Protein AF-A0A847LBT9-F1 (afdb_monomer_lite)

Structure (mmCIF, N/CA/C/O backbone):
data_AF-A0A847LBT9-F1
#
_entry.id   AF-A0A847LBT9-F1
#
loop_
_atom_site.group_PDB
_atom_site.id
_atom_site.type_symbol
_atom_site.label_atom_id
_atom_site.label_alt_id
_atom_site.label_comp_id
_atom_site.label_asym_id
_atom_site.label_entity_id
_atom_site.label_seq_id
_atom_site.pdbx_PDB_ins_code
_atom_site.Cartn_x
_atom_site.Cartn_y
_atom_site.Cartn_z
_atom_site.occupancy
_atom_site.B_iso_or_equiv
_atom_site.auth_seq_id
_atom_site.auth_comp_id
_atom_site.auth_asym_id
_atom_site.auth_atom_id
_atom_site.pdbx_PDB_model_num
ATOM 1 N N . LEU A 1 1 ? -111.745 -30.271 132.464 1.00 55.84 1 LEU A N 1
ATOM 2 C CA . LEU A 1 1 ? -111.488 -29.414 131.279 1.00 55.84 1 LEU A CA 1
ATOM 3 C C . LEU A 1 1 ? -110.273 -28.500 131.464 1.00 55.84 1 LEU A C 1
ATOM 5 O O . LEU A 1 1 ? -109.318 -28.715 130.739 1.00 55.84 1 LEU A O 1
ATOM 9 N N . ARG A 1 2 ? -110.227 -27.570 132.437 1.00 68.06 2 ARG A N 1
ATOM 10 C CA . ARG A 1 2 ? -109.027 -26.722 132.675 1.00 68.06 2 ARG A CA 1
ATOM 11 C C . ARG A 1 2 ? -107.729 -27.514 132.891 1.00 68.06 2 ARG A C 1
ATOM 13 O O . ARG A 1 2 ? -106.799 -27.334 132.127 1.00 68.06 2 ARG A O 1
ATOM 20 N N . GLN A 1 3 ? -107.725 -28.493 133.798 1.00 65.94 3 GLN A N 1
ATOM 21 C CA . GLN A 1 3 ? -106.554 -29.364 134.012 1.00 65.94 3 GLN A CA 1
ATOM 22 C C . GLN A 1 3 ? -106.077 -30.097 132.744 1.00 65.94 3 GLN A C 1
ATOM 24 O O . GLN A 1 3 ? -104.884 -30.322 132.584 1.00 65.94 3 GLN A O 1
ATOM 29 N N . ALA A 1 4 ? -106.985 -30.449 131.825 1.00 61.50 4 ALA A N 1
ATOM 30 C CA . ALA A 1 4 ? -106.612 -31.081 130.558 1.00 61.50 4 ALA A CA 1
ATOM 31 C C . ALA A 1 4 ? -105.985 -30.074 129.574 1.00 61.50 4 ALA A C 1
ATOM 33 O O . ALA A 1 4 ? -105.071 -30.431 128.839 1.00 61.50 4 ALA A O 1
ATOM 34 N N . ALA A 1 5 ? -106.439 -28.815 129.586 1.00 63.03 5 ALA A N 1
ATOM 35 C CA . ALA A 1 5 ? -105.843 -27.738 128.797 1.00 63.03 5 ALA A CA 1
ATOM 36 C C . ALA A 1 5 ? -104.450 -27.347 129.322 1.00 63.03 5 ALA A C 1
ATOM 38 O O . ALA A 1 5 ? -103.528 -27.175 128.527 1.00 63.03 5 ALA A O 1
ATOM 39 N N . ASP A 1 6 ? -104.279 -27.283 130.644 1.00 73.50 6 ASP A N 1
ATOM 40 C CA . ASP A 1 6 ? -102.989 -26.976 131.271 1.00 73.50 6 ASP A CA 1
ATOM 41 C C . ASP A 1 6 ? -101.966 -28.100 131.025 1.00 73.50 6 ASP A C 1
ATOM 43 O O . ASP A 1 6 ? -100.816 -27.830 130.682 1.00 73.50 6 ASP A O 1
ATOM 47 N N . ALA A 1 7 ? -102.394 -29.368 131.094 1.00 69.12 7 ALA A N 1
ATOM 48 C CA . ALA A 1 7 ? -101.547 -30.513 130.756 1.00 69.12 7 ALA A CA 1
ATOM 49 C C . ALA A 1 7 ? -101.135 -30.529 129.270 1.00 69.12 7 ALA A C 1
ATOM 51 O O . ALA A 1 7 ? -99.984 -30.828 128.956 1.00 69.12 7 ALA A O 1
ATOM 52 N N . ALA A 1 8 ? -102.041 -30.167 128.354 1.00 67.12 8 ALA A N 1
ATOM 53 C CA . ALA A 1 8 ? -101.726 -30.057 126.929 1.00 67.12 8 ALA A CA 1
ATOM 54 C C . ALA A 1 8 ? -100.745 -28.908 126.634 1.00 67.12 8 ALA A C 1
ATOM 56 O O . ALA A 1 8 ? -99.841 -29.073 125.817 1.00 67.12 8 ALA A O 1
ATOM 57 N N . ARG A 1 9 ? -100.883 -27.767 127.327 1.00 73.44 9 ARG A N 1
ATOM 58 C CA . ARG A 1 9 ? -99.943 -26.638 127.234 1.00 73.44 9 ARG A CA 1
ATOM 59 C C . ARG A 1 9 ? -98.549 -27.042 127.717 1.00 73.44 9 ARG A C 1
ATOM 61 O O . ARG A 1 9 ? -97.588 -26.865 126.983 1.00 73.44 9 ARG A O 1
ATOM 68 N N . ALA A 1 10 ? -98.456 -27.670 128.889 1.00 73.56 10 ALA A N 1
ATOM 69 C CA . ALA A 1 10 ? -97.186 -28.136 129.441 1.00 73.56 10 ALA A CA 1
ATOM 70 C C . ALA A 1 10 ? -96.508 -29.195 128.551 1.00 73.56 10 ALA A C 1
ATOM 72 O O . ALA A 1 10 ? -95.290 -29.174 128.392 1.00 73.56 10 ALA A O 1
ATOM 73 N N . ALA A 1 11 ? -97.282 -30.094 127.931 1.00 72.19 11 ALA A N 1
ATOM 74 C CA . ALA A 1 11 ? -96.754 -31.067 126.977 1.00 72.19 11 ALA A CA 1
ATOM 75 C C . ALA A 1 11 ? -96.237 -30.405 125.686 1.00 72.19 11 ALA A C 1
ATOM 77 O O . ALA A 1 11 ? -95.197 -30.813 125.172 1.00 72.19 11 ALA A O 1
ATOM 78 N N . ALA A 1 12 ? -96.923 -29.374 125.181 1.00 73.25 12 ALA A N 1
ATOM 79 C CA . ALA A 1 12 ? -96.467 -28.600 124.028 1.00 73.25 12 ALA A CA 1
ATOM 80 C C . ALA A 1 12 ? -95.194 -27.795 124.343 1.00 73.25 12 ALA A C 1
ATOM 82 O O . ALA A 1 12 ? -94.249 -27.822 123.557 1.00 73.25 12 ALA A O 1
ATOM 83 N N . ASP A 1 13 ? -95.131 -27.155 125.513 1.00 80.56 13 ASP A N 1
ATOM 84 C CA . ASP A 1 13 ? -93.952 -26.409 125.962 1.00 80.56 13 ASP A CA 1
ATOM 85 C C . ASP A 1 13 ? -92.748 -27.349 126.181 1.00 80.56 13 ASP A C 1
ATOM 87 O O . ASP A 1 13 ? -91.628 -27.034 125.778 1.00 80.56 13 ASP A O 1
ATOM 91 N N . ALA A 1 14 ? -92.969 -28.546 126.742 1.00 74.50 14 ALA A N 1
ATOM 92 C CA . ALA A 1 14 ? -91.931 -29.569 126.886 1.00 74.50 14 ALA A CA 1
ATOM 93 C C . ALA A 1 14 ? -91.457 -30.125 125.530 1.00 74.50 14 ALA A C 1
ATOM 95 O O . ALA A 1 14 ? -90.261 -30.361 125.347 1.00 74.50 14 ALA A O 1
ATOM 96 N N . ALA A 1 15 ? -92.369 -30.309 124.569 1.00 74.19 15 ALA A N 1
ATOM 97 C CA . ALA A 1 15 ? -92.025 -30.742 123.218 1.00 74.19 15 ALA A CA 1
ATOM 98 C C . ALA A 1 15 ? -91.201 -29.682 122.469 1.00 74.19 15 ALA A C 1
ATOM 100 O O . ALA A 1 15 ? -90.214 -30.030 121.818 1.00 74.19 15 ALA A O 1
ATOM 101 N N . GLU A 1 16 ? -91.542 -28.396 122.599 1.00 77.56 16 GLU A N 1
ATOM 102 C CA . GLU A 1 16 ? -90.764 -27.317 121.979 1.00 77.56 16 GLU A CA 1
ATOM 103 C C . GLU A 1 16 ? -89.399 -27.136 122.659 1.00 77.56 16 GLU A C 1
ATOM 105 O O . GLU A 1 16 ? -88.389 -26.982 121.972 1.00 77.56 16 GLU A O 1
ATOM 110 N N . ALA A 1 17 ? -89.319 -27.260 123.988 1.00 76.62 17 ALA A N 1
ATOM 111 C CA . ALA A 1 17 ? -88.042 -27.258 124.701 1.00 76.62 17 ALA A CA 1
ATOM 112 C C . ALA A 1 17 ? -87.132 -28.423 124.264 1.00 76.62 17 ALA A C 1
ATOM 114 O O . ALA A 1 17 ? -85.937 -28.224 124.029 1.00 76.62 17 ALA A O 1
ATOM 115 N N . ALA A 1 18 ? -87.689 -29.627 124.087 1.00 77.12 18 ALA A N 1
ATOM 116 C CA . ALA A 1 18 ? -86.951 -30.779 123.569 1.00 77.12 18 ALA A CA 1
ATOM 117 C C . ALA A 1 18 ? -86.484 -30.564 122.116 1.00 77.12 18 ALA A C 1
ATOM 119 O O . ALA A 1 18 ? -85.354 -30.921 121.773 1.00 77.12 18 ALA A O 1
ATOM 120 N N . ARG A 1 19 ? -87.312 -29.932 121.271 1.00 81.38 19 ARG A N 1
ATOM 121 C CA . ARG A 1 19 ? -86.961 -29.588 119.885 1.00 81.38 19 ARG A CA 1
ATOM 122 C C . ARG A 1 19 ? -85.801 -28.593 119.820 1.00 81.38 19 ARG A C 1
ATOM 124 O O . ARG A 1 19 ? -84.852 -28.820 119.071 1.00 81.38 19 ARG A O 1
ATOM 131 N N . LEU A 1 20 ? -85.841 -27.538 120.636 1.00 82.06 20 LEU A N 1
ATOM 132 C CA . LEU A 1 20 ? -84.774 -26.536 120.721 1.00 82.06 20 LEU A CA 1
ATOM 133 C C . LEU A 1 20 ? -83.462 -27.135 121.252 1.00 82.06 20 LEU A C 1
ATOM 135 O O . LEU A 1 20 ? -82.394 -26.837 120.716 1.00 82.06 20 LEU A O 1
ATOM 139 N N . ALA A 1 21 ? -83.526 -28.027 122.245 1.00 79.62 21 ALA A N 1
ATOM 140 C CA . ALA A 1 21 ? -82.346 -28.728 122.756 1.00 79.62 21 ALA A CA 1
ATOM 141 C C . ALA A 1 21 ? -81.710 -29.654 121.699 1.00 79.62 21 ALA A C 1
ATOM 143 O O . ALA A 1 21 ? -80.487 -29.664 121.538 1.00 79.62 21 ALA A O 1
ATOM 144 N N . ALA A 1 22 ? -82.528 -30.385 120.933 1.00 79.62 22 ALA A N 1
ATOM 145 C CA . ALA A 1 22 ? -82.051 -31.220 119.830 1.00 79.62 22 ALA A CA 1
ATOM 146 C C . ALA A 1 22 ? -81.411 -30.382 118.708 1.00 79.62 22 ALA A C 1
ATOM 148 O O . ALA A 1 22 ? -80.353 -30.745 118.192 1.00 79.62 22 ALA A O 1
ATOM 149 N N . GLN A 1 23 ? -82.007 -29.233 118.373 1.00 80.81 23 GLN A N 1
ATOM 150 C CA . GLN A 1 23 ? -81.455 -28.304 117.388 1.00 80.81 23 GLN A CA 1
ATOM 151 C C . GLN A 1 23 ? -80.101 -27.733 117.840 1.00 80.81 23 GLN A C 1
ATOM 153 O O . GLN A 1 23 ? -79.151 -27.736 117.060 1.00 80.81 23 GLN A O 1
ATOM 158 N N . ALA A 1 24 ? -79.972 -27.321 119.106 1.00 81.69 24 ALA A N 1
ATOM 159 C CA . ALA A 1 24 ? -78.711 -26.821 119.657 1.00 81.69 24 ALA A CA 1
ATOM 160 C C . ALA A 1 24 ? -77.593 -27.883 119.636 1.00 81.69 24 ALA A C 1
ATOM 162 O O . ALA A 1 24 ? -76.453 -27.578 119.279 1.00 81.69 24 ALA A O 1
ATOM 163 N N . SER A 1 25 ? -77.919 -29.140 119.959 1.00 83.31 25 SER A N 1
ATOM 164 C CA . SER A 1 25 ? -76.965 -30.255 119.900 1.00 83.31 25 SER A CA 1
ATOM 165 C C . SER A 1 25 ? -76.506 -30.557 118.466 1.00 83.31 25 SER A C 1
ATOM 167 O O . SER A 1 25 ? -75.312 -30.751 118.228 1.00 83.31 25 SER A O 1
ATOM 169 N N . ALA A 1 26 ? -77.420 -30.520 117.490 1.00 82.94 26 ALA A N 1
ATOM 170 C CA . ALA A 1 26 ? -77.084 -30.727 116.082 1.00 82.94 26 ALA A CA 1
ATOM 171 C C . ALA A 1 26 ? -76.162 -29.620 115.537 1.00 82.94 26 ALA A C 1
ATOM 173 O O . ALA A 1 26 ? -75.193 -29.912 114.832 1.00 82.94 26 ALA A O 1
ATOM 174 N N . THR A 1 27 ? -76.412 -28.360 115.908 1.00 86.06 27 THR A N 1
ATOM 175 C CA . THR A 1 27 ? -75.547 -27.228 115.540 1.00 86.06 27 THR A CA 1
ATOM 176 C C . THR A 1 27 ? -74.152 -27.348 116.166 1.00 86.06 27 THR A C 1
ATOM 178 O O . THR A 1 27 ? -73.156 -27.083 115.488 1.00 86.06 27 THR A O 1
ATOM 181 N N . GLN A 1 28 ? -74.038 -27.815 117.417 1.00 84.75 28 GLN A N 1
ATOM 182 C CA . GLN A 1 28 ? -72.736 -28.073 118.052 1.00 84.75 28 GLN A CA 1
ATOM 183 C C . GLN A 1 28 ? -71.938 -29.166 117.328 1.00 84.75 28 GLN A C 1
ATOM 185 O O . GLN A 1 28 ? -70.748 -28.980 117.076 1.00 84.75 28 GLN A O 1
ATOM 190 N N . ALA A 1 29 ? -72.582 -30.274 116.948 1.00 85.81 29 ALA A N 1
ATOM 191 C CA . ALA A 1 29 ? -71.923 -31.348 116.203 1.00 85.81 29 ALA A CA 1
ATOM 192 C C . ALA A 1 29 ? -71.420 -30.865 114.830 1.00 85.81 29 ALA A C 1
ATOM 194 O O . ALA A 1 29 ? -70.264 -31.090 114.475 1.00 85.81 29 ALA A O 1
ATOM 195 N N . LEU A 1 30 ? -72.256 -30.119 114.099 1.00 87.44 30 LEU A N 1
ATOM 196 C CA . LEU A 1 30 ? -71.895 -29.527 112.810 1.00 87.44 30 LEU A CA 1
ATOM 197 C C . LEU A 1 30 ? -70.717 -28.546 112.923 1.00 87.44 30 LEU A C 1
ATOM 199 O O . LEU A 1 30 ? -69.847 -28.529 112.054 1.00 87.44 30 LEU A O 1
ATOM 203 N N . THR A 1 31 ? -70.673 -27.759 114.001 1.00 87.38 31 THR A N 1
ATOM 204 C CA . THR A 1 31 ? -69.558 -26.843 114.289 1.00 87.38 31 THR A CA 1
ATOM 205 C C . THR A 1 31 ? -68.251 -27.612 114.479 1.00 87.38 31 THR A C 1
ATOM 207 O O . THR A 1 31 ? -67.254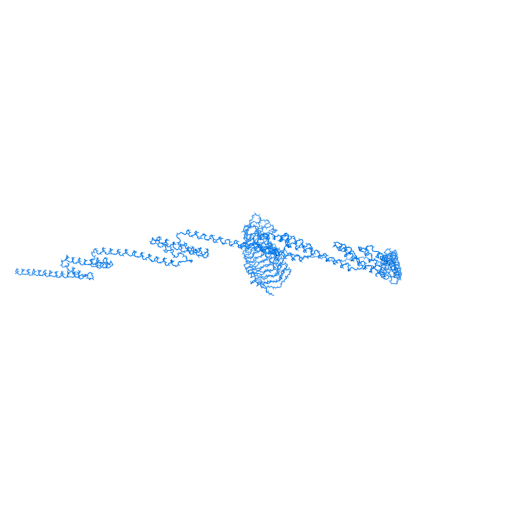 -27.291 113.836 1.00 87.38 31 THR A O 1
ATOM 210 N N . ALA A 1 32 ? -68.259 -28.666 115.304 1.00 87.12 32 ALA A N 1
ATOM 211 C CA . ALA A 1 32 ? -67.066 -29.467 115.574 1.00 87.12 32 ALA A CA 1
ATOM 212 C C . ALA A 1 32 ? -66.524 -30.158 114.311 1.00 87.12 32 ALA A C 1
ATOM 214 O O . ALA A 1 32 ? -65.308 -30.248 114.125 1.00 87.12 32 ALA A O 1
ATOM 215 N N . ASP A 1 33 ? -67.411 -30.624 113.429 1.00 87.12 33 ASP A N 1
ATOM 216 C CA . ASP A 1 33 ? -67.016 -31.233 112.158 1.00 87.12 33 ASP A CA 1
ATOM 217 C C . ASP A 1 33 ? -66.428 -30.200 111.185 1.00 87.12 33 ASP A C 1
ATOM 219 O O . ASP A 1 33 ? -65.392 -30.461 110.568 1.00 87.12 33 ASP A O 1
ATOM 223 N N . ALA A 1 34 ? -67.034 -29.010 111.084 1.00 86.94 34 ALA A N 1
ATOM 224 C CA . ALA A 1 34 ? -66.529 -27.920 110.248 1.00 86.94 34 ALA A CA 1
ATOM 225 C C . ALA A 1 34 ? -65.135 -27.453 110.703 1.00 86.94 34 ALA A C 1
ATOM 227 O O . ALA A 1 34 ? -64.219 -27.334 109.886 1.00 86.94 34 ALA A O 1
ATOM 228 N N . GLU A 1 35 ? -64.943 -27.256 112.009 1.00 88.19 35 GLU A N 1
ATOM 229 C CA . GLU A 1 35 ? -63.648 -26.886 112.586 1.00 88.19 35 GLU A CA 1
ATOM 230 C C . GLU A 1 35 ? -62.590 -27.964 112.351 1.00 88.19 35 GLU A C 1
ATOM 232 O O . GLU A 1 35 ? -61.468 -27.650 111.949 1.00 88.19 35 GLU A O 1
ATOM 237 N N . ARG A 1 36 ? -62.931 -29.242 112.559 1.00 88.94 36 ARG A N 1
ATOM 238 C CA . ARG A 1 36 ? -61.996 -30.355 112.346 1.00 88.94 36 ARG A CA 1
ATOM 239 C C . ARG A 1 36 ? -61.509 -30.403 110.903 1.00 88.94 36 ARG A C 1
ATOM 241 O O . ARG A 1 36 ? -60.311 -30.563 110.676 1.00 88.94 36 ARG A O 1
ATOM 248 N N . LEU A 1 37 ? -62.420 -30.253 109.944 1.00 87.38 37 LEU A N 1
ATOM 249 C CA . LEU A 1 37 ? -62.079 -30.351 108.531 1.00 87.38 37 LEU A CA 1
ATOM 250 C C . LEU A 1 37 ? -61.238 -29.156 108.056 1.00 87.38 37 LEU A C 1
ATOM 252 O O . LEU A 1 37 ? -60.253 -29.346 107.349 1.00 87.38 37 LEU A O 1
ATOM 256 N N . VAL A 1 38 ? -61.573 -27.938 108.492 1.00 87.19 38 VAL A N 1
ATOM 257 C CA . VAL A 1 38 ? -60.797 -26.727 108.169 1.00 87.19 38 VAL A CA 1
ATOM 258 C C . VAL A 1 38 ? -59.409 -26.763 108.807 1.00 87.19 38 VAL A C 1
ATOM 260 O O . VAL A 1 38 ? -58.430 -26.392 108.166 1.00 87.19 38 VAL A O 1
ATOM 263 N N . ASN A 1 39 ? -59.292 -27.255 110.044 1.00 86.62 39 ASN A N 1
ATOM 264 C CA . ASN A 1 39 ? -58.000 -27.380 110.724 1.00 86.62 39 ASN A CA 1
ATOM 265 C C . ASN A 1 39 ? -57.072 -28.410 110.064 1.00 86.62 39 ASN A C 1
ATOM 267 O O . ASN A 1 39 ? -55.856 -28.282 110.172 1.00 86.62 39 ASN A O 1
ATOM 271 N N . ALA A 1 40 ? -57.634 -29.416 109.393 1.00 86.62 40 ALA A N 1
ATOM 272 C CA . ALA A 1 40 ? -56.885 -30.431 108.657 1.00 86.62 40 ALA A CA 1
ATOM 273 C C . ALA A 1 40 ? -56.658 -30.069 107.174 1.00 86.62 40 ALA A C 1
ATOM 275 O O . ALA A 1 40 ? -56.108 -30.879 106.426 1.00 86.62 40 ALA A O 1
ATOM 276 N N . PHE A 1 41 ? -57.093 -28.886 106.726 1.00 89.50 41 PHE A N 1
ATOM 277 C CA . PHE A 1 41 ? -57.054 -28.512 105.317 1.00 89.50 41 PHE A CA 1
ATOM 278 C C . PHE A 1 41 ? -55.628 -28.248 104.812 1.00 89.50 41 PHE A C 1
ATOM 280 O O . PHE A 1 41 ? -54.835 -27.553 105.448 1.00 89.50 41 PHE A O 1
ATOM 287 N N . SER A 1 42 ? -55.333 -28.764 103.619 1.00 84.31 42 SER A N 1
ATOM 288 C CA . SER A 1 42 ? -54.109 -28.490 102.863 1.00 84.31 42 SER A CA 1
ATOM 289 C C . SER A 1 42 ? -54.460 -27.674 101.615 1.00 84.31 42 SER A C 1
ATOM 291 O O . SER A 1 42 ? -55.438 -28.020 100.954 1.00 84.31 42 SER A O 1
ATOM 293 N N . PRO A 1 43 ? -53.664 -26.659 101.223 1.00 81.50 43 PRO A N 1
ATOM 294 C CA . PRO A 1 43 ? -53.945 -25.825 100.046 1.00 81.50 43 PRO A CA 1
ATOM 295 C C . PRO A 1 43 ? -53.924 -26.605 98.717 1.00 81.50 43 PRO A C 1
ATOM 297 O O . PRO A 1 43 ? -54.385 -26.103 97.694 1.00 81.50 43 PRO A O 1
ATOM 300 N N . PHE A 1 44 ? -53.432 -27.846 98.724 1.00 80.31 44 PHE A N 1
ATOM 301 C CA . PHE A 1 44 ? -53.443 -28.753 97.572 1.00 80.31 44 PHE A CA 1
ATOM 302 C C . PHE A 1 44 ? -54.646 -29.716 97.554 1.00 80.31 44 PHE A C 1
ATOM 304 O O . PHE A 1 44 ? -54.779 -30.503 96.620 1.00 80.31 44 PHE A O 1
ATOM 311 N N . ALA A 1 45 ? -55.505 -29.686 98.579 1.00 80.19 45 ALA A N 1
ATOM 312 C CA . ALA A 1 45 ? -56.713 -30.504 98.677 1.00 80.19 45 ALA A CA 1
ATOM 313 C C . ALA A 1 45 ? -57.966 -29.736 98.210 1.00 80.19 45 ALA A C 1
ATOM 315 O O . ALA A 1 45 ? -57.959 -28.509 98.130 1.00 80.19 45 ALA A O 1
ATOM 316 N N . ASP A 1 46 ? -59.055 -30.456 97.915 1.00 80.50 46 ASP A N 1
ATOM 317 C CA . ASP A 1 46 ? -60.337 -29.853 97.522 1.00 80.50 46 ASP A CA 1
ATOM 318 C C . ASP A 1 46 ? -61.008 -29.144 98.720 1.00 80.50 46 ASP A C 1
ATOM 320 O O . ASP A 1 46 ? -61.305 -29.802 99.724 1.00 80.50 46 ASP A O 1
ATOM 324 N N . PRO A 1 47 ? -61.266 -27.820 98.654 1.00 83.56 47 PRO A N 1
ATOM 325 C CA . PRO A 1 47 ? -61.935 -27.089 99.728 1.00 83.56 47 PRO A CA 1
ATOM 326 C C . PRO A 1 47 ? -63.454 -27.312 99.763 1.00 83.56 47 PRO A C 1
ATOM 328 O O . PRO A 1 47 ? -64.092 -26.930 100.746 1.00 83.56 47 PRO A O 1
ATOM 331 N N . GLY A 1 48 ? -64.049 -27.924 98.732 1.00 84.12 48 GLY A N 1
ATOM 332 C CA . GLY A 1 48 ? -65.496 -28.115 98.590 1.00 84.12 48 GLY A CA 1
ATOM 333 C C . GLY A 1 48 ? -66.189 -28.703 99.829 1.00 84.12 48 GLY A C 1
ATOM 334 O O . GLY A 1 48 ? -67.156 -28.108 100.310 1.00 84.12 48 GLY A O 1
ATOM 335 N N . PRO A 1 49 ? -65.692 -29.808 100.418 1.00 85.44 49 PRO A N 1
ATOM 336 C CA . PRO A 1 49 ? -66.282 -30.388 101.625 1.00 85.44 49 PRO A CA 1
ATOM 337 C C . PRO A 1 49 ? -66.232 -29.455 102.850 1.00 85.44 49 PRO A C 1
ATOM 339 O O . PRO A 1 49 ? -67.171 -29.435 103.646 1.00 85.44 49 PRO A O 1
ATOM 342 N N . ALA A 1 50 ? -65.174 -28.645 102.987 1.00 87.25 50 ALA A N 1
ATOM 343 C CA . ALA A 1 50 ? -65.031 -27.677 104.079 1.00 87.25 50 ALA A CA 1
ATOM 344 C C . ALA A 1 50 ? -65.981 -26.490 103.911 1.00 87.25 50 ALA A C 1
ATOM 346 O O . ALA A 1 50 ? -66.646 -26.076 104.863 1.00 87.25 50 ALA A O 1
ATOM 347 N N . LEU A 1 51 ? -66.091 -25.981 102.684 1.00 87.94 51 LEU A N 1
ATOM 348 C CA . LEU A 1 51 ? -66.999 -24.892 102.344 1.00 87.94 51 LEU A CA 1
ATOM 349 C C . LEU A 1 51 ? -68.465 -25.310 102.505 1.00 87.94 51 LEU A C 1
ATOM 351 O O . LEU A 1 51 ? -69.234 -24.547 103.085 1.00 87.94 51 LEU A O 1
ATOM 355 N N . ALA A 1 52 ? -68.821 -26.538 102.117 1.00 87.62 52 ALA A N 1
ATOM 356 C CA . ALA A 1 52 ? -70.169 -27.079 102.287 1.00 87.62 52 ALA A CA 1
ATOM 357 C C . ALA A 1 52 ? -70.574 -27.215 103.766 1.00 87.62 52 ALA A C 1
ATOM 359 O O . ALA A 1 52 ? -71.729 -26.971 104.123 1.00 87.62 52 ALA A O 1
ATOM 360 N N . LEU A 1 53 ? -69.637 -27.576 104.652 1.00 89.12 53 LEU A N 1
ATOM 361 C CA . LEU A 1 53 ? -69.885 -27.556 106.098 1.00 89.12 53 LEU A CA 1
ATOM 362 C C . LEU A 1 53 ? -70.062 -26.125 106.620 1.00 89.12 53 LEU A C 1
ATOM 364 O O . LEU A 1 53 ? -70.955 -25.896 107.433 1.00 89.12 53 LEU A O 1
ATOM 368 N N . CYS A 1 54 ? -69.290 -25.159 106.111 1.00 87.88 54 CYS A N 1
ATOM 369 C CA . CYS A 1 54 ? -69.484 -23.743 106.436 1.00 87.88 54 CYS A CA 1
ATOM 370 C C . CYS A 1 54 ? -70.865 -23.235 105.976 1.00 87.88 54 CYS A C 1
ATOM 372 O O . CYS A 1 54 ? -71.533 -22.543 106.737 1.00 87.88 54 CYS A O 1
ATOM 374 N N . ASP A 1 55 ? -71.335 -23.614 104.782 1.00 88.38 55 ASP A N 1
ATOM 375 C CA . ASP A 1 55 ? -72.678 -23.260 104.290 1.00 88.38 55 ASP A CA 1
ATOM 376 C C . ASP A 1 55 ? -73.784 -23.823 105.184 1.00 88.38 55 ASP A C 1
ATOM 378 O O . ASP A 1 55 ? -74.711 -23.111 105.575 1.00 88.38 55 ASP A O 1
ATOM 382 N N . ARG A 1 56 ? -73.673 -25.104 105.554 1.00 88.75 56 ARG A N 1
ATOM 383 C CA . ARG A 1 56 ? -74.627 -25.749 106.465 1.00 88.75 56 ARG A CA 1
ATOM 384 C C . ARG A 1 56 ? -74.622 -25.087 107.841 1.00 88.75 56 ARG A C 1
ATOM 386 O O . ARG A 1 56 ? -75.683 -24.940 108.441 1.00 88.75 56 ARG A O 1
ATOM 393 N N . LEU A 1 57 ? -73.448 -24.691 108.333 1.00 88.94 57 LEU A N 1
ATOM 394 C CA . LEU A 1 57 ? -73.298 -24.004 109.613 1.00 88.94 57 LEU A CA 1
ATOM 395 C C . LEU A 1 57 ? -73.942 -22.609 109.577 1.00 88.94 57 LEU A C 1
ATOM 397 O O . LEU A 1 57 ? -74.680 -22.248 110.493 1.00 88.94 57 LEU A O 1
ATOM 401 N N . ALA A 1 58 ? -73.751 -21.864 108.486 1.00 87.00 58 ALA A N 1
ATOM 402 C CA . ALA A 1 58 ? -74.417 -20.583 108.270 1.00 87.00 58 ALA A CA 1
ATOM 403 C C . ALA A 1 58 ? -75.949 -20.736 108.226 1.00 87.00 58 ALA A C 1
ATOM 405 O O . ALA A 1 58 ? -76.662 -19.984 108.890 1.00 87.00 58 ALA A O 1
ATOM 406 N N . ALA A 1 59 ? -76.459 -21.754 107.520 1.00 86.94 59 ALA A N 1
ATOM 407 C CA . ALA A 1 59 ? -77.892 -22.058 107.449 1.00 86.94 59 ALA A CA 1
ATOM 408 C C . ALA A 1 59 ? -78.498 -22.471 108.806 1.00 86.94 59 ALA A C 1
ATOM 410 O O . ALA A 1 59 ? -79.693 -22.281 109.029 1.00 86.94 59 ALA A O 1
ATOM 411 N N . ALA A 1 60 ? -77.683 -22.998 109.726 1.00 85.38 60 ALA A N 1
ATOM 412 C CA . ALA A 1 60 ? -78.087 -23.347 111.088 1.00 85.38 60 ALA A CA 1
ATOM 413 C C . ALA A 1 60 ? -78.121 -22.147 112.062 1.00 85.38 60 ALA A C 1
ATOM 415 O O . ALA A 1 60 ? -78.403 -22.338 113.244 1.00 85.38 60 ALA A O 1
ATOM 416 N N . GLY A 1 61 ? -77.853 -20.922 111.586 1.00 80.56 61 GLY A N 1
ATOM 417 C CA . GLY A 1 61 ? -77.869 -19.691 112.388 1.00 80.56 61 GLY A CA 1
ATOM 418 C C . GLY A 1 61 ? -76.501 -19.249 112.925 1.00 80.56 61 GLY A C 1
ATOM 419 O O . GLY A 1 61 ? -76.420 -18.229 113.603 1.00 80.56 61 GLY A O 1
ATOM 420 N N . GLU A 1 62 ? -75.417 -19.958 112.593 1.00 87.19 62 GLU A N 1
ATOM 421 C CA . GLU A 1 62 ? -74.040 -19.696 113.057 1.00 87.19 62 GLU A CA 1
ATOM 422 C C . GLU A 1 62 ? -73.180 -19.003 111.975 1.00 87.19 62 GLU A C 1
ATOM 424 O O . GLU A 1 62 ? -72.014 -19.336 111.751 1.00 87.19 62 GLU A O 1
ATOM 429 N N . GLY A 1 63 ? -73.755 -18.015 111.282 1.00 83.94 63 GLY A N 1
ATOM 430 C CA . GLY A 1 63 ? -73.094 -17.268 110.199 1.00 83.94 63 GLY A CA 1
ATOM 431 C C . GLY A 1 63 ? -71.698 -16.716 110.547 1.00 83.94 63 GLY A C 1
ATOM 432 O O . GLY A 1 63 ? -70.750 -16.988 109.808 1.00 83.94 63 GLY A O 1
ATOM 433 N N . PRO A 1 64 ? -71.506 -16.029 111.694 1.00 87.81 64 PRO A N 1
ATOM 434 C CA . PRO A 1 64 ? -70.198 -15.482 112.069 1.00 87.81 64 PRO A CA 1
ATOM 435 C C . PRO A 1 64 ? -69.087 -16.535 112.197 1.00 87.81 64 PRO A C 1
ATOM 437 O O . PRO A 1 64 ? -67.928 -16.257 111.883 1.00 87.81 64 PRO A O 1
ATOM 440 N N . ARG A 1 65 ? -69.420 -17.754 112.643 1.00 85.19 65 ARG A N 1
ATOM 441 C CA . ARG A 1 65 ? -68.453 -18.856 112.760 1.00 85.19 65 ARG A CA 1
ATOM 442 C C . ARG A 1 65 ? -68.117 -19.463 111.402 1.00 85.19 65 ARG A C 1
ATOM 444 O O . ARG A 1 65 ? -66.947 -19.735 111.140 1.00 85.19 65 ARG A O 1
ATOM 451 N N . ALA A 1 66 ? -69.108 -19.622 110.526 1.00 85.62 66 ALA A N 1
ATOM 452 C CA . ALA A 1 66 ? -68.885 -20.067 109.152 1.00 85.62 66 ALA A CA 1
ATOM 453 C C . ALA A 1 66 ? -67.941 -19.118 108.390 1.00 85.62 66 ALA A C 1
ATOM 455 O O . ALA A 1 66 ? -67.014 -19.572 107.717 1.00 85.62 66 ALA A O 1
ATOM 456 N N . ASP A 1 67 ? -68.110 -17.805 108.558 1.00 86.88 67 ASP A N 1
ATOM 457 C CA . ASP A 1 67 ? -67.236 -16.804 107.939 1.00 86.88 67 ASP A CA 1
ATOM 458 C C . ASP A 1 67 ? -65.809 -16.840 108.502 1.00 86.88 67 ASP A C 1
ATOM 460 O O . ASP A 1 67 ? -64.840 -16.729 107.746 1.00 86.88 67 ASP A O 1
ATOM 464 N N . ALA A 1 68 ? -65.650 -17.049 109.814 1.00 88.25 68 ALA A N 1
ATOM 465 C CA . ALA A 1 68 ? -64.334 -17.206 110.434 1.00 88.25 68 ALA A CA 1
ATOM 466 C C . ALA A 1 68 ? -63.574 -18.424 109.875 1.00 88.25 68 ALA A C 1
ATOM 468 O O . ALA A 1 68 ? -62.378 -18.338 109.588 1.00 88.25 68 ALA A O 1
ATOM 469 N N . LEU A 1 69 ? -64.275 -19.540 109.659 1.00 88.75 69 LEU A N 1
ATOM 470 C CA . LEU A 1 69 ? -63.707 -20.749 109.064 1.00 88.75 69 LEU A CA 1
ATOM 471 C C . LEU A 1 69 ? -63.320 -20.558 107.590 1.00 88.75 69 LEU A C 1
ATOM 473 O O . LEU A 1 69 ? -62.241 -20.991 107.180 1.00 88.75 69 LEU A O 1
ATOM 477 N N . ARG A 1 70 ? -64.136 -19.843 106.806 1.00 89.50 70 ARG A N 1
ATOM 478 C CA . ARG A 1 70 ? -63.809 -19.486 105.412 1.00 89.50 70 ARG A CA 1
ATOM 479 C C . ARG A 1 70 ? -62.569 -18.607 105.305 1.00 89.50 70 ARG A C 1
ATOM 481 O O . ARG A 1 70 ? -61.706 -18.883 104.476 1.00 89.50 70 ARG A O 1
ATOM 488 N N . ARG A 1 71 ? -62.450 -17.590 106.165 1.00 88.75 71 ARG A N 1
ATOM 489 C CA . ARG A 1 71 ? -61.259 -16.723 106.215 1.00 88.75 71 ARG A CA 1
ATOM 490 C C . ARG A 1 71 ? -60.000 -17.528 106.507 1.00 88.75 71 ARG A C 1
ATOM 492 O O . ARG A 1 71 ? -58.998 -17.364 105.821 1.00 88.75 71 ARG A O 1
ATOM 499 N N . ARG A 1 72 ? -60.083 -18.470 107.448 1.00 89.31 72 ARG A N 1
ATOM 500 C CA . ARG A 1 72 ? -58.959 -19.345 107.788 1.00 89.31 72 ARG A CA 1
ATOM 501 C C . ARG A 1 72 ? -58.511 -20.223 106.617 1.00 89.31 72 ARG A C 1
ATOM 503 O O . ARG A 1 72 ? -57.311 -20.359 106.403 1.00 89.31 72 ARG A O 1
ATOM 510 N N . LEU A 1 73 ? -59.440 -20.783 105.837 1.00 87.75 73 LEU A N 1
ATOM 511 C CA . LEU A 1 73 ? -59.094 -21.515 104.610 1.00 87.75 73 LEU A CA 1
ATOM 512 C C . LEU A 1 73 ? -58.386 -20.612 103.588 1.00 87.75 73 LEU A C 1
ATOM 514 O O . LEU A 1 73 ? -57.383 -21.015 103.001 1.00 87.75 73 LEU A O 1
ATOM 518 N N . ALA A 1 74 ? -58.876 -19.386 103.396 1.00 89.19 74 ALA A N 1
ATOM 519 C CA . ALA A 1 74 ? -58.238 -18.421 102.506 1.00 89.19 74 ALA A CA 1
ATOM 520 C C . ALA A 1 74 ? -56.825 -18.031 102.995 1.00 89.19 74 ALA A C 1
ATOM 522 O O . ALA A 1 74 ? -55.905 -17.913 102.189 1.00 89.19 74 ALA A O 1
ATOM 523 N N . ASP A 1 75 ? -56.608 -17.898 104.306 1.00 90.81 75 ASP A N 1
ATOM 524 C CA . ASP A 1 75 ? -55.285 -17.596 104.873 1.00 90.81 75 ASP A CA 1
ATOM 525 C C . ASP A 1 75 ? -54.265 -18.721 104.638 1.00 90.81 75 ASP A C 1
ATOM 527 O O . ASP A 1 75 ? -53.091 -18.442 104.386 1.00 90.81 75 ASP A O 1
ATOM 531 N N . ILE A 1 76 ? -54.707 -19.985 104.649 1.00 90.12 76 ILE A N 1
ATOM 532 C CA . ILE A 1 76 ? -53.856 -21.142 104.322 1.00 90.12 76 ILE A CA 1
ATOM 533 C C . ILE A 1 76 ? -53.341 -21.049 102.875 1.00 90.12 76 ILE A C 1
ATOM 535 O O . ILE A 1 76 ? -52.148 -21.238 102.636 1.00 90.12 76 ILE A O 1
ATOM 539 N N . TYR A 1 77 ? -54.208 -20.703 101.916 1.00 90.06 77 TYR A N 1
ATOM 540 C CA . TYR A 1 77 ? -53.806 -20.480 100.520 1.00 90.06 77 TYR A CA 1
ATOM 541 C C . TYR A 1 77 ? -52.831 -19.307 100.362 1.00 90.06 77 TYR A C 1
ATOM 543 O O . TYR A 1 77 ? -51.866 -19.399 99.601 1.00 90.06 77 TYR A O 1
ATOM 551 N N . TRP A 1 78 ? -53.068 -18.206 101.079 1.00 92.06 78 TRP A N 1
ATOM 552 C CA . TRP A 1 78 ? -52.219 -17.016 101.019 1.00 92.06 78 TRP A CA 1
ATOM 553 C C . TRP A 1 78 ? -50.796 -17.288 101.523 1.00 92.06 78 TRP A C 1
ATOM 555 O O . TRP A 1 78 ? -49.822 -16.918 100.868 1.00 92.06 78 TRP A O 1
ATOM 565 N N . ALA A 1 79 ? -50.665 -17.982 102.656 1.00 90.06 79 ALA A N 1
ATOM 566 C CA . ALA A 1 79 ? -49.366 -18.296 103.245 1.00 90.06 79 ALA A CA 1
ATOM 567 C C . ALA A 1 79 ? -48.485 -19.168 102.329 1.00 90.06 79 ALA A C 1
ATOM 569 O O . ALA A 1 79 ? -47.268 -18.978 102.283 1.00 90.06 79 ALA A O 1
ATOM 570 N N . GLU A 1 80 ? -49.085 -20.104 101.589 1.00 89.81 80 GLU A N 1
ATOM 571 C CA . GLU A 1 80 ? -48.351 -20.959 100.650 1.00 89.81 80 GLU A CA 1
ATOM 572 C C . GLU A 1 80 ? -47.924 -20.198 99.387 1.00 89.81 80 GLU A C 1
ATOM 574 O O . GLU A 1 80 ? -46.780 -20.323 98.949 1.00 89.81 80 GLU A O 1
ATOM 579 N N . ALA A 1 81 ? -48.795 -19.345 98.838 1.00 87.50 81 ALA A N 1
ATOM 580 C CA . ALA A 1 81 ? -48.456 -18.512 97.685 1.00 87.50 81 ALA A CA 1
ATOM 581 C C . ALA A 1 81 ? -47.272 -17.568 97.968 1.00 87.50 81 ALA A C 1
ATOM 583 O O . ALA A 1 81 ? -46.360 -17.455 97.148 1.00 87.50 81 ALA A O 1
ATOM 584 N N . GLU A 1 82 ? -47.237 -16.929 99.142 1.00 90.44 82 GLU A N 1
ATOM 585 C CA . GLU A 1 82 ? -46.128 -16.042 99.520 1.00 90.44 82 GLU A CA 1
ATOM 586 C C . GLU A 1 82 ? -44.818 -16.796 99.766 1.00 90.44 82 GLU A C 1
ATOM 588 O O . GLU A 1 82 ? -43.746 -16.300 99.418 1.00 90.44 82 GLU A O 1
ATOM 593 N N . ARG A 1 83 ? -44.885 -18.022 100.301 1.00 88.94 83 ARG A N 1
ATOM 594 C CA . ARG A 1 83 ? -43.702 -18.880 100.449 1.00 88.94 83 ARG A CA 1
ATOM 595 C C . ARG A 1 83 ? -43.065 -19.191 99.093 1.00 88.94 83 ARG A C 1
ATOM 597 O O . ARG A 1 83 ? -41.842 -19.188 98.980 1.00 88.94 83 ARG A O 1
ATOM 604 N N . GLN A 1 84 ? -43.889 -19.447 98.078 1.00 86.69 84 GLN A N 1
ATOM 605 C CA . GLN A 1 84 ? -43.435 -19.766 96.724 1.00 86.69 84 GLN A CA 1
ATOM 606 C C . GLN A 1 84 ? -42.942 -18.525 95.965 1.00 86.69 84 GLN A C 1
ATOM 608 O O . GLN A 1 84 ? -42.017 -18.633 95.168 1.00 86.69 84 GLN A O 1
ATOM 613 N N . ALA A 1 85 ? -43.491 -17.334 96.227 1.00 84.50 85 ALA A N 1
ATOM 614 C CA . ALA A 1 85 ? -43.212 -16.125 95.443 1.00 84.50 85 ALA A CA 1
ATOM 615 C C . ALA A 1 85 ? -41.726 -15.720 95.394 1.00 84.50 85 ALA A C 1
ATOM 617 O O . ALA A 1 85 ? -41.294 -15.096 94.426 1.00 84.50 85 ALA A O 1
ATOM 618 N N . ALA A 1 86 ? -40.943 -16.072 96.417 1.00 77.31 86 ALA A N 1
ATOM 619 C CA . ALA A 1 86 ? -39.518 -15.753 96.490 1.00 77.31 86 ALA A CA 1
ATOM 620 C C . ALA A 1 86 ? -38.613 -16.740 95.728 1.00 77.31 86 ALA A C 1
ATOM 622 O O . ALA A 1 86 ? -37.501 -16.376 95.351 1.00 77.31 86 ALA A O 1
ATOM 623 N N . THR A 1 87 ? -39.056 -17.981 95.525 1.00 80.06 87 THR A N 1
ATOM 624 C CA . THR A 1 87 ? -38.226 -19.076 94.989 1.00 80.06 87 THR A CA 1
ATOM 625 C C . THR A 1 87 ? -38.722 -19.590 93.643 1.00 80.06 87 THR A C 1
ATOM 627 O O . THR A 1 87 ? -37.912 -19.942 92.791 1.00 80.06 87 THR A O 1
ATOM 630 N N . ASP A 1 88 ? -40.035 -19.589 93.432 1.00 82.31 88 ASP A N 1
ATOM 631 C CA . ASP A 1 88 ? -40.694 -19.962 92.188 1.00 82.31 88 ASP A CA 1
ATOM 632 C C . ASP A 1 88 ? -41.941 -19.077 91.965 1.00 82.31 88 ASP A C 1
ATOM 634 O O . ASP A 1 88 ? -43.069 -19.440 92.328 1.00 82.31 88 ASP A O 1
ATOM 638 N N . PRO A 1 89 ? -41.756 -17.892 91.350 1.00 81.38 89 PRO A N 1
ATOM 639 C CA . PRO A 1 89 ? -42.852 -16.975 91.040 1.00 81.38 89 PRO A CA 1
ATOM 640 C C . PRO A 1 89 ? -43.941 -17.586 90.141 1.00 81.38 89 PRO A C 1
ATOM 642 O O . PRO A 1 89 ? -45.081 -17.120 90.164 1.00 81.38 89 PRO A O 1
ATOM 645 N N . ALA A 1 90 ? -43.619 -18.621 89.353 1.00 77.75 90 ALA A N 1
ATOM 646 C CA . ALA A 1 90 ? -44.585 -19.307 88.500 1.00 77.75 90 ALA A CA 1
ATOM 647 C C . ALA A 1 90 ? -45.449 -20.292 89.306 1.00 77.75 90 ALA A C 1
ATOM 649 O O . ALA A 1 90 ? -46.670 -20.313 89.125 1.00 77.75 90 ALA A O 1
ATOM 650 N N . ALA A 1 91 ? -44.855 -21.046 90.239 1.00 81.69 91 ALA A N 1
ATOM 651 C CA . ALA A 1 91 ? -45.607 -21.878 91.183 1.00 81.69 91 ALA A CA 1
ATOM 652 C C . ALA A 1 91 ? -46.530 -21.031 92.077 1.00 81.69 91 ALA A C 1
ATOM 654 O O . ALA A 1 91 ? -47.714 -21.351 92.214 1.00 81.69 91 ALA A O 1
ATOM 655 N N . ALA A 1 92 ? -46.035 -19.892 92.579 1.00 86.25 92 ALA A N 1
ATOM 656 C CA . ALA A 1 92 ? -46.817 -18.945 93.377 1.00 86.25 92 ALA A CA 1
ATOM 657 C C . ALA A 1 92 ? -48.074 -18.452 92.641 1.00 86.25 92 ALA A C 1
ATOM 659 O O . ALA A 1 92 ? -49.167 -18.398 93.211 1.00 86.25 92 ALA A O 1
ATOM 660 N N . LEU A 1 93 ? -47.940 -18.149 91.344 1.00 86.50 93 LEU A N 1
ATOM 661 C CA . LEU A 1 93 ? -49.058 -17.749 90.492 1.00 86.50 93 LEU A CA 1
ATOM 662 C C . LEU A 1 93 ? -50.107 -18.869 90.356 1.00 86.50 93 LEU A C 1
ATOM 664 O O . LEU A 1 93 ? -51.307 -18.588 90.384 1.00 86.50 93 LEU A O 1
ATOM 668 N N . GLY A 1 94 ? -49.676 -20.131 90.254 1.00 84.88 94 GLY A N 1
ATOM 669 C CA . GLY A 1 94 ? -50.565 -21.298 90.208 1.00 84.88 94 GLY A CA 1
ATOM 670 C C . GLY A 1 94 ? -51.367 -21.510 91.500 1.00 84.88 94 GLY A C 1
ATOM 671 O O . GLY A 1 94 ? -52.571 -21.792 91.451 1.00 84.88 94 GLY A O 1
ATOM 672 N N . THR A 1 95 ? -50.739 -21.303 92.660 1.00 87.44 95 THR A N 1
ATOM 673 C CA . THR A 1 95 ? -51.397 -21.391 93.976 1.00 87.44 95 THR A CA 1
ATOM 674 C C . THR A 1 95 ? -52.466 -20.304 94.148 1.00 87.44 95 THR A C 1
ATOM 676 O O . THR A 1 95 ? -53.589 -20.600 94.564 1.00 87.44 95 THR A O 1
ATOM 679 N N . ILE A 1 96 ? -52.184 -19.063 93.732 1.00 90.56 96 ILE A N 1
ATOM 680 C CA . ILE A 1 96 ? -53.157 -17.954 93.767 1.00 90.56 96 ILE A CA 1
ATOM 681 C C . ILE A 1 96 ? -54.350 -18.188 92.836 1.00 90.56 96 ILE A C 1
ATOM 683 O O . ILE A 1 96 ? -55.492 -17.924 93.214 1.00 90.56 96 ILE A O 1
ATOM 687 N N . GLN A 1 97 ? -54.123 -18.729 91.637 1.00 88.25 97 GLN A N 1
ATOM 688 C CA . GLN A 1 97 ? -55.214 -19.062 90.715 1.00 88.25 97 GLN A CA 1
ATOM 689 C C . GLN A 1 97 ? -56.154 -20.130 91.284 1.00 88.25 97 GLN A C 1
ATOM 691 O O . GLN A 1 97 ? -57.363 -20.071 91.057 1.00 88.25 97 GLN A O 1
ATOM 696 N N . SER A 1 98 ? -55.613 -21.092 92.034 1.00 85.94 98 SER A N 1
ATOM 697 C CA . SER A 1 98 ? -56.412 -22.118 92.712 1.00 85.94 98 SER A CA 1
ATOM 698 C C . SER A 1 98 ? -57.242 -21.515 93.850 1.00 85.94 98 SER A C 1
ATOM 700 O O . SER A 1 98 ? -58.435 -21.800 93.952 1.00 85.94 98 SER A O 1
ATOM 702 N N . ALA A 1 99 ? -56.655 -20.602 94.631 1.00 88.25 99 ALA A N 1
ATOM 703 C CA . ALA A 1 99 ? -57.347 -19.880 95.697 1.00 88.25 99 ALA A CA 1
ATOM 704 C C . ALA A 1 99 ? -58.520 -19.026 95.177 1.00 88.25 99 ALA A C 1
ATOM 706 O O . ALA A 1 99 ? -59.605 -19.052 95.755 1.00 88.25 99 ALA A O 1
ATOM 707 N N . LEU A 1 100 ? -58.346 -18.336 94.042 1.00 89.06 100 LEU A N 1
ATOM 708 C CA . LEU A 1 100 ? -59.390 -17.513 93.411 1.00 89.06 100 LEU A CA 1
ATOM 709 C C . LEU A 1 100 ? -60.624 -18.308 92.965 1.00 89.06 100 LEU A C 1
ATOM 711 O O . LEU A 1 100 ? -61.717 -17.750 92.904 1.00 89.06 100 LEU A O 1
ATOM 715 N N . ARG A 1 101 ? -60.482 -19.609 92.673 1.00 85.38 101 ARG A N 1
ATOM 716 C CA . ARG A 1 101 ? -61.634 -20.470 92.351 1.00 85.38 101 ARG A CA 1
ATOM 717 C C . ARG A 1 101 ? -62.491 -20.764 93.581 1.00 85.38 101 ARG A C 1
ATOM 719 O O . ARG A 1 101 ? -63.708 -20.840 93.459 1.00 85.38 101 ARG A O 1
ATOM 726 N N . ALA A 1 102 ? -61.860 -20.933 94.743 1.00 83.00 102 ALA A N 1
ATOM 727 C CA . ALA A 1 102 ? -62.540 -21.228 96.004 1.00 83.00 102 ALA A CA 1
ATOM 728 C C . ALA A 1 102 ? -63.055 -19.961 96.710 1.00 83.00 102 ALA A C 1
ATOM 730 O O . ALA A 1 102 ? -64.100 -19.994 97.357 1.00 83.00 102 ALA A O 1
ATOM 731 N N . PHE A 1 103 ? -62.348 -18.838 96.553 1.00 87.56 103 PHE A N 1
ATOM 732 C CA . PHE A 1 103 ? -62.639 -17.558 97.203 1.00 87.56 103 PHE A CA 1
ATOM 733 C C . PHE A 1 103 ? -62.667 -16.416 96.174 1.00 87.56 103 PHE A C 1
ATOM 735 O O . PHE A 1 103 ? -61.804 -15.539 96.193 1.00 87.56 103 PHE A O 1
ATOM 742 N N . PRO A 1 104 ? -63.658 -16.385 95.265 1.00 81.06 104 PRO A N 1
ATOM 743 C CA . PRO A 1 104 ? -63.685 -15.422 94.160 1.00 81.06 104 PRO A CA 1
ATOM 744 C C . PRO A 1 104 ? -63.868 -13.966 94.609 1.00 81.06 104 PRO A C 1
ATOM 746 O O . PRO A 1 104 ? -63.591 -13.050 93.843 1.00 81.06 104 PRO A O 1
ATOM 749 N N . GLN A 1 105 ? -64.339 -13.749 95.840 1.00 79.56 105 GLN A N 1
ATOM 750 C CA . GLN A 1 105 ? -64.580 -12.420 96.411 1.00 79.56 105 GLN A CA 1
ATOM 751 C C . GLN A 1 105 ? -63.365 -11.860 97.179 1.00 79.56 105 GLN A C 1
ATOM 753 O O . GLN A 1 105 ? -63.432 -10.746 97.691 1.00 79.56 105 GLN A O 1
ATOM 758 N N . GLU A 1 106 ? -62.260 -12.610 97.279 1.00 85.88 106 GLU A N 1
ATOM 759 C CA . GLU A 1 106 ? -61.056 -12.180 98.001 1.00 85.88 106 GLU A CA 1
ATOM 760 C C . GLU A 1 106 ? -60.118 -11.352 97.111 1.00 85.88 106 GLU A C 1
ATOM 762 O O . GLU A 1 106 ? -59.392 -11.874 96.260 1.00 85.88 106 GLU A O 1
ATOM 767 N N . THR A 1 107 ? -60.097 -10.037 97.333 1.00 85.44 107 THR A N 1
ATOM 768 C CA . THR A 1 107 ? -59.367 -9.066 96.500 1.00 85.44 107 THR A CA 1
ATOM 769 C C . THR A 1 107 ? -57.847 -9.214 96.567 1.00 85.44 107 THR A C 1
ATOM 771 O O . THR A 1 107 ? -57.171 -9.024 95.555 1.00 85.44 107 THR A O 1
ATOM 774 N N . ARG A 1 108 ? -57.298 -9.632 97.717 1.00 90.50 108 ARG A N 1
ATOM 775 C CA . ARG A 1 108 ? -55.846 -9.813 97.914 1.00 90.50 108 ARG A CA 1
ATOM 776 C C . ARG A 1 108 ? -55.213 -10.770 96.897 1.00 90.50 108 ARG A C 1
ATOM 778 O O . ARG A 1 108 ? -54.098 -10.537 96.432 1.00 90.50 108 ARG A O 1
ATOM 785 N N . PHE A 1 109 ? -55.931 -11.823 96.500 1.00 91.31 109 PHE A N 1
ATOM 786 C CA . PHE A 1 109 ? -55.444 -12.790 95.515 1.00 91.31 109 PHE A CA 1
ATOM 787 C C . PHE A 1 109 ? -55.388 -12.203 94.096 1.00 91.31 109 PHE A C 1
ATOM 789 O O . PHE A 1 109 ? -54.430 -12.462 93.368 1.00 91.31 109 PHE A O 1
ATOM 796 N N . LEU A 1 110 ? -56.369 -11.375 93.714 1.00 86.25 110 LEU A N 1
ATOM 797 C CA . LEU A 1 110 ? -56.409 -10.715 92.402 1.00 86.25 110 LEU A CA 1
ATOM 798 C C . LEU A 1 110 ? -55.234 -9.745 92.222 1.00 86.25 110 LEU A C 1
ATOM 800 O O . LEU A 1 110 ? -54.576 -9.744 91.182 1.00 86.25 110 LEU A O 1
ATOM 804 N N . GLU A 1 111 ? -54.940 -8.945 93.248 1.00 87.75 111 GLU A N 1
ATOM 805 C CA . GLU A 1 111 ? -53.837 -7.980 93.208 1.00 87.75 111 GLU A CA 1
ATOM 806 C C . GLU A 1 111 ? -52.480 -8.677 93.067 1.00 87.75 111 GLU A C 1
ATOM 808 O O . GLU A 1 111 ? -51.654 -8.295 92.236 1.00 87.75 111 GLU A O 1
ATOM 813 N N . ARG A 1 112 ? -52.257 -9.758 93.822 1.00 89.75 112 ARG A N 1
ATOM 814 C CA . ARG A 1 112 ? -50.978 -10.475 93.809 1.00 89.75 112 ARG A CA 1
ATOM 815 C C . ARG A 1 112 ? -50.730 -11.246 92.509 1.00 89.75 112 ARG A C 1
ATOM 817 O O . ARG A 1 112 ? -49.585 -11.308 92.056 1.00 89.75 112 ARG A O 1
ATOM 824 N N . GLN A 1 113 ? -51.786 -11.762 91.873 1.00 89.88 113 GLN A N 1
ATOM 825 C CA . GLN A 1 113 ? -51.721 -12.381 90.543 1.00 89.88 113 GLN A CA 1
ATOM 826 C C . GLN A 1 113 ? -51.121 -11.423 89.500 1.00 89.88 113 GLN A C 1
ATOM 828 O O . GLN A 1 113 ? -50.263 -11.822 88.710 1.00 89.88 113 GLN A O 1
ATOM 833 N N . LYS A 1 114 ? -51.550 -10.155 89.518 1.00 86.50 114 LYS A N 1
ATOM 834 C CA . LYS A 1 114 ? -51.078 -9.119 88.591 1.00 86.50 114 LYS A CA 1
ATOM 835 C C . LYS A 1 114 ? -49.586 -8.832 88.778 1.00 86.50 114 LYS A C 1
ATOM 837 O O . LYS A 1 114 ? -48.828 -8.878 87.812 1.00 86.50 114 LYS A O 1
ATOM 842 N N . THR A 1 115 ? -49.156 -8.620 90.020 1.00 86.94 115 THR A N 1
ATOM 843 C CA . THR A 1 115 ? -47.757 -8.295 90.339 1.00 86.94 115 THR A CA 1
ATOM 844 C C . THR A 1 115 ? -46.789 -9.413 89.933 1.00 86.94 115 THR A C 1
ATOM 846 O O . THR A 1 115 ? -45.710 -9.140 89.409 1.00 86.94 115 THR A O 1
ATOM 849 N N . LEU A 1 116 ? -47.167 -10.683 90.129 1.00 83.88 116 LEU A N 1
ATOM 850 C CA . LEU A 1 116 ? -46.337 -11.831 89.736 1.00 83.88 116 LEU A CA 1
ATOM 851 C C . LEU A 1 116 ? -46.203 -11.965 88.206 1.00 83.88 116 LEU A C 1
ATOM 853 O O . LEU A 1 116 ? -45.128 -12.301 87.708 1.00 83.88 116 LEU A O 1
ATOM 857 N N . ALA A 1 117 ? -47.261 -11.660 87.448 1.00 78.00 117 ALA A N 1
ATOM 858 C CA . ALA A 1 117 ? -47.238 -11.712 85.984 1.00 78.00 117 ALA A CA 1
ATOM 859 C C . ALA A 1 117 ? -46.351 -10.616 85.353 1.00 78.00 117 ALA A C 1
ATOM 861 O O . ALA A 1 117 ? -45.642 -10.869 84.373 1.00 78.00 117 ALA A O 1
ATOM 862 N N . GLU A 1 118 ? -46.348 -9.410 85.929 1.00 79.94 118 GLU A N 1
ATOM 863 C CA . GLU A 1 118 ? -45.519 -8.287 85.469 1.00 79.94 118 GLU A CA 1
ATOM 864 C C . GLU A 1 118 ? -44.016 -8.569 85.665 1.00 79.94 118 GLU A C 1
ATOM 866 O O . GLU A 1 118 ? -43.218 -8.368 84.745 1.00 79.94 118 GLU A O 1
ATOM 871 N N . ALA A 1 119 ? -43.628 -9.128 86.817 1.00 73.50 119 ALA A N 1
ATOM 872 C CA . ALA A 1 119 ? -42.234 -9.460 87.126 1.00 73.50 119 ALA A CA 1
ATOM 873 C C . ALA A 1 119 ? -41.635 -10.524 86.181 1.00 73.50 119 ALA A C 1
ATOM 875 O O . ALA A 1 119 ? -40.490 -10.395 85.739 1.00 73.50 119 ALA A O 1
ATOM 876 N N . LEU A 1 120 ? -42.414 -11.548 85.812 1.00 73.19 120 LEU A N 1
ATOM 877 C CA . LEU A 1 120 ? -41.979 -12.610 84.892 1.00 73.19 120 LEU A CA 1
ATOM 878 C C . LEU A 1 120 ? -41.732 -12.107 83.459 1.00 73.19 120 LEU A C 1
ATOM 880 O O . LEU A 1 120 ? -40.913 -12.673 82.733 1.00 73.19 120 LEU A O 1
ATOM 884 N N . THR A 1 121 ? -42.413 -11.037 83.047 1.00 69.25 121 THR A N 1
ATOM 885 C CA . THR A 1 121 ? -42.280 -10.463 81.700 1.00 69.25 121 THR A CA 1
ATOM 886 C C . THR A 1 121 ? -41.004 -9.624 81.564 1.00 69.25 121 THR A C 1
ATOM 888 O O . THR A 1 121 ? -40.307 -9.723 80.556 1.00 69.25 121 THR A O 1
ATOM 891 N N . ALA A 1 122 ? -40.645 -8.851 82.595 1.00 67.25 122 ALA A N 1
ATOM 892 C CA . ALA A 1 122 ? -39.456 -7.994 82.589 1.00 67.25 122 ALA A CA 1
ATOM 893 C C . ALA A 1 122 ? -38.124 -8.775 82.584 1.00 67.25 122 ALA A C 1
ATOM 895 O O . ALA A 1 122 ? -37.144 -8.316 82.006 1.00 67.25 122 ALA A O 1
ATOM 896 N N . ALA A 1 123 ? -38.073 -9.966 83.189 1.00 61.12 123 ALA A N 1
ATOM 897 C CA . ALA A 1 123 ? -36.851 -10.776 83.249 1.00 61.12 123 ALA A CA 1
ATOM 898 C C . ALA A 1 123 ? -36.458 -11.412 81.899 1.00 61.12 123 ALA A C 1
ATOM 900 O O . ALA A 1 123 ? -35.278 -11.665 81.652 1.00 61.12 123 ALA A O 1
ATOM 901 N N . ARG A 1 124 ? -37.427 -11.658 81.005 1.00 60.72 124 ARG A N 1
ATOM 902 C CA . ARG A 1 124 ? -37.181 -12.306 79.703 1.00 60.72 124 ARG A CA 1
ATOM 903 C C . ARG A 1 124 ? -36.404 -11.419 78.722 1.00 60.72 124 ARG A C 1
ATOM 905 O O . ARG A 1 124 ? -35.565 -11.924 77.987 1.00 60.72 124 ARG A O 1
ATOM 912 N N . THR A 1 125 ? -36.602 -10.102 78.756 1.00 70.06 125 THR A N 1
ATOM 913 C CA . THR A 1 125 ? -36.051 -9.174 77.750 1.00 70.06 125 THR A CA 1
ATOM 914 C C . THR A 1 125 ? -34.550 -8.885 77.907 1.00 70.06 125 THR A C 1
ATOM 916 O O . THR A 1 125 ? -33.867 -8.621 76.917 1.00 70.06 125 THR A O 1
ATOM 919 N N . THR A 1 126 ? -33.996 -8.966 79.120 1.00 73.56 126 THR A N 1
ATOM 920 C CA . THR A 1 126 ? -32.559 -8.727 79.372 1.00 73.56 126 THR A CA 1
ATOM 921 C C . THR A 1 126 ? -31.691 -9.924 78.968 1.00 73.56 126 THR A C 1
ATOM 923 O O . THR A 1 126 ? -30.651 -9.743 78.334 1.00 73.56 126 THR A O 1
ATOM 926 N N . ALA A 1 127 ? -32.134 -11.150 79.270 1.00 73.94 127 ALA A N 1
ATOM 927 C CA . ALA A 1 127 ? -31.399 -12.374 78.939 1.00 73.94 127 ALA A CA 1
ATOM 928 C C . ALA A 1 127 ? -31.306 -12.612 77.419 1.00 73.94 127 ALA A C 1
ATOM 930 O O . ALA A 1 127 ? -30.261 -13.018 76.907 1.00 73.94 127 ALA A O 1
ATOM 931 N N . GLU A 1 128 ? -32.374 -12.299 76.680 1.00 76.81 128 GLU A N 1
ATOM 932 C CA . GLU A 1 128 ? -32.403 -12.397 75.215 1.00 76.81 128 GLU A CA 1
ATOM 933 C C . GLU A 1 128 ? -31.392 -11.445 74.552 1.00 76.81 128 GLU A C 1
ATOM 935 O O . GLU A 1 128 ? -30.717 -11.817 73.588 1.00 76.81 128 GLU A O 1
ATOM 940 N N . ARG A 1 129 ? -31.220 -10.234 75.103 1.00 81.19 129 ARG A N 1
ATOM 941 C CA . ARG A 1 129 ? -30.272 -9.237 74.585 1.00 81.19 129 ARG A CA 1
ATOM 942 C C . ARG A 1 129 ? -28.813 -9.665 74.764 1.00 81.19 129 ARG A C 1
ATOM 944 O O . ARG A 1 129 ? -28.002 -9.456 73.863 1.00 81.19 129 ARG A O 1
ATOM 951 N N . GLU A 1 130 ? -28.469 -10.269 75.898 1.00 83.62 130 GLU A N 1
ATOM 952 C CA . GLU A 1 130 ? -27.098 -10.715 76.180 1.00 83.62 130 GLU A CA 1
ATOM 953 C C . GLU A 1 130 ? -26.698 -11.937 75.335 1.00 83.62 130 GLU A C 1
ATOM 955 O O . GLU A 1 130 ? -25.593 -11.982 74.783 1.00 83.62 130 GLU A O 1
ATOM 960 N N . ALA A 1 131 ? -27.625 -12.880 75.127 1.00 83.44 131 ALA A N 1
ATOM 961 C CA . ALA A 1 131 ? -27.416 -14.025 74.240 1.00 83.44 131 ALA A CA 1
ATOM 962 C C . ALA A 1 131 ? -27.180 -13.597 72.776 1.00 83.44 131 ALA A C 1
ATOM 964 O O . ALA A 1 131 ? -26.286 -14.125 72.106 1.00 83.44 131 ALA A O 1
ATOM 965 N N . ALA A 1 132 ? -27.927 -12.599 72.287 1.00 82.69 132 ALA A N 1
ATOM 966 C CA . ALA A 1 132 ? -27.762 -12.061 70.935 1.00 82.69 132 ALA A CA 1
ATOM 967 C C . ALA A 1 132 ? -26.386 -11.399 70.721 1.00 82.69 132 ALA A C 1
ATOM 969 O O . ALA A 1 132 ? -25.773 -11.579 69.664 1.00 82.69 132 ALA A O 1
ATOM 970 N N . LEU A 1 133 ? -25.863 -10.689 71.730 1.00 89.06 133 LEU A N 1
ATOM 971 C CA . LEU A 1 133 ? -24.534 -10.071 71.670 1.00 89.06 133 LEU A CA 1
ATOM 972 C C . LEU A 1 133 ? -23.412 -11.119 71.586 1.00 89.06 133 LEU A C 1
ATOM 974 O O . LEU A 1 133 ? -22.492 -10.977 70.776 1.00 89.06 133 LEU A O 1
ATOM 978 N N . GLN A 1 134 ? -23.476 -12.184 72.395 1.00 89.31 134 GLN A N 1
ATOM 979 C CA . GLN A 1 134 ? -22.465 -13.249 72.348 1.00 89.31 134 GLN A CA 1
ATOM 980 C C . GLN A 1 134 ? -22.462 -13.984 71.002 1.00 89.31 134 GLN A C 1
ATOM 982 O O . GLN A 1 134 ? -21.392 -14.257 70.451 1.00 89.31 134 GLN A O 1
ATOM 987 N N . ALA A 1 135 ? -23.644 -14.249 70.438 1.00 88.81 135 ALA A N 1
ATOM 988 C CA . ALA A 1 135 ? -23.765 -14.853 69.115 1.00 88.81 135 ALA A CA 1
ATOM 989 C C . ALA A 1 135 ? -23.139 -13.969 68.021 1.00 88.81 135 ALA A C 1
ATOM 991 O O . ALA A 1 135 ? -22.379 -14.467 67.190 1.00 88.81 135 ALA A O 1
ATOM 992 N N . LEU A 1 136 ? -23.389 -12.654 68.052 1.00 91.00 136 LEU A N 1
ATOM 993 C CA . LEU A 1 136 ? -22.829 -11.713 67.079 1.00 91.00 136 LEU A CA 1
ATOM 994 C C . LEU A 1 136 ? -21.295 -11.629 67.161 1.00 91.00 136 LEU A C 1
ATOM 996 O O . LEU A 1 136 ? -20.625 -11.669 66.129 1.00 91.00 136 LEU A O 1
ATOM 1000 N N . ARG A 1 137 ? -20.717 -11.583 68.370 1.00 94.38 137 ARG A N 1
ATOM 1001 C CA . ARG A 1 137 ? -19.252 -11.600 68.559 1.00 94.38 137 ARG A CA 1
ATOM 1002 C C . ARG A 1 137 ? -18.607 -12.862 67.991 1.00 94.38 137 ARG A C 1
ATOM 1004 O O . ARG A 1 137 ? -17.552 -12.770 67.364 1.00 94.38 137 ARG A O 1
ATOM 1011 N N . LYS A 1 138 ? -19.246 -14.023 68.166 1.00 92.25 138 LYS A N 1
ATOM 1012 C CA . LYS A 1 138 ? -18.777 -15.284 67.579 1.00 92.25 138 LYS A CA 1
ATOM 1013 C C . LYS A 1 138 ? -18.777 -15.223 66.048 1.00 92.25 138 LYS A C 1
ATOM 1015 O O . LYS A 1 138 ? -17.760 -15.528 65.439 1.00 92.25 138 LYS A O 1
ATOM 1020 N N . VAL A 1 139 ? -19.860 -14.735 65.438 1.00 92.50 139 VAL A N 1
ATOM 1021 C CA . VAL A 1 139 ? -19.950 -14.559 63.974 1.00 92.50 139 VAL A CA 1
ATOM 1022 C C . VAL A 1 139 ? -18.849 -13.634 63.445 1.00 92.50 139 VAL A C 1
ATOM 1024 O O . VAL A 1 139 ? -18.220 -13.945 62.434 1.00 92.50 139 VAL A O 1
ATOM 1027 N N . ILE A 1 140 ? -18.579 -12.517 64.128 1.00 92.38 140 ILE A N 1
ATOM 1028 C CA . ILE A 1 140 ? -17.503 -11.585 63.754 1.00 92.38 140 ILE A CA 1
ATOM 1029 C C . ILE A 1 140 ? -16.130 -12.263 63.863 1.00 92.38 140 ILE A C 1
ATOM 1031 O O . ILE A 1 140 ? -15.301 -12.102 62.967 1.00 92.38 140 ILE A O 1
ATOM 1035 N N . ALA A 1 141 ? -15.880 -13.030 64.928 1.00 90.50 141 ALA A N 1
ATOM 1036 C CA . ALA A 1 141 ? -14.623 -13.750 65.116 1.00 90.50 141 ALA A CA 1
ATOM 1037 C C . ALA A 1 141 ? -14.395 -14.804 64.020 1.00 90.50 141 ALA A C 1
ATOM 1039 O O . ALA A 1 141 ? -13.327 -14.804 63.404 1.00 90.50 141 ALA A O 1
ATOM 1040 N N . ASP A 1 142 ? -15.406 -15.624 63.725 1.00 90.00 142 ASP A N 1
ATOM 1041 C CA . ASP A 1 142 ? -15.349 -16.667 62.696 1.00 90.00 142 ASP A CA 1
ATOM 1042 C C . ASP A 1 142 ? -15.076 -16.045 61.318 1.00 90.00 142 ASP A C 1
ATOM 1044 O O . ASP A 1 142 ? -14.079 -16.374 60.669 1.00 90.00 142 ASP A O 1
ATOM 1048 N N . LYS A 1 143 ? -15.858 -15.029 60.922 1.00 91.38 143 LYS A N 1
ATOM 1049 C CA . LYS A 1 143 ? -15.653 -14.306 59.654 1.00 91.38 143 LYS A CA 1
ATOM 1050 C C . LYS A 1 143 ? -14.265 -13.681 59.546 1.00 91.38 143 LYS A C 1
ATOM 1052 O O . LYS A 1 143 ? -13.714 -13.624 58.451 1.00 91.38 143 LYS A O 1
ATOM 1057 N N . ARG A 1 144 ? -13.673 -13.226 60.657 1.00 90.38 144 ARG A N 1
ATOM 1058 C CA . ARG A 1 144 ? -12.325 -12.636 60.661 1.00 90.38 144 ARG A CA 1
ATOM 1059 C C . ARG A 1 144 ? -11.236 -13.663 60.355 1.00 90.38 144 ARG A C 1
ATOM 1061 O O . ARG A 1 144 ? -10.243 -13.296 59.738 1.00 90.38 144 ARG A O 1
ATOM 1068 N N . THR A 1 145 ? -11.419 -14.925 60.747 1.00 87.44 145 THR A N 1
ATOM 1069 C CA . THR A 1 145 ? -10.475 -16.007 60.403 1.00 87.44 145 THR A CA 1
ATOM 1070 C C . THR A 1 145 ? -10.516 -16.385 58.924 1.00 87.44 145 THR A C 1
ATOM 1072 O O . THR A 1 145 ? -9.536 -16.894 58.388 1.00 87.44 145 THR A O 1
ATOM 1075 N N . GLU A 1 146 ? -11.627 -16.094 58.246 1.00 86.62 146 GLU A N 1
ATOM 1076 C CA . GLU A 1 146 ? -11.797 -16.371 56.822 1.00 86.62 146 GLU A CA 1
ATOM 1077 C C . GLU A 1 146 ? -11.232 -15.273 55.912 1.00 86.62 146 GLU A C 1
ATOM 1079 O O . GLU A 1 146 ? -11.103 -15.511 54.705 1.00 86.62 146 GLU A O 1
ATOM 1084 N N . LEU A 1 147 ? -10.907 -14.094 56.459 1.00 87.88 147 LEU A N 1
ATOM 1085 C CA . LEU A 1 147 ? -10.314 -12.973 55.724 1.00 87.88 147 LEU A CA 1
ATOM 1086 C C . LEU A 1 147 ? -8.870 -13.281 55.309 1.00 87.88 147 LEU A C 1
ATOM 1088 O O . LEU A 1 147 ? -8.146 -14.015 55.977 1.00 87.88 147 LEU A O 1
ATOM 1092 N N . GLY A 1 148 ? -8.452 -12.711 54.182 1.00 81.88 148 GLY A N 1
ATOM 1093 C CA . GLY A 1 148 ? -7.162 -12.992 53.566 1.00 81.88 148 GLY A CA 1
ATOM 1094 C C . GLY A 1 148 ? -6.968 -12.177 52.284 1.00 81.88 148 GLY A C 1
ATOM 1095 O O . GLY A 1 148 ? -7.952 -11.685 51.734 1.00 81.88 148 GLY A O 1
ATOM 1096 N N . PRO A 1 149 ? -5.732 -12.057 51.774 1.00 76.62 149 PRO A N 1
ATOM 1097 C CA . PRO A 1 149 ? -5.463 -11.417 50.484 1.00 76.62 149 PRO A CA 1
ATOM 1098 C C . PRO A 1 149 ? -6.357 -12.005 49.375 1.00 76.62 149 PRO A C 1
ATOM 1100 O O . PRO A 1 149 ? -6.392 -13.227 49.214 1.00 76.62 149 PRO A O 1
ATOM 1103 N N . GLY A 1 150 ? -7.089 -11.164 48.634 1.00 78.12 150 GLY A N 1
ATOM 1104 C CA . GLY A 1 150 ? -8.030 -11.591 47.589 1.00 78.12 150 GLY A CA 1
ATOM 1105 C C . GLY A 1 150 ? -9.467 -11.843 48.068 1.00 78.12 150 GLY A C 1
ATOM 1106 O O . GLY A 1 150 ? -10.271 -12.405 47.321 1.00 78.12 150 GLY A O 1
ATOM 1107 N N . LYS A 1 151 ? -9.807 -11.490 49.314 1.00 86.00 151 LYS A N 1
ATOM 1108 C CA . LYS A 1 151 ? -11.162 -11.625 49.865 1.00 86.00 151 LYS A CA 1
ATOM 1109 C C . LYS A 1 151 ? -11.687 -10.281 50.365 1.00 86.00 151 LYS A C 1
ATOM 1111 O O . LYS A 1 151 ? -11.212 -9.761 51.365 1.00 86.00 151 LYS A O 1
ATOM 1116 N N . SER A 1 152 ? -12.750 -9.773 49.739 1.00 82.00 152 SER A N 1
ATOM 1117 C CA . SER A 1 152 ? -13.395 -8.528 50.181 1.00 82.00 152 SER A CA 1
ATOM 1118 C C . SER A 1 152 ? -13.895 -8.602 51.630 1.00 82.00 152 SER A C 1
ATOM 1120 O O . SER A 1 152 ? -14.521 -9.574 52.071 1.00 82.00 152 SER A O 1
ATOM 1122 N N . THR A 1 153 ? -13.676 -7.506 52.349 1.00 89.56 153 THR A N 1
ATOM 1123 C CA . THR A 1 153 ? -14.156 -7.284 53.716 1.00 89.56 153 THR A CA 1
ATOM 1124 C C . THR A 1 153 ? -15.641 -6.886 53.801 1.00 89.56 153 THR A C 1
ATOM 1126 O O . THR A 1 153 ? -16.175 -6.731 54.899 1.00 89.56 153 THR A O 1
ATOM 1129 N N . ASP A 1 154 ? -16.370 -6.810 52.683 1.00 86.50 154 ASP A N 1
ATOM 1130 C CA . ASP A 1 154 ? -17.811 -6.493 52.672 1.00 86.50 154 ASP A CA 1
ATOM 1131 C C . ASP A 1 154 ? -18.655 -7.460 53.515 1.00 86.50 154 ASP A C 1
ATOM 1133 O O . ASP A 1 154 ? -19.666 -7.077 54.100 1.00 86.50 154 ASP A O 1
ATOM 1137 N N . ARG A 1 155 ? -18.239 -8.727 53.621 1.00 86.00 155 ARG A N 1
ATOM 1138 C CA . ARG A 1 155 ? -19.013 -9.776 54.311 1.00 86.00 155 ARG A CA 1
ATOM 1139 C C . ARG A 1 155 ? -19.077 -9.617 55.830 1.00 86.00 155 ARG A C 1
ATOM 1141 O O . ARG A 1 155 ? -19.977 -10.192 56.447 1.00 86.00 155 ARG A O 1
ATOM 1148 N N . ILE A 1 156 ? -18.129 -8.890 56.425 1.00 91.88 156 ILE A N 1
ATOM 1149 C CA . ILE A 1 156 ? -18.059 -8.646 57.875 1.00 91.88 156 ILE A CA 1
ATOM 1150 C C . ILE A 1 156 ? -18.625 -7.267 58.255 1.00 91.88 156 ILE A C 1
ATOM 1152 O O . ILE A 1 156 ? -18.997 -7.043 59.405 1.00 91.88 156 ILE A O 1
ATOM 1156 N N . LEU A 1 157 ? -18.753 -6.352 57.286 1.00 90.31 157 LEU A N 1
ATOM 1157 C CA . LEU A 1 157 ? -19.228 -4.984 57.499 1.00 90.31 157 LEU A CA 1
ATOM 1158 C C . LEU A 1 157 ? -20.628 -4.896 58.151 1.00 90.31 157 LEU A C 1
ATOM 1160 O O . LEU A 1 157 ? -20.768 -4.114 59.095 1.00 90.31 157 LEU A O 1
ATOM 1164 N N . PRO A 1 158 ? -21.650 -5.681 57.741 1.00 90.75 158 PRO A N 1
ATOM 1165 C CA . PRO A 1 158 ? -22.965 -5.634 58.378 1.00 90.75 158 PRO A CA 1
ATOM 1166 C C . PRO A 1 158 ? -22.917 -6.000 59.862 1.00 90.75 158 PRO A C 1
ATOM 1168 O O . PRO A 1 158 ? -23.565 -5.343 60.667 1.00 90.75 158 PRO A O 1
ATOM 1171 N N . ASP A 1 159 ? -22.120 -6.998 60.243 1.00 92.38 159 ASP A N 1
ATOM 1172 C CA . ASP A 1 159 ? -22.045 -7.454 61.635 1.00 92.38 159 ASP A CA 1
ATOM 1173 C C . ASP A 1 159 ? -21.339 -6.430 62.527 1.00 92.38 159 ASP A C 1
ATOM 1175 O O . ASP A 1 159 ? -21.774 -6.185 63.652 1.00 92.38 159 ASP A O 1
ATOM 1179 N N . LEU A 1 160 ? -20.302 -5.767 62.003 1.00 92.06 160 LEU A N 1
ATOM 1180 C CA . LEU A 1 160 ? -19.648 -4.648 62.685 1.00 92.06 160 LEU A CA 1
ATOM 1181 C C . LEU A 1 160 ? -20.617 -3.471 62.878 1.00 92.06 160 LEU A C 1
ATOM 1183 O O . LEU A 1 160 ? -20.681 -2.913 63.968 1.00 92.06 160 LEU A O 1
ATOM 1187 N N . ASN A 1 161 ? -21.435 -3.142 61.871 1.00 90.44 161 ASN A N 1
ATOM 1188 C CA . ASN A 1 161 ? -22.459 -2.097 61.993 1.00 90.44 161 ASN A CA 1
ATOM 1189 C C . ASN A 1 161 ? -23.558 -2.471 63.007 1.00 90.44 161 ASN A C 1
ATOM 1191 O O . ASN A 1 161 ? -24.079 -1.599 63.706 1.00 90.44 161 ASN A O 1
ATOM 1195 N N . ARG A 1 162 ? -23.925 -3.756 63.108 1.00 89.12 162 ARG A N 1
ATOM 1196 C CA . ARG A 1 162 ? -24.885 -4.246 64.114 1.00 89.12 162 ARG A CA 1
ATOM 1197 C C . ARG A 1 162 ? -24.320 -4.140 65.528 1.00 89.12 162 ARG A C 1
ATOM 1199 O O . ARG A 1 162 ? -25.036 -3.722 66.432 1.00 89.12 162 ARG A O 1
ATOM 1206 N N . LEU A 1 163 ? -23.031 -4.429 65.713 1.00 89.56 163 LEU A N 1
ATOM 1207 C CA . LEU A 1 163 ? -22.338 -4.250 66.993 1.00 89.56 163 LEU A CA 1
ATOM 1208 C C . LEU A 1 163 ? -22.403 -2.782 67.469 1.00 89.56 163 LEU A C 1
ATOM 1210 O O . LEU A 1 163 ? -22.633 -2.509 68.648 1.00 89.56 163 LEU A O 1
ATOM 1214 N N . GLU A 1 164 ? -22.259 -1.837 66.536 1.00 86.44 164 GLU A N 1
ATOM 1215 C CA . GLU A 1 164 ? -22.354 -0.394 66.791 1.00 86.44 164 GLU A CA 1
ATOM 1216 C C . GLU A 1 164 ? -23.795 0.046 67.107 1.00 86.44 164 GLU A C 1
ATOM 1218 O O . GLU A 1 164 ? -24.037 0.685 68.130 1.00 86.44 164 GLU A O 1
ATOM 1223 N N . SER A 1 165 ? -24.756 -0.306 66.249 1.00 83.00 165 SER A N 1
ATOM 1224 C CA . SER A 1 165 ? -26.122 0.244 66.271 1.00 83.00 165 SER A CA 1
ATOM 1225 C C . SER A 1 165 ? -27.096 -0.480 67.207 1.00 83.00 165 SER A C 1
ATOM 1227 O O . SER A 1 165 ? -27.881 0.175 67.889 1.00 83.00 165 SER A O 1
ATOM 1229 N N . GLU A 1 166 ? -27.052 -1.814 67.277 1.00 84.88 166 GLU A N 1
ATOM 1230 C CA . GLU A 1 166 ? -27.972 -2.621 68.099 1.00 84.88 166 GLU A CA 1
ATOM 1231 C C . GLU A 1 166 ? -27.478 -2.739 69.555 1.00 84.88 166 GLU A C 1
ATOM 1233 O O . GLU A 1 166 ? -28.275 -2.814 70.499 1.00 84.88 166 GLU A O 1
ATOM 1238 N N . PHE A 1 167 ? -26.154 -2.719 69.760 1.00 85.31 167 PHE A N 1
ATOM 1239 C CA . PHE A 1 167 ? -25.528 -2.979 71.064 1.00 85.31 167 PHE A CA 1
ATOM 1240 C C . PHE A 1 167 ? -24.736 -1.798 71.642 1.00 85.31 167 PHE A C 1
ATOM 1242 O O . PHE A 1 167 ? -24.337 -1.867 72.802 1.00 85.31 167 PHE A O 1
ATOM 1249 N N . GLY A 1 168 ? -24.536 -0.709 70.890 1.00 84.56 168 GLY A N 1
ATOM 1250 C CA . GLY A 1 168 ? -23.848 0.494 71.377 1.00 84.56 168 GLY A CA 1
ATOM 1251 C C . GLY A 1 168 ? -22.331 0.338 71.555 1.00 84.56 168 GLY A C 1
ATOM 1252 O O . GLY A 1 168 ? -21.717 1.124 72.273 1.00 84.56 168 GLY A O 1
ATOM 1253 N N . LEU A 1 169 ? -21.705 -0.663 70.925 1.00 90.81 169 LEU A N 1
ATOM 1254 C CA . LEU A 1 169 ? -20.290 -1.018 71.120 1.00 90.81 169 LEU A CA 1
ATOM 1255 C C . LEU A 1 169 ? -19.379 -0.434 70.025 1.00 90.81 169 LEU A C 1
ATOM 1257 O O . LEU A 1 169 ? -18.623 -1.146 69.360 1.00 90.81 169 LEU A O 1
ATOM 1261 N N . ALA A 1 170 ? -19.425 0.888 69.844 1.00 86.62 170 ALA A N 1
ATOM 1262 C CA . ALA A 1 170 ? -18.703 1.568 68.764 1.00 86.62 170 ALA A CA 1
ATOM 1263 C C . ALA A 1 170 ? -17.173 1.415 68.822 1.00 86.62 170 ALA A C 1
ATOM 1265 O O . ALA A 1 170 ? -16.520 1.206 67.798 1.00 86.62 170 ALA A O 1
ATOM 1266 N N . SER A 1 171 ? -16.589 1.458 70.022 1.00 88.06 171 SER A N 1
ATOM 1267 C CA . SER A 1 171 ? -15.139 1.321 70.206 1.00 88.06 171 SER A CA 1
ATOM 1268 C C . SER A 1 171 ? -14.620 -0.073 69.835 1.00 88.06 171 SER A C 1
ATOM 1270 O O . SER A 1 171 ? -13.524 -0.198 69.290 1.00 88.06 171 SER A O 1
ATOM 1272 N N . GLU A 1 172 ? -15.409 -1.120 70.082 1.00 91.44 172 GLU A N 1
ATOM 1273 C CA . GLU A 1 172 ? -15.043 -2.505 69.762 1.00 91.44 172 GLU A CA 1
ATOM 1274 C C . GLU A 1 172 ? -15.075 -2.760 68.248 1.00 91.44 172 GLU A C 1
ATOM 1276 O O . GLU A 1 172 ? -14.153 -3.366 67.686 1.00 91.44 172 GLU A O 1
ATOM 1281 N N . ALA A 1 173 ? -16.093 -2.233 67.563 1.00 89.69 173 ALA A N 1
ATOM 1282 C CA . ALA A 1 173 ? -16.178 -2.302 66.111 1.00 89.69 173 ALA A CA 1
ATOM 1283 C C . ALA A 1 173 ? -15.029 -1.528 65.441 1.00 89.69 173 ALA A C 1
ATOM 1285 O O . ALA A 1 173 ? -14.374 -2.060 64.543 1.00 89.69 173 ALA A O 1
ATOM 1286 N N . ALA A 1 174 ? -14.706 -0.321 65.924 1.00 88.81 174 ALA A N 1
ATOM 1287 C CA . ALA A 1 174 ? -13.594 0.483 65.414 1.00 88.81 174 ALA A CA 1
ATOM 1288 C C . ALA A 1 174 ? -12.225 -0.206 65.584 1.00 88.81 174 ALA A C 1
ATOM 1290 O O . ALA A 1 174 ? -11.434 -0.240 64.637 1.00 88.81 174 ALA A O 1
ATOM 1291 N N . ALA A 1 175 ? -11.961 -0.814 66.747 1.00 91.25 175 ALA A N 1
ATOM 1292 C CA . ALA A 1 175 ? -10.738 -1.586 66.984 1.00 91.25 175 ALA A CA 1
ATOM 1293 C C . ALA A 1 175 ? -10.635 -2.800 66.041 1.00 91.25 175 ALA A C 1
ATOM 1295 O O . ALA A 1 175 ? -9.569 -3.089 65.492 1.00 91.25 175 ALA A O 1
ATOM 1296 N N . THR A 1 176 ? -11.758 -3.477 65.788 1.00 91.75 176 THR A N 1
ATOM 1297 C CA . THR A 1 176 ? -11.810 -4.616 64.860 1.00 91.75 176 THR A CA 1
ATOM 1298 C C . THR A 1 176 ? -11.554 -4.183 63.414 1.00 91.75 176 THR A C 1
ATOM 1300 O O . THR A 1 176 ? -10.771 -4.828 62.716 1.00 91.75 176 THR A O 1
ATOM 1303 N N . ARG A 1 177 ? -12.136 -3.059 62.974 1.00 93.94 177 ARG A N 1
ATOM 1304 C CA . ARG A 1 177 ? -11.865 -2.449 61.659 1.00 93.94 177 ARG A CA 1
ATOM 1305 C C . ARG A 1 177 ? -10.383 -2.108 61.483 1.00 93.94 177 ARG A C 1
ATOM 1307 O O . ARG A 1 177 ? -9.800 -2.443 60.454 1.00 93.94 177 ARG A O 1
ATOM 1314 N N . GLN A 1 178 ? -9.754 -1.498 62.492 1.00 92.25 178 GLN A N 1
ATOM 1315 C CA . GLN A 1 178 ? -8.320 -1.176 62.465 1.00 92.25 178 GLN A CA 1
ATOM 1316 C C . GLN A 1 178 ? -7.437 -2.424 62.352 1.00 92.25 178 GLN A C 1
ATOM 1318 O O . GLN A 1 178 ? -6.513 -2.437 61.539 1.00 92.25 178 GLN A O 1
ATOM 1323 N N . ALA A 1 179 ? -7.736 -3.481 63.113 1.00 91.38 179 ALA A N 1
ATOM 1324 C CA . ALA A 1 179 ? -6.984 -4.734 63.052 1.00 91.38 179 ALA A CA 1
ATOM 1325 C C . ALA A 1 179 ? -7.068 -5.397 61.665 1.00 91.38 179 ALA A C 1
ATOM 1327 O O . ALA A 1 179 ? -6.059 -5.880 61.151 1.00 91.38 179 ALA A O 1
ATOM 1328 N N . ILE A 1 180 ? -8.251 -5.376 61.036 1.00 92.75 180 ILE A N 1
ATOM 1329 C CA . ILE A 1 180 ? -8.441 -5.912 59.682 1.00 92.75 180 ILE A CA 1
ATOM 1330 C C . ILE A 1 180 ? -7.628 -5.097 58.670 1.00 92.75 180 ILE A C 1
ATOM 1332 O O . ILE A 1 180 ? -6.838 -5.675 57.931 1.00 92.75 180 ILE A O 1
ATOM 1336 N N . VAL A 1 181 ? -7.740 -3.765 58.660 1.00 92.94 181 VAL A N 1
ATOM 1337 C CA . VAL A 1 181 ? -6.959 -2.925 57.728 1.00 92.94 181 VAL A CA 1
ATOM 1338 C C . VAL A 1 181 ? -5.451 -3.103 57.919 1.00 92.94 181 VAL A C 1
ATOM 1340 O O . VAL A 1 181 ? -4.718 -3.166 56.934 1.00 92.94 181 VAL A O 1
ATOM 1343 N N . GLY A 1 182 ? -4.979 -3.214 59.166 1.00 91.75 182 GLY A N 1
ATOM 1344 C CA . GLY A 1 182 ? -3.569 -3.478 59.466 1.00 91.75 182 GLY A CA 1
ATOM 1345 C C . GLY A 1 182 ? -3.066 -4.771 58.819 1.00 91.75 182 GLY A C 1
ATOM 1346 O O . GLY A 1 182 ? -2.032 -4.764 58.155 1.00 91.75 182 GLY A O 1
ATOM 1347 N N . TYR A 1 183 ? -3.850 -5.847 58.917 1.00 92.62 183 TYR A N 1
ATOM 1348 C CA . TYR A 1 183 ? -3.539 -7.127 58.281 1.00 92.62 183 TYR A CA 1
ATOM 1349 C C . TYR A 1 183 ? -3.420 -7.020 56.747 1.00 92.62 183 TYR A C 1
ATOM 1351 O O . TYR A 1 183 ? -2.449 -7.516 56.172 1.00 92.62 183 TYR A O 1
ATOM 1359 N N . TYR A 1 184 ? -4.355 -6.332 56.078 1.00 93.88 184 TYR A N 1
ATOM 1360 C CA . TYR A 1 184 ? -4.295 -6.146 54.619 1.00 93.88 184 TYR A CA 1
ATOM 1361 C C . TYR A 1 184 ? -3.138 -5.230 54.189 1.00 93.88 184 TYR A C 1
ATOM 1363 O O . TYR A 1 184 ? -2.505 -5.502 53.172 1.00 93.88 184 TYR A O 1
ATOM 1371 N N . ARG A 1 185 ? -2.781 -4.201 54.971 1.00 93.88 185 ARG A N 1
ATOM 1372 C CA . ARG A 1 185 ? -1.582 -3.382 54.708 1.00 93.88 185 ARG A CA 1
ATOM 1373 C C . ARG A 1 185 ? -0.294 -4.194 54.780 1.00 93.88 185 ARG A C 1
ATOM 1375 O O . ARG A 1 185 ? 0.569 -4.059 53.914 1.00 93.88 185 ARG A O 1
ATOM 1382 N N . ASP A 1 186 ? -0.161 -5.058 55.782 1.00 93.19 186 ASP A N 1
ATOM 1383 C CA . ASP A 1 186 ? 1.013 -5.922 55.907 1.00 93.19 186 ASP A CA 1
ATOM 1384 C C . ASP A 1 186 ? 1.091 -6.960 54.781 1.00 93.19 186 ASP A C 1
ATOM 1386 O O . ASP A 1 186 ? 2.187 -7.291 54.326 1.00 93.19 186 ASP A O 1
ATOM 1390 N N . ALA A 1 187 ? -0.054 -7.443 54.293 1.00 92.25 187 ALA A N 1
ATOM 1391 C CA . ALA A 1 187 ? -0.113 -8.286 53.105 1.00 92.25 187 ALA A CA 1
ATOM 1392 C C . ALA A 1 187 ? 0.264 -7.520 51.825 1.00 92.25 187 ALA A C 1
ATOM 1394 O O . ALA A 1 187 ? 1.058 -8.023 51.033 1.00 92.25 187 ALA A O 1
ATOM 1395 N N . ALA A 1 188 ? -0.226 -6.290 51.647 1.00 92.31 188 ALA A N 1
ATOM 1396 C CA . ALA A 1 188 ? 0.095 -5.449 50.495 1.00 92.31 188 ALA A CA 1
ATOM 1397 C C . ALA A 1 188 ? 1.592 -5.101 50.427 1.00 92.31 188 ALA A C 1
ATOM 1399 O O . ALA A 1 188 ? 2.183 -5.134 49.352 1.00 92.31 188 ALA A O 1
ATOM 1400 N N . ARG A 1 189 ? 2.245 -4.865 51.575 1.00 92.38 189 ARG A N 1
ATOM 1401 C CA . ARG A 1 189 ? 3.709 -4.668 51.656 1.00 92.38 189 ARG A CA 1
ATOM 1402 C C . ARG A 1 189 ? 4.520 -5.891 51.221 1.00 92.38 189 ARG A C 1
ATOM 1404 O O . ARG A 1 189 ? 5.669 -5.738 50.823 1.00 92.38 189 ARG A O 1
ATOM 1411 N N . LYS A 1 190 ? 3.948 -7.091 51.341 1.00 93.56 190 LYS A N 1
ATOM 1412 C CA . LYS A 1 190 ? 4.577 -8.370 50.972 1.00 93.56 190 LYS A CA 1
ATOM 1413 C C . LYS A 1 190 ? 4.219 -8.823 49.552 1.00 93.56 190 LYS A C 1
ATOM 1415 O O . LYS A 1 190 ? 4.653 -9.898 49.144 1.00 93.56 190 LYS A O 1
ATOM 1420 N N . ALA A 1 191 ? 3.414 -8.053 48.823 1.00 92.12 191 ALA A N 1
ATOM 1421 C CA . ALA A 1 191 ? 3.015 -8.386 47.465 1.00 92.12 191 ALA A CA 1
ATOM 1422 C C . ALA A 1 191 ? 4.222 -8.393 46.509 1.00 92.12 191 ALA A C 1
ATOM 1424 O O . ALA A 1 191 ? 5.158 -7.610 46.668 1.00 92.12 191 ALA A O 1
ATOM 1425 N N . ALA A 1 192 ? 4.185 -9.275 45.506 1.00 90.12 192 ALA A N 1
ATOM 1426 C CA . ALA A 1 192 ? 5.262 -9.426 44.524 1.00 90.12 192 ALA A CA 1
ATOM 1427 C C . ALA A 1 192 ? 5.383 -8.220 43.574 1.00 90.12 192 ALA A C 1
ATOM 1429 O O . ALA A 1 192 ? 6.468 -7.918 43.082 1.00 90.12 192 ALA A O 1
ATOM 1430 N N . ASP A 1 193 ? 4.272 -7.526 43.337 1.00 90.44 193 ASP A N 1
ATOM 1431 C CA . ASP A 1 193 ? 4.172 -6.377 42.449 1.00 90.44 193 ASP A CA 1
ATOM 1432 C C . ASP A 1 193 ? 3.123 -5.376 42.962 1.00 90.44 193 ASP A C 1
ATOM 1434 O O . ASP A 1 193 ? 2.318 -5.659 43.859 1.00 90.44 193 ASP A O 1
ATOM 1438 N N . ARG A 1 194 ? 3.149 -4.161 42.399 1.00 90.69 194 ARG A N 1
ATOM 1439 C CA . ARG A 1 194 ? 2.244 -3.076 42.802 1.00 90.69 194 ARG A CA 1
ATOM 1440 C C . ARG A 1 194 ? 0.785 -3.340 42.436 1.00 90.69 194 ARG A C 1
ATOM 1442 O O . ARG A 1 194 ? -0.084 -2.815 43.121 1.00 90.69 194 ARG A O 1
ATOM 1449 N N . GLU A 1 195 ? 0.508 -4.114 41.391 1.00 91.88 195 GLU A N 1
ATOM 1450 C CA . GLU A 1 195 ? -0.861 -4.428 40.968 1.00 91.88 195 GLU A CA 1
ATOM 1451 C C . GLU A 1 195 ? -1.548 -5.317 42.013 1.00 91.88 195 GLU A C 1
ATOM 1453 O O . GLU A 1 195 ? -2.645 -5.017 42.486 1.00 91.88 195 GLU A O 1
ATOM 1458 N N . THR A 1 196 ? -0.822 -6.324 42.490 1.00 91.81 196 THR A N 1
ATOM 1459 C CA . THR A 1 196 ? -1.215 -7.192 43.598 1.00 91.81 196 THR A CA 1
ATOM 1460 C C . THR A 1 196 ? -1.359 -6.402 44.903 1.00 91.81 196 THR A C 1
ATOM 1462 O O . THR A 1 196 ? -2.336 -6.588 45.627 1.00 91.81 196 THR A O 1
ATOM 1465 N N . ALA A 1 197 ? -0.438 -5.476 45.204 1.00 92.31 197 ALA A N 1
ATOM 1466 C CA . ALA A 1 197 ? -0.551 -4.611 46.383 1.00 92.31 197 ALA A CA 1
ATOM 1467 C C . ALA A 1 197 ? -1.825 -3.742 46.353 1.00 92.31 197 ALA A C 1
ATOM 1469 O O . ALA A 1 197 ? -2.514 -3.626 47.366 1.00 92.31 197 ALA A O 1
ATOM 1470 N N . ILE A 1 198 ? -2.166 -3.171 45.190 1.00 93.75 198 ILE A N 1
ATOM 1471 C CA . ILE A 1 198 ? -3.383 -2.369 44.989 1.00 93.75 198 ILE A CA 1
ATOM 1472 C C . ILE A 1 198 ? -4.638 -3.212 45.235 1.00 93.75 198 ILE A C 1
ATOM 1474 O O . ILE A 1 198 ? -5.511 -2.779 45.986 1.00 93.75 198 ILE A O 1
ATOM 1478 N N . ALA A 1 199 ? -4.715 -4.413 44.655 1.00 91.94 199 ALA A N 1
ATOM 1479 C CA . ALA A 1 199 ? -5.863 -5.304 44.823 1.00 91.94 199 ALA A CA 1
ATOM 1480 C C . ALA A 1 199 ? -6.096 -5.672 46.301 1.00 91.94 199 ALA A C 1
ATOM 1482 O O . ALA A 1 199 ? -7.217 -5.587 46.800 1.00 91.94 199 ALA A O 1
ATOM 1483 N N . ILE A 1 200 ? -5.023 -5.985 47.035 1.00 93.44 200 ILE A N 1
ATOM 1484 C CA . ILE A 1 200 ? -5.095 -6.298 48.469 1.00 93.44 200 ILE A CA 1
ATOM 1485 C C . ILE A 1 200 ? -5.610 -5.097 49.280 1.00 93.44 200 ILE A C 1
ATOM 1487 O O . ILE A 1 200 ? -6.438 -5.263 50.173 1.00 93.44 200 ILE A O 1
ATOM 1491 N N . LEU A 1 201 ? -5.152 -3.875 48.992 1.00 93.62 201 LEU A N 1
ATOM 1492 C CA . LEU A 1 201 ? -5.628 -2.682 49.704 1.00 93.62 201 LEU A CA 1
ATOM 1493 C C . LEU A 1 201 ? -7.096 -2.353 49.373 1.00 93.62 201 LEU A C 1
ATOM 1495 O O . LEU A 1 201 ? -7.832 -1.908 50.256 1.00 93.62 201 LEU A O 1
ATOM 1499 N N . GLN A 1 202 ? -7.540 -2.612 48.138 1.00 93.06 202 GLN A N 1
ATOM 1500 C CA . GLN A 1 202 ? -8.938 -2.442 47.721 1.00 93.06 202 GLN A CA 1
ATOM 1501 C C . GLN A 1 202 ? -9.891 -3.375 48.482 1.00 93.06 202 GLN A C 1
ATOM 1503 O O . GLN A 1 202 ? -10.957 -2.928 48.906 1.00 93.06 202 GLN A O 1
ATOM 1508 N N . ASP A 1 203 ? -9.488 -4.622 48.744 1.00 92.12 203 ASP A N 1
ATOM 1509 C CA . ASP A 1 203 ? -10.280 -5.582 49.532 1.00 92.12 203 ASP A CA 1
ATOM 1510 C C . ASP A 1 203 ? -10.556 -5.100 50.971 1.00 92.12 203 ASP A C 1
ATOM 1512 O O . ASP A 1 203 ? -11.589 -5.437 51.565 1.00 92.12 203 ASP A O 1
ATOM 1516 N N . ALA A 1 204 ? -9.655 -4.289 51.538 1.00 93.00 204 ALA A N 1
ATOM 1517 C CA . ALA A 1 204 ? -9.763 -3.728 52.888 1.00 93.00 204 ALA A CA 1
ATOM 1518 C C . ALA A 1 204 ? -10.544 -2.401 52.956 1.00 93.00 204 ALA A C 1
ATOM 1520 O O . ALA A 1 204 ? -10.938 -1.972 54.045 1.00 93.00 204 ALA A O 1
ATOM 1521 N N . LEU A 1 205 ? -10.785 -1.748 51.816 1.00 91.62 205 LEU A N 1
ATOM 1522 C CA . LEU A 1 205 ? -11.424 -0.432 51.743 1.00 91.62 205 LEU A CA 1
ATOM 1523 C C . LEU A 1 205 ? -12.829 -0.372 52.380 1.00 91.62 205 LEU A C 1
ATOM 1525 O O . LEU A 1 205 ? -13.113 0.603 53.085 1.00 91.62 205 LEU A O 1
ATOM 1529 N N . PRO A 1 206 ? -13.711 -1.384 52.234 1.00 90.94 206 PRO A N 1
ATOM 1530 C CA . PRO A 1 206 ? -15.049 -1.342 52.822 1.00 90.94 206 PRO A CA 1
ATOM 1531 C C . PRO A 1 206 ? -15.074 -1.207 54.346 1.00 90.94 206 PRO A C 1
ATOM 1533 O O . PRO A 1 206 ? -15.927 -0.497 54.883 1.00 90.94 206 PRO A O 1
ATOM 1536 N N . VAL A 1 207 ? -14.142 -1.842 55.056 1.00 91.31 207 VAL A N 1
ATOM 1537 C CA . VAL A 1 207 ? -14.083 -1.788 56.527 1.00 91.31 207 VAL A CA 1
ATOM 1538 C C . VAL A 1 207 ? -13.163 -0.694 57.056 1.00 91.31 207 VAL A C 1
ATOM 1540 O O . VAL A 1 207 ? -13.062 -0.545 58.273 1.00 91.31 207 VAL A O 1
ATOM 1543 N N . ALA A 1 208 ? -12.513 0.078 56.181 1.00 90.62 208 ALA A N 1
ATOM 1544 C CA . ALA A 1 208 ? -11.518 1.051 56.597 1.00 90.62 208 ALA A CA 1
ATOM 1545 C C . ALA A 1 208 ? -12.107 2.141 57.514 1.00 90.62 208 ALA A C 1
ATOM 1547 O O . ALA A 1 208 ? -13.078 2.792 57.123 1.00 90.62 208 ALA A O 1
ATOM 1548 N N . PRO A 1 209 ? -11.519 2.374 58.710 1.00 86.81 209 PRO A N 1
ATOM 1549 C CA . PRO A 1 209 ? -11.954 3.444 59.611 1.00 86.81 209 PRO A CA 1
ATOM 1550 C C . PRO A 1 209 ? -11.833 4.828 58.965 1.00 86.81 209 PRO A C 1
ATOM 1552 O O . PRO A 1 209 ? -12.706 5.671 59.133 1.00 86.81 209 PRO A O 1
ATOM 1555 N N . ASP A 1 210 ? -10.760 5.029 58.197 1.00 91.12 210 ASP A N 1
ATOM 1556 C CA . ASP A 1 210 ? -10.539 6.197 57.352 1.00 91.12 210 ASP A CA 1
ATOM 1557 C C . ASP A 1 210 ? -10.373 5.727 55.903 1.00 91.12 210 ASP A C 1
ATOM 1559 O O . ASP A 1 210 ? -9.286 5.349 55.452 1.00 91.12 210 ASP A O 1
ATOM 1563 N N . ARG A 1 211 ? -11.496 5.704 55.179 1.00 91.12 211 ARG A N 1
ATOM 1564 C CA . ARG A 1 211 ? -11.525 5.322 53.763 1.00 91.12 211 ARG A CA 1
ATOM 1565 C C . ARG A 1 211 ? -10.726 6.284 52.891 1.00 91.12 211 ARG A C 1
ATOM 1567 O O . ARG A 1 211 ? -10.152 5.841 51.904 1.00 91.12 211 ARG A O 1
ATOM 1574 N N . ALA A 1 212 ? -10.672 7.570 53.242 1.00 90.44 212 ALA A N 1
ATOM 1575 C CA . ALA A 1 212 ? -9.966 8.568 52.447 1.00 90.44 212 ALA A CA 1
ATOM 1576 C C . ALA A 1 212 ? -8.448 8.362 52.531 1.00 90.44 212 ALA A C 1
ATOM 1578 O O . ALA A 1 212 ? -7.773 8.375 51.503 1.00 90.44 212 ALA A O 1
ATOM 1579 N N . ALA A 1 213 ? -7.920 8.087 53.727 1.00 91.44 213 ALA A N 1
ATOM 1580 C CA . ALA A 1 213 ? -6.501 7.793 53.908 1.00 91.44 213 ALA A CA 1
ATOM 1581 C C . ALA A 1 213 ? -6.064 6.514 53.176 1.00 91.44 213 ALA A C 1
ATOM 1583 O O . ALA A 1 213 ? -5.019 6.506 52.527 1.00 91.44 213 ALA A O 1
ATOM 1584 N N . LEU A 1 214 ? -6.857 5.437 53.248 1.00 93.38 214 LEU A N 1
ATOM 1585 C CA . LEU A 1 214 ? -6.538 4.192 52.539 1.00 93.38 214 LEU A CA 1
ATOM 1586 C C . LEU A 1 214 ? -6.685 4.344 51.014 1.00 93.38 214 LEU A C 1
ATOM 1588 O O . LEU A 1 214 ? -5.870 3.809 50.267 1.00 93.38 214 LEU A O 1
ATOM 1592 N N . GLN A 1 215 ? -7.667 5.120 50.545 1.00 94.31 215 GLN A N 1
ATOM 1593 C CA . GLN A 1 215 ? -7.811 5.437 49.123 1.00 94.31 215 GLN A CA 1
ATOM 1594 C C . GLN A 1 215 ? -6.620 6.253 48.596 1.00 94.31 215 GLN A C 1
ATOM 1596 O O . GLN A 1 215 ? -6.108 5.949 47.524 1.00 94.31 215 GLN A O 1
ATOM 1601 N N . ALA A 1 216 ? -6.119 7.226 49.363 1.00 92.81 216 ALA A N 1
ATOM 1602 C CA . ALA A 1 216 ? -4.934 7.997 48.983 1.00 92.81 216 ALA A CA 1
ATOM 1603 C C . ALA A 1 216 ? -3.669 7.120 48.868 1.00 92.81 216 ALA A C 1
ATOM 1605 O O . ALA A 1 216 ? -2.835 7.339 47.989 1.00 92.81 216 ALA A O 1
ATOM 1606 N N . GLU A 1 217 ? -3.534 6.104 49.726 1.00 93.50 217 GLU A N 1
ATOM 1607 C CA . GLU A 1 217 ? -2.459 5.104 49.653 1.00 93.50 217 GLU A CA 1
ATOM 1608 C C . GLU A 1 217 ? -2.564 4.261 48.367 1.00 93.50 217 GLU A C 1
ATOM 1610 O O . GLU A 1 217 ? -1.576 4.107 47.643 1.00 93.50 217 GLU A O 1
ATOM 1615 N N . ILE A 1 218 ? -3.771 3.789 48.029 1.00 94.19 218 ILE A N 1
ATOM 1616 C CA . ILE A 1 218 ? -4.056 3.079 46.769 1.00 94.19 218 ILE A CA 1
ATOM 1617 C C . ILE A 1 218 ? -3.698 3.951 45.556 1.00 94.19 218 ILE A C 1
ATOM 1619 O O . ILE A 1 218 ? -3.022 3.490 44.632 1.00 94.19 218 ILE A O 1
ATOM 1623 N N . ASP A 1 219 ? -4.102 5.221 45.568 1.00 92.00 219 ASP A N 1
ATOM 1624 C CA . ASP A 1 219 ? -3.856 6.156 44.470 1.00 92.00 219 ASP A CA 1
ATOM 1625 C C . ASP A 1 219 ? -2.355 6.430 44.272 1.00 92.00 219 ASP A C 1
ATOM 1627 O O . ASP A 1 219 ? -1.887 6.531 43.134 1.00 92.00 219 ASP A O 1
ATOM 1631 N N . ALA A 1 220 ? -1.571 6.477 45.356 1.00 91.75 220 ALA A N 1
ATOM 1632 C CA . ALA A 1 220 ? -0.116 6.610 45.290 1.00 91.75 220 ALA A CA 1
ATOM 1633 C C . ALA A 1 220 ? 0.550 5.387 44.631 1.00 91.75 220 ALA A C 1
ATOM 1635 O O . ALA A 1 220 ? 1.416 5.542 43.762 1.00 91.75 220 ALA A O 1
ATOM 1636 N N . HIS A 1 221 ? 0.118 4.169 44.981 1.00 92.25 221 HIS A N 1
ATOM 1637 C CA . HIS A 1 221 ? 0.583 2.945 44.321 1.00 92.25 221 HIS A CA 1
ATOM 1638 C C . HIS A 1 221 ? 0.212 2.919 42.832 1.00 92.25 221 HIS A C 1
ATOM 1640 O O . HIS A 1 221 ? 1.047 2.560 41.995 1.00 92.25 221 HIS A O 1
ATOM 1646 N N . LEU A 1 222 ? -1.003 3.357 42.487 1.00 91.50 222 LEU A N 1
ATOM 1647 C CA . LEU A 1 222 ? -1.473 3.439 41.106 1.00 91.50 222 LEU A CA 1
ATOM 1648 C C . LEU A 1 222 ? -0.678 4.466 40.284 1.00 91.50 222 LEU A C 1
ATOM 1650 O O . LEU A 1 222 ? -0.352 4.212 39.123 1.00 91.50 222 LEU A O 1
ATOM 1654 N N . ALA A 1 223 ? -0.344 5.619 40.867 1.00 89.75 223 ALA A N 1
ATOM 1655 C CA . ALA A 1 223 ? 0.484 6.635 40.219 1.00 89.75 223 ALA A CA 1
ATOM 1656 C C . ALA A 1 223 ? 1.903 6.117 39.928 1.00 89.75 223 ALA A C 1
ATOM 1658 O O . ALA A 1 223 ? 2.415 6.314 38.824 1.00 89.75 223 ALA A O 1
ATOM 1659 N N . ALA A 1 224 ? 2.510 5.400 40.878 1.00 88.69 224 ALA A N 1
ATOM 1660 C CA . ALA A 1 224 ? 3.821 4.781 40.692 1.00 88.69 224 ALA A CA 1
ATOM 1661 C C . ALA A 1 224 ? 3.804 3.700 39.594 1.00 88.69 224 ALA A C 1
ATOM 1663 O O . ALA A 1 224 ? 4.664 3.713 38.716 1.00 88.69 224 ALA A O 1
ATOM 1664 N N . LEU A 1 225 ? 2.791 2.823 39.583 1.00 90.88 225 LEU A N 1
ATOM 1665 C CA . LEU A 1 225 ? 2.622 1.805 38.538 1.00 90.88 225 LEU A CA 1
ATOM 1666 C C . LEU A 1 225 ? 2.476 2.442 37.144 1.00 90.88 225 LEU A C 1
ATOM 1668 O O . LEU A 1 225 ? 3.110 2.007 36.184 1.00 90.88 225 LEU A O 1
ATOM 1672 N N . LYS A 1 226 ? 1.692 3.523 37.027 1.00 88.00 226 LYS A N 1
ATOM 1673 C CA . LYS A 1 226 ? 1.548 4.275 35.767 1.00 88.00 226 LYS A CA 1
ATOM 1674 C C . LYS A 1 226 ? 2.880 4.847 35.274 1.00 88.00 226 LYS A C 1
ATOM 1676 O O . LYS A 1 226 ? 3.134 4.815 34.071 1.00 88.00 226 LYS A O 1
ATOM 1681 N N . ALA A 1 227 ? 3.726 5.353 36.172 1.00 85.25 227 ALA A N 1
ATOM 1682 C CA . ALA A 1 227 ? 5.041 5.879 35.810 1.00 85.25 227 ALA A CA 1
ATOM 1683 C C . ALA A 1 227 ? 5.987 4.778 35.290 1.00 85.25 227 ALA A C 1
ATOM 1685 O O . ALA A 1 227 ? 6.690 4.989 34.301 1.00 85.25 227 ALA A O 1
ATOM 1686 N N . GLU A 1 228 ? 5.964 3.589 35.900 1.00 85.25 228 GLU A N 1
ATOM 1687 C CA . GLU A 1 228 ? 6.759 2.432 35.459 1.00 85.25 228 GLU A CA 1
ATOM 1688 C C . GLU A 1 228 ? 6.331 1.939 34.072 1.00 85.25 228 GLU A C 1
ATOM 1690 O O . GLU A 1 228 ? 7.173 1.761 33.189 1.00 85.25 228 GLU A O 1
ATOM 1695 N N . VAL A 1 229 ? 5.020 1.818 33.840 1.00 85.19 229 VAL A N 1
ATOM 1696 C CA . VAL A 1 229 ? 4.462 1.455 32.526 1.00 85.19 229 VAL A CA 1
ATOM 1697 C C . VAL A 1 229 ? 4.817 2.500 31.464 1.00 85.19 229 VAL A C 1
ATOM 1699 O O . VAL A 1 229 ? 5.199 2.141 30.350 1.00 85.19 229 VAL A O 1
ATOM 1702 N N . ALA A 1 230 ? 4.741 3.793 31.795 1.00 78.25 230 ALA A N 1
ATOM 1703 C CA . ALA A 1 230 ? 5.106 4.868 30.875 1.00 78.25 230 ALA A CA 1
ATOM 1704 C C . ALA A 1 230 ? 6.598 4.837 30.500 1.00 78.25 230 ALA A C 1
ATOM 1706 O O . ALA A 1 230 ? 6.940 5.013 29.330 1.00 78.25 230 ALA A O 1
ATOM 1707 N N . SER A 1 231 ? 7.480 4.562 31.466 1.00 80.56 231 SER A N 1
ATOM 1708 C CA . SER A 1 231 ? 8.919 4.399 31.229 1.00 80.56 231 SER A CA 1
ATOM 1709 C C . SER A 1 231 ? 9.209 3.213 30.296 1.00 80.56 231 SER A C 1
ATOM 1711 O O . SER A 1 231 ? 9.881 3.372 29.276 1.00 80.56 231 SER A O 1
ATOM 1713 N N . ALA A 1 232 ? 8.607 2.047 30.560 1.00 78.00 232 ALA A N 1
ATOM 1714 C CA . ALA A 1 232 ? 8.752 0.861 29.712 1.00 78.00 232 ALA A CA 1
ATOM 1715 C C . ALA A 1 232 ? 8.209 1.080 28.284 1.00 78.00 232 ALA A C 1
ATOM 1717 O O . ALA A 1 232 ? 8.817 0.650 27.293 1.00 78.00 232 ALA A O 1
ATOM 1718 N N . ALA A 1 233 ? 7.089 1.798 28.155 1.00 77.56 233 ALA A N 1
ATOM 1719 C CA . ALA A 1 233 ? 6.531 2.187 26.865 1.00 77.56 233 ALA A CA 1
ATOM 1720 C C . ALA A 1 233 ? 7.468 3.137 26.096 1.00 77.56 233 ALA A C 1
ATOM 1722 O O . ALA A 1 233 ? 7.635 2.974 24.886 1.00 77.56 233 ALA A O 1
ATOM 1723 N N . ALA A 1 234 ? 8.124 4.081 26.781 1.00 78.06 234 ALA A N 1
ATOM 1724 C CA . ALA A 1 234 ? 9.092 4.992 26.175 1.00 78.06 234 ALA A CA 1
ATOM 1725 C C . ALA A 1 234 ? 10.332 4.251 25.642 1.00 78.06 234 ALA A C 1
ATOM 1727 O O . ALA A 1 234 ? 10.730 4.478 24.497 1.00 78.06 234 ALA A O 1
ATOM 1728 N N . THR A 1 235 ? 10.890 3.303 26.406 1.00 83.06 235 THR A N 1
ATOM 1729 C CA . THR A 1 235 ? 12.006 2.452 25.947 1.00 83.06 235 THR A CA 1
ATOM 1730 C C . THR A 1 235 ? 11.613 1.623 24.722 1.00 83.06 235 THR A C 1
ATOM 1732 O O . THR A 1 235 ? 12.347 1.566 23.734 1.00 83.06 235 THR A O 1
ATOM 1735 N N . THR A 1 236 ? 10.412 1.038 24.738 1.00 82.81 236 THR A N 1
ATOM 1736 C CA . THR A 1 236 ? 9.880 0.257 23.610 1.00 82.81 236 THR A CA 1
ATOM 1737 C C . THR A 1 236 ? 9.679 1.128 22.364 1.00 82.81 236 THR A C 1
ATOM 1739 O O . THR A 1 236 ? 10.022 0.726 21.248 1.00 82.81 236 THR A O 1
ATOM 1742 N N . ALA A 1 237 ? 9.167 2.351 22.531 1.00 80.06 237 ALA A N 1
ATOM 1743 C CA . ALA A 1 237 ? 8.989 3.307 21.441 1.00 80.06 237 ALA A CA 1
ATOM 1744 C C . ALA A 1 237 ? 10.331 3.757 20.835 1.00 80.06 237 ALA A C 1
ATOM 1746 O O . ALA A 1 237 ? 10.448 3.872 19.609 1.00 80.06 237 ALA A O 1
ATOM 1747 N N . GLN A 1 238 ? 11.357 3.962 21.667 1.00 84.69 238 GLN A N 1
ATOM 1748 C CA . GLN A 1 238 ? 12.707 4.293 21.213 1.00 84.69 238 GLN A CA 1
ATOM 1749 C C . GLN A 1 238 ? 13.329 3.138 20.415 1.00 84.69 238 GLN A C 1
ATOM 1751 O O . GLN A 1 238 ? 13.817 3.368 19.308 1.00 84.69 238 GLN A O 1
ATOM 1756 N N . ALA A 1 239 ? 13.231 1.897 20.905 1.00 85.31 239 ALA A N 1
ATOM 1757 C CA . ALA A 1 239 ? 13.715 0.711 20.194 1.00 85.31 239 ALA A CA 1
ATOM 1758 C C . ALA A 1 239 ? 13.031 0.542 18.825 1.00 85.31 239 ALA A C 1
ATOM 1760 O O . ALA A 1 239 ? 13.697 0.347 17.808 1.00 85.31 239 ALA A O 1
ATOM 1761 N N . LYS A 1 240 ? 11.704 0.721 18.765 1.00 89.75 240 LYS A N 1
ATOM 1762 C CA . LYS A 1 240 ? 10.945 0.692 17.505 1.00 89.75 240 LYS A CA 1
ATOM 1763 C C . LYS A 1 240 ? 11.365 1.807 16.543 1.00 89.75 240 LYS A C 1
ATOM 1765 O O . LYS A 1 240 ? 11.410 1.601 15.332 1.00 89.75 240 LYS A O 1
ATOM 1770 N N . THR A 1 241 ? 11.674 2.992 17.066 1.00 90.69 241 THR A N 1
ATOM 1771 C CA . THR A 1 241 ? 12.155 4.125 16.262 1.00 90.69 241 THR A CA 1
ATOM 1772 C C . THR A 1 241 ? 13.525 3.834 15.656 1.00 90.69 241 THR A C 1
ATOM 1774 O O . THR A 1 241 ? 13.721 4.087 14.466 1.00 90.69 241 THR A O 1
ATOM 1777 N N . ILE A 1 242 ? 14.444 3.271 16.447 1.00 91.88 242 ILE A N 1
ATOM 1778 C CA . ILE A 1 242 ? 15.764 2.833 15.981 1.00 91.88 242 ILE A CA 1
ATOM 1779 C C . ILE A 1 242 ? 15.609 1.796 14.865 1.00 91.88 242 ILE A C 1
ATOM 1781 O O . ILE A 1 242 ? 16.185 1.975 13.794 1.00 91.88 242 ILE A O 1
ATOM 1785 N N . GLU A 1 243 ? 14.772 0.773 15.062 1.00 91.00 243 GLU A N 1
ATOM 1786 C CA . GLU A 1 243 ? 14.581 -0.289 14.069 1.00 91.00 243 GLU A CA 1
ATOM 1787 C C . GLU A 1 243 ? 13.972 0.232 12.760 1.00 91.00 243 GLU A C 1
ATOM 1789 O O . GLU A 1 243 ? 14.471 -0.059 11.674 1.00 91.00 243 GLU A O 1
ATOM 1794 N N . ASN A 1 244 ? 12.950 1.089 12.838 1.00 91.75 244 ASN A N 1
ATOM 1795 C CA . ASN A 1 244 ? 12.355 1.700 11.648 1.00 91.75 244 ASN A CA 1
ATOM 1796 C C . ASN A 1 244 ? 13.379 2.516 10.847 1.00 91.75 244 ASN A C 1
ATOM 1798 O O . ASN A 1 244 ? 13.415 2.430 9.617 1.00 91.75 244 ASN A O 1
ATOM 1802 N N . LYS A 1 245 ? 14.216 3.307 11.531 1.00 93.06 245 LYS A N 1
ATOM 1803 C CA . LYS A 1 245 ? 15.273 4.095 10.883 1.00 93.06 245 LYS A CA 1
ATOM 1804 C C . LYS A 1 245 ? 16.360 3.196 10.295 1.00 93.06 245 LYS A C 1
ATOM 1806 O O . LYS A 1 245 ? 16.790 3.455 9.174 1.00 93.06 245 LYS A O 1
ATOM 1811 N N . ARG A 1 246 ? 16.746 2.119 10.989 1.00 94.56 246 ARG A N 1
ATOM 1812 C CA . ARG A 1 246 ? 17.701 1.110 10.502 1.00 94.56 246 ARG A CA 1
ATOM 1813 C C . ARG A 1 246 ? 17.217 0.466 9.206 1.00 94.56 246 ARG A C 1
ATOM 1815 O O . ARG A 1 246 ? 17.944 0.480 8.219 1.00 94.56 246 ARG A O 1
ATOM 1822 N N . VAL A 1 247 ? 15.975 -0.019 9.171 1.00 93.25 247 VAL A N 1
ATOM 1823 C CA . VAL A 1 247 ? 15.378 -0.648 7.978 1.00 93.25 247 VAL A CA 1
ATOM 1824 C C . VAL A 1 247 ? 15.301 0.335 6.807 1.00 93.25 247 VAL A C 1
ATOM 1826 O O . VAL A 1 247 ? 15.662 -0.014 5.682 1.00 93.25 247 VAL A O 1
ATOM 1829 N N . GLN A 1 248 ? 14.881 1.581 7.057 1.00 92.44 248 GLN A N 1
ATOM 1830 C CA . GLN A 1 248 ? 14.870 2.623 6.024 1.00 92.44 248 GLN A CA 1
ATOM 1831 C C . GLN A 1 248 ? 16.276 2.896 5.481 1.00 92.44 248 GLN A C 1
ATOM 1833 O O . GLN A 1 248 ? 16.467 2.971 4.267 1.00 92.44 248 GLN A O 1
ATOM 1838 N N . ALA A 1 249 ? 17.263 3.016 6.369 1.00 92.69 249 ALA A N 1
ATOM 1839 C CA . ALA A 1 249 ? 18.643 3.285 5.998 1.00 92.69 249 ALA A CA 1
ATOM 1840 C C . ALA A 1 249 ? 19.265 2.117 5.212 1.00 92.69 249 ALA A C 1
ATOM 1842 O O . ALA A 1 249 ? 19.903 2.357 4.190 1.00 92.69 249 ALA A O 1
ATOM 1843 N N . LEU A 1 250 ? 19.009 0.862 5.603 1.00 92.12 250 LEU A N 1
ATOM 1844 C CA . LEU A 1 250 ? 19.454 -0.336 4.879 1.00 92.12 250 LEU A CA 1
ATOM 1845 C C . LEU A 1 250 ? 18.865 -0.418 3.467 1.00 92.12 250 LEU A C 1
ATOM 1847 O O . LEU A 1 250 ? 19.585 -0.696 2.508 1.00 92.12 250 LEU A O 1
ATOM 1851 N N . ALA A 1 251 ? 17.573 -0.118 3.314 1.00 89.88 251 ALA A N 1
ATOM 1852 C CA . ALA A 1 251 ? 16.928 -0.106 2.004 1.00 89.88 251 ALA A CA 1
ATOM 1853 C C . ALA A 1 251 ? 17.563 0.928 1.057 1.00 89.88 251 ALA A C 1
ATOM 1855 O O . ALA A 1 251 ? 17.748 0.659 -0.131 1.00 89.88 251 ALA A O 1
ATOM 1856 N N . LEU A 1 252 ? 17.927 2.107 1.576 1.00 92.00 252 LEU A N 1
ATOM 1857 C CA . LEU A 1 252 ? 18.625 3.134 0.799 1.00 92.00 252 LEU A CA 1
ATOM 1858 C C . LEU A 1 252 ? 20.088 2.763 0.524 1.00 92.00 252 LEU A C 1
ATOM 1860 O O . LEU A 1 252 ? 20.577 3.013 -0.578 1.00 92.00 252 LEU A O 1
ATOM 1864 N N . ALA A 1 253 ? 20.765 2.128 1.483 1.00 90.62 253 ALA A N 1
ATOM 1865 C CA . ALA A 1 253 ? 22.134 1.643 1.336 1.00 90.62 253 ALA A CA 1
ATOM 1866 C C . ALA A 1 253 ? 22.273 0.590 0.222 1.00 90.62 253 ALA A C 1
ATOM 1868 O O . ALA A 1 253 ? 23.298 0.559 -0.452 1.00 90.62 253 ALA A O 1
ATOM 1869 N N . GLY A 1 254 ? 21.230 -0.208 -0.043 1.00 87.12 254 GLY A N 1
ATOM 1870 C CA . GLY A 1 254 ? 21.207 -1.175 -1.148 1.00 87.12 254 GLY A CA 1
ATOM 1871 C C . GLY A 1 254 ? 21.231 -0.555 -2.556 1.00 87.12 254 GLY A C 1
ATOM 1872 O O . GLY A 1 254 ? 21.603 -1.225 -3.518 1.00 87.12 254 GLY A O 1
ATOM 1873 N N . ASN A 1 255 ? 20.876 0.727 -2.709 1.00 88.44 255 ASN A N 1
ATOM 1874 C CA . ASN A 1 255 ? 21.026 1.460 -3.970 1.00 88.44 255 ASN A CA 1
ATOM 1875 C C . ASN A 1 255 ? 21.562 2.881 -3.725 1.00 88.44 255 ASN A C 1
ATOM 1877 O O . ASN A 1 255 ? 20.815 3.861 -3.833 1.00 88.44 255 ASN A O 1
ATOM 1881 N N . PRO A 1 256 ? 22.866 3.015 -3.446 1.00 80.56 256 PRO A N 1
ATOM 1882 C CA . PRO A 1 256 ? 23.412 4.221 -2.835 1.00 80.56 256 PRO A CA 1
ATOM 1883 C C . PRO A 1 256 ? 23.519 5.426 -3.789 1.00 80.56 256 PRO A C 1
ATOM 1885 O O . PRO A 1 256 ? 23.761 6.541 -3.344 1.00 80.56 256 PRO A O 1
ATOM 1888 N N . VAL A 1 257 ? 23.276 5.233 -5.091 1.00 83.94 257 VAL A N 1
ATOM 1889 C CA . VAL A 1 257 ? 23.226 6.300 -6.117 1.00 83.94 257 VAL A CA 1
ATOM 1890 C C . VAL A 1 257 ? 21.801 6.682 -6.533 1.00 83.94 257 VAL A C 1
ATOM 1892 O O . VAL A 1 257 ? 21.603 7.542 -7.389 1.00 83.94 257 VAL A O 1
ATOM 1895 N N . GLY A 1 258 ? 20.775 6.036 -5.971 1.00 83.56 258 GLY A N 1
ATOM 1896 C CA . GLY A 1 258 ? 19.386 6.371 -6.280 1.00 83.56 258 GLY A CA 1
ATOM 1897 C C . GLY A 1 258 ? 19.008 7.768 -5.773 1.00 83.56 258 GLY A C 1
ATOM 1898 O O . GLY A 1 258 ? 19.513 8.222 -4.752 1.00 83.56 258 GLY A O 1
ATOM 1899 N N . LYS A 1 259 ? 18.035 8.434 -6.414 1.00 82.94 259 LYS A N 1
ATOM 1900 C CA . LYS A 1 259 ? 17.560 9.776 -6.000 1.00 82.94 259 LYS A CA 1
ATOM 1901 C C . LYS A 1 259 ? 17.199 9.869 -4.507 1.00 82.94 259 LYS A C 1
ATOM 1903 O O . LYS A 1 259 ? 17.399 10.906 -3.887 1.00 82.94 259 LYS A O 1
ATOM 1908 N N . LYS A 1 260 ? 16.678 8.781 -3.927 1.00 85.06 260 LYS A N 1
ATOM 1909 C CA . LYS A 1 260 ? 16.296 8.705 -2.506 1.00 85.06 260 LYS A CA 1
ATOM 1910 C C . LYS A 1 260 ? 17.485 8.501 -1.555 1.00 85.06 260 LYS A C 1
ATOM 1912 O O . LYS A 1 260 ? 17.353 8.798 -0.374 1.00 85.06 260 LYS A O 1
ATOM 1917 N N . ALA A 1 261 ? 18.637 8.042 -2.046 1.00 85.38 261 ALA A N 1
ATOM 1918 C CA . ALA A 1 261 ? 19.828 7.807 -1.229 1.00 85.38 261 ALA A CA 1
ATOM 1919 C C . ALA A 1 261 ? 20.435 9.106 -0.667 1.00 85.38 261 ALA A C 1
ATOM 1921 O O . ALA A 1 261 ? 21.183 9.062 0.302 1.00 85.38 261 ALA A O 1
ATOM 1922 N N . ALA A 1 262 ? 20.036 10.275 -1.185 1.00 85.00 262 ALA A N 1
ATOM 1923 C CA . ALA A 1 262 ? 20.381 11.573 -0.603 1.00 85.00 262 ALA A CA 1
ATOM 1924 C C . ALA A 1 262 ? 19.912 11.742 0.859 1.00 85.00 262 ALA A C 1
ATOM 1926 O O . ALA A 1 262 ? 20.480 12.555 1.580 1.00 85.00 262 ALA A O 1
ATOM 1927 N N . ALA A 1 263 ? 18.913 10.970 1.310 1.00 89.06 263 ALA A N 1
ATOM 1928 C CA . ALA A 1 263 ? 18.441 10.980 2.698 1.00 89.06 263 ALA A CA 1
ATOM 1929 C C . ALA A 1 263 ? 19.279 10.101 3.650 1.00 89.06 263 ALA A C 1
ATOM 1931 O O . ALA A 1 263 ? 19.165 10.234 4.869 1.00 89.06 263 ALA A O 1
ATOM 1932 N N . LEU A 1 264 ? 20.128 9.213 3.118 1.00 90.94 264 LEU A N 1
ATOM 1933 C CA . LEU A 1 264 ? 20.915 8.256 3.901 1.00 90.94 264 LEU A CA 1
ATOM 1934 C C . LEU A 1 264 ? 21.847 8.911 4.946 1.00 90.94 264 LEU A C 1
ATOM 1936 O O . LEU A 1 264 ? 21.871 8.419 6.075 1.00 90.94 264 LEU A O 1
ATOM 1940 N N . PRO A 1 265 ? 22.546 10.031 4.661 1.00 89.56 265 PRO A N 1
ATOM 1941 C CA . PRO A 1 265 ? 23.384 10.700 5.661 1.00 89.56 265 PRO A CA 1
ATOM 1942 C C . PRO A 1 265 ? 22.571 11.221 6.852 1.00 89.56 265 PRO A C 1
ATOM 1944 O O . PRO A 1 265 ? 23.013 11.134 7.995 1.00 89.56 265 PRO A O 1
ATOM 1947 N N . GLY A 1 266 ? 21.352 11.713 6.593 1.00 90.69 266 GLY A N 1
ATOM 1948 C CA . GLY A 1 266 ? 20.431 12.161 7.637 1.00 90.69 266 GLY A CA 1
ATOM 1949 C C . GLY A 1 266 ? 19.993 11.014 8.547 1.00 90.69 266 GLY A C 1
ATOM 1950 O O . GLY A 1 266 ? 20.043 11.150 9.765 1.00 90.69 266 GLY A O 1
ATOM 1951 N N . LEU A 1 267 ? 19.651 9.860 7.968 1.00 92.12 267 LEU A N 1
ATOM 1952 C CA . LEU A 1 267 ? 19.269 8.670 8.736 1.00 92.12 267 LEU A CA 1
ATOM 1953 C C . LEU A 1 267 ? 20.428 8.109 9.570 1.00 92.12 267 LEU A C 1
ATOM 1955 O O . LEU A 1 267 ? 20.214 7.719 10.714 1.00 92.12 267 LEU A O 1
ATOM 1959 N N . LEU A 1 268 ? 21.651 8.100 9.032 1.00 91.25 268 LEU A N 1
ATOM 1960 C CA . LEU A 1 268 ? 22.846 7.694 9.778 1.00 91.25 268 LEU A CA 1
ATOM 1961 C C . LEU A 1 268 ? 23.109 8.628 10.968 1.00 91.25 268 LEU A C 1
ATOM 1963 O O . LEU A 1 268 ? 23.315 8.149 12.080 1.00 91.25 268 LEU A O 1
ATOM 1967 N N . ALA A 1 269 ? 23.012 9.947 10.768 1.00 89.81 269 ALA A N 1
ATOM 1968 C CA . ALA A 1 269 ? 23.163 10.922 11.849 1.00 89.81 269 ALA A CA 1
ATOM 1969 C C . ALA A 1 269 ? 22.066 10.787 12.920 1.00 89.81 269 ALA A C 1
ATOM 1971 O O . ALA A 1 269 ? 22.326 10.972 14.108 1.00 89.81 269 ALA A O 1
ATOM 1972 N N . GLU A 1 270 ? 20.835 10.464 12.524 1.00 91.81 270 GLU A N 1
ATOM 1973 C CA . GLU A 1 270 ? 19.742 10.200 13.462 1.00 91.81 270 GLU A CA 1
ATOM 1974 C C . GLU A 1 270 ? 19.951 8.911 14.262 1.00 91.81 270 GLU A C 1
ATOM 1976 O O . GLU A 1 270 ? 19.695 8.911 15.464 1.00 91.81 270 GLU A O 1
ATOM 1981 N N . LEU A 1 271 ? 20.436 7.834 13.636 1.00 92.62 271 LEU A N 1
ATOM 1982 C CA . LEU A 1 271 ? 20.794 6.596 14.337 1.00 92.62 271 LEU A CA 1
ATOM 1983 C C . LEU A 1 271 ? 21.921 6.834 15.351 1.00 92.62 271 LEU A C 1
ATOM 1985 O O . LEU A 1 271 ? 21.808 6.387 16.492 1.00 92.62 271 LEU A O 1
ATOM 1989 N N . ASP A 1 272 ? 22.950 7.598 14.975 1.00 88.12 272 ASP A N 1
ATOM 1990 C CA . ASP A 1 272 ? 24.048 7.964 15.876 1.00 88.12 272 ASP A CA 1
ATOM 1991 C C . ASP A 1 272 ? 23.546 8.827 17.057 1.00 88.12 272 ASP A C 1
ATOM 1993 O O . ASP A 1 272 ? 23.892 8.552 18.206 1.00 88.12 272 ASP A O 1
ATOM 1997 N N . ARG A 1 273 ? 22.646 9.801 16.825 1.00 90.81 273 ARG A N 1
ATOM 1998 C CA . ARG A 1 273 ? 22.001 10.588 17.907 1.00 90.81 273 ARG A CA 1
ATOM 1999 C C . ARG A 1 273 ? 21.150 9.739 18.850 1.00 90.81 273 ARG A C 1
ATOM 2001 O O . ARG A 1 273 ? 21.010 10.089 20.018 1.00 90.81 273 ARG A O 1
ATOM 2008 N N . LEU A 1 274 ? 20.563 8.653 18.350 1.00 91.12 274 LEU A N 1
ATOM 2009 C CA . LEU A 1 274 ? 19.791 7.699 19.149 1.00 91.12 274 LEU A CA 1
ATOM 2010 C C . LEU A 1 274 ? 20.681 6.680 19.886 1.00 91.12 274 LEU A C 1
ATOM 2012 O O . LEU A 1 274 ? 20.144 5.804 20.560 1.00 91.12 274 LEU A O 1
ATOM 2016 N N . GLY A 1 275 ? 22.012 6.769 19.760 1.00 90.12 275 GLY A N 1
ATOM 2017 C CA . GLY A 1 275 ? 22.964 5.830 20.362 1.00 90.12 275 GLY A CA 1
ATOM 2018 C C . GLY A 1 275 ? 23.038 4.471 19.655 1.00 90.12 275 GLY A C 1
ATOM 2019 O O . GLY A 1 275 ? 23.676 3.550 20.158 1.00 90.12 275 GLY A O 1
ATOM 2020 N N . ALA A 1 276 ? 22.412 4.323 18.482 1.00 92.44 276 ALA A N 1
ATOM 2021 C CA . ALA A 1 276 ? 22.327 3.074 17.726 1.00 92.44 276 ALA A CA 1
ATOM 2022 C C . ALA A 1 276 ? 23.546 2.863 16.805 1.00 92.44 276 ALA A C 1
ATOM 2024 O O . ALA A 1 276 ? 23.414 2.646 15.598 1.00 92.44 276 ALA A O 1
ATOM 2025 N N . THR A 1 277 ? 24.750 2.919 17.376 1.00 88.62 277 THR A N 1
ATOM 2026 C CA . THR A 1 277 ? 26.025 2.891 16.633 1.00 88.62 277 THR A CA 1
ATOM 2027 C C . THR A 1 277 ? 26.240 1.594 15.847 1.00 88.62 277 THR A C 1
ATOM 2029 O O . THR A 1 277 ? 26.731 1.632 14.719 1.00 88.62 277 THR A O 1
ATOM 2032 N N . ALA A 1 278 ? 25.813 0.449 16.390 1.00 89.75 278 ALA A N 1
ATOM 2033 C CA . ALA A 1 278 ? 25.873 -0.842 15.701 1.00 89.75 278 ALA A CA 1
ATOM 2034 C C . ALA A 1 278 ? 24.986 -0.873 14.441 1.00 89.75 278 ALA A C 1
ATOM 2036 O O . ALA A 1 278 ? 25.424 -1.322 13.384 1.00 89.75 278 ALA A O 1
ATOM 2037 N N . ALA A 1 279 ? 23.769 -0.321 14.527 1.00 90.69 279 ALA A N 1
ATOM 2038 C CA . ALA A 1 279 ? 22.854 -0.216 13.390 1.00 90.69 279 ALA A CA 1
ATOM 2039 C C . ALA A 1 279 ? 23.409 0.720 12.304 1.00 90.69 279 ALA A C 1
ATOM 2041 O O . ALA A 1 279 ? 23.327 0.421 11.114 1.00 90.69 279 ALA A O 1
ATOM 2042 N N . ALA A 1 280 ? 24.024 1.839 12.699 1.00 89.75 280 ALA A N 1
ATOM 2043 C CA . ALA A 1 280 ? 24.686 2.737 11.758 1.00 89.75 280 ALA A CA 1
ATOM 2044 C C . ALA A 1 280 ? 25.897 2.071 11.069 1.00 89.75 280 ALA A C 1
ATOM 2046 O O . ALA A 1 280 ? 26.116 2.276 9.874 1.00 89.75 280 ALA A O 1
ATOM 2047 N N . ALA A 1 281 ? 26.670 1.250 11.788 1.00 89.19 281 ALA A N 1
ATOM 2048 C CA . ALA A 1 281 ? 27.785 0.489 11.220 1.00 89.19 281 ALA A CA 1
ATOM 2049 C C . ALA A 1 281 ? 27.317 -0.552 10.188 1.00 89.19 281 ALA A C 1
ATOM 2051 O O . ALA A 1 281 ? 27.884 -0.626 9.098 1.00 89.19 281 ALA A O 1
ATOM 2052 N N . GLU A 1 282 ? 26.242 -1.286 10.484 1.00 93.00 282 GLU A N 1
ATOM 2053 C CA . GLU A 1 282 ? 25.620 -2.243 9.560 1.00 93.00 282 GLU A CA 1
ATOM 2054 C C . GLU A 1 282 ? 25.186 -1.567 8.248 1.00 93.00 282 GLU A C 1
ATOM 2056 O O . GLU A 1 282 ? 25.495 -2.039 7.154 1.00 93.00 282 GLU A O 1
ATOM 2061 N N . VAL A 1 283 ? 24.530 -0.406 8.343 1.00 92.44 283 VAL A N 1
ATOM 2062 C CA . VAL A 1 283 ? 24.108 0.381 7.174 1.00 92.44 283 VAL A CA 1
ATOM 2063 C C . VAL A 1 283 ? 25.309 0.813 6.328 1.00 92.44 283 VAL A C 1
ATOM 2065 O O . VAL A 1 283 ? 25.265 0.707 5.100 1.00 92.44 283 VAL A O 1
ATOM 2068 N N . ARG A 1 284 ? 26.395 1.282 6.959 1.00 90.12 284 ARG A N 1
ATOM 2069 C CA . ARG A 1 284 ? 27.631 1.667 6.253 1.00 90.12 284 ARG A CA 1
ATOM 2070 C C . ARG A 1 284 ? 28.267 0.465 5.546 1.00 90.12 284 ARG A C 1
ATOM 2072 O O . ARG A 1 284 ? 28.708 0.599 4.406 1.00 90.12 284 ARG A O 1
ATOM 2079 N N . GLN A 1 285 ? 28.255 -0.713 6.171 1.00 90.06 285 GLN A N 1
ATOM 2080 C CA . GLN A 1 285 ? 28.746 -1.951 5.564 1.00 90.06 285 GLN A CA 1
ATOM 2081 C C . GLN A 1 285 ? 27.902 -2.372 4.349 1.00 90.06 285 GLN A C 1
ATOM 2083 O O . GLN A 1 285 ? 28.456 -2.710 3.302 1.00 90.06 285 GLN A O 1
ATOM 2088 N N . ALA A 1 286 ? 26.573 -2.296 4.447 1.00 91.25 286 ALA A N 1
ATOM 2089 C CA . ALA A 1 286 ? 25.678 -2.582 3.326 1.00 91.25 286 ALA A CA 1
ATOM 2090 C C . ALA A 1 286 ? 25.896 -1.605 2.157 1.00 91.25 286 ALA A C 1
ATOM 2092 O O . ALA A 1 286 ? 25.985 -2.024 1.000 1.00 91.25 286 ALA A O 1
ATOM 2093 N N . ALA A 1 287 ? 26.050 -0.310 2.457 1.00 91.00 287 ALA A N 1
ATOM 2094 C CA . ALA A 1 287 ? 26.337 0.706 1.449 1.00 91.00 287 ALA A CA 1
ATOM 2095 C C . ALA A 1 287 ? 27.665 0.421 0.737 1.00 91.00 287 ALA A C 1
ATOM 2097 O O . ALA A 1 287 ? 27.735 0.507 -0.488 1.00 91.00 287 ALA A O 1
ATOM 2098 N N . ARG A 1 288 ? 28.700 0.018 1.486 1.00 89.62 288 ARG A N 1
ATOM 2099 C CA . ARG A 1 288 ? 30.007 -0.358 0.932 1.00 89.62 288 ARG A CA 1
ATOM 2100 C C . ARG A 1 288 ? 29.880 -1.499 -0.074 1.00 89.62 288 ARG A C 1
ATOM 2102 O O . ARG A 1 288 ? 30.347 -1.357 -1.201 1.00 89.62 288 ARG A O 1
ATOM 2109 N N . ALA A 1 289 ? 29.204 -2.585 0.299 1.00 88.81 289 ALA A N 1
ATOM 2110 C CA . ALA A 1 289 ? 28.989 -3.721 -0.597 1.00 88.81 289 ALA A CA 1
ATOM 2111 C C . ALA A 1 289 ? 28.253 -3.304 -1.887 1.00 88.81 289 ALA A C 1
ATOM 2113 O O . ALA A 1 289 ? 28.617 -3.725 -2.986 1.00 88.81 289 ALA A O 1
ATOM 2114 N N . ALA A 1 290 ? 27.256 -2.420 -1.778 1.00 90.38 290 ALA A N 1
ATOM 2115 C CA . ALA A 1 290 ? 26.524 -1.910 -2.933 1.00 90.38 290 ALA A CA 1
ATOM 2116 C C . ALA A 1 290 ? 27.383 -1.012 -3.847 1.00 90.38 290 ALA A C 1
ATOM 2118 O O . ALA A 1 290 ? 27.260 -1.091 -5.073 1.00 90.38 290 ALA A O 1
ATOM 2119 N N . PHE A 1 291 ? 28.269 -0.182 -3.283 1.00 90.88 291 PHE A N 1
ATOM 2120 C CA . PHE A 1 291 ? 29.238 0.593 -4.064 1.00 90.88 291 PHE A CA 1
ATOM 2121 C C . PHE A 1 291 ? 30.239 -0.309 -4.786 1.00 90.88 291 PHE A C 1
ATOM 2123 O O . PHE A 1 291 ? 30.474 -0.117 -5.978 1.00 90.88 291 PHE A O 1
ATOM 2130 N N . GLU A 1 292 ? 30.780 -1.320 -4.106 1.00 88.19 292 GLU A N 1
ATOM 2131 C CA . GLU A 1 292 ? 31.709 -2.283 -4.706 1.00 88.19 292 GLU A CA 1
ATOM 2132 C C . GLU A 1 292 ? 31.066 -3.039 -5.879 1.00 88.19 292 GLU A C 1
ATOM 2134 O O . GLU A 1 292 ? 31.677 -3.144 -6.945 1.00 88.19 292 GLU A O 1
ATOM 2139 N N . ALA A 1 293 ? 29.814 -3.486 -5.730 1.00 87.44 293 ALA A N 1
ATOM 2140 C CA . ALA A 1 293 ? 29.064 -4.145 -6.799 1.00 87.44 293 ALA A CA 1
ATOM 2141 C C . ALA A 1 293 ? 28.811 -3.220 -8.004 1.00 87.44 293 ALA A C 1
ATOM 2143 O O . ALA A 1 293 ? 28.938 -3.643 -9.153 1.00 87.44 293 ALA A O 1
ATOM 2144 N N . LYS A 1 294 ? 28.480 -1.944 -7.763 1.00 89.12 294 LYS A N 1
ATOM 2145 C CA . LYS A 1 294 ? 28.268 -0.965 -8.841 1.00 89.12 294 LYS A CA 1
ATOM 2146 C C . LYS A 1 294 ? 29.560 -0.599 -9.564 1.00 89.12 294 LYS A C 1
ATOM 2148 O O . LYS A 1 294 ? 29.527 -0.463 -10.782 1.00 89.12 294 LYS A O 1
ATOM 2153 N N . VAL A 1 295 ? 30.685 -0.506 -8.854 1.00 88.38 295 VAL A N 1
ATOM 2154 C CA . VAL A 1 295 ? 32.000 -0.330 -9.487 1.00 88.38 295 VAL A CA 1
ATOM 2155 C C . VAL A 1 295 ? 32.359 -1.531 -10.358 1.00 88.38 295 VAL A C 1
ATOM 2157 O O . VAL A 1 295 ? 32.804 -1.343 -11.484 1.00 88.38 295 VAL A O 1
ATOM 2160 N N . ALA A 1 296 ? 32.104 -2.758 -9.897 1.00 85.25 296 ALA A N 1
ATOM 2161 C CA . ALA A 1 296 ? 32.332 -3.956 -10.710 1.00 85.25 296 ALA A CA 1
ATOM 2162 C C . ALA A 1 296 ? 31.463 -3.992 -11.988 1.00 85.25 296 ALA A C 1
ATOM 2164 O O . ALA A 1 296 ? 31.842 -4.607 -12.986 1.00 85.25 296 ALA A O 1
ATOM 2165 N N . ALA A 1 297 ? 30.305 -3.326 -11.971 1.00 87.00 297 ALA A N 1
ATOM 2166 C CA . ALA A 1 297 ? 29.400 -3.216 -13.112 1.00 87.00 297 ALA A CA 1
ATOM 2167 C C . ALA A 1 297 ? 29.704 -2.032 -14.052 1.00 87.00 297 ALA A C 1
ATOM 2169 O O . ALA A 1 297 ? 29.066 -1.936 -15.103 1.00 87.00 297 ALA A O 1
ATOM 2170 N N . ALA A 1 298 ? 30.642 -1.143 -13.702 1.00 87.56 298 ALA A N 1
ATOM 2171 C CA . ALA A 1 298 ? 30.971 0.032 -14.504 1.00 87.56 298 ALA A CA 1
ATOM 2172 C C . ALA A 1 298 ? 31.479 -0.360 -15.903 1.00 87.56 298 ALA A C 1
ATOM 2174 O O . ALA A 1 298 ? 32.205 -1.345 -16.082 1.00 87.56 298 ALA A O 1
ATOM 2175 N N . ARG A 1 299 ? 31.071 0.410 -16.917 1.00 86.38 299 ARG A N 1
ATOM 2176 C CA . ARG A 1 299 ? 31.452 0.206 -18.327 1.00 86.38 299 ARG A CA 1
ATOM 2177 C C . ARG A 1 299 ? 32.158 1.422 -18.918 1.00 86.38 299 ARG A C 1
ATOM 2179 O O . ARG A 1 299 ? 32.853 1.281 -19.923 1.00 86.38 299 ARG A O 1
ATOM 2186 N N . ALA A 1 300 ? 32.025 2.587 -18.291 1.00 85.06 300 ALA A N 1
ATOM 2187 C CA . ALA A 1 300 ? 32.683 3.824 -18.677 1.00 85.06 300 ALA A CA 1
ATOM 2188 C C . ALA A 1 300 ? 33.303 4.536 -17.465 1.00 85.06 300 ALA A C 1
ATOM 2190 O O . ALA A 1 300 ? 32.845 4.405 -16.334 1.00 85.06 300 ALA A O 1
ATOM 2191 N N . VAL A 1 301 ? 34.326 5.360 -17.714 1.00 85.88 301 VAL A N 1
ATOM 2192 C CA . VAL A 1 301 ? 34.972 6.185 -16.671 1.00 85.88 301 VAL A CA 1
ATOM 2193 C C . VAL A 1 301 ? 33.974 7.161 -16.034 1.00 85.88 301 VAL A C 1
ATOM 2195 O O . VAL A 1 301 ? 34.043 7.423 -14.836 1.00 85.88 301 VAL A O 1
ATOM 2198 N N . THR A 1 302 ? 33.005 7.642 -16.816 1.00 86.12 302 THR A N 1
ATOM 2199 C CA . THR A 1 302 ? 31.922 8.529 -16.364 1.00 86.12 302 THR A CA 1
ATOM 2200 C C . THR A 1 302 ? 30.973 7.873 -15.361 1.00 86.12 302 THR A C 1
ATOM 2202 O O . THR A 1 302 ? 30.263 8.581 -14.654 1.00 86.12 302 THR A O 1
ATOM 2205 N N . ASP A 1 303 ? 30.962 6.538 -15.258 1.00 86.31 303 ASP A N 1
ATOM 2206 C CA . ASP A 1 303 ? 30.124 5.824 -14.287 1.00 86.31 303 ASP A CA 1
ATOM 2207 C C . ASP A 1 303 ? 30.651 5.985 -12.848 1.00 86.31 303 ASP A C 1
ATOM 2209 O O . ASP A 1 303 ? 29.901 5.806 -11.888 1.00 86.31 303 ASP A O 1
ATOM 2213 N N . PHE A 1 304 ? 31.932 6.343 -12.682 1.00 88.12 304 PHE A N 1
ATOM 2214 C CA . PHE A 1 304 ? 32.585 6.454 -11.376 1.00 88.12 304 PHE A CA 1
ATOM 2215 C C . PHE A 1 304 ? 32.289 7.773 -10.653 1.00 88.12 304 PHE A C 1
ATOM 2217 O O . PHE A 1 304 ? 32.217 7.777 -9.428 1.00 88.12 304 PHE A O 1
ATOM 2224 N N . ASP A 1 305 ? 32.082 8.877 -11.371 1.00 87.44 305 ASP A N 1
ATOM 2225 C CA . ASP A 1 305 ? 31.839 10.195 -10.763 1.00 87.44 305 ASP A CA 1
ATOM 2226 C C . ASP A 1 305 ? 30.587 10.222 -9.859 1.00 87.44 305 ASP A C 1
ATOM 2228 O O . ASP A 1 305 ? 30.717 10.574 -8.682 1.00 87.44 305 ASP A O 1
ATOM 2232 N N . PRO A 1 306 ? 29.398 9.756 -10.300 1.00 87.12 306 PRO A N 1
ATOM 2233 C CA . PRO A 1 306 ? 28.229 9.688 -9.422 1.00 87.12 306 PRO A CA 1
ATOM 2234 C C . PRO A 1 306 ? 28.393 8.679 -8.273 1.00 87.12 306 PRO A C 1
ATOM 2236 O O . PRO A 1 306 ? 27.765 8.840 -7.225 1.00 87.12 306 PRO A O 1
ATOM 2239 N N . LEU A 1 307 ? 29.231 7.646 -8.435 1.00 89.25 307 LEU A N 1
ATOM 2240 C CA . LEU A 1 307 ? 29.542 6.693 -7.363 1.00 89.25 307 LEU A CA 1
ATOM 2241 C C . LEU A 1 307 ? 30.415 7.335 -6.280 1.00 89.25 307 LEU A C 1
ATOM 2243 O O . LEU A 1 307 ? 30.121 7.169 -5.099 1.00 89.25 307 LEU A O 1
ATOM 2247 N N . LEU A 1 308 ? 31.440 8.095 -6.670 1.00 88.38 308 LEU A N 1
ATOM 2248 C CA . LEU A 1 308 ? 32.338 8.801 -5.755 1.00 88.38 308 LEU A CA 1
ATOM 2249 C C . LEU A 1 308 ? 31.608 9.921 -5.002 1.00 88.38 308 LEU A C 1
ATOM 2251 O O . LEU A 1 308 ? 31.741 10.023 -3.782 1.00 88.38 308 LEU A O 1
ATOM 2255 N N . GLU A 1 309 ? 30.769 10.704 -5.689 1.00 87.94 309 GLU A N 1
ATOM 2256 C CA . GLU A 1 309 ? 29.938 11.729 -5.044 1.00 87.94 309 GLU A CA 1
ATOM 2257 C C . GLU A 1 309 ? 28.967 11.133 -4.019 1.00 87.94 309 GLU A C 1
ATOM 2259 O O . GLU A 1 309 ? 28.784 11.680 -2.929 1.00 87.94 309 GLU A O 1
ATOM 2264 N N . ALA A 1 310 ? 28.327 10.011 -4.354 1.00 87.50 310 ALA A N 1
ATOM 2265 C CA . ALA A 1 310 ? 27.416 9.333 -3.443 1.00 87.50 310 ALA A CA 1
ATOM 2266 C C . ALA A 1 310 ? 28.161 8.699 -2.258 1.00 87.50 310 ALA A C 1
ATOM 2268 O O . ALA A 1 310 ? 27.698 8.804 -1.122 1.00 87.50 310 ALA A O 1
ATOM 2269 N N . ALA A 1 311 ? 29.325 8.089 -2.493 1.00 88.19 311 ALA A N 1
ATOM 2270 C CA . ALA A 1 311 ? 30.147 7.494 -1.444 1.00 88.19 311 ALA A CA 1
ATOM 2271 C C . ALA A 1 311 ? 30.644 8.550 -0.446 1.00 88.19 311 ALA A C 1
ATOM 2273 O O . ALA A 1 311 ? 30.618 8.304 0.760 1.00 88.19 311 ALA A O 1
ATOM 2274 N N . ALA A 1 312 ? 30.989 9.753 -0.918 1.00 86.75 312 ALA A N 1
ATOM 2275 C CA . ALA A 1 312 ? 31.456 10.857 -0.075 1.00 86.75 312 ALA A CA 1
ATOM 2276 C C . ALA A 1 312 ? 30.390 11.378 0.904 1.00 86.75 312 ALA A C 1
ATOM 2278 O O . ALA A 1 312 ? 30.713 12.042 1.886 1.00 86.75 312 ALA A O 1
ATOM 2279 N N . ARG A 1 313 ? 29.110 11.072 0.659 1.00 86.06 313 ARG A N 1
ATOM 2280 C CA . ARG A 1 313 ? 28.003 11.409 1.568 1.00 86.06 313 ARG A CA 1
ATOM 2281 C C . ARG A 1 313 ? 27.813 10.375 2.677 1.00 86.06 313 ARG A C 1
ATOM 2283 O O . ARG A 1 313 ? 27.200 10.687 3.693 1.00 86.06 313 ARG A O 1
ATOM 2290 N N . VAL A 1 314 ? 28.286 9.147 2.470 1.00 86.62 314 VAL A N 1
ATOM 2291 C CA . VAL A 1 314 ? 28.066 8.008 3.375 1.00 86.62 314 VAL A CA 1
ATOM 2292 C C . VAL A 1 314 ? 29.295 7.739 4.235 1.00 86.62 314 VAL A C 1
ATOM 2294 O O . VAL A 1 314 ? 29.160 7.452 5.427 1.00 86.62 314 VAL A O 1
ATOM 2297 N N . PHE A 1 315 ? 30.485 7.842 3.643 1.00 87.56 315 PHE A N 1
ATOM 2298 C CA . PHE A 1 315 ? 31.749 7.593 4.320 1.00 87.56 315 PHE A CA 1
ATOM 2299 C C . PHE A 1 315 ? 32.472 8.905 4.642 1.00 87.56 315 PHE A C 1
ATOM 2301 O O . PHE A 1 315 ? 32.450 9.829 3.828 1.00 87.56 315 PHE A O 1
ATOM 2308 N N . PRO A 1 316 ? 33.147 8.997 5.802 1.00 80.75 316 PRO A N 1
ATOM 2309 C CA . PRO A 1 316 ? 33.968 10.155 6.136 1.00 80.75 316 PRO A CA 1
ATOM 2310 C C . PRO A 1 316 ? 35.068 10.402 5.097 1.00 80.75 316 PRO A C 1
ATOM 2312 O O . PRO A 1 316 ? 35.596 9.461 4.494 1.00 80.75 316 PRO A O 1
ATOM 2315 N N . ALA A 1 317 ? 35.460 11.666 4.929 1.00 78.12 317 ALA A N 1
ATOM 2316 C CA . ALA A 1 317 ? 36.604 12.033 4.101 1.00 78.12 317 ALA A CA 1
ATOM 2317 C C . ALA A 1 317 ? 37.885 11.336 4.603 1.00 78.12 317 ALA A C 1
ATOM 2319 O O . ALA A 1 317 ? 38.136 11.286 5.805 1.00 78.12 317 ALA A O 1
ATOM 2320 N N . GLY A 1 318 ? 38.678 10.780 3.682 1.00 78.00 318 GLY A N 1
ATOM 2321 C CA . GLY A 1 318 ? 39.886 10.008 4.009 1.00 78.00 318 GLY A CA 1
ATOM 2322 C C . GLY A 1 318 ? 39.634 8.555 4.433 1.00 78.00 318 GLY A C 1
ATOM 2323 O O . GLY A 1 318 ? 40.575 7.865 4.815 1.00 78.00 318 GLY A O 1
ATOM 2324 N N . SER A 1 319 ? 38.389 8.073 4.364 1.00 85.31 319 SER A N 1
ATOM 2325 C CA . SER A 1 319 ? 38.070 6.666 4.626 1.00 85.31 319 SER A CA 1
ATOM 2326 C C . SER A 1 319 ? 38.718 5.716 3.603 1.00 85.31 319 SER A C 1
ATOM 2328 O O . SER A 1 319 ? 38.830 6.060 2.418 1.00 85.31 319 SER A O 1
ATOM 2330 N N . PRO A 1 320 ? 39.113 4.498 4.028 1.00 85.31 320 PRO A N 1
ATOM 2331 C CA . PRO A 1 320 ? 39.665 3.494 3.123 1.00 85.31 320 PRO A CA 1
ATOM 2332 C C . PRO A 1 320 ? 38.666 3.088 2.029 1.00 85.31 320 PRO A C 1
ATOM 2334 O O . PRO A 1 320 ? 39.080 2.739 0.926 1.00 85.31 320 PRO A O 1
ATOM 2337 N N . GLU A 1 321 ? 37.359 3.188 2.288 1.00 84.81 321 GLU A N 1
ATOM 2338 C CA . GLU A 1 321 ? 36.302 2.957 1.302 1.00 84.81 321 GLU A CA 1
ATOM 2339 C C . GLU A 1 321 ? 36.378 3.937 0.124 1.00 84.81 321 GLU A C 1
ATOM 2341 O O . GLU A 1 321 ? 36.361 3.511 -1.032 1.00 84.81 321 GLU A O 1
ATOM 2346 N N . LEU A 1 322 ? 36.499 5.242 0.396 1.00 84.88 322 LEU A N 1
ATOM 2347 C CA . LEU A 1 322 ? 36.622 6.261 -0.652 1.00 84.88 322 LEU A CA 1
ATOM 2348 C C . LEU A 1 322 ? 37.933 6.122 -1.426 1.00 84.88 322 LEU A C 1
ATOM 2350 O O . LEU A 1 322 ? 37.925 6.181 -2.656 1.00 84.88 322 LEU A O 1
ATOM 2354 N N . ALA A 1 323 ? 39.041 5.883 -0.722 1.00 85.94 323 ALA A N 1
ATOM 2355 C CA . ALA A 1 323 ? 40.339 5.655 -1.352 1.00 85.94 323 ALA A CA 1
ATOM 2356 C C . ALA A 1 323 ? 40.320 4.414 -2.265 1.00 85.94 323 ALA A C 1
ATOM 2358 O O . ALA A 1 323 ? 40.826 4.459 -3.385 1.00 85.94 323 ALA A O 1
ATOM 2359 N N . GLY A 1 324 ? 39.672 3.328 -1.830 1.00 86.75 324 GLY A N 1
ATOM 2360 C CA . GLY A 1 324 ? 39.525 2.107 -2.622 1.00 86.75 324 GLY A CA 1
ATOM 2361 C C . GLY A 1 324 ? 38.694 2.301 -3.894 1.00 86.75 324 GLY A C 1
ATOM 2362 O O . GLY A 1 324 ? 39.033 1.744 -4.937 1.00 86.75 324 GLY A O 1
ATOM 2363 N N . LEU A 1 325 ? 37.631 3.113 -3.849 1.00 85.50 325 LEU A N 1
ATOM 2364 C CA . LEU A 1 325 ? 36.838 3.450 -5.040 1.00 85.50 325 LEU A CA 1
ATOM 2365 C C . LEU A 1 325 ? 37.635 4.309 -6.034 1.00 85.50 325 LEU A C 1
ATOM 2367 O O . LEU A 1 325 ? 37.559 4.069 -7.241 1.00 85.50 325 LEU A O 1
ATOM 2371 N N . GLN A 1 326 ? 38.424 5.266 -5.535 1.00 86.50 326 GLN A N 1
ATOM 2372 C CA . GLN A 1 326 ? 39.303 6.102 -6.355 1.00 86.50 326 GLN A CA 1
ATOM 2373 C C . GLN A 1 326 ? 40.367 5.254 -7.071 1.00 86.50 326 GLN A C 1
ATOM 2375 O O . GLN A 1 326 ? 40.526 5.365 -8.285 1.00 86.50 326 GLN A O 1
ATOM 2380 N N . ALA A 1 327 ? 41.019 4.337 -6.349 1.00 88.00 327 ALA A N 1
ATOM 2381 C CA . ALA A 1 327 ? 42.012 3.426 -6.918 1.00 88.00 327 ALA A CA 1
ATOM 2382 C C . ALA A 1 327 ? 41.415 2.527 -8.019 1.00 88.00 327 ALA A C 1
ATOM 2384 O O . ALA A 1 327 ? 42.017 2.359 -9.076 1.00 88.00 327 ALA A O 1
ATOM 2385 N N . LYS A 1 328 ? 40.190 2.014 -7.829 1.00 87.19 328 LYS A N 1
ATOM 2386 C CA . LYS A 1 328 ? 39.490 1.222 -8.860 1.00 87.19 328 LYS A CA 1
ATOM 2387 C C . LYS A 1 328 ? 39.170 2.029 -10.125 1.00 87.19 328 LYS A C 1
ATOM 2389 O O . LYS A 1 328 ? 39.180 1.467 -11.218 1.00 87.19 328 LYS A O 1
ATOM 2394 N N . LYS A 1 329 ? 38.890 3.334 -10.006 1.00 88.00 329 LYS A N 1
ATOM 2395 C CA . LYS A 1 329 ? 38.715 4.226 -11.169 1.00 88.00 329 LYS A CA 1
ATOM 2396 C C . LYS A 1 329 ? 40.017 4.339 -11.964 1.00 88.00 329 LYS A C 1
ATOM 2398 O O . LYS A 1 329 ? 39.995 4.237 -13.188 1.00 88.00 329 LYS A O 1
ATOM 2403 N N . GLU A 1 330 ? 41.138 4.532 -11.274 1.00 86.50 330 GLU A N 1
ATOM 2404 C CA . GLU A 1 330 ? 42.466 4.625 -11.892 1.00 86.50 330 GLU A CA 1
ATOM 2405 C C . GLU A 1 330 ? 42.869 3.309 -12.573 1.00 86.50 330 GLU A C 1
ATOM 2407 O O . GLU A 1 330 ? 43.311 3.326 -13.723 1.00 86.50 330 GLU A O 1
ATOM 2412 N N . GLU A 1 331 ? 42.619 2.168 -11.925 1.00 87.81 331 GLU A N 1
ATOM 2413 C CA . GLU A 1 331 ? 42.826 0.833 -12.500 1.00 87.81 331 GLU A CA 1
ATOM 2414 C C . GLU A 1 331 ? 41.982 0.618 -13.768 1.00 87.81 331 GLU A C 1
ATOM 2416 O O . GLU A 1 331 ? 42.491 0.155 -14.789 1.00 87.81 331 GLU A O 1
ATOM 2421 N N . PHE A 1 332 ? 40.705 1.020 -13.749 1.00 85.69 332 PHE A N 1
ATOM 2422 C CA . PHE A 1 332 ? 39.820 0.927 -14.913 1.00 85.69 332 PHE A CA 1
ATOM 2423 C C . PHE A 1 332 ? 40.312 1.784 -16.091 1.00 85.69 332 PHE A C 1
ATOM 2425 O O . PHE A 1 332 ? 40.307 1.331 -17.239 1.00 85.69 332 PHE A O 1
ATOM 2432 N N . ILE A 1 333 ? 40.767 3.014 -15.822 1.00 83.44 333 ILE A N 1
ATOM 2433 C CA . ILE A 1 333 ? 41.356 3.903 -16.837 1.00 83.44 333 ILE A CA 1
ATOM 2434 C C . ILE A 1 333 ? 42.614 3.264 -17.438 1.00 83.44 333 ILE A C 1
ATOM 2436 O O . ILE A 1 333 ? 42.758 3.230 -18.664 1.00 83.44 333 ILE A O 1
ATOM 2440 N N . ALA A 1 334 ? 43.497 2.723 -16.594 1.00 84.00 334 ALA A N 1
ATOM 2441 C CA . ALA A 1 334 ? 44.710 2.046 -17.036 1.00 84.00 334 ALA A CA 1
ATOM 2442 C C . ALA A 1 334 ? 44.389 0.818 -17.908 1.00 84.00 334 ALA A C 1
ATOM 2444 O O . ALA A 1 334 ? 44.950 0.676 -18.993 1.00 84.00 334 ALA A O 1
ATOM 2445 N N . GLY A 1 335 ? 43.422 -0.013 -17.504 1.00 86.00 335 GLY A N 1
ATOM 2446 C CA . GLY A 1 335 ? 42.985 -1.178 -18.277 1.00 86.00 335 GLY A CA 1
ATOM 2447 C C . GLY A 1 335 ? 42.402 -0.817 -19.648 1.00 86.00 335 GLY A C 1
ATOM 2448 O O . GLY A 1 335 ? 42.758 -1.429 -20.656 1.00 86.00 335 GLY A O 1
ATOM 2449 N N . ARG A 1 336 ? 41.561 0.225 -19.723 1.00 83.69 336 ARG A N 1
ATOM 2450 C CA . ARG A 1 336 ? 41.000 0.729 -20.993 1.00 83.69 336 ARG A CA 1
ATOM 2451 C C . ARG A 1 336 ? 42.074 1.279 -21.925 1.00 83.69 336 ARG A C 1
ATOM 2453 O O . ARG A 1 336 ? 41.993 1.057 -23.133 1.00 83.69 336 ARG A O 1
ATOM 2460 N N . LYS A 1 337 ? 43.084 1.960 -21.377 1.00 86.00 337 LYS A N 1
ATOM 2461 C CA . LYS A 1 337 ? 44.266 2.383 -22.135 1.00 86.00 337 LYS A CA 1
ATOM 2462 C C . LYS A 1 337 ? 44.966 1.168 -22.750 1.00 86.00 337 LYS A C 1
ATOM 2464 O O . LYS A 1 337 ? 45.170 1.152 -23.961 1.00 86.00 337 LYS A O 1
ATOM 2469 N N . THR A 1 338 ? 45.266 0.136 -21.961 1.00 86.69 338 THR A N 1
ATOM 2470 C CA . THR A 1 338 ? 45.918 -1.092 -22.452 1.00 86.69 338 THR A CA 1
ATOM 2471 C C . THR A 1 338 ? 45.099 -1.794 -23.540 1.00 86.69 338 THR A C 1
ATOM 2473 O O . THR A 1 338 ? 45.644 -2.166 -24.578 1.00 86.69 338 THR A O 1
ATOM 2476 N N . GLU A 1 339 ? 43.785 -1.933 -23.349 1.00 86.25 339 GLU A N 1
ATOM 2477 C CA . GLU A 1 339 ? 42.883 -2.532 -24.340 1.00 86.25 339 GLU A CA 1
ATOM 2478 C C . GLU A 1 339 ? 42.877 -1.736 -25.654 1.00 86.25 339 GLU A C 1
ATOM 2480 O O . GLU A 1 339 ? 42.979 -2.309 -26.741 1.00 86.25 339 GLU A O 1
ATOM 2485 N N . ARG A 1 340 ? 42.801 -0.403 -25.568 1.00 88.69 340 ARG A N 1
ATOM 2486 C CA . ARG A 1 340 ? 42.785 0.464 -26.748 1.00 88.69 340 ARG A CA 1
ATOM 2487 C C . ARG A 1 340 ? 44.096 0.388 -27.527 1.00 88.69 340 ARG A C 1
ATOM 2489 O O . ARG A 1 340 ? 44.061 0.280 -28.751 1.00 88.69 340 ARG A O 1
ATOM 2496 N N . VAL A 1 341 ? 45.232 0.366 -26.833 1.00 88.44 341 VAL A N 1
ATOM 2497 C CA . VAL A 1 341 ? 46.552 0.155 -27.447 1.00 88.44 341 VAL A CA 1
ATOM 2498 C C . VAL A 1 341 ? 46.600 -1.188 -28.187 1.00 88.44 341 VAL A C 1
ATOM 2500 O O . VAL A 1 341 ? 47.047 -1.237 -29.334 1.00 88.44 341 VAL A O 1
ATOM 2503 N N . ALA A 1 342 ? 46.069 -2.265 -27.596 1.00 87.69 342 ALA A N 1
ATOM 2504 C CA . ALA A 1 342 ? 46.002 -3.578 -28.242 1.00 87.69 342 ALA A CA 1
ATOM 2505 C C . ALA A 1 342 ? 45.113 -3.582 -29.503 1.00 87.69 342 ALA A C 1
ATOM 2507 O O . ALA A 1 342 ? 45.497 -4.156 -30.523 1.00 87.69 342 ALA A O 1
ATOM 2508 N N . GLN A 1 343 ? 43.964 -2.899 -29.472 1.00 87.00 343 GLN A N 1
ATOM 2509 C CA . GLN A 1 343 ? 43.077 -2.755 -30.635 1.00 87.00 343 GLN A CA 1
ATOM 2510 C C . GLN A 1 343 ? 43.744 -1.983 -31.776 1.00 87.00 343 GLN A C 1
ATOM 2512 O O . GLN A 1 343 ? 43.672 -2.404 -32.932 1.00 87.00 343 GLN A O 1
ATOM 2517 N N . ILE A 1 344 ? 44.402 -0.860 -31.463 1.00 88.00 344 ILE A N 1
ATOM 2518 C CA . ILE A 1 344 ? 45.119 -0.062 -32.462 1.00 88.00 344 ILE A CA 1
ATOM 2519 C C . ILE A 1 344 ? 46.244 -0.894 -33.083 1.00 88.00 344 ILE A C 1
ATOM 2521 O O . ILE A 1 344 ? 46.370 -0.944 -34.307 1.00 88.00 344 ILE A O 1
ATOM 2525 N N . ARG A 1 345 ? 47.012 -1.611 -32.255 1.00 90.19 345 ARG A N 1
ATOM 2526 C CA . ARG A 1 345 ? 48.046 -2.538 -32.719 1.00 90.19 345 ARG A CA 1
ATOM 2527 C C . ARG A 1 345 ? 47.482 -3.576 -33.688 1.00 90.19 345 ARG A C 1
ATOM 2529 O O . ARG A 1 345 ? 48.008 -3.719 -34.788 1.00 90.19 345 ARG A O 1
ATOM 2536 N N . GLN A 1 346 ? 46.398 -4.253 -33.316 1.00 88.50 346 GLN A N 1
ATOM 2537 C CA . GLN A 1 346 ? 45.759 -5.262 -34.161 1.00 88.50 346 GLN A CA 1
ATOM 2538 C C . GLN A 1 346 ? 45.264 -4.669 -35.490 1.00 88.50 346 GLN A C 1
ATOM 2540 O O . GLN A 1 346 ? 45.418 -5.298 -36.537 1.00 88.50 346 GLN A O 1
ATOM 2545 N N . ALA A 1 347 ? 44.696 -3.460 -35.472 1.00 85.94 347 ALA A N 1
ATOM 2546 C CA . ALA A 1 347 ? 44.234 -2.773 -36.678 1.00 85.94 347 ALA A CA 1
ATOM 2547 C C . ALA A 1 347 ? 45.389 -2.433 -37.636 1.00 85.94 347 ALA A C 1
ATOM 2549 O O . ALA A 1 347 ? 45.250 -2.603 -38.847 1.00 85.94 347 ALA A O 1
ATOM 2550 N N . LEU A 1 348 ? 46.536 -1.999 -37.103 1.00 87.81 348 LEU A N 1
ATOM 2551 C CA . LEU A 1 348 ? 47.737 -1.698 -37.889 1.00 87.81 348 LEU A CA 1
ATOM 2552 C C . LEU A 1 348 ? 48.410 -2.970 -38.431 1.00 87.81 348 LEU A C 1
ATOM 2554 O O . LEU A 1 348 ? 48.803 -3.016 -39.597 1.00 87.81 348 LEU A O 1
ATOM 2558 N N . GLU A 1 349 ? 48.510 -4.025 -37.620 1.00 87.31 349 GLU A N 1
ATOM 2559 C CA . GLU A 1 349 ? 49.102 -5.306 -38.026 1.00 87.31 349 GLU A CA 1
ATOM 2560 C C . GLU A 1 349 ? 48.242 -6.027 -39.079 1.00 87.31 349 GLU A C 1
ATOM 2562 O O . GLU A 1 349 ? 48.787 -6.580 -40.031 1.00 87.31 349 GLU A O 1
ATOM 2567 N N . ASN A 1 350 ? 46.911 -5.953 -38.998 1.00 86.19 350 ASN A N 1
ATOM 2568 C CA . ASN A 1 350 ? 46.010 -6.635 -39.938 1.00 86.19 350 ASN A CA 1
ATOM 2569 C C . ASN A 1 350 ? 45.610 -5.798 -41.158 1.00 86.19 350 ASN A C 1
ATOM 2571 O O . ASN A 1 350 ? 44.826 -6.268 -41.983 1.00 86.19 350 ASN A O 1
ATOM 2575 N N . TYR A 1 351 ? 46.124 -4.575 -41.300 1.00 86.12 351 TYR A N 1
ATOM 2576 C CA . TYR A 1 351 ? 45.752 -3.715 -42.418 1.00 86.12 351 TYR A CA 1
ATOM 2577 C C . TYR A 1 351 ? 46.124 -4.357 -43.777 1.00 86.12 351 TYR A C 1
ATOM 2579 O O . TYR A 1 351 ? 47.290 -4.732 -43.973 1.00 86.12 351 TYR A O 1
ATOM 2587 N N . PRO A 1 352 ? 45.160 -4.505 -44.708 1.00 83.44 352 PRO A N 1
ATOM 2588 C CA . PRO A 1 352 ? 45.396 -5.084 -46.025 1.00 83.44 352 PRO A CA 1
ATOM 2589 C C . PRO A 1 352 ? 45.941 -4.038 -47.020 1.00 83.44 352 PRO A C 1
ATOM 2591 O O . PRO A 1 352 ? 45.310 -2.995 -47.213 1.00 83.44 352 PRO A O 1
ATOM 2594 N N . PRO A 1 353 ? 47.079 -4.304 -47.695 1.00 80.81 353 PRO A N 1
ATOM 2595 C CA . PRO A 1 353 ? 47.612 -3.422 -48.735 1.00 80.81 353 PRO A CA 1
ATOM 2596 C C . PRO A 1 353 ? 46.601 -3.142 -49.861 1.00 80.81 353 PRO A C 1
ATOM 2598 O O . PRO A 1 353 ? 45.974 -4.068 -50.370 1.00 80.81 353 PRO A O 1
ATOM 2601 N N . GLY A 1 354 ? 46.458 -1.870 -50.252 1.00 69.12 354 GLY A N 1
ATOM 2602 C CA . GLY A 1 354 ? 45.547 -1.419 -51.319 1.00 69.12 354 GLY A CA 1
ATOM 2603 C C . GLY A 1 354 ? 44.121 -1.084 -50.862 1.00 69.12 354 GLY A C 1
ATOM 2604 O O . GLY A 1 354 ? 43.275 -0.754 -51.692 1.00 69.12 354 GLY A O 1
ATOM 2605 N N . SER A 1 355 ? 43.835 -1.176 -49.558 1.00 80.31 355 SER A N 1
ATOM 2606 C CA . SER A 1 355 ? 42.570 -0.716 -48.964 1.00 80.31 355 SER A CA 1
ATOM 2607 C C . SER A 1 355 ? 42.663 0.731 -48.472 1.00 80.31 355 SER A C 1
ATOM 2609 O O . SER A 1 355 ? 43.724 1.117 -48.011 1.00 80.31 355 SER A O 1
ATOM 2611 N N . PRO A 1 356 ? 41.571 1.515 -48.415 1.00 77.56 356 PRO A N 1
ATOM 2612 C CA . PRO A 1 356 ? 41.626 2.920 -48.001 1.00 77.56 356 PRO A CA 1
ATOM 2613 C C . PRO A 1 356 ? 42.322 3.173 -46.642 1.00 77.56 356 PRO A C 1
ATOM 2615 O O . PRO A 1 356 ? 41.853 2.734 -45.592 1.00 77.56 356 PRO A O 1
ATOM 2618 N N . ALA A 1 357 ? 43.397 3.960 -46.638 1.00 74.38 357 ALA A N 1
ATOM 2619 C CA . ALA A 1 357 ? 44.281 4.260 -45.508 1.00 74.38 357 ALA A CA 1
ATOM 2620 C C . ALA A 1 357 ? 43.842 5.470 -44.674 1.00 74.38 357 ALA A C 1
ATOM 2622 O O . ALA A 1 357 ? 44.542 5.885 -43.752 1.00 74.38 357 ALA A O 1
ATOM 2623 N N . LYS A 1 358 ? 42.683 6.062 -44.983 1.00 78.75 358 LYS A N 1
ATOM 2624 C CA . LYS A 1 358 ? 42.225 7.345 -44.420 1.00 78.75 358 LYS A CA 1
ATOM 2625 C C . LYS A 1 358 ? 42.199 7.374 -42.882 1.00 78.75 358 LYS A C 1
ATOM 2627 O O . LYS A 1 358 ? 42.390 8.435 -42.298 1.00 78.75 358 LYS A O 1
ATOM 2632 N N . ALA A 1 359 ? 41.966 6.230 -42.237 1.00 79.12 359 ALA A N 1
ATOM 2633 C CA . ALA A 1 359 ? 41.892 6.114 -40.779 1.00 79.12 359 ALA A CA 1
ATOM 2634 C C . ALA A 1 359 ? 43.255 5.883 -40.096 1.00 79.12 359 ALA A C 1
ATOM 2636 O O . ALA A 1 359 ? 43.390 6.145 -38.903 1.00 79.12 359 ALA A O 1
ATOM 2637 N N . LEU A 1 360 ? 44.272 5.419 -40.828 1.00 84.88 360 LEU A N 1
ATOM 2638 C CA . LEU A 1 360 ? 45.554 5.001 -40.252 1.00 84.88 360 LEU A CA 1
ATOM 2639 C C . LEU A 1 360 ? 46.372 6.148 -39.627 1.00 84.88 360 LEU A C 1
ATOM 2641 O O . LEU A 1 360 ? 46.921 5.931 -38.548 1.00 84.88 360 LEU A O 1
ATOM 2645 N N . PRO A 1 361 ? 46.447 7.368 -40.205 1.00 85.81 361 PRO A N 1
ATOM 2646 C CA . PRO A 1 361 ? 47.160 8.478 -39.567 1.00 85.81 361 PRO A CA 1
ATOM 2647 C C . PRO A 1 361 ? 46.609 8.834 -38.181 1.00 85.81 361 PRO A C 1
ATOM 2649 O O . PRO A 1 361 ? 47.383 9.146 -37.280 1.00 85.81 361 PRO A O 1
ATOM 2652 N N . GLY A 1 362 ? 45.287 8.738 -37.999 1.00 85.25 362 GLY A N 1
ATOM 2653 C CA . GLY A 1 362 ? 44.637 8.986 -36.711 1.00 85.25 362 GLY A CA 1
ATOM 2654 C C . GLY A 1 362 ? 45.010 7.947 -35.652 1.00 85.25 362 GLY A C 1
ATOM 2655 O O . GLY A 1 362 ? 45.210 8.306 -34.499 1.00 85.25 362 GLY A O 1
ATOM 2656 N N . LEU A 1 363 ? 45.190 6.682 -36.046 1.00 88.81 363 LEU A N 1
ATOM 2657 C CA . LEU A 1 363 ? 45.604 5.610 -35.134 1.00 88.81 363 LEU A CA 1
ATOM 2658 C C . LEU A 1 363 ? 47.032 5.807 -34.596 1.00 88.81 363 LEU A C 1
ATOM 2660 O O . LEU A 1 363 ? 47.281 5.548 -33.422 1.00 88.81 363 LEU A O 1
ATOM 2664 N N . PHE A 1 364 ? 47.962 6.293 -35.425 1.00 87.75 364 PHE A N 1
ATOM 2665 C CA . PHE A 1 364 ? 49.323 6.613 -34.974 1.00 87.75 364 PHE A CA 1
ATOM 2666 C C . PHE A 1 364 ? 49.344 7.813 -34.017 1.00 87.75 364 PHE A C 1
ATOM 2668 O O . PHE A 1 364 ? 49.981 7.740 -32.971 1.00 87.75 364 PHE A O 1
ATOM 2675 N N . GLN A 1 365 ? 48.590 8.875 -34.325 1.00 85.94 365 GLN A N 1
ATOM 2676 C CA . GLN A 1 365 ? 48.433 10.024 -33.422 1.00 85.94 365 GLN A CA 1
ATOM 2677 C C . GLN A 1 365 ? 47.806 9.621 -32.081 1.00 85.94 365 GLN A C 1
ATOM 2679 O O . GLN A 1 365 ? 48.172 10.154 -31.036 1.00 85.94 365 GLN A O 1
ATOM 2684 N N . GLU A 1 366 ? 46.869 8.672 -32.104 1.00 87.50 366 GLU A N 1
ATOM 2685 C CA . GLU A 1 366 ? 46.232 8.147 -30.899 1.00 87.50 366 GLU A CA 1
ATOM 2686 C C . GLU A 1 366 ? 47.218 7.346 -30.029 1.00 87.50 366 GLU A C 1
ATOM 2688 O O . GLU A 1 366 ? 47.220 7.526 -28.815 1.00 87.50 366 GLU A O 1
ATOM 2693 N N . LEU A 1 367 ? 48.107 6.530 -30.613 1.00 86.69 367 LEU A N 1
ATOM 2694 C CA . LEU A 1 367 ? 49.173 5.853 -29.854 1.00 86.69 367 LEU A CA 1
ATOM 2695 C C . LEU A 1 367 ? 50.133 6.847 -29.186 1.00 86.69 367 LEU A C 1
ATOM 2697 O O . LEU A 1 367 ? 50.443 6.683 -28.005 1.00 86.69 367 LEU A O 1
ATOM 2701 N N . ASP A 1 368 ? 50.551 7.897 -29.897 1.00 83.81 368 ASP A N 1
ATOM 2702 C CA . ASP A 1 368 ? 51.405 8.951 -29.333 1.00 83.81 368 ASP A CA 1
ATOM 2703 C C . ASP A 1 368 ? 50.710 9.681 -28.174 1.00 83.81 368 ASP A C 1
ATOM 2705 O O . ASP A 1 368 ? 51.308 9.890 -27.117 1.00 83.81 368 ASP A O 1
ATOM 2709 N N . ALA A 1 369 ? 49.421 10.007 -28.325 1.00 84.00 369 ALA A N 1
ATOM 2710 C CA . ALA A 1 369 ? 48.620 10.634 -27.273 1.00 84.00 369 ALA A CA 1
ATOM 2711 C C . ALA A 1 369 ? 48.428 9.724 -26.044 1.00 84.00 369 ALA A C 1
ATOM 2713 O O . ALA A 1 369 ? 48.304 10.213 -24.921 1.00 84.00 369 ALA A O 1
ATOM 2714 N N . LEU A 1 370 ? 48.439 8.401 -26.236 1.00 86.75 370 LEU A N 1
ATOM 2715 C CA . LEU A 1 370 ? 48.438 7.413 -25.154 1.00 86.75 370 LEU A CA 1
ATOM 2716 C C . LEU A 1 370 ? 49.840 7.195 -24.547 1.00 86.75 370 LEU A C 1
ATOM 2718 O O . LEU A 1 370 ? 49.969 6.448 -23.577 1.00 86.75 370 LEU A O 1
ATOM 2722 N N . GLY A 1 371 ? 50.883 7.865 -25.046 1.00 84.94 371 GLY A N 1
ATOM 2723 C CA . GLY A 1 371 ? 52.262 7.740 -24.564 1.00 84.94 371 GLY A CA 1
ATOM 2724 C C . GLY A 1 371 ? 53.010 6.513 -25.099 1.00 84.94 371 GLY A C 1
ATOM 2725 O O . GLY A 1 371 ? 54.046 6.153 -24.550 1.00 84.94 371 GLY A O 1
ATOM 2726 N N . GLU A 1 372 ? 52.507 5.874 -26.158 1.00 88.44 372 GLU A N 1
ATOM 2727 C CA . GLU A 1 372 ? 53.057 4.656 -26.776 1.00 88.44 372 GLU A CA 1
ATOM 2728 C C . GLU A 1 372 ? 53.865 4.966 -28.056 1.00 88.44 372 GLU A C 1
ATOM 2730 O O . GLU A 1 372 ? 53.762 4.268 -29.069 1.00 88.44 372 GLU A O 1
ATOM 2735 N N . GLY A 1 373 ? 54.680 6.026 -28.043 1.00 84.00 373 GLY A N 1
ATOM 2736 C CA . GLY A 1 373 ? 55.369 6.512 -29.252 1.00 84.00 373 GLY A CA 1
ATOM 2737 C C . GLY A 1 373 ? 56.422 5.553 -29.829 1.00 84.00 373 GLY A C 1
ATOM 2738 O O . GLY A 1 373 ? 56.625 5.489 -31.046 1.00 84.00 373 GLY A O 1
ATOM 2739 N N . GLN A 1 374 ? 57.050 4.729 -28.983 1.00 86.50 374 GLN A N 1
ATOM 2740 C CA . GLN A 1 374 ? 57.963 3.683 -29.459 1.00 86.50 374 GLN 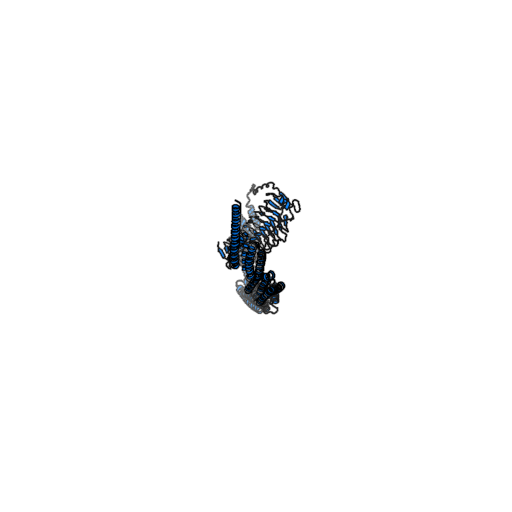A CA 1
ATOM 2741 C C . GLN A 1 374 ? 57.202 2.588 -30.224 1.00 86.50 374 GLN A C 1
ATOM 2743 O O . GLN A 1 374 ? 57.619 2.184 -31.308 1.00 86.50 374 GLN A O 1
ATOM 2748 N N . LEU A 1 375 ? 56.040 2.165 -29.714 1.00 87.56 375 LEU A N 1
ATOM 2749 C CA . LEU A 1 375 ? 55.184 1.181 -30.379 1.00 87.56 375 LEU A CA 1
ATOM 2750 C C . LEU A 1 375 ? 54.646 1.713 -31.716 1.00 87.56 375 LEU A C 1
ATOM 2752 O O . LEU A 1 375 ? 54.608 0.974 -32.702 1.00 87.56 375 LEU A O 1
ATOM 2756 N N . ALA A 1 376 ? 54.263 2.993 -31.770 1.00 86.25 376 ALA A N 1
ATOM 2757 C CA . ALA A 1 376 ? 53.850 3.661 -33.004 1.00 86.25 376 ALA A CA 1
ATOM 2758 C C . ALA A 1 376 ? 54.960 3.622 -34.071 1.00 86.25 376 ALA A C 1
ATOM 2760 O O . ALA A 1 376 ? 54.699 3.307 -35.236 1.00 86.25 376 ALA A O 1
ATOM 2761 N N . THR A 1 377 ? 56.207 3.866 -33.663 1.00 85.06 377 THR A N 1
ATOM 2762 C CA . THR A 1 377 ? 57.382 3.815 -34.545 1.00 85.06 377 THR A CA 1
ATOM 2763 C C . THR A 1 377 ? 57.619 2.405 -35.097 1.00 85.06 377 THR A C 1
ATOM 2765 O O . THR A 1 377 ? 57.741 2.228 -36.314 1.00 85.06 377 THR A O 1
ATOM 2768 N N . ASP A 1 378 ? 57.612 1.390 -34.230 1.00 87.31 378 ASP A N 1
ATOM 2769 C CA . ASP A 1 378 ? 57.868 -0.004 -34.609 1.00 87.31 378 ASP A CA 1
ATOM 2770 C C . ASP A 1 378 ? 56.795 -0.553 -35.568 1.00 87.31 378 ASP A C 1
ATOM 2772 O O . ASP A 1 378 ? 57.105 -1.195 -36.580 1.00 87.31 378 ASP A O 1
ATOM 2776 N N . LEU A 1 379 ? 55.516 -0.274 -35.287 1.00 88.50 379 LEU A N 1
ATOM 2777 C CA . LEU A 1 379 ? 54.397 -0.670 -36.150 1.00 88.50 379 LEU A CA 1
ATOM 2778 C C . LEU A 1 379 ? 54.430 0.061 -37.496 1.00 88.50 379 LEU A C 1
ATOM 2780 O O . LEU A 1 379 ? 54.158 -0.548 -38.533 1.00 88.50 379 LEU A O 1
ATOM 2784 N N . GLY A 1 380 ? 54.813 1.341 -37.498 1.00 87.00 380 GLY A N 1
ATOM 2785 C CA . GLY A 1 380 ? 54.996 2.124 -38.716 1.00 87.00 380 GLY A CA 1
ATOM 2786 C C . GLY A 1 380 ? 56.080 1.547 -39.630 1.00 87.00 380 GLY A C 1
ATOM 2787 O O . GLY A 1 380 ? 55.880 1.459 -40.844 1.00 87.00 380 GLY A O 1
ATOM 2788 N N . GLY A 1 381 ? 57.192 1.082 -39.051 1.00 86.69 381 GLY A N 1
ATOM 2789 C CA . GLY A 1 381 ? 58.261 0.394 -39.777 1.00 86.69 381 GLY A CA 1
ATOM 2790 C C . GLY A 1 381 ? 57.788 -0.892 -40.460 1.00 86.69 381 GLY A C 1
ATOM 2791 O O . GLY A 1 381 ? 57.958 -1.038 -41.671 1.00 86.69 381 GLY A O 1
ATOM 2792 N N . LYS A 1 382 ? 57.115 -1.779 -39.717 1.00 87.88 382 LYS A N 1
ATOM 2793 C CA . LYS A 1 382 ? 56.571 -3.043 -40.254 1.00 87.88 382 LYS A CA 1
ATOM 2794 C C . LYS A 1 382 ? 55.521 -2.824 -41.343 1.00 87.88 382 LYS A C 1
ATOM 2796 O O . LYS A 1 382 ? 55.481 -3.552 -42.335 1.00 87.88 382 LYS A O 1
ATOM 2801 N N . LEU A 1 383 ? 54.655 -1.825 -41.169 1.00 88.25 383 LEU A N 1
ATOM 2802 C CA . LEU A 1 383 ? 53.638 -1.479 -42.161 1.00 88.25 383 LEU A CA 1
ATOM 2803 C C . LEU A 1 383 ? 54.284 -1.013 -43.472 1.00 88.25 383 LEU A C 1
ATOM 2805 O O . LEU A 1 383 ? 53.901 -1.474 -44.546 1.00 88.25 383 LEU A O 1
ATOM 2809 N N . ARG A 1 384 ? 55.304 -0.155 -43.384 1.00 87.62 384 ARG A N 1
ATOM 2810 C CA . ARG A 1 384 ? 56.069 0.327 -44.540 1.00 87.62 384 ARG A CA 1
ATOM 2811 C C . ARG A 1 384 ? 56.700 -0.813 -45.341 1.00 87.62 384 ARG A C 1
ATOM 2813 O O . ARG A 1 384 ? 56.580 -0.825 -46.566 1.00 87.62 384 ARG A O 1
ATOM 2820 N N . GLU A 1 385 ? 57.343 -1.771 -44.675 1.00 87.81 385 GLU A N 1
ATOM 2821 C CA . GLU A 1 385 ? 57.946 -2.942 -45.331 1.00 87.81 385 GLU A CA 1
ATOM 2822 C C . GLU A 1 385 ? 56.900 -3.754 -46.104 1.00 87.81 385 GLU A C 1
ATOM 2824 O O . GLU A 1 385 ? 57.088 -4.056 -47.284 1.00 87.81 385 GLU A O 1
ATOM 2829 N N . ARG A 1 386 ? 55.752 -4.032 -45.473 1.00 89.12 386 ARG A N 1
ATOM 2830 C CA . ARG A 1 386 ? 54.646 -4.780 -46.089 1.00 89.12 386 ARG A CA 1
ATOM 2831 C C . ARG A 1 386 ? 54.048 -4.060 -47.296 1.00 89.12 386 ARG A C 1
ATOM 2833 O O . ARG A 1 386 ? 53.804 -4.701 -48.315 1.00 89.12 386 ARG A O 1
ATOM 2840 N N . LEU A 1 387 ? 53.826 -2.747 -47.205 1.00 87.69 387 LEU A N 1
ATOM 2841 C CA . LEU A 1 387 ? 53.297 -1.946 -48.316 1.00 87.69 387 LEU A CA 1
ATOM 2842 C C . LEU A 1 387 ? 54.285 -1.874 -49.483 1.00 87.69 387 LEU A C 1
ATOM 2844 O O . LEU A 1 387 ? 53.883 -2.013 -50.637 1.00 87.69 387 LEU A O 1
ATOM 2848 N N . THR A 1 388 ? 55.579 -1.743 -49.183 1.00 87.06 388 THR A N 1
ATOM 2849 C CA . THR A 1 388 ? 56.642 -1.766 -50.197 1.00 87.06 388 THR A CA 1
ATOM 2850 C C . THR A 1 388 ? 56.688 -3.120 -50.909 1.00 87.06 388 THR A C 1
ATOM 2852 O O . THR A 1 388 ? 56.738 -3.169 -52.137 1.00 87.06 388 THR A O 1
ATOM 2855 N N . ALA A 1 389 ? 56.618 -4.227 -50.163 1.00 87.75 389 ALA A N 1
ATOM 2856 C CA . ALA A 1 389 ? 56.602 -5.578 -50.724 1.00 87.75 389 ALA A CA 1
ATOM 2857 C C . ALA A 1 389 ? 55.352 -5.845 -51.583 1.00 87.75 389 ALA A C 1
ATOM 2859 O O . ALA A 1 389 ? 55.460 -6.391 -52.684 1.00 87.75 389 ALA A O 1
ATOM 2860 N N . ALA A 1 390 ? 54.174 -5.416 -51.120 1.00 86.62 390 ALA A N 1
ATOM 2861 C CA . ALA A 1 390 ? 52.919 -5.565 -51.854 1.00 86.62 390 ALA A CA 1
ATOM 2862 C C . ALA A 1 390 ? 52.929 -4.783 -53.176 1.00 86.62 390 ALA A C 1
ATOM 2864 O O . ALA A 1 390 ? 52.590 -5.337 -54.220 1.00 86.62 390 ALA A O 1
ATOM 2865 N N . ALA A 1 391 ? 53.391 -3.530 -53.155 1.00 86.12 391 ALA A N 1
ATOM 2866 C CA . ALA A 1 391 ? 53.517 -2.717 -54.359 1.00 86.12 391 ALA A CA 1
ATOM 2867 C C . ALA A 1 391 ? 54.506 -3.315 -55.373 1.00 86.12 391 ALA A C 1
ATOM 2869 O O . ALA A 1 391 ? 54.192 -3.388 -56.558 1.00 86.12 391 ALA A O 1
ATOM 2870 N N . ARG A 1 392 ? 55.667 -3.811 -54.916 1.00 87.44 392 ARG A N 1
ATOM 2871 C CA . ARG A 1 392 ? 56.644 -4.494 -55.786 1.00 87.44 392 ARG A CA 1
ATOM 2872 C C . ARG A 1 392 ? 56.080 -5.761 -56.422 1.00 87.44 392 ARG A C 1
ATOM 2874 O O . ARG A 1 392 ? 56.393 -6.052 -57.569 1.00 87.44 392 ARG A O 1
ATOM 2881 N N . THR A 1 393 ? 55.254 -6.498 -55.684 1.00 89.19 393 THR A N 1
ATOM 2882 C CA . THR A 1 393 ? 54.615 -7.727 -56.175 1.00 89.19 393 THR A CA 1
ATOM 2883 C C . THR A 1 393 ? 53.535 -7.422 -57.215 1.00 89.19 393 THR A C 1
ATOM 2885 O O . THR A 1 393 ? 53.420 -8.143 -58.201 1.00 89.19 393 THR A O 1
ATOM 2888 N N . ALA A 1 394 ? 52.759 -6.351 -57.020 1.00 86.19 394 ALA A N 1
ATOM 2889 C CA . ALA A 1 394 ? 51.702 -5.949 -57.946 1.00 86.19 394 ALA A CA 1
ATOM 2890 C C . ALA A 1 394 ? 52.250 -5.352 -59.254 1.00 86.19 394 ALA A C 1
ATOM 2892 O O . ALA A 1 394 ? 51.661 -5.562 -60.310 1.00 86.19 394 ALA A O 1
ATOM 2893 N N . LEU A 1 395 ? 53.388 -4.654 -59.198 1.00 87.38 395 LEU A N 1
ATOM 2894 C CA . LEU A 1 395 ? 53.918 -3.841 -60.296 1.00 87.38 395 LEU A CA 1
ATOM 2895 C C . LEU A 1 395 ? 53.997 -4.544 -61.673 1.00 87.38 395 LEU A C 1
ATOM 2897 O O . LEU A 1 395 ? 53.576 -3.923 -62.646 1.00 87.38 395 LEU A O 1
ATOM 2901 N N . PRO A 1 396 ? 54.468 -5.803 -61.810 1.00 83.00 396 PRO A N 1
ATOM 2902 C CA . PRO A 1 396 ? 54.586 -6.443 -63.124 1.00 83.00 396 PRO A CA 1
ATOM 2903 C C . PRO A 1 396 ? 53.248 -6.856 -63.758 1.00 83.00 396 PRO A C 1
ATOM 2905 O O . PRO A 1 396 ? 53.180 -7.016 -64.975 1.00 83.00 396 PRO A O 1
ATOM 2908 N N . GLY A 1 397 ? 52.204 -7.084 -62.951 1.00 82.88 397 GLY A N 1
ATOM 2909 C CA . GLY A 1 397 ? 50.918 -7.630 -63.410 1.00 82.88 397 GLY A CA 1
ATOM 2910 C C . GLY A 1 397 ? 49.758 -6.636 -63.358 1.00 82.88 397 GLY A C 1
ATOM 2911 O O . GLY A 1 397 ? 48.886 -6.665 -64.222 1.00 82.88 397 GLY A O 1
ATOM 2912 N N . ASP A 1 398 ? 49.764 -5.745 -62.369 1.00 85.00 398 ASP A N 1
ATOM 2913 C CA . ASP A 1 398 ? 48.769 -4.694 -62.167 1.00 85.00 398 ASP A CA 1
ATOM 2914 C C . ASP A 1 398 ? 49.462 -3.390 -61.710 1.00 85.00 398 ASP A C 1
ATOM 2916 O O . ASP A 1 398 ? 49.490 -3.058 -60.515 1.00 85.00 398 ASP A O 1
ATOM 2920 N N . PRO A 1 399 ? 50.051 -2.636 -62.660 1.00 85.31 399 PRO A N 1
ATOM 2921 C CA . PRO A 1 399 ? 50.704 -1.358 -62.382 1.00 85.31 399 PRO A CA 1
ATOM 2922 C C . PRO A 1 399 ? 49.778 -0.341 -61.704 1.00 85.31 399 PRO A C 1
ATOM 2924 O O . PRO A 1 399 ? 50.227 0.446 -60.871 1.00 85.31 399 PRO A O 1
ATOM 2927 N N . LYS A 1 400 ? 48.473 -0.392 -61.997 1.00 83.94 400 LYS A N 1
ATOM 2928 C CA . LYS A 1 400 ? 47.447 0.464 -61.392 1.00 83.94 400 LYS A CA 1
ATOM 2929 C C . LYS A 1 400 ? 47.261 0.167 -59.905 1.00 83.94 400 LYS A C 1
ATOM 2931 O O . LYS A 1 400 ? 47.208 1.098 -59.098 1.00 83.94 400 LYS A O 1
ATOM 2936 N N . ALA A 1 401 ? 47.202 -1.110 -59.519 1.00 84.25 401 ALA A N 1
ATOM 2937 C CA . ALA A 1 401 ? 47.164 -1.507 -58.112 1.00 84.25 401 ALA A CA 1
ATOM 2938 C C . ALA A 1 401 ? 48.466 -1.147 -57.382 1.00 84.25 401 ALA A C 1
ATOM 2940 O O . ALA A 1 401 ? 48.417 -0.623 -56.268 1.00 84.25 401 ALA A O 1
ATOM 2941 N N . ALA A 1 402 ? 49.627 -1.346 -58.016 1.00 84.62 402 ALA A N 1
ATOM 2942 C CA . ALA A 1 402 ? 50.914 -0.929 -57.456 1.00 84.62 402 ALA A CA 1
ATOM 2943 C C . ALA A 1 402 ? 50.974 0.591 -57.226 1.00 84.62 402 ALA A C 1
ATOM 2945 O O . ALA A 1 402 ? 51.343 1.038 -56.138 1.00 84.62 402 ALA A O 1
ATOM 2946 N N . GLN A 1 403 ? 50.533 1.390 -58.203 1.00 85.38 403 GLN A N 1
ATOM 2947 C CA . GLN A 1 403 ? 50.465 2.848 -58.095 1.00 85.38 403 GLN A CA 1
ATOM 2948 C C . GLN A 1 403 ? 49.541 3.285 -56.949 1.00 85.38 403 GLN A C 1
ATOM 2950 O O . GLN A 1 403 ? 49.894 4.182 -56.180 1.00 85.38 403 GLN A O 1
ATOM 2955 N N . ALA A 1 404 ? 48.381 2.637 -56.797 1.00 85.12 404 ALA A N 1
ATOM 2956 C CA . ALA A 1 404 ? 47.447 2.915 -55.710 1.00 85.12 404 ALA A CA 1
ATOM 2957 C C . ALA A 1 404 ? 48.068 2.628 -54.331 1.00 85.12 404 ALA A C 1
ATOM 2959 O O . ALA A 1 404 ? 48.056 3.512 -53.474 1.00 85.12 404 ALA A O 1
ATOM 2960 N N . ILE A 1 405 ? 48.685 1.452 -54.149 1.00 86.81 405 ILE A N 1
ATOM 2961 C CA . ILE A 1 405 ? 49.334 1.046 -52.889 1.00 86.81 405 ILE A CA 1
ATOM 2962 C C . ILE A 1 405 ? 50.423 2.045 -52.483 1.00 86.81 405 ILE A C 1
ATOM 2964 O O . ILE A 1 405 ? 50.479 2.459 -51.326 1.00 86.81 405 ILE A O 1
ATOM 2968 N N . VAL A 1 406 ? 51.293 2.455 -53.411 1.00 87.19 406 VAL A N 1
ATOM 2969 C CA . VAL A 1 406 ? 52.416 3.350 -53.087 1.00 87.19 406 VAL A CA 1
ATOM 2970 C C . VAL A 1 406 ? 51.951 4.780 -52.833 1.00 87.19 406 VAL A C 1
ATOM 2972 O O . VAL A 1 406 ? 52.413 5.422 -51.886 1.00 87.19 406 VAL A O 1
ATOM 2975 N N . ARG A 1 407 ? 51.017 5.288 -53.644 1.00 85.44 407 ARG A N 1
ATOM 2976 C CA . ARG A 1 407 ? 50.435 6.621 -53.446 1.00 85.44 407 ARG A CA 1
ATOM 2977 C C . ARG A 1 407 ? 49.784 6.727 -52.075 1.00 85.44 407 ARG A C 1
ATOM 2979 O O . ARG A 1 407 ? 49.945 7.734 -51.394 1.00 85.44 407 ARG A O 1
ATOM 2986 N N . GLU A 1 408 ? 49.072 5.683 -51.682 1.00 83.44 408 GLU A N 1
ATOM 2987 C CA . GLU A 1 408 ? 48.429 5.576 -50.386 1.00 83.44 408 GLU A CA 1
ATOM 2988 C C . GLU A 1 408 ? 49.444 5.445 -49.246 1.00 83.44 408 GLU A C 1
ATOM 2990 O O . GLU A 1 408 ? 49.365 6.198 -48.272 1.00 83.44 408 GLU A O 1
ATOM 2995 N N . ALA A 1 409 ? 50.463 4.595 -49.400 1.00 85.06 409 ALA A N 1
ATOM 2996 C CA . ALA A 1 409 ? 51.550 4.460 -48.436 1.00 85.06 409 ALA A CA 1
ATOM 2997 C C . ALA A 1 409 ? 52.226 5.810 -48.146 1.00 85.06 409 ALA A C 1
ATOM 2999 O O . ALA A 1 409 ? 52.417 6.161 -46.988 1.00 85.06 409 ALA A O 1
ATOM 3000 N N . LEU A 1 410 ? 52.506 6.624 -49.168 1.00 85.88 410 LEU A N 1
ATOM 3001 C CA . LEU A 1 410 ? 53.157 7.934 -49.017 1.00 85.88 410 LEU A CA 1
ATOM 3002 C C . LEU A 1 410 ? 52.319 8.977 -48.249 1.00 85.88 410 LEU A C 1
ATOM 3004 O O . LEU A 1 410 ? 52.862 10.007 -47.841 1.00 85.88 410 LEU A O 1
ATOM 3008 N N . THR A 1 411 ? 51.025 8.722 -48.020 1.00 83.12 411 THR A N 1
ATOM 3009 C CA . THR A 1 411 ? 50.176 9.566 -47.159 1.00 83.12 411 THR A CA 1
ATOM 3010 C C . THR A 1 411 ? 50.333 9.254 -45.669 1.00 83.12 411 THR A C 1
ATOM 3012 O O . THR A 1 411 ? 49.976 10.082 -44.829 1.00 83.12 411 THR A O 1
ATOM 3015 N N . LEU A 1 412 ? 50.887 8.088 -45.322 1.00 83.19 412 LEU A N 1
ATOM 3016 C CA . LEU A 1 412 ? 51.035 7.642 -43.940 1.00 83.19 412 LEU A CA 1
ATOM 3017 C C . LEU A 1 412 ? 52.234 8.323 -43.266 1.00 83.19 412 LEU A C 1
ATOM 3019 O O . LEU A 1 412 ? 53.320 8.326 -43.849 1.00 83.19 412 LEU A O 1
ATOM 3023 N N . PRO A 1 413 ? 52.104 8.819 -42.016 1.00 80.31 413 PRO A N 1
ATOM 3024 C CA . PRO A 1 413 ? 53.208 9.436 -41.279 1.00 80.31 413 PRO A CA 1
ATOM 3025 C C . PRO A 1 413 ? 54.538 8.652 -41.300 1.00 80.31 413 PRO A C 1
ATOM 3027 O O . PRO A 1 413 ? 55.547 9.268 -41.638 1.00 80.31 413 PRO A O 1
ATOM 3030 N N . PRO A 1 414 ? 54.583 7.321 -41.053 1.00 80.69 414 PRO A N 1
ATOM 3031 C CA . PRO A 1 414 ? 55.844 6.563 -41.052 1.00 80.69 414 PRO A CA 1
ATOM 3032 C C . PRO A 1 414 ? 56.456 6.330 -42.444 1.00 80.69 414 PRO A C 1
ATOM 3034 O O . PRO A 1 414 ? 57.612 5.931 -42.555 1.00 80.69 414 PRO A O 1
ATOM 3037 N N . CYS A 1 415 ? 55.685 6.536 -43.511 1.00 79.50 415 CYS A N 1
ATOM 3038 C CA . CYS A 1 415 ? 56.106 6.321 -44.899 1.00 79.50 415 CYS A CA 1
ATOM 3039 C C . CYS A 1 415 ? 56.314 7.645 -45.651 1.00 79.50 415 CYS A C 1
ATOM 3041 O O . CYS A 1 415 ? 56.812 7.667 -46.780 1.00 79.50 415 CYS A O 1
ATOM 3043 N N . LYS A 1 416 ? 55.919 8.766 -45.040 1.00 80.00 416 LYS A N 1
ATOM 3044 C CA . LYS A 1 416 ? 55.996 10.093 -45.631 1.00 80.00 416 LYS A CA 1
ATOM 3045 C C . LYS A 1 416 ? 57.457 10.459 -45.868 1.00 80.00 416 LYS A C 1
ATOM 3047 O O . LYS A 1 416 ? 58.243 10.593 -44.940 1.00 80.00 416 LYS A O 1
ATOM 3052 N N . GLY A 1 417 ? 57.807 10.666 -47.133 1.00 76.19 417 GLY A N 1
ATOM 3053 C CA . GLY A 1 417 ? 59.168 11.034 -47.516 1.00 76.19 417 GLY A CA 1
ATOM 3054 C C . GLY A 1 417 ? 60.094 9.857 -47.825 1.00 76.19 417 GLY A C 1
ATOM 3055 O O . GLY A 1 417 ? 61.211 10.123 -48.260 1.00 76.19 417 GLY A O 1
ATOM 3056 N N . ASP A 1 418 ? 59.634 8.609 -47.687 1.00 85.62 418 ASP A N 1
ATOM 3057 C CA . ASP A 1 418 ? 60.435 7.415 -47.968 1.00 85.62 418 ASP A CA 1
ATOM 3058 C C . ASP A 1 418 ? 60.907 7.376 -49.431 1.00 85.62 418 ASP A C 1
ATOM 3060 O O . ASP A 1 418 ? 60.107 7.439 -50.371 1.00 85.62 418 ASP A O 1
ATOM 3064 N N . ALA A 1 419 ? 62.224 7.305 -49.626 1.00 83.69 419 ALA A N 1
ATOM 3065 C CA . ALA A 1 419 ? 62.837 7.359 -50.950 1.00 83.69 419 ALA A CA 1
ATOM 3066 C C . ALA A 1 419 ? 62.520 6.116 -51.798 1.00 83.69 419 ALA A C 1
ATOM 3068 O O . ALA A 1 419 ? 62.347 6.234 -53.010 1.00 83.69 419 ALA A O 1
ATOM 3069 N N . THR A 1 420 ? 62.387 4.946 -51.167 1.00 85.38 420 THR A N 1
ATOM 3070 C CA . THR A 1 420 ? 62.110 3.673 -51.847 1.00 85.38 420 THR A CA 1
ATOM 3071 C C . THR A 1 420 ? 60.685 3.648 -52.378 1.00 85.38 420 THR A C 1
ATOM 3073 O O . THR A 1 420 ? 60.465 3.302 -53.536 1.00 85.38 420 THR A O 1
ATOM 3076 N N . LEU A 1 421 ? 59.717 4.066 -51.558 1.00 85.94 421 LEU A N 1
ATOM 3077 C CA . LEU A 1 421 ? 58.327 4.202 -51.991 1.00 85.94 421 LEU A CA 1
ATOM 3078 C C . LEU A 1 421 ? 58.184 5.288 -53.064 1.00 85.94 421 LEU A C 1
ATOM 3080 O O . LEU A 1 421 ? 57.494 5.070 -54.049 1.00 85.94 421 LEU A O 1
ATOM 3084 N N . LYS A 1 422 ? 58.876 6.429 -52.956 1.00 85.50 422 LYS A N 1
ATOM 3085 C CA . LYS A 1 422 ? 58.856 7.455 -54.019 1.00 85.50 422 LYS A CA 1
ATOM 3086 C C . LYS A 1 422 ? 59.385 6.939 -55.358 1.00 85.50 422 LYS A C 1
ATOM 3088 O O . LYS A 1 422 ? 58.781 7.222 -56.388 1.00 85.50 422 LYS A O 1
ATOM 3093 N N . ALA A 1 423 ? 60.482 6.183 -55.345 1.00 86.31 423 ALA A N 1
ATOM 3094 C CA . ALA A 1 423 ? 61.023 5.569 -56.556 1.00 86.31 423 ALA A CA 1
ATOM 3095 C C . ALA A 1 423 ? 60.033 4.559 -57.160 1.00 86.31 423 ALA A C 1
ATOM 3097 O O . ALA A 1 423 ? 59.758 4.604 -58.356 1.00 86.31 423 ALA A O 1
ATOM 3098 N N . LEU A 1 424 ? 59.425 3.718 -56.317 1.00 87.12 424 LEU A N 1
ATOM 3099 C CA . LEU A 1 424 ? 58.431 2.733 -56.741 1.00 87.12 424 LEU A CA 1
ATOM 3100 C C . LEU A 1 424 ? 57.142 3.384 -57.277 1.00 87.12 424 LEU A C 1
ATOM 3102 O O . LEU A 1 424 ? 56.511 2.835 -58.174 1.00 87.12 424 LEU A O 1
ATOM 3106 N N . ALA A 1 425 ? 56.759 4.562 -56.772 1.00 86.31 425 ALA A N 1
ATOM 3107 C CA . ALA A 1 425 ? 55.628 5.332 -57.295 1.00 86.31 425 ALA A CA 1
ATOM 3108 C C . ALA A 1 425 ? 55.884 5.793 -58.732 1.00 86.31 425 ALA A C 1
ATOM 3110 O O . ALA A 1 425 ? 55.009 5.643 -59.580 1.00 86.31 425 ALA A O 1
ATOM 3111 N N . ALA A 1 426 ? 57.080 6.326 -58.998 1.00 84.31 426 ALA A N 1
ATOM 3112 C CA . ALA A 1 426 ? 57.474 6.776 -60.330 1.00 84.31 426 ALA A CA 1
ATOM 3113 C C . ALA A 1 426 ? 57.558 5.602 -61.323 1.00 84.31 426 ALA A C 1
ATOM 3115 O O . ALA A 1 426 ? 57.134 5.716 -62.474 1.00 84.31 426 ALA A O 1
ATOM 3116 N N . GLU A 1 427 ? 58.056 4.452 -60.862 1.00 86.38 427 GLU A N 1
ATOM 3117 C CA . GLU A 1 427 ? 58.106 3.212 -61.641 1.00 86.38 427 GLU A CA 1
ATOM 3118 C C . GLU A 1 427 ? 56.695 2.695 -61.976 1.00 86.38 427 GLU A C 1
ATOM 3120 O O . GLU A 1 427 ? 56.399 2.409 -63.136 1.00 86.38 427 GLU A O 1
ATOM 3125 N N . ALA A 1 428 ? 55.792 2.660 -60.989 1.00 86.50 428 ALA A N 1
ATOM 3126 C CA . ALA A 1 428 ? 54.396 2.262 -61.178 1.00 86.50 428 ALA A CA 1
ATOM 3127 C C . ALA A 1 428 ? 53.617 3.219 -62.087 1.00 86.50 428 ALA A C 1
ATOM 3129 O O . ALA A 1 428 ? 52.821 2.773 -62.909 1.00 86.50 428 ALA A O 1
ATOM 3130 N N . GLU A 1 429 ? 53.862 4.524 -61.978 1.00 84.81 429 GLU A N 1
ATOM 3131 C CA . GLU A 1 429 ? 53.257 5.528 -62.851 1.00 84.81 429 GLU A CA 1
ATOM 3132 C C . GLU A 1 429 ? 53.700 5.352 -64.307 1.00 84.81 429 GLU A C 1
ATOM 3134 O O . GLU A 1 429 ? 52.859 5.343 -65.205 1.00 84.81 429 GLU A O 1
ATOM 3139 N N . THR A 1 430 ? 54.994 5.128 -64.538 1.00 84.94 430 THR A N 1
ATOM 3140 C CA . THR A 1 430 ? 55.535 4.874 -65.883 1.00 84.94 430 THR A CA 1
ATOM 3141 C C . THR A 1 430 ? 54.959 3.583 -66.476 1.00 84.94 430 THR A C 1
ATOM 3143 O O . THR A 1 430 ? 54.528 3.558 -67.631 1.00 84.94 430 THR A O 1
ATOM 3146 N N . ALA A 1 431 ? 54.896 2.512 -65.679 1.00 83.75 431 ALA A N 1
ATOM 3147 C CA . ALA A 1 431 ? 54.336 1.230 -66.099 1.00 83.75 431 ALA A CA 1
ATOM 3148 C C . ALA A 1 431 ? 52.825 1.310 -66.393 1.00 83.75 431 ALA A C 1
ATOM 3150 O O . ALA A 1 431 ? 52.360 0.722 -67.370 1.00 83.75 431 ALA A O 1
ATOM 3151 N N . GLU A 1 432 ? 52.055 2.067 -65.603 1.00 84.31 432 GLU A N 1
ATOM 3152 C CA . GLU A 1 432 ? 50.616 2.254 -65.828 1.00 84.31 432 GLU A CA 1
ATOM 3153 C C . GLU A 1 432 ? 50.324 3.152 -67.037 1.00 84.31 432 GLU A C 1
ATOM 3155 O O . GLU A 1 432 ? 49.376 2.886 -67.778 1.00 84.31 432 GLU A O 1
ATOM 3160 N N . GLN A 1 433 ? 51.150 4.170 -67.298 1.00 80.44 433 GLN A N 1
ATOM 3161 C CA . GLN A 1 433 ? 51.043 4.983 -68.515 1.00 80.44 433 GLN A CA 1
ATOM 3162 C C . GLN A 1 433 ? 51.231 4.122 -69.776 1.00 80.44 433 GLN A C 1
ATOM 3164 O O . GLN A 1 433 ? 50.385 4.162 -70.675 1.00 80.44 433 GLN A O 1
ATOM 3169 N N . ALA A 1 434 ? 52.267 3.274 -69.803 1.00 81.00 434 ALA A N 1
ATOM 3170 C CA . ALA A 1 434 ? 52.525 2.349 -70.908 1.00 81.00 434 ALA A CA 1
ATOM 3171 C C . ALA A 1 434 ? 51.422 1.280 -71.059 1.00 81.00 434 ALA A C 1
ATOM 3173 O O . ALA A 1 434 ? 50.980 0.975 -72.171 1.00 81.00 434 ALA A O 1
ATOM 3174 N N . ALA A 1 435 ? 50.927 0.724 -69.947 1.00 80.81 435 ALA A N 1
ATOM 3175 C CA . ALA A 1 435 ? 49.822 -0.234 -69.965 1.00 80.81 435 ALA A CA 1
ATOM 3176 C C . ALA A 1 435 ? 48.509 0.408 -70.452 1.00 80.81 435 ALA A C 1
ATOM 3178 O O . ALA A 1 435 ? 47.771 -0.208 -71.224 1.00 80.81 435 ALA A O 1
ATOM 3179 N N . GLY A 1 436 ? 48.235 1.654 -70.055 1.00 81.12 436 GLY A N 1
ATOM 3180 C CA . GLY A 1 436 ? 47.084 2.434 -70.506 1.00 81.12 436 GLY A CA 1
ATOM 3181 C C . GLY A 1 436 ? 47.122 2.749 -72.001 1.00 81.12 436 GLY A C 1
ATOM 3182 O O . GLY A 1 436 ? 46.106 2.606 -72.676 1.00 81.12 436 GLY A O 1
ATOM 3183 N N . GLU A 1 437 ? 48.286 3.111 -72.548 1.00 81.38 437 GLU A N 1
ATOM 3184 C CA . GLU A 1 437 ? 48.474 3.296 -73.996 1.00 81.38 437 GLU A CA 1
ATOM 3185 C C . GLU A 1 437 ? 48.117 2.040 -74.791 1.00 81.38 437 GLU A C 1
ATOM 3187 O O . GLU A 1 437 ? 47.338 2.111 -75.746 1.00 81.38 437 GLU A O 1
ATOM 3192 N N . LYS A 1 438 ? 48.610 0.880 -74.346 1.00 82.81 438 LYS A N 1
ATOM 3193 C CA . LYS A 1 438 ? 48.299 -0.409 -74.967 1.00 82.81 438 LYS A CA 1
ATOM 3194 C C . LYS A 1 438 ? 46.805 -0.744 -74.888 1.00 82.81 438 LYS A C 1
ATOM 3196 O O . LYS A 1 438 ? 46.211 -1.092 -75.904 1.00 82.81 438 LYS A O 1
ATOM 3201 N N . ARG A 1 439 ? 46.168 -0.569 -73.720 1.00 85.06 439 ARG A N 1
ATOM 3202 C CA . ARG A 1 439 ? 44.719 -0.805 -73.545 1.00 85.06 439 ARG A CA 1
ATOM 3203 C C . ARG A 1 439 ? 43.870 0.086 -74.450 1.00 85.06 439 ARG A C 1
ATOM 3205 O O . ARG A 1 439 ? 42.895 -0.397 -75.024 1.00 85.06 439 ARG A O 1
ATOM 3212 N N . ARG A 1 440 ? 44.236 1.365 -74.605 1.00 86.00 440 ARG A N 1
ATOM 3213 C CA . ARG A 1 440 ? 43.552 2.284 -75.530 1.00 86.00 440 ARG A CA 1
ATOM 3214 C C . ARG A 1 440 ? 43.682 1.819 -76.975 1.00 86.00 440 ARG A C 1
ATOM 3216 O O . ARG A 1 440 ? 42.673 1.774 -77.672 1.00 86.00 440 ARG A O 1
ATOM 3223 N N . ALA A 1 441 ? 44.887 1.443 -77.406 1.00 82.94 441 ALA A N 1
ATOM 3224 C CA . ALA A 1 441 ? 45.120 0.936 -78.757 1.00 82.94 441 ALA A CA 1
ATOM 3225 C C . ALA A 1 441 ? 44.304 -0.340 -79.042 1.00 82.94 441 ALA A C 1
ATOM 3227 O O . ALA A 1 441 ? 43.631 -0.423 -80.070 1.00 82.94 441 ALA A O 1
ATOM 3228 N N . ASP A 1 442 ? 44.278 -1.287 -78.100 1.00 85.56 442 ASP A N 1
ATOM 3229 C CA . ASP A 1 442 ? 43.505 -2.528 -78.216 1.00 85.56 442 ASP A CA 1
ATOM 3230 C C . ASP A 1 442 ? 41.986 -2.264 -78.256 1.00 85.56 442 ASP A C 1
ATOM 3232 O O . ASP A 1 442 ? 41.256 -2.903 -79.018 1.00 85.56 442 ASP A O 1
ATOM 3236 N N . LEU A 1 443 ? 41.483 -1.316 -77.452 1.00 87.19 443 LEU A N 1
ATOM 3237 C CA . LEU A 1 443 ? 40.070 -0.919 -77.462 1.00 87.19 443 LEU A CA 1
ATOM 3238 C C . LEU A 1 443 ? 39.668 -0.263 -78.783 1.00 87.19 443 LEU A C 1
ATOM 3240 O O . LEU A 1 443 ? 38.631 -0.631 -79.331 1.00 87.19 443 LEU A O 1
ATOM 3244 N N . VAL A 1 444 ? 40.484 0.655 -79.310 1.00 87.12 444 VAL A N 1
ATOM 3245 C CA . VAL A 1 444 ? 40.253 1.282 -80.623 1.00 87.12 444 VAL A CA 1
ATOM 3246 C C . VAL A 1 444 ? 40.184 0.212 -81.712 1.00 87.12 444 VAL A C 1
ATOM 3248 O O . VAL A 1 444 ? 39.183 0.135 -82.420 1.00 87.12 444 VAL A O 1
ATOM 3251 N N . ALA A 1 445 ? 41.161 -0.700 -81.762 1.00 86.19 445 ALA A N 1
ATOM 3252 C CA . ALA A 1 445 ? 41.180 -1.785 -82.743 1.00 86.19 445 ALA A CA 1
ATOM 3253 C C . ALA A 1 445 ? 39.934 -2.691 -82.658 1.00 86.19 445 ALA A C 1
ATOM 3255 O O . ALA A 1 445 ? 39.358 -3.071 -83.680 1.00 86.19 445 ALA A O 1
ATOM 3256 N N . ARG A 1 446 ? 39.473 -3.016 -81.441 1.00 87.75 446 ARG A N 1
ATOM 3257 C CA . ARG A 1 446 ? 38.249 -3.810 -81.225 1.00 87.75 446 ARG A CA 1
ATOM 3258 C C . ARG A 1 446 ? 36.983 -3.072 -81.650 1.00 87.75 446 ARG A C 1
ATOM 3260 O O . ARG A 1 446 ? 36.065 -3.708 -82.164 1.00 87.75 446 ARG A O 1
ATOM 3267 N N . ILE A 1 447 ? 36.911 -1.762 -81.414 1.00 88.88 447 ILE A N 1
ATOM 3268 C CA . ILE A 1 447 ? 35.778 -0.926 -81.829 1.00 88.88 447 ILE A CA 1
ATOM 3269 C C . ILE A 1 447 ? 35.709 -0.858 -83.355 1.00 88.88 447 ILE A C 1
ATOM 3271 O O . ILE A 1 447 ? 34.643 -1.114 -83.916 1.00 88.88 447 ILE A O 1
ATOM 3275 N N . ASP A 1 448 ? 36.837 -0.605 -84.018 1.00 86.94 448 ASP A N 1
ATOM 3276 C CA . ASP A 1 448 ? 36.919 -0.541 -85.480 1.00 86.94 448 ASP A CA 1
ATOM 3277 C C . ASP A 1 448 ? 36.494 -1.865 -86.123 1.00 86.94 448 ASP A C 1
ATOM 3279 O O . ASP A 1 448 ? 35.665 -1.889 -87.038 1.00 86.94 448 ASP A O 1
ATOM 3283 N N . GLN A 1 449 ? 36.988 -2.986 -85.589 1.00 86.44 449 GLN A N 1
ATOM 3284 C CA . GLN A 1 449 ? 36.600 -4.321 -86.039 1.00 86.44 449 GLN A CA 1
ATOM 3285 C C . GLN A 1 449 ? 35.103 -4.592 -85.828 1.00 86.44 449 GLN A C 1
ATOM 3287 O O . GLN A 1 449 ? 34.453 -5.192 -86.686 1.00 86.44 449 GLN A O 1
ATOM 3292 N N . ALA A 1 450 ? 34.542 -4.154 -84.697 1.00 86.31 450 ALA A N 1
ATOM 3293 C CA . ALA A 1 450 ? 33.134 -4.355 -84.388 1.00 86.31 450 ALA A CA 1
ATOM 3294 C C . ALA A 1 450 ? 32.217 -3.519 -85.294 1.00 86.31 450 ALA A C 1
ATOM 3296 O O . ALA A 1 450 ? 31.203 -4.045 -85.742 1.00 86.31 450 ALA A O 1
ATOM 3297 N N . ILE A 1 451 ? 32.580 -2.269 -85.614 1.00 87.00 451 ILE A N 1
ATOM 3298 C CA . ILE A 1 451 ? 31.827 -1.410 -86.549 1.00 87.00 451 ILE A CA 1
ATOM 3299 C C . ILE A 1 451 ? 31.842 -1.995 -87.969 1.00 87.00 451 ILE A C 1
ATOM 3301 O O . ILE A 1 451 ? 30.824 -1.953 -88.660 1.00 87.00 451 ILE A O 1
ATOM 3305 N N . ALA A 1 452 ? 32.969 -2.570 -88.399 1.00 83.06 452 ALA A N 1
ATOM 3306 C CA . ALA A 1 452 ? 33.117 -3.185 -89.720 1.00 83.06 452 ALA A CA 1
ATOM 3307 C C . ALA A 1 452 ? 32.412 -4.552 -89.864 1.00 83.06 452 ALA A C 1
ATOM 3309 O O . ALA A 1 452 ? 32.293 -5.076 -90.973 1.00 83.06 452 ALA A O 1
ATOM 3310 N N . GLY A 1 453 ? 31.958 -5.157 -88.762 1.00 83.12 453 GLY A N 1
ATOM 3311 C CA . GLY A 1 453 ? 31.338 -6.480 -88.763 1.00 83.12 453 GLY A CA 1
ATOM 3312 C C . GLY A 1 453 ? 29.899 -6.491 -89.311 1.00 83.12 453 GLY A C 1
ATOM 3313 O O . GLY A 1 453 ? 29.132 -5.555 -89.077 1.00 83.12 453 GLY A O 1
ATOM 3314 N N . PRO A 1 454 ? 29.453 -7.590 -89.953 1.00 72.81 454 PRO A N 1
ATOM 3315 C CA . PRO A 1 454 ? 28.122 -7.679 -90.570 1.00 72.81 454 PRO A CA 1
ATOM 3316 C C . PRO A 1 454 ? 26.955 -7.601 -89.564 1.00 72.81 454 PRO A C 1
ATOM 3318 O O . PRO A 1 454 ? 25.823 -7.324 -89.950 1.00 72.81 454 PRO A O 1
ATOM 3321 N N . GLY A 1 455 ? 27.214 -7.829 -88.271 1.00 74.56 455 GLY A N 1
ATOM 3322 C CA . GLY A 1 455 ? 26.211 -7.759 -87.201 1.00 74.56 455 GLY A CA 1
ATOM 3323 C C . GLY A 1 455 ? 25.978 -6.361 -86.612 1.00 74.56 455 GLY A C 1
ATOM 3324 O O . GLY A 1 455 ? 25.005 -6.168 -85.880 1.00 74.56 455 GLY A O 1
ATOM 3325 N N . PHE A 1 456 ? 26.829 -5.376 -86.918 1.00 83.25 456 PHE A N 1
ATOM 3326 C CA . PHE A 1 456 ? 26.796 -4.062 -86.267 1.00 83.25 456 PHE A CA 1
ATOM 3327 C C . PHE A 1 456 ? 25.487 -3.279 -86.478 1.00 83.25 456 PHE A C 1
ATOM 3329 O O . PHE A 1 456 ? 24.930 -2.794 -85.488 1.00 83.25 456 PHE A O 1
ATOM 3336 N N . PRO A 1 457 ? 24.897 -3.210 -87.692 1.00 79.12 457 PRO A N 1
ATOM 3337 C CA . PRO A 1 457 ? 23.631 -2.498 -87.867 1.00 79.12 457 PRO A CA 1
ATOM 3338 C C . PRO A 1 457 ? 22.475 -3.105 -87.056 1.00 79.12 457 PRO A C 1
ATOM 3340 O O . PRO A 1 457 ? 21.524 -2.399 -86.702 1.00 79.12 457 PRO A O 1
ATOM 3343 N N . ALA A 1 458 ? 22.553 -4.405 -86.744 1.00 79.00 458 ALA A N 1
ATO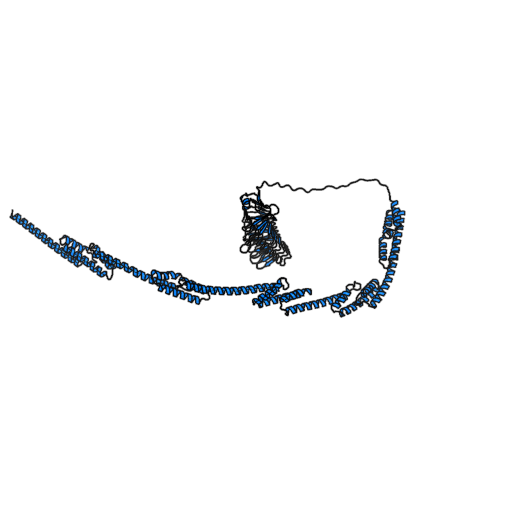M 3344 C CA . ALA A 1 458 ? 21.548 -5.138 -85.982 1.00 79.00 458 ALA A CA 1
ATOM 3345 C C . ALA A 1 458 ? 21.709 -4.979 -84.457 1.00 79.00 458 ALA A C 1
ATOM 3347 O O . ALA A 1 458 ? 20.683 -4.938 -83.770 1.00 79.00 458 ALA A O 1
ATOM 3348 N N . GLN A 1 459 ? 22.941 -4.833 -83.951 1.00 81.50 459 GLN A N 1
ATOM 3349 C CA . GLN A 1 459 ? 23.273 -4.764 -82.515 1.00 81.50 459 GLN A CA 1
ATOM 3350 C C . GLN A 1 459 ? 24.301 -3.653 -82.184 1.00 81.50 459 GLN A C 1
ATOM 3352 O O . GLN A 1 459 ? 25.445 -3.940 -81.816 1.00 81.50 459 GLN A O 1
ATOM 3357 N N . PRO A 1 460 ? 23.934 -2.365 -82.301 1.00 84.75 460 PRO A N 1
ATOM 3358 C CA . PRO A 1 460 ? 24.853 -1.249 -82.053 1.00 84.75 460 PRO A CA 1
ATOM 3359 C C . PRO A 1 460 ? 25.266 -1.077 -80.580 1.00 84.75 460 PRO A C 1
ATOM 3361 O O . PRO A 1 460 ? 26.280 -0.443 -80.283 1.00 84.75 460 PRO A O 1
ATOM 3364 N N . GLU A 1 461 ? 24.514 -1.631 -79.631 1.00 84.81 461 GLU A N 1
ATOM 3365 C CA . GLU A 1 461 ? 24.719 -1.416 -78.195 1.00 84.81 461 GLU A CA 1
ATOM 3366 C C . GLU A 1 461 ? 26.062 -1.981 -77.702 1.00 84.81 461 GLU A C 1
ATOM 3368 O O . GLU A 1 461 ? 26.662 -1.435 -76.773 1.00 84.81 461 GLU A O 1
ATOM 3373 N N . ALA A 1 462 ? 26.569 -3.043 -78.338 1.00 83.75 462 ALA A N 1
ATOM 3374 C CA . ALA A 1 462 ? 27.871 -3.628 -78.016 1.00 83.75 462 ALA A CA 1
ATOM 3375 C C . ALA A 1 462 ? 29.028 -2.662 -78.328 1.00 83.75 462 ALA A C 1
ATOM 3377 O O . ALA A 1 462 ? 29.940 -2.503 -77.517 1.00 83.75 462 ALA A O 1
ATOM 3378 N N . VAL A 1 463 ? 28.955 -1.957 -79.460 1.00 87.25 463 VAL A N 1
ATOM 3379 C CA . VAL A 1 463 ? 29.949 -0.948 -79.858 1.00 87.25 463 VAL A CA 1
ATOM 3380 C C . VAL A 1 463 ? 29.863 0.289 -78.966 1.00 87.25 463 VAL A C 1
ATOM 3382 O O . VAL A 1 463 ? 30.891 0.809 -78.542 1.00 87.25 463 VAL A O 1
ATOM 3385 N N . ALA A 1 464 ? 28.653 0.725 -78.599 1.00 86.50 464 ALA A N 1
ATOM 3386 C CA . ALA A 1 464 ? 28.470 1.853 -77.683 1.00 86.50 464 ALA A CA 1
ATOM 3387 C C . ALA A 1 464 ? 29.132 1.612 -76.310 1.00 86.50 464 ALA A C 1
ATOM 3389 O O . ALA A 1 464 ? 29.748 2.524 -75.754 1.00 86.50 464 ALA A O 1
ATOM 3390 N N . ARG A 1 465 ? 29.059 0.376 -75.787 1.00 88.69 465 ARG A N 1
ATOM 3391 C CA . ARG A 1 465 ? 29.738 -0.019 -74.540 1.00 88.69 465 ARG A CA 1
ATOM 3392 C C . ARG A 1 465 ? 31.259 0.044 -74.668 1.00 88.69 465 ARG A C 1
ATOM 3394 O O . ARG A 1 465 ? 31.895 0.647 -73.812 1.00 88.69 465 ARG A O 1
ATOM 3401 N N . LEU A 1 466 ? 31.825 -0.495 -75.751 1.00 89.19 466 LEU A N 1
ATOM 3402 C CA . LEU A 1 466 ? 33.273 -0.446 -75.993 1.00 89.19 466 LEU A CA 1
ATOM 3403 C C . LEU A 1 466 ? 33.794 0.995 -76.104 1.00 89.19 466 LEU A C 1
ATOM 3405 O O . LEU A 1 466 ? 34.832 1.318 -75.535 1.00 89.19 466 LEU A O 1
ATOM 3409 N N . ILE A 1 467 ? 33.048 1.878 -76.775 1.00 88.69 467 ILE A N 1
ATOM 3410 C CA . ILE A 1 467 ? 33.370 3.310 -76.860 1.00 88.69 467 ILE A CA 1
ATOM 3411 C C . ILE A 1 467 ? 33.335 3.966 -75.473 1.00 88.69 467 ILE A C 1
ATOM 3413 O O . ILE A 1 467 ? 34.220 4.747 -75.144 1.00 88.69 467 ILE A O 1
ATOM 3417 N N . THR A 1 468 ? 32.352 3.632 -74.636 1.00 88.81 468 THR A N 1
ATOM 3418 C CA . THR A 1 468 ? 32.282 4.151 -73.258 1.00 88.81 468 THR A CA 1
ATOM 3419 C C . THR A 1 468 ? 33.446 3.652 -72.398 1.00 88.81 468 THR A C 1
ATOM 3421 O O . THR A 1 468 ? 33.942 4.385 -71.546 1.00 88.81 468 THR A O 1
ATOM 3424 N N . ASP A 1 469 ? 33.907 2.418 -72.603 1.00 87.56 469 ASP A N 1
ATOM 3425 C CA . ASP A 1 469 ? 35.084 1.897 -71.902 1.00 87.56 469 ASP A CA 1
ATOM 3426 C C . ASP A 1 469 ? 36.376 2.583 -72.370 1.00 87.56 469 ASP A C 1
ATOM 3428 O O . ASP A 1 469 ? 37.234 2.885 -71.545 1.00 87.56 469 ASP A O 1
ATOM 3432 N N . LEU A 1 470 ? 36.474 2.943 -73.654 1.00 88.31 470 LEU A N 1
ATOM 3433 C CA . LEU A 1 470 ? 37.556 3.779 -74.179 1.00 88.31 470 LEU A CA 1
ATOM 3434 C C . LEU A 1 470 ? 37.531 5.208 -73.603 1.00 88.31 470 LEU A C 1
ATOM 3436 O O . LEU A 1 470 ? 38.587 5.733 -73.265 1.00 88.31 470 LEU A O 1
ATOM 3440 N N . GLU A 1 471 ? 36.356 5.823 -73.422 1.00 87.50 471 GLU A N 1
ATOM 3441 C CA . GLU A 1 471 ? 36.211 7.160 -72.806 1.00 87.50 471 GLU A CA 1
ATOM 3442 C C . GLU A 1 471 ? 36.701 7.211 -71.350 1.00 87.50 471 GLU A C 1
ATOM 3444 O O . GLU A 1 471 ? 37.143 8.263 -70.887 1.00 87.50 471 GLU A O 1
ATOM 3449 N N . LYS A 1 472 ? 36.632 6.088 -70.624 1.00 85.00 472 LYS A N 1
ATOM 3450 C CA . LYS A 1 472 ? 37.093 5.989 -69.230 1.00 85.00 472 LYS A CA 1
ATOM 3451 C C . LYS A 1 472 ? 38.613 5.886 -69.102 1.00 85.00 472 LYS A C 1
ATOM 3453 O O . LYS A 1 472 ? 39.135 6.159 -68.021 1.00 85.00 472 LYS A O 1
ATOM 3458 N N . GLU A 1 473 ? 39.324 5.490 -70.157 1.00 84.31 473 GLU A N 1
ATOM 3459 C CA . GLU A 1 473 ? 40.784 5.436 -70.126 1.00 84.31 473 GLU A CA 1
ATOM 3460 C C . GLU A 1 473 ? 41.375 6.854 -70.277 1.00 84.31 473 GLU A C 1
ATOM 3462 O O . GLU A 1 473 ? 40.945 7.621 -71.147 1.00 84.31 473 GLU A O 1
ATOM 3467 N N . PRO A 1 474 ? 42.395 7.228 -69.480 1.00 76.12 474 PRO A N 1
ATOM 3468 C CA . PRO A 1 474 ? 43.060 8.524 -69.607 1.00 76.12 474 PRO A CA 1
ATOM 3469 C C . PRO A 1 474 ? 43.554 8.757 -71.043 1.00 76.12 474 PRO A C 1
ATOM 3471 O O . PRO A 1 474 ? 44.307 7.943 -71.568 1.00 76.12 474 PRO A O 1
ATOM 3474 N N . GLY A 1 475 ? 43.126 9.844 -71.694 1.00 78.50 475 GLY A N 1
ATOM 3475 C CA . GLY A 1 475 ? 43.477 10.150 -73.092 1.00 78.50 475 GLY A CA 1
ATOM 3476 C C . GLY A 1 475 ? 42.632 9.440 -74.165 1.00 78.50 475 GLY A C 1
ATOM 3477 O O . GLY A 1 475 ? 42.914 9.596 -75.349 1.00 78.50 475 GLY A O 1
ATOM 3478 N N . GLY A 1 476 ? 41.593 8.684 -73.790 1.00 81.56 476 GLY A N 1
ATOM 3479 C CA . GLY A 1 476 ? 40.698 7.985 -74.726 1.00 81.56 476 GLY A CA 1
ATOM 3480 C C . GLY A 1 476 ? 39.548 8.824 -75.304 1.00 81.56 476 GLY A C 1
ATOM 3481 O O . GLY A 1 476 ? 38.850 8.364 -76.205 1.00 81.56 476 GLY A O 1
ATOM 3482 N N . ALA A 1 477 ? 39.368 10.066 -74.841 1.00 84.06 477 ALA A N 1
ATOM 3483 C CA . ALA A 1 477 ? 38.252 10.932 -75.239 1.00 84.06 477 ALA A CA 1
ATOM 3484 C C . ALA A 1 477 ? 38.230 11.270 -76.744 1.00 84.06 477 ALA A C 1
ATOM 3486 O O . ALA A 1 477 ? 37.189 11.146 -77.390 1.00 84.06 477 ALA A O 1
ATOM 3487 N N . GLU A 1 478 ? 39.371 11.664 -77.319 1.00 83.19 478 GLU A N 1
ATOM 3488 C CA . GLU A 1 478 ? 39.464 11.996 -78.750 1.00 83.19 478 GLU A CA 1
ATOM 3489 C C . GLU A 1 478 ? 39.258 10.760 -79.655 1.00 83.19 478 GLU A C 1
ATOM 3491 O O . GLU A 1 478 ? 38.400 10.814 -80.542 1.00 83.19 478 GLU A O 1
ATOM 3496 N N . PRO A 1 479 ? 39.922 9.609 -79.408 1.00 84.88 479 PRO A N 1
ATOM 3497 C CA . PRO A 1 479 ? 39.640 8.364 -80.130 1.00 84.88 479 PRO A CA 1
ATOM 3498 C C . PRO A 1 479 ? 38.178 7.897 -80.028 1.00 84.88 479 PRO A C 1
ATOM 3500 O O . PRO A 1 479 ? 37.591 7.477 -81.024 1.00 84.88 479 PRO A O 1
ATOM 3503 N N . ALA A 1 480 ? 37.549 8.011 -78.855 1.00 86.00 480 ALA A N 1
ATOM 3504 C CA . ALA A 1 480 ? 36.149 7.631 -78.676 1.00 86.00 480 ALA A CA 1
ATOM 3505 C C . ALA A 1 480 ? 35.187 8.517 -79.480 1.00 86.00 480 ALA A C 1
ATOM 3507 O O . ALA A 1 480 ? 34.230 8.021 -80.080 1.00 86.00 480 ALA A O 1
ATOM 3508 N N . LYS A 1 481 ? 35.457 9.825 -79.549 1.00 86.00 481 LYS A N 1
ATOM 3509 C CA . LYS A 1 481 ? 34.686 10.765 -80.370 1.00 86.00 481 LYS A CA 1
ATOM 3510 C C . LYS A 1 481 ? 34.774 10.418 -81.859 1.00 86.00 481 LYS A C 1
ATOM 3512 O O . LYS A 1 481 ? 33.752 10.454 -82.549 1.00 86.00 481 LYS A O 1
ATOM 3517 N N . ALA A 1 482 ? 35.961 10.043 -82.340 1.00 85.88 482 ALA A N 1
ATOM 3518 C CA . ALA A 1 482 ? 36.154 9.559 -83.707 1.00 85.88 482 ALA A CA 1
ATOM 3519 C C . ALA A 1 482 ? 35.353 8.268 -83.968 1.00 85.88 482 ALA A C 1
ATOM 3521 O O . ALA A 1 482 ? 34.590 8.202 -84.934 1.00 85.88 482 ALA A O 1
ATOM 3522 N N . ALA A 1 483 ? 35.419 7.298 -83.053 1.00 87.94 483 ALA A N 1
ATOM 3523 C CA . ALA A 1 483 ? 34.680 6.042 -83.159 1.00 87.94 483 ALA A CA 1
ATOM 3524 C C . ALA A 1 483 ? 33.146 6.221 -83.148 1.00 87.94 483 ALA A C 1
ATOM 3526 O O . ALA A 1 483 ? 32.441 5.567 -83.919 1.00 87.94 483 ALA A O 1
ATOM 3527 N N . ARG A 1 484 ? 32.599 7.140 -82.330 1.00 89.88 484 ARG A N 1
ATOM 3528 C CA . ARG A 1 484 ? 31.154 7.469 -82.336 1.00 89.88 484 ARG A CA 1
ATOM 3529 C C . ARG A 1 484 ? 30.696 7.980 -83.696 1.00 89.88 484 ARG A C 1
ATOM 3531 O O . ARG A 1 484 ? 29.621 7.609 -84.167 1.00 89.88 484 ARG A O 1
ATOM 3538 N N . ARG A 1 485 ? 31.510 8.821 -84.336 1.00 87.81 485 ARG A N 1
ATOM 3539 C CA . ARG A 1 485 ? 31.216 9.348 -85.669 1.00 87.81 485 ARG A CA 1
ATOM 3540 C C . ARG A 1 485 ? 31.218 8.236 -86.718 1.00 87.81 485 ARG A C 1
ATOM 3542 O O . ARG A 1 485 ? 30.263 8.131 -87.480 1.00 87.81 485 ARG A O 1
ATOM 3549 N N . GLN A 1 486 ? 32.226 7.370 -86.699 1.00 88.12 486 GLN A N 1
ATOM 3550 C CA . GLN A 1 486 ? 32.335 6.232 -87.615 1.00 88.12 486 GLN A CA 1
ATOM 3551 C C . GLN A 1 486 ? 31.156 5.250 -87.476 1.00 88.12 486 GLN A C 1
ATOM 3553 O O . GLN A 1 486 ? 30.574 4.822 -88.473 1.00 88.12 486 GLN A O 1
ATOM 3558 N N . ALA A 1 487 ? 30.735 4.951 -86.243 1.00 88.56 487 ALA A N 1
ATOM 3559 C CA . ALA A 1 487 ? 29.560 4.126 -85.948 1.00 88.56 487 ALA A CA 1
ATOM 3560 C C . ALA A 1 487 ? 28.249 4.746 -86.479 1.00 88.56 487 ALA A C 1
ATOM 3562 O O . ALA A 1 487 ? 27.409 4.049 -87.058 1.00 88.56 487 ALA A O 1
ATOM 3563 N N . ALA A 1 488 ? 28.076 6.063 -86.315 1.00 87.81 488 ALA A N 1
ATOM 3564 C CA . ALA A 1 488 ? 26.926 6.801 -86.836 1.00 87.81 488 ALA A CA 1
ATOM 3565 C C . ALA A 1 488 ? 26.876 6.790 -88.375 1.00 87.81 488 ALA A C 1
ATOM 3567 O O . ALA A 1 488 ? 25.814 6.555 -88.955 1.00 87.81 488 ALA A O 1
ATOM 3568 N N . GLU A 1 489 ? 28.016 6.996 -89.038 1.00 88.25 489 GLU A N 1
ATOM 3569 C CA . GLU A 1 489 ? 28.128 6.970 -90.502 1.00 88.25 489 GLU A CA 1
ATOM 3570 C C . GLU A 1 489 ? 27.794 5.579 -91.076 1.00 88.25 489 GLU A C 1
ATOM 3572 O O . GLU A 1 489 ? 27.028 5.476 -92.038 1.00 88.25 489 GLU A O 1
ATOM 3577 N N . ALA A 1 490 ? 28.257 4.501 -90.435 1.00 87.56 490 ALA A N 1
ATOM 3578 C CA . ALA A 1 490 ? 27.935 3.129 -90.832 1.00 87.56 490 ALA A CA 1
ATOM 3579 C C . ALA A 1 490 ? 26.433 2.786 -90.682 1.00 87.56 490 ALA A C 1
ATOM 3581 O O . ALA A 1 490 ? 25.851 2.140 -91.558 1.00 87.56 490 ALA A O 1
ATOM 3582 N N . LEU A 1 491 ? 25.758 3.265 -89.627 1.00 89.38 491 LEU A N 1
ATOM 3583 C CA . LEU A 1 491 ? 24.305 3.092 -89.460 1.00 89.38 491 LEU A CA 1
ATOM 3584 C C . LEU A 1 491 ? 23.487 3.883 -90.489 1.00 89.38 491 LEU A C 1
ATOM 3586 O O . LEU A 1 491 ? 22.451 3.403 -90.953 1.00 89.38 491 LEU A O 1
ATOM 3590 N N . LEU A 1 492 ? 23.950 5.074 -90.877 1.00 87.56 492 LEU A N 1
ATOM 3591 C CA . LEU A 1 492 ? 23.320 5.856 -91.942 1.00 87.56 492 LEU A CA 1
ATOM 3592 C C . LEU A 1 492 ? 23.423 5.158 -93.296 1.00 87.56 492 LEU A C 1
ATOM 3594 O O . LEU A 1 492 ? 22.447 5.156 -94.047 1.00 87.56 492 LEU A O 1
ATOM 3598 N N . ALA A 1 493 ? 24.570 4.545 -93.596 1.00 87.69 493 ALA A N 1
ATOM 3599 C CA . ALA A 1 493 ? 24.746 3.742 -94.801 1.00 87.69 493 ALA A CA 1
ATOM 3600 C C . ALA A 1 493 ? 23.782 2.541 -94.824 1.00 87.69 493 ALA A C 1
ATOM 3602 O O . ALA A 1 493 ? 23.081 2.340 -95.815 1.00 87.69 493 ALA A O 1
ATOM 3603 N N . ALA A 1 494 ? 23.661 1.810 -93.709 1.00 86.00 494 ALA A N 1
ATOM 3604 C CA . ALA A 1 494 ? 22.727 0.687 -93.585 1.00 86.00 494 ALA A CA 1
ATOM 3605 C C . ALA A 1 494 ? 21.252 1.118 -93.710 1.00 86.00 494 ALA A C 1
ATOM 3607 O O . ALA A 1 494 ? 20.459 0.462 -94.383 1.00 86.00 494 ALA A O 1
ATOM 3608 N N . GLY A 1 495 ? 20.878 2.247 -93.099 1.00 86.56 495 GLY A N 1
ATOM 3609 C CA . GLY A 1 495 ? 19.518 2.777 -93.175 1.00 86.56 495 GLY A CA 1
ATOM 3610 C C . GLY A 1 495 ? 19.116 3.245 -94.576 1.00 86.56 495 GLY A C 1
ATOM 3611 O O . GLY A 1 495 ? 17.973 3.033 -94.976 1.00 86.56 495 GLY A O 1
ATOM 3612 N N . ARG A 1 496 ? 20.052 3.820 -95.344 1.00 87.25 496 ARG A N 1
ATOM 3613 C CA . ARG A 1 496 ? 19.838 4.160 -96.763 1.00 87.25 496 ARG A CA 1
ATOM 3614 C C . ARG A 1 496 ? 19.649 2.907 -97.616 1.00 87.25 496 ARG A C 1
ATOM 3616 O O . ARG A 1 496 ? 18.663 2.825 -98.334 1.00 87.25 496 ARG A O 1
ATOM 3623 N N . ALA A 1 497 ? 20.512 1.903 -97.447 1.00 85.94 497 ALA A N 1
ATOM 3624 C CA . ALA A 1 497 ? 20.387 0.632 -98.161 1.00 85.94 497 ALA A CA 1
ATOM 3625 C C . ALA A 1 497 ? 19.042 -0.076 -97.883 1.00 85.94 497 ALA A C 1
ATOM 3627 O O . ALA A 1 497 ? 18.433 -0.635 -98.793 1.00 85.94 497 ALA A O 1
ATOM 3628 N N . ALA A 1 498 ? 18.540 -0.016 -96.644 1.00 85.12 498 ALA A N 1
ATOM 3629 C CA . ALA A 1 498 ? 17.224 -0.553 -96.288 1.00 85.12 498 ALA A CA 1
ATOM 3630 C C . ALA A 1 498 ? 16.057 0.238 -96.911 1.00 85.12 498 ALA A C 1
ATOM 3632 O O . ALA A 1 498 ? 15.066 -0.360 -97.333 1.00 85.12 498 ALA A O 1
ATOM 3633 N N . LEU A 1 499 ? 16.179 1.570 -96.994 1.00 84.31 499 LEU A N 1
ATOM 3634 C CA . LEU A 1 499 ? 15.191 2.436 -97.643 1.00 84.31 499 LEU A CA 1
ATOM 3635 C C . LEU A 1 499 ? 15.111 2.156 -99.150 1.00 84.31 499 LEU A C 1
ATOM 3637 O O . LEU A 1 499 ? 14.009 2.017 -99.679 1.00 84.31 499 LEU A O 1
ATOM 3641 N N . ASP A 1 500 ? 16.260 1.990 -99.812 1.00 85.12 500 ASP A N 1
ATOM 3642 C CA . ASP A 1 500 ? 16.345 1.600 -101.227 1.00 85.12 500 ASP A CA 1
ATOM 3643 C C . ASP A 1 500 ? 15.717 0.214 -101.466 1.00 85.12 500 ASP A C 1
ATOM 3645 O O . ASP A 1 500 ? 15.019 -0.008 -102.456 1.00 85.12 500 ASP A O 1
ATOM 3649 N N . GLY A 1 501 ? 15.883 -0.702 -100.505 1.00 84.94 501 GLY A N 1
ATOM 3650 C CA . GLY A 1 501 ? 15.228 -2.012 -100.473 1.00 84.94 501 GLY A CA 1
ATOM 3651 C C . GLY A 1 501 ? 13.733 -1.985 -100.123 1.00 84.94 501 GLY A C 1
ATOM 3652 O O . GLY A 1 501 ? 13.118 -3.047 -100.038 1.00 84.94 501 GLY A O 1
ATOM 3653 N N . LYS A 1 502 ? 13.139 -0.798 -99.923 1.00 81.12 502 LYS A N 1
ATOM 3654 C CA . LYS A 1 502 ? 11.744 -0.573 -99.496 1.00 81.12 502 LYS A CA 1
ATOM 3655 C C . LYS A 1 502 ? 11.380 -1.164 -98.125 1.00 81.12 502 LYS A C 1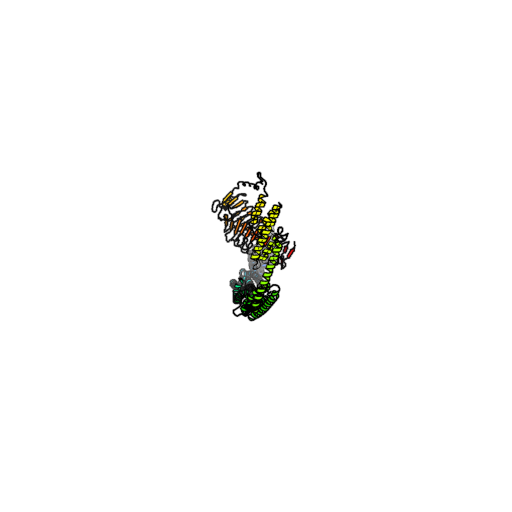
ATOM 3657 O O . LYS A 1 502 ? 10.200 -1.213 -97.778 1.00 81.12 502 LYS A O 1
ATOM 3662 N N . ASP A 1 503 ? 12.358 -1.551 -97.306 1.00 85.50 503 ASP A N 1
ATOM 3663 C CA . ASP A 1 503 ? 12.132 -1.939 -95.911 1.00 85.50 503 ASP A CA 1
ATOM 3664 C C . ASP A 1 503 ? 12.135 -0.684 -95.026 1.00 85.50 503 ASP A C 1
ATOM 3666 O O . ASP A 1 503 ? 13.118 -0.331 -94.365 1.00 85.50 503 ASP A O 1
ATOM 3670 N N . LEU A 1 504 ? 10.996 0.017 -95.024 1.00 82.00 504 LEU A N 1
ATOM 3671 C CA . LEU A 1 504 ? 10.803 1.240 -94.240 1.00 82.00 504 LEU A CA 1
ATOM 3672 C C . LEU A 1 504 ? 10.978 0.999 -92.732 1.00 82.00 504 LEU A C 1
ATOM 3674 O O . LEU A 1 504 ? 11.394 1.907 -92.010 1.00 82.00 504 LEU A O 1
ATOM 3678 N N . ALA A 1 505 ? 10.707 -0.218 -92.247 1.00 81.44 505 ALA A N 1
ATOM 3679 C CA . ALA A 1 505 ? 10.862 -0.570 -90.841 1.00 81.44 505 ALA A CA 1
ATOM 3680 C C . ALA A 1 505 ? 12.343 -0.721 -90.460 1.00 81.44 505 ALA A C 1
ATOM 3682 O O . ALA A 1 505 ? 12.769 -0.181 -89.436 1.00 81.44 505 ALA A O 1
ATOM 3683 N N . ALA A 1 506 ? 13.154 -1.403 -91.274 1.00 82.50 506 ALA A N 1
ATOM 3684 C CA . ALA A 1 506 ? 14.600 -1.469 -91.070 1.00 82.50 506 ALA A CA 1
ATOM 3685 C C . ALA A 1 506 ? 15.268 -0.097 -91.245 1.00 82.50 506 ALA A C 1
ATOM 3687 O O . ALA A 1 506 ? 16.063 0.295 -90.389 1.00 82.50 506 ALA A O 1
ATOM 3688 N N . ALA A 1 507 ? 14.881 0.677 -92.263 1.00 82.94 507 ALA A N 1
ATOM 3689 C CA . ALA A 1 507 ? 15.393 2.029 -92.482 1.00 82.94 507 ALA A CA 1
ATOM 3690 C C . ALA A 1 507 ? 15.116 2.955 -91.284 1.00 82.94 507 ALA A C 1
ATOM 3692 O O . ALA A 1 507 ? 16.023 3.645 -90.809 1.00 82.94 507 ALA A O 1
ATOM 3693 N N . ARG A 1 508 ? 13.892 2.917 -90.730 1.00 85.62 508 ARG A N 1
ATOM 3694 C CA . ARG A 1 508 ? 13.514 3.680 -89.528 1.00 85.62 508 ARG A CA 1
ATOM 3695 C C . ARG A 1 508 ? 14.320 3.248 -88.307 1.00 85.62 508 ARG A C 1
ATOM 3697 O O . ARG A 1 508 ? 14.866 4.103 -87.615 1.00 85.62 508 ARG A O 1
ATOM 3704 N N . ARG A 1 509 ? 14.467 1.935 -88.086 1.00 87.06 509 ARG A N 1
ATOM 3705 C CA . ARG A 1 509 ? 15.273 1.393 -86.979 1.00 87.06 509 ARG A CA 1
ATOM 3706 C C . ARG A 1 509 ? 16.729 1.851 -87.054 1.00 87.06 509 ARG A C 1
ATOM 3708 O O . ARG A 1 509 ? 17.268 2.290 -86.042 1.00 87.06 509 ARG A O 1
ATOM 3715 N N . HIS A 1 510 ? 17.368 1.778 -88.222 1.00 88.81 510 HIS A N 1
ATOM 3716 C CA . HIS A 1 510 ? 18.750 2.238 -88.380 1.00 88.81 510 HIS A CA 1
ATOM 3717 C C . HIS A 1 510 ? 18.875 3.757 -88.196 1.00 88.81 510 HIS A C 1
ATOM 3719 O O . HIS A 1 510 ? 19.785 4.196 -87.499 1.00 88.81 510 HIS A O 1
ATOM 3725 N N . ALA A 1 511 ? 17.937 4.553 -88.725 1.00 84.44 511 ALA A N 1
ATOM 3726 C CA . ALA A 1 511 ? 17.927 6.007 -88.552 1.00 84.44 511 ALA A CA 1
ATOM 3727 C C . ALA A 1 511 ? 17.774 6.433 -87.082 1.00 84.44 511 ALA A C 1
ATOM 3729 O O . ALA A 1 511 ? 18.468 7.341 -86.631 1.00 84.44 511 ALA A O 1
ATOM 3730 N N . ASP A 1 512 ? 16.897 5.789 -86.310 1.00 85.25 512 ASP A N 1
ATOM 3731 C CA . ASP A 1 512 ? 16.740 6.106 -84.886 1.00 85.25 512 ASP A CA 1
ATOM 3732 C C . ASP A 1 512 ? 17.990 5.708 -84.077 1.00 85.25 512 ASP A C 1
ATOM 3734 O O . ASP A 1 512 ? 18.411 6.447 -83.187 1.00 85.25 512 ASP A O 1
ATOM 3738 N N . ARG A 1 513 ? 18.660 4.607 -84.449 1.00 88.94 513 ARG A N 1
ATOM 3739 C CA . ARG A 1 513 ? 19.899 4.128 -83.803 1.00 88.94 513 ARG A CA 1
ATOM 3740 C C . ARG A 1 513 ? 21.117 5.032 -84.012 1.00 88.94 513 ARG A C 1
ATOM 3742 O O . ARG A 1 513 ? 22.040 4.983 -83.206 1.00 88.94 513 ARG A O 1
ATOM 3749 N N . VAL A 1 514 ? 21.135 5.885 -85.038 1.00 87.00 514 VAL A N 1
ATOM 3750 C CA . VAL A 1 514 ? 22.217 6.874 -85.245 1.00 87.00 514 VAL A CA 1
ATOM 3751 C C . VAL A 1 514 ? 22.319 7.837 -84.057 1.00 87.00 514 VAL A C 1
ATOM 3753 O O . VAL A 1 514 ? 23.425 8.193 -83.641 1.00 87.00 514 VAL A O 1
ATOM 3756 N N . LYS A 1 515 ? 21.176 8.183 -83.446 1.00 84.25 515 LYS A N 1
ATOM 3757 C CA . LYS A 1 515 ? 21.109 9.084 -82.287 1.00 84.25 515 LYS A CA 1
ATOM 3758 C C . LYS A 1 515 ? 21.826 8.530 -81.054 1.00 84.25 515 LYS A C 1
ATOM 3760 O O . LYS A 1 515 ? 22.248 9.307 -80.206 1.00 84.25 515 LYS A O 1
ATOM 3765 N N . THR A 1 516 ? 22.007 7.210 -80.972 1.00 84.94 516 THR A N 1
ATOM 3766 C CA . THR A 1 516 ? 22.749 6.543 -79.890 1.00 84.94 516 THR A CA 1
ATOM 3767 C C . THR A 1 516 ? 24.226 6.941 -79.869 1.00 84.94 516 THR A C 1
ATOM 3769 O O . THR A 1 516 ? 24.839 6.984 -78.803 1.00 84.94 516 THR A O 1
ATOM 3772 N N . PHE A 1 517 ? 24.809 7.249 -81.030 1.00 87.31 517 PHE A N 1
ATOM 3773 C CA . PHE A 1 517 ? 26.218 7.633 -81.135 1.00 87.31 517 PHE A CA 1
ATOM 3774 C C . PHE A 1 517 ? 26.394 9.136 -81.328 1.00 87.31 517 PHE A C 1
ATOM 3776 O O . PHE A 1 517 ? 27.270 9.722 -80.693 1.00 87.31 517 PHE A O 1
ATOM 3783 N N . VAL A 1 518 ? 25.556 9.755 -82.168 1.00 87.75 518 VAL A N 1
ATOM 3784 C CA . VAL A 1 518 ? 25.574 11.196 -82.446 1.00 87.75 518 VAL A CA 1
ATOM 3785 C C . VAL A 1 518 ? 24.124 11.714 -82.505 1.00 87.75 518 VAL A C 1
ATOM 3787 O O . VAL A 1 518 ? 23.470 11.565 -83.541 1.00 87.75 518 VAL A O 1
ATOM 3790 N N . PRO A 1 519 ? 23.605 12.308 -81.412 1.00 83.56 519 PRO A N 1
ATOM 3791 C CA . PRO A 1 519 ? 22.199 12.714 -81.288 1.00 83.56 519 PRO A CA 1
ATOM 3792 C C . PRO A 1 519 ? 21.686 13.650 -82.395 1.00 83.56 519 PRO A C 1
ATOM 3794 O O . PRO A 1 519 ? 20.600 13.416 -82.924 1.00 83.56 519 PRO A O 1
ATOM 3797 N N . ASP A 1 520 ? 22.488 14.641 -82.798 1.00 82.31 520 ASP A N 1
ATOM 3798 C CA . ASP A 1 520 ? 22.104 15.683 -83.767 1.00 82.31 520 ASP A CA 1
ATOM 3799 C C . ASP A 1 520 ? 22.758 15.493 -85.147 1.00 82.31 520 ASP A C 1
ATOM 3801 O O . ASP A 1 520 ? 23.082 16.451 -85.852 1.00 82.31 520 ASP A O 1
ATOM 3805 N N . HIS A 1 521 ? 23.014 14.246 -85.552 1.00 85.56 521 HIS A N 1
ATOM 3806 C CA . HIS A 1 521 ? 23.715 13.991 -86.807 1.00 85.56 521 HIS A CA 1
ATOM 3807 C C . HIS A 1 521 ? 22.880 14.446 -88.028 1.00 85.56 521 HIS A C 1
ATOM 3809 O O . HIS A 1 521 ? 21.782 13.924 -88.243 1.00 85.56 521 HIS A O 1
ATOM 3815 N N . PRO A 1 522 ? 23.394 15.322 -88.917 1.00 79.25 522 PRO A N 1
ATOM 3816 C CA . PRO A 1 522 ? 22.613 15.901 -90.021 1.00 79.25 522 PRO A CA 1
ATOM 3817 C C . PRO A 1 522 ? 22.088 14.845 -91.007 1.00 79.25 522 PRO A C 1
ATOM 3819 O O . PRO A 1 522 ? 20.981 14.953 -91.535 1.00 79.25 522 PRO A O 1
ATOM 3822 N N . GLY A 1 523 ? 22.853 13.766 -91.211 1.00 80.19 523 GLY A N 1
ATOM 3823 C CA . GLY A 1 523 ? 22.433 12.630 -92.035 1.00 80.19 523 GLY A CA 1
ATOM 3824 C C . GLY A 1 523 ? 21.214 11.862 -91.500 1.00 80.19 523 GLY A C 1
ATOM 3825 O O . GLY A 1 523 ? 20.506 11.248 -92.296 1.00 80.19 523 GLY A O 1
ATOM 3826 N N . GLN A 1 524 ? 20.938 11.917 -90.190 1.00 87.50 524 GLN A N 1
ATOM 3827 C CA . GLN A 1 524 ? 19.804 11.227 -89.565 1.00 87.50 524 GLN A CA 1
ATOM 3828 C C . GLN A 1 524 ? 18.479 11.898 -89.927 1.00 87.50 524 GLN A C 1
ATOM 3830 O O . GLN A 1 524 ? 17.547 11.219 -90.358 1.00 87.50 524 GLN A O 1
ATOM 3835 N N . ALA A 1 525 ? 18.417 13.227 -89.813 1.00 80.00 525 ALA A N 1
ATOM 3836 C CA . ALA A 1 525 ? 17.230 14.006 -90.152 1.00 80.00 525 ALA A CA 1
ATOM 3837 C C . ALA A 1 525 ? 16.872 13.867 -91.640 1.00 80.00 525 ALA A C 1
ATOM 3839 O O . ALA A 1 525 ? 15.702 13.702 -91.989 1.00 80.00 525 ALA A O 1
ATOM 3840 N N . ALA A 1 526 ? 17.888 13.856 -92.512 1.00 82.25 526 ALA A N 1
ATOM 3841 C CA . ALA A 1 526 ? 17.710 13.624 -93.943 1.00 82.25 526 ALA A CA 1
ATOM 3842 C C . ALA A 1 526 ? 17.109 12.236 -94.240 1.00 82.25 526 ALA A C 1
ATOM 3844 O O . ALA A 1 526 ? 16.167 12.132 -95.024 1.00 82.25 526 ALA A O 1
ATOM 3845 N N . LEU A 1 527 ? 17.603 11.181 -93.579 1.00 83.56 527 LEU A N 1
ATOM 3846 C CA . LEU A 1 527 ? 17.087 9.818 -93.743 1.00 83.56 527 LEU A CA 1
ATOM 3847 C C . LEU A 1 527 ? 15.666 9.661 -93.170 1.00 83.56 527 LEU A C 1
ATOM 3849 O O . LEU A 1 527 ? 14.812 9.047 -93.803 1.00 83.56 527 LEU A O 1
ATOM 3853 N N . ALA A 1 528 ? 15.377 10.258 -92.010 1.00 81.19 528 ALA A N 1
ATOM 3854 C CA . ALA A 1 528 ? 14.051 10.219 -91.390 1.00 81.19 528 ALA A CA 1
ATOM 3855 C C . ALA A 1 528 ? 12.977 10.912 -92.246 1.00 81.19 528 ALA A C 1
ATOM 3857 O O . ALA A 1 528 ? 11.862 10.400 -92.359 1.00 81.19 528 ALA A O 1
ATOM 3858 N N . LYS A 1 529 ? 13.322 12.041 -92.881 1.00 82.44 529 LYS A N 1
ATOM 3859 C CA . LYS A 1 529 ? 12.445 12.728 -93.837 1.00 82.44 529 LYS A CA 1
ATOM 3860 C C . LYS A 1 529 ? 12.144 11.843 -95.050 1.00 82.44 529 LYS A C 1
ATOM 3862 O O . LYS A 1 529 ? 10.979 11.656 -95.382 1.00 82.44 529 LYS A O 1
ATOM 3867 N N . ALA A 1 530 ? 13.173 11.226 -95.635 1.00 81.06 530 ALA A N 1
ATOM 3868 C CA . ALA A 1 530 ? 13.014 10.330 -96.781 1.00 81.06 530 ALA A CA 1
ATOM 3869 C C . ALA A 1 530 ? 12.122 9.107 -96.471 1.00 81.06 530 ALA A C 1
ATOM 3871 O O . ALA A 1 530 ? 11.352 8.674 -97.323 1.00 81.06 530 ALA A O 1
ATOM 3872 N N . ILE A 1 531 ? 12.165 8.585 -95.238 1.00 82.81 531 ILE A N 1
ATOM 3873 C CA . ILE A 1 531 ? 11.273 7.503 -94.779 1.00 82.81 531 ILE A CA 1
ATOM 3874 C C . ILE A 1 531 ? 9.826 7.994 -94.606 1.00 82.81 531 ILE A C 1
ATOM 3876 O O . ILE A 1 531 ? 8.890 7.274 -94.944 1.00 82.81 531 ILE A O 1
ATOM 3880 N N . ALA A 1 532 ? 9.625 9.199 -94.062 1.00 75.81 532 ALA A N 1
ATOM 3881 C CA . ALA A 1 532 ? 8.295 9.760 -93.819 1.00 75.81 532 ALA A CA 1
ATOM 3882 C C . ALA A 1 532 ? 7.542 10.077 -95.121 1.00 75.81 532 ALA A C 1
ATOM 3884 O O . ALA A 1 532 ? 6.341 9.819 -95.211 1.00 75.81 532 ALA A O 1
ATOM 3885 N N . ASP A 1 533 ? 8.255 10.571 -96.135 1.00 76.19 533 ASP A N 1
ATOM 3886 C CA . ASP A 1 533 ? 7.692 10.850 -97.459 1.00 76.19 533 ASP A CA 1
ATOM 3887 C C . ASP A 1 533 ? 7.217 9.560 -98.163 1.00 76.19 533 ASP A C 1
ATOM 3889 O O . ASP A 1 533 ? 6.244 9.583 -98.914 1.00 76.19 533 ASP A O 1
ATOM 3893 N N . ALA A 1 534 ? 7.829 8.412 -97.855 1.00 69.94 534 ALA A N 1
ATOM 3894 C CA . ALA A 1 534 ? 7.467 7.113 -98.421 1.00 69.94 534 ALA A CA 1
ATOM 3895 C C . ALA A 1 534 ? 6.236 6.432 -97.768 1.00 69.94 534 ALA A C 1
ATOM 3897 O O . ALA A 1 534 ? 5.798 5.396 -98.265 1.00 69.94 534 ALA A O 1
ATOM 3898 N N . ALA A 1 535 ? 5.670 6.968 -96.671 1.00 66.69 535 ALA A N 1
ATOM 3899 C CA . ALA A 1 535 ? 4.749 6.233 -95.783 1.00 66.69 535 ALA A CA 1
ATOM 3900 C C . ALA A 1 535 ? 3.272 6.720 -95.712 1.00 66.69 535 ALA A C 1
ATOM 3902 O O . ALA A 1 535 ? 2.537 6.246 -94.848 1.00 66.69 535 ALA A O 1
ATOM 3903 N N . LYS A 1 536 ? 2.788 7.647 -96.560 1.00 58.19 536 LYS A N 1
ATOM 3904 C CA . LYS A 1 536 ? 1.441 8.280 -96.419 1.00 58.19 536 LYS A CA 1
ATOM 3905 C C . LYS A 1 536 ? 0.310 7.703 -97.317 1.00 58.19 536 LYS A C 1
ATOM 3907 O O . LYS A 1 536 ? 0.472 7.716 -98.535 1.00 58.19 536 LYS A O 1
ATOM 3912 N N . PRO A 1 537 ? -0.874 7.344 -96.752 1.00 48.31 537 PRO A N 1
ATOM 3913 C CA . PRO A 1 537 ? -2.195 7.330 -97.438 1.00 48.31 537 PRO A CA 1
ATOM 3914 C C . PRO A 1 537 ? -3.309 8.191 -96.739 1.00 48.31 537 PRO A C 1
ATOM 3916 O O . PRO A 1 537 ? -3.070 8.654 -95.624 1.00 48.31 537 PRO A O 1
ATOM 3919 N N . PRO A 1 538 ? -4.496 8.454 -97.367 1.00 44.88 538 PRO A N 1
ATOM 3920 C CA . PRO A 1 538 ? -5.430 9.556 -97.021 1.00 44.88 538 PRO A CA 1
ATOM 3921 C C . PRO A 1 538 ? -6.585 9.203 -96.041 1.00 44.88 538 PRO A C 1
ATOM 3923 O O . PRO A 1 538 ? -6.936 8.039 -95.880 1.00 44.88 538 PRO A O 1
ATOM 3926 N N . GLU A 1 539 ? -7.198 10.225 -95.419 1.00 44.22 539 GLU A N 1
ATOM 3927 C CA . GLU A 1 539 ? -8.006 10.171 -94.171 1.00 44.22 539 GLU A CA 1
ATOM 3928 C C . GLU A 1 539 ? -9.496 10.610 -94.330 1.00 44.22 539 GLU A C 1
ATOM 3930 O O . GLU A 1 539 ? -9.774 11.515 -95.122 1.00 44.22 539 GLU A O 1
ATOM 3935 N N . PRO A 1 540 ? -10.453 10.025 -93.562 1.00 42.56 540 PRO A N 1
ATOM 3936 C CA . PRO A 1 540 ? -11.734 10.668 -93.191 1.00 42.56 540 PRO A CA 1
ATOM 3937 C C . PRO A 1 540 ? -12.130 10.536 -91.676 1.00 42.56 540 PRO A C 1
ATOM 3939 O O . PRO A 1 540 ? -11.448 9.833 -90.933 1.00 42.56 540 PRO A O 1
ATOM 3942 N N . PRO A 1 541 ? -13.213 11.214 -91.193 1.00 44.59 541 PRO A N 1
ATOM 3943 C CA . PRO A 1 541 ? -13.289 11.839 -89.853 1.00 44.59 541 PRO A CA 1
ATOM 3944 C C . PRO A 1 541 ? -14.381 11.203 -88.908 1.00 44.59 541 PRO A C 1
ATOM 3946 O O . PRO A 1 541 ? -14.711 10.038 -89.113 1.00 44.59 541 PRO A O 1
ATOM 3949 N N . PRO A 1 542 ? -14.924 11.841 -87.830 1.00 54.59 542 PRO A N 1
ATOM 3950 C CA . PRO A 1 542 ? -14.835 11.336 -86.444 1.00 54.59 542 PRO A CA 1
ATOM 3951 C C . PRO A 1 542 ? -16.188 10.981 -85.762 1.00 54.59 542 PRO A C 1
ATOM 3953 O O . PRO A 1 542 ? -17.236 11.496 -86.146 1.00 54.59 542 PRO A O 1
ATOM 3956 N N . GLN A 1 543 ? -16.175 10.187 -84.673 1.00 28.77 543 GLN A N 1
ATOM 3957 C CA . GLN A 1 543 ? -17.300 10.075 -83.713 1.00 28.77 543 GLN A CA 1
ATOM 3958 C C . GLN A 1 543 ? -16.856 9.872 -82.233 1.00 28.77 543 GLN A C 1
ATOM 3960 O O . GLN A 1 543 ? -15.817 9.253 -81.997 1.00 28.77 543 GLN A O 1
ATOM 3965 N N . PRO A 1 544 ? -17.638 10.376 -81.245 1.00 43.16 544 PRO A N 1
ATOM 3966 C CA . PRO A 1 544 ? -17.521 10.160 -79.781 1.00 43.16 544 PRO A CA 1
ATOM 3967 C C . PRO A 1 544 ? -18.478 9.017 -79.317 1.00 43.16 544 PRO A C 1
ATOM 3969 O O . PRO A 1 544 ? -19.045 8.369 -80.194 1.00 43.16 544 PRO A O 1
ATOM 3972 N N . PRO A 1 545 ? -18.873 8.820 -78.031 1.00 45.31 545 PRO A N 1
ATOM 3973 C CA . PRO A 1 545 ? -18.244 8.937 -76.697 1.00 45.31 545 PRO A CA 1
ATOM 3974 C C . PRO A 1 545 ? -18.317 7.601 -75.887 1.00 45.31 545 PRO A C 1
ATOM 3976 O O . PRO A 1 545 ? -19.020 6.671 -76.272 1.00 45.31 545 PRO A O 1
ATOM 3979 N N . VAL A 1 546 ? -17.690 7.513 -74.699 1.00 31.67 546 VAL A N 1
ATOM 3980 C CA . VAL A 1 546 ? -17.999 6.453 -73.705 1.00 31.67 546 VAL A CA 1
ATOM 3981 C C . VAL A 1 546 ? -18.104 7.038 -72.290 1.00 31.67 546 VAL A C 1
ATOM 3983 O O . VAL A 1 546 ? -17.162 7.637 -71.780 1.00 31.67 546 VAL A O 1
ATOM 3986 N N . THR A 1 547 ? -19.270 6.855 -71.669 1.00 36.53 547 THR A N 1
ATOM 3987 C CA . THR A 1 547 ? -19.593 7.068 -70.242 1.00 36.53 547 THR A CA 1
ATOM 3988 C C . THR A 1 547 ? -19.234 5.847 -69.384 1.00 36.53 547 THR A C 1
ATOM 3990 O O . THR A 1 547 ? -19.291 4.724 -69.885 1.00 36.53 547 THR A O 1
ATOM 3993 N N . PRO A 1 548 ? -18.999 6.026 -68.068 1.00 37.47 548 PRO A N 1
ATOM 3994 C CA . PRO A 1 548 ? -19.886 5.375 -67.086 1.00 37.47 548 PRO A CA 1
A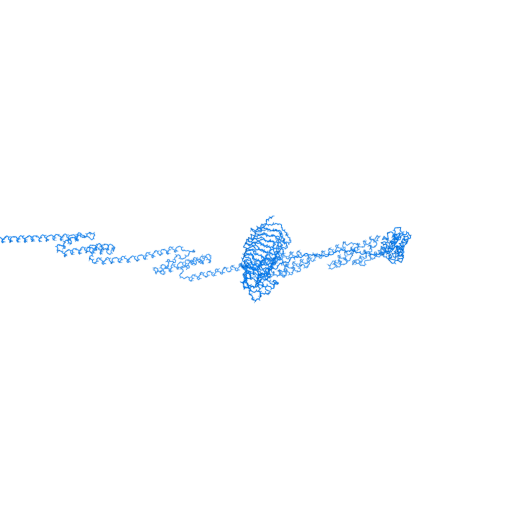TOM 3995 C C . PRO A 1 548 ? -20.422 6.313 -65.972 1.00 37.47 548 PRO A C 1
ATOM 3997 O O . PRO A 1 548 ? -19.985 7.459 -65.870 1.00 37.47 548 PRO A O 1
ATOM 4000 N N . PRO A 1 549 ? -21.395 5.839 -65.159 1.00 38.75 549 PRO A N 1
ATOM 4001 C CA . PRO A 1 549 ? -22.402 6.661 -64.489 1.00 38.75 549 PRO A CA 1
ATOM 4002 C C . PRO A 1 549 ? -22.279 6.798 -62.955 1.00 38.75 549 PRO A C 1
ATOM 4004 O O . PRO A 1 549 ? -21.687 5.973 -62.269 1.00 38.75 549 PRO A O 1
ATOM 4007 N N . ALA A 1 550 ? -22.941 7.859 -62.479 1.00 32.09 550 ALA A N 1
ATOM 4008 C CA . ALA A 1 550 ? -23.821 8.013 -61.307 1.00 32.09 550 ALA A CA 1
ATOM 4009 C C . ALA A 1 550 ? -23.459 7.433 -59.913 1.00 32.09 550 ALA A C 1
ATOM 4011 O O . ALA A 1 550 ? -23.583 6.250 -59.616 1.00 32.09 550 ALA A O 1
ATOM 4012 N N . THR A 1 551 ? -23.165 8.395 -59.035 1.00 32.19 551 THR A N 1
ATOM 4013 C CA . THR A 1 551 ? -23.549 8.617 -57.622 1.00 32.19 551 THR A CA 1
ATOM 4014 C C . THR A 1 551 ? -24.695 7.807 -56.970 1.00 32.19 551 THR A C 1
ATOM 4016 O O . THR A 1 551 ? -25.812 7.847 -57.475 1.00 32.19 551 THR A O 1
ATOM 4019 N N . SER A 1 552 ? -24.400 7.301 -55.749 1.00 39.59 552 SER A N 1
ATOM 4020 C CA . SER A 1 552 ? -25.111 7.458 -54.437 1.00 39.59 552 SER A CA 1
ATOM 4021 C C . SER A 1 552 ? -26.581 6.971 -54.290 1.00 39.59 552 SER A C 1
ATOM 4023 O O . SER A 1 552 ? -27.236 6.803 -55.308 1.00 39.59 552 SER A O 1
ATOM 4025 N N . PRO A 1 553 ? -27.175 6.782 -53.072 1.00 43.78 553 PRO A N 1
ATOM 4026 C CA . PRO A 1 553 ? -26.750 7.198 -51.721 1.00 43.78 553 PRO A CA 1
ATOM 4027 C C . PRO A 1 553 ? -26.962 6.179 -50.561 1.00 43.78 553 PRO A C 1
ATOM 4029 O O . PRO A 1 553 ? -27.540 5.105 -50.697 1.00 43.78 553 PRO A O 1
ATOM 4032 N N . VAL A 1 554 ? -26.478 6.586 -49.383 1.00 34.94 554 VAL A N 1
ATOM 4033 C CA . VAL A 1 554 ? -26.647 5.979 -48.048 1.00 34.94 554 VAL A CA 1
ATOM 4034 C C . VAL A 1 554 ? -28.109 6.100 -47.565 1.00 34.94 554 VAL A C 1
ATOM 4036 O O . VAL A 1 554 ? -28.703 7.162 -47.761 1.00 34.94 554 VAL A O 1
ATOM 4039 N N . PRO A 1 555 ? -28.698 5.075 -46.913 1.00 37.66 555 PRO A N 1
ATOM 4040 C CA . PRO A 1 555 ? -30.075 5.134 -46.426 1.00 37.66 555 PRO A CA 1
ATOM 4041 C C . PRO A 1 555 ? -30.209 5.925 -45.104 1.00 37.66 555 PRO A C 1
ATOM 4043 O O . PRO A 1 555 ? -29.315 5.863 -44.256 1.00 37.66 555 PRO A O 1
ATOM 4046 N N . PRO A 1 556 ? -31.327 6.648 -44.900 1.00 38.16 556 PRO A N 1
ATOM 4047 C CA . PRO A 1 556 ? -31.581 7.441 -43.700 1.00 38.16 556 PRO A CA 1
ATOM 4048 C C . PRO A 1 556 ? -32.059 6.569 -42.529 1.00 38.16 556 PRO A C 1
ATOM 4050 O O . PRO A 1 556 ? -32.849 5.642 -42.708 1.00 38.16 556 PRO A O 1
ATOM 4053 N N . GLN A 1 557 ? -31.609 6.895 -41.315 1.00 32.69 557 GLN A N 1
ATOM 4054 C CA . GLN A 1 557 ? -32.206 6.380 -40.078 1.00 32.69 557 GLN A CA 1
ATOM 4055 C C . GLN A 1 557 ? -33.572 7.048 -39.806 1.00 32.69 557 GLN A C 1
ATOM 4057 O O . GLN A 1 557 ? -33.763 8.204 -40.192 1.00 32.69 557 GLN A O 1
ATOM 4062 N N . PRO A 1 558 ? -34.522 6.351 -39.150 1.00 36.53 558 PRO A N 1
ATOM 4063 C CA . PRO A 1 558 ? -35.875 6.854 -38.919 1.00 36.53 558 PRO A CA 1
ATOM 4064 C C . PRO A 1 558 ? -35.905 7.974 -37.863 1.00 36.53 558 PRO A C 1
ATOM 4066 O O . PRO A 1 558 ? -35.079 7.970 -36.948 1.00 36.53 558 PRO A O 1
ATOM 4069 N N . PRO A 1 559 ? -36.875 8.904 -37.937 1.00 36.97 559 PRO A N 1
ATOM 4070 C CA . PRO A 1 559 ? -37.101 9.893 -36.895 1.00 36.97 559 PRO A CA 1
ATOM 4071 C C . PRO A 1 559 ? -37.803 9.228 -35.708 1.00 36.97 559 PRO A C 1
ATOM 4073 O O . PRO A 1 559 ? -38.962 8.824 -35.816 1.00 36.97 559 PRO A O 1
ATOM 4076 N N . ASP A 1 560 ? -37.114 9.129 -34.573 1.00 30.61 560 ASP A N 1
ATOM 4077 C CA . ASP A 1 560 ? -37.781 8.801 -33.317 1.00 30.61 560 ASP A CA 1
ATOM 4078 C C . ASP A 1 560 ? -38.700 9.961 -32.918 1.00 30.61 560 ASP A C 1
ATOM 4080 O O . ASP A 1 560 ? -38.314 11.132 -32.859 1.00 30.61 560 ASP A O 1
ATOM 4084 N N . GLN A 1 561 ? -39.955 9.589 -32.703 1.00 32.44 561 GLN A N 1
ATOM 4085 C CA . GLN A 1 561 ? -41.072 10.436 -32.324 1.00 32.44 561 GLN A CA 1
ATOM 4086 C C . GLN A 1 561 ? -40.766 11.254 -31.054 1.00 32.44 561 GLN A C 1
ATOM 4088 O O . GLN A 1 561 ? -40.061 10.774 -30.163 1.00 32.44 561 GLN A O 1
ATOM 4093 N N . PRO A 1 562 ? -41.338 12.464 -30.906 1.00 34.56 562 PRO A N 1
ATOM 4094 C CA . PRO A 1 562 ? -41.272 13.189 -29.644 1.00 34.56 562 PRO A CA 1
ATOM 4095 C C . PRO A 1 562 ? -41.950 12.350 -28.548 1.00 34.56 562 PRO A C 1
ATOM 4097 O O . PRO A 1 562 ? -43.093 11.921 -28.739 1.00 34.56 562 PRO A O 1
ATOM 4100 N N . PRO A 1 563 ? -41.297 12.095 -27.400 1.00 36.06 563 PRO A N 1
ATOM 4101 C CA . PRO A 1 563 ? -41.982 11.458 -26.295 1.00 36.06 563 PRO A CA 1
ATOM 4102 C C . PRO A 1 563 ? -43.085 12.393 -25.796 1.00 36.06 563 PRO A C 1
ATOM 4104 O O . PRO A 1 563 ? -42.925 13.615 -25.751 1.00 36.06 563 PRO A O 1
ATOM 4107 N N . ALA A 1 564 ? -44.211 11.771 -25.451 1.00 35.47 564 ALA A N 1
ATOM 4108 C CA . ALA A 1 564 ? -45.369 12.367 -24.806 1.00 35.47 564 ALA A CA 1
ATOM 4109 C C . ALA A 1 564 ? -44.960 13.432 -23.784 1.00 35.47 564 ALA A C 1
ATOM 4111 O O . ALA A 1 564 ? -44.003 13.227 -23.040 1.00 35.47 564 ALA A O 1
ATOM 4112 N N . THR A 1 565 ? -45.702 14.539 -23.757 1.00 42.91 565 THR A N 1
ATOM 4113 C CA . THR A 1 565 ? -45.559 15.696 -22.867 1.00 42.91 565 THR A CA 1
ATOM 4114 C C . THR A 1 565 ? -45.310 15.252 -21.422 1.00 42.91 565 THR A C 1
ATOM 4116 O O . THR A 1 565 ? -46.233 15.067 -20.629 1.00 42.91 565 THR A O 1
ATOM 4119 N N . ALA A 1 566 ? -44.041 15.037 -21.078 1.00 48.75 566 ALA A N 1
ATOM 4120 C CA . ALA A 1 566 ? -43.622 14.799 -19.717 1.00 48.75 566 ALA A CA 1
ATOM 4121 C C . ALA A 1 566 ? -43.794 16.134 -19.006 1.00 48.75 566 ALA A C 1
ATOM 4123 O O . ALA A 1 566 ? -43.260 17.148 -19.451 1.00 48.75 566 ALA A O 1
ATOM 4124 N N . LEU A 1 567 ? -44.585 16.148 -17.936 1.00 69.69 567 LEU A N 1
ATOM 4125 C CA . LEU A 1 567 ? -44.680 17.303 -17.054 1.00 69.69 567 LEU A CA 1
ATOM 4126 C C . LEU A 1 567 ? -43.261 17.584 -16.529 1.00 69.69 567 LEU A C 1
ATOM 4128 O O . LEU A 1 567 ? -42.725 16.830 -15.712 1.00 69.69 567 LEU A O 1
ATOM 4132 N N . GLU A 1 568 ? -42.629 18.602 -17.108 1.00 85.69 568 GLU A N 1
ATOM 4133 C CA . GLU A 1 568 ? -41.243 18.989 -16.875 1.00 85.69 568 GLU A CA 1
ATOM 4134 C C . GLU A 1 568 ? -41.211 20.151 -15.884 1.00 85.69 568 GLU A C 1
ATOM 4136 O O . GLU A 1 568 ? -41.875 21.169 -16.083 1.00 85.69 568 GLU A O 1
ATOM 4141 N N . ILE A 1 569 ? -40.424 20.011 -14.819 1.00 89.00 569 ILE A N 1
ATOM 4142 C CA . ILE A 1 569 ? -40.151 21.098 -13.878 1.00 89.00 569 ILE A CA 1
ATOM 4143 C C . ILE A 1 569 ? -38.739 21.604 -14.161 1.00 89.00 569 ILE A C 1
ATOM 4145 O O . ILE A 1 569 ? -37.761 20.880 -13.967 1.00 89.00 569 ILE A O 1
ATOM 4149 N N . VAL A 1 570 ? -38.625 22.847 -14.626 1.00 90.62 570 VAL A N 1
ATOM 4150 C CA . VAL A 1 570 ? -37.332 23.486 -14.898 1.00 90.62 570 VAL A CA 1
ATOM 4151 C C . VAL A 1 570 ? -36.858 24.221 -13.649 1.00 90.62 570 VAL A C 1
ATOM 4153 O O . VAL A 1 570 ? -37.582 25.049 -13.103 1.00 90.62 570 VAL A O 1
ATOM 4156 N N . VAL A 1 571 ? -35.631 23.939 -13.213 1.00 90.44 571 VAL A N 1
ATOM 4157 C CA . VAL A 1 571 ? -34.997 24.587 -12.060 1.00 90.44 571 VAL A CA 1
ATOM 4158 C C . VAL A 1 571 ? -33.800 25.401 -12.532 1.00 90.44 571 VAL A C 1
ATOM 4160 O O . VAL A 1 571 ? -32.875 24.874 -13.159 1.00 90.44 571 VAL A O 1
ATOM 4163 N N . THR A 1 572 ? -33.806 26.693 -12.216 1.00 89.69 572 THR A N 1
ATOM 4164 C CA . THR A 1 572 ? -32.672 27.599 -12.418 1.00 89.69 572 THR A CA 1
ATOM 4165 C C . THR A 1 572 ? -31.898 27.793 -11.110 1.00 89.69 572 THR A C 1
ATOM 4167 O O . THR A 1 572 ? -32.500 27.777 -10.033 1.00 89.69 572 THR A O 1
ATOM 4170 N N . PRO A 1 573 ? -30.567 27.977 -11.163 1.00 86.56 573 PRO A N 1
ATOM 4171 C CA . PRO A 1 573 ? -29.768 28.242 -9.968 1.00 86.56 573 PRO A CA 1
ATOM 4172 C C . PRO A 1 573 ? -30.296 29.464 -9.204 1.00 86.56 573 PRO A C 1
ATOM 4174 O O . PRO A 1 573 ? -30.401 30.549 -9.770 1.00 86.56 573 PRO A O 1
ATOM 4177 N N . GLY A 1 574 ? -30.651 29.292 -7.928 1.00 77.81 574 GLY A N 1
ATOM 4178 C CA . GLY A 1 574 ? -31.203 30.367 -7.088 1.00 77.81 574 GLY A CA 1
ATOM 4179 C C . GLY A 1 574 ? -32.614 30.847 -7.468 1.00 77.81 574 GLY A C 1
ATOM 4180 O O . GLY A 1 574 ? -33.104 31.797 -6.863 1.00 77.81 574 GLY A O 1
ATOM 4181 N N . GLY A 1 575 ? -33.263 30.212 -8.450 1.00 79.56 575 GLY A N 1
ATOM 4182 C CA . GLY A 1 575 ? -34.618 30.538 -8.891 1.00 79.56 575 GLY A CA 1
ATOM 4183 C C . GLY A 1 575 ? -35.720 29.803 -8.121 1.00 79.56 575 GLY A C 1
ATOM 4184 O O . GLY A 1 575 ? -35.462 28.976 -7.246 1.00 79.56 575 GLY A O 1
ATOM 4185 N N . SER A 1 576 ? -36.970 30.112 -8.477 1.00 73.81 576 SER A N 1
ATOM 4186 C CA . SER A 1 576 ? -38.169 29.396 -8.025 1.00 73.81 576 SER A CA 1
ATOM 4187 C C . SER A 1 576 ? -38.742 28.570 -9.191 1.00 73.81 576 SER A C 1
ATOM 4189 O O . SER A 1 576 ? -38.900 29.136 -10.275 1.00 73.81 576 SER A O 1
ATOM 4191 N N . PRO A 1 577 ? -39.064 27.273 -9.006 1.00 81.38 577 PRO A N 1
ATOM 4192 C CA . PRO A 1 577 ? -38.970 26.522 -7.752 1.00 81.38 577 PRO A CA 1
ATOM 4193 C C . PRO A 1 577 ? -37.521 26.154 -7.389 1.00 81.38 577 PRO A C 1
ATOM 4195 O O . PRO A 1 577 ? -36.704 25.871 -8.263 1.00 81.38 577 PRO A O 1
ATOM 4198 N N . THR A 1 578 ? -37.211 26.100 -6.090 1.00 87.44 578 THR A N 1
ATOM 4199 C CA . THR A 1 578 ? -35.945 25.523 -5.596 1.00 87.44 578 THR A CA 1
ATOM 4200 C C . THR A 1 578 ? -35.900 24.015 -5.866 1.00 87.44 578 THR A C 1
ATOM 4202 O O . THR A 1 578 ? -36.942 23.397 -6.083 1.00 87.44 578 THR A O 1
ATOM 4205 N N . LEU A 1 579 ? -34.729 23.363 -5.797 1.00 85.81 579 LEU A N 1
ATOM 4206 C CA . LEU A 1 579 ? -34.662 21.909 -6.034 1.00 85.81 579 LEU A CA 1
ATOM 4207 C C . LEU A 1 579 ? -35.534 21.098 -5.074 1.00 85.81 579 LEU A C 1
ATOM 4209 O O . LEU A 1 579 ? -36.169 20.136 -5.497 1.00 85.81 579 LEU A O 1
ATOM 4213 N N . ALA A 1 580 ? -35.588 21.484 -3.798 1.00 85.62 580 ALA A N 1
ATOM 4214 C CA . ALA A 1 580 ? -36.443 20.817 -2.821 1.00 85.62 580 ALA A CA 1
ATOM 4215 C C . ALA A 1 580 ? -37.933 20.993 -3.164 1.00 85.62 580 ALA A C 1
ATOM 4217 O O . ALA A 1 580 ? -38.708 20.046 -3.054 1.00 85.62 580 ALA A O 1
ATOM 4218 N N . GLN A 1 581 ? -38.328 22.181 -3.637 1.00 87.56 581 GLN A N 1
ATOM 4219 C CA . GLN A 1 581 ? -39.698 22.450 -4.082 1.00 87.56 581 GLN A CA 1
ATOM 4220 C C . GLN A 1 581 ? -40.042 21.682 -5.361 1.00 87.56 581 GLN A C 1
ATOM 4222 O O . GLN A 1 581 ? -41.108 21.079 -5.436 1.00 87.56 581 GLN A O 1
ATOM 4227 N N . ALA A 1 582 ? -39.136 21.656 -6.340 1.00 88.44 582 ALA A N 1
ATOM 4228 C CA . ALA A 1 582 ? -39.303 20.893 -7.571 1.00 88.44 582 ALA A CA 1
ATOM 4229 C C . ALA A 1 582 ? -39.445 19.394 -7.282 1.00 88.44 582 ALA A C 1
ATOM 4231 O O . ALA A 1 582 ? -40.304 18.731 -7.856 1.00 88.44 582 ALA A O 1
ATOM 4232 N N . LEU A 1 583 ? -38.657 18.870 -6.339 1.00 89.69 583 LEU A N 1
ATOM 4233 C CA . LEU A 1 583 ? -38.741 17.477 -5.919 1.00 89.69 583 LEU A CA 1
ATOM 4234 C C . LEU A 1 583 ? -40.060 17.159 -5.202 1.00 89.69 583 LEU A C 1
ATOM 4236 O O . LEU A 1 583 ? -40.662 16.130 -5.494 1.00 89.69 583 LEU A O 1
ATOM 4240 N N . ALA A 1 584 ? -40.534 18.050 -4.325 1.00 88.88 584 ALA A N 1
ATOM 4241 C CA . ALA A 1 584 ? -41.813 17.898 -3.626 1.00 88.88 584 ALA A CA 1
ATOM 4242 C C . ALA A 1 584 ? -43.033 17.959 -4.567 1.00 88.88 584 ALA A C 1
ATOM 4244 O O . ALA A 1 584 ? -44.075 17.383 -4.267 1.00 88.88 584 ALA A O 1
ATOM 4245 N N . GLN A 1 585 ? -42.912 18.657 -5.699 1.00 87.06 585 GLN A N 1
ATOM 4246 C CA . GLN A 1 585 ? -43.957 18.749 -6.726 1.00 87.06 585 GLN A CA 1
ATOM 4247 C C . GLN A 1 585 ? -43.900 17.604 -7.746 1.00 87.06 585 GLN A C 1
ATOM 4249 O O . GLN A 1 585 ? -44.904 17.312 -8.403 1.00 87.06 585 GLN A O 1
ATOM 4254 N N . ALA A 1 586 ? -42.737 16.968 -7.904 1.00 88.25 586 ALA A N 1
ATOM 4255 C CA . ALA A 1 586 ? -42.533 15.925 -8.894 1.00 88.25 586 ALA A CA 1
ATOM 4256 C C . ALA A 1 586 ? -43.314 14.654 -8.532 1.00 88.25 586 ALA A C 1
ATOM 4258 O O . ALA A 1 586 ? -43.197 14.121 -7.434 1.00 88.25 586 ALA A O 1
ATOM 4259 N N . LYS A 1 587 ? -44.090 14.148 -9.491 1.00 88.75 587 LYS A N 1
ATOM 4260 C CA . LYS A 1 587 ? -44.788 12.858 -9.413 1.00 88.75 587 LYS A CA 1
ATOM 4261 C C . LYS A 1 587 ? -43.966 11.773 -10.119 1.00 88.75 587 LYS A C 1
ATOM 4263 O O . LYS A 1 587 ? -43.204 12.105 -11.030 1.00 88.75 587 LYS A O 1
ATOM 4268 N N . PRO A 1 588 ? -44.137 10.481 -9.779 1.00 89.69 588 PRO A N 1
ATOM 4269 C CA . PRO A 1 588 ? -43.511 9.388 -10.522 1.00 89.69 588 PRO A CA 1
ATOM 4270 C C . PRO A 1 588 ? -43.727 9.525 -12.041 1.00 89.69 588 PRO A C 1
ATOM 4272 O O . PRO A 1 588 ? -44.846 9.751 -12.495 1.00 89.69 588 PRO A O 1
ATOM 4275 N N . GLY A 1 589 ? -42.649 9.417 -12.816 1.00 86.88 589 GLY A N 1
ATOM 4276 C CA . GLY A 1 589 ? -42.602 9.612 -14.267 1.00 86.88 589 GLY A CA 1
ATOM 4277 C C . GLY A 1 589 ? -42.227 11.029 -14.723 1.00 86.88 589 GLY A C 1
ATOM 4278 O O . GLY A 1 589 ? -41.905 11.209 -15.895 1.00 86.88 589 GLY A O 1
ATOM 4279 N N . MET A 1 590 ? -42.228 12.031 -13.835 1.00 93.50 590 MET A N 1
ATOM 4280 C CA . MET A 1 590 ? -41.853 13.407 -14.191 1.00 93.50 590 MET A CA 1
ATOM 4281 C C . MET A 1 590 ? -40.345 13.590 -14.388 1.00 93.50 590 MET A C 1
ATOM 4283 O O . MET A 1 590 ? -39.523 12.822 -13.877 1.00 93.50 590 MET A O 1
ATOM 4287 N N . THR A 1 591 ? -39.998 14.666 -15.098 1.00 94.31 591 THR A N 1
ATOM 4288 C CA . THR A 1 591 ? -38.614 15.098 -15.310 1.00 94.31 591 THR A CA 1
ATOM 4289 C C . THR A 1 591 ? -38.363 16.442 -14.632 1.00 94.31 591 THR A C 1
ATOM 4291 O O . THR A 1 591 ? -39.078 17.410 -14.871 1.00 94.31 591 THR A O 1
ATOM 4294 N N . ILE A 1 592 ? -37.323 16.511 -13.805 1.00 94.38 592 ILE A N 1
ATOM 4295 C CA . ILE A 1 592 ? -36.758 17.747 -13.269 1.00 94.38 592 ILE A CA 1
ATOM 4296 C C . ILE A 1 592 ? -35.527 18.086 -14.109 1.00 94.38 592 ILE A C 1
ATOM 4298 O O . ILE A 1 592 ? -34.563 17.314 -14.144 1.00 94.38 592 ILE A O 1
ATOM 4302 N N . LYS A 1 593 ? -35.547 19.239 -14.780 1.00 94.75 593 LYS A N 1
ATOM 4303 C CA . LYS A 1 593 ? -34.442 19.703 -15.621 1.00 94.75 593 LYS A CA 1
ATOM 4304 C C . LYS A 1 593 ? -33.696 20.853 -14.962 1.00 94.75 593 LYS A C 1
ATOM 4306 O O . LYS A 1 593 ? -34.261 21.917 -14.723 1.00 94.75 593 LYS A O 1
ATOM 4311 N N . LEU A 1 594 ? -32.410 20.648 -14.705 1.00 95.00 594 LEU A N 1
ATOM 4312 C CA . LEU A 1 594 ? -31.522 21.645 -14.119 1.00 95.00 594 LEU A CA 1
ATOM 4313 C C . LEU A 1 594 ? -30.870 22.482 -15.223 1.00 95.00 594 LEU A C 1
ATOM 4315 O O . LEU A 1 594 ? -30.180 21.943 -16.087 1.00 95.00 594 LEU A O 1
ATOM 4319 N N . GLN A 1 595 ? -31.067 23.797 -15.192 1.00 94.94 595 GLN A N 1
ATOM 4320 C CA . GLN A 1 595 ? -30.375 24.722 -16.096 1.00 94.94 595 GLN A CA 1
ATOM 4321 C C . GLN A 1 595 ? -28.895 24.894 -15.707 1.00 94.94 595 GLN A C 1
ATOM 4323 O O . GLN A 1 595 ? -28.545 24.631 -14.552 1.00 94.94 595 GLN A O 1
ATOM 4328 N N . PRO A 1 596 ? -28.024 25.346 -16.631 1.00 95.44 596 PRO A N 1
ATOM 4329 C CA . PRO A 1 596 ? -26.627 25.646 -16.330 1.00 95.44 596 PRO A CA 1
ATOM 4330 C C . PRO A 1 596 ? -26.448 26.546 -15.099 1.00 95.44 596 PRO A C 1
ATOM 4332 O O . PRO A 1 596 ? -27.129 27.557 -14.940 1.00 95.44 596 PRO A O 1
ATOM 4335 N N . GLY A 1 597 ? -25.503 26.164 -14.246 1.00 92.81 597 GLY A N 1
ATOM 4336 C CA . GLY A 1 597 ? -25.061 26.831 -13.028 1.00 92.81 597 GLY A CA 1
ATOM 4337 C C . GLY A 1 597 ? -24.996 25.884 -11.826 1.00 92.81 597 GLY A C 1
ATOM 4338 O O . GLY A 1 597 ? -25.189 24.670 -11.945 1.00 92.81 597 GLY A O 1
ATOM 4339 N N . THR A 1 598 ? -24.696 26.456 -10.657 1.00 95.00 598 THR A N 1
ATOM 4340 C CA . THR A 1 598 ? -24.523 25.699 -9.411 1.00 95.00 598 THR A CA 1
ATOM 4341 C C . THR A 1 598 ? -25.799 25.695 -8.578 1.00 95.00 598 THR A C 1
ATOM 4343 O O . THR A 1 598 ? -26.232 26.716 -8.047 1.00 95.00 598 THR A O 1
ATOM 4346 N N . HIS A 1 599 ? -26.364 24.508 -8.421 1.00 93.56 599 HIS A N 1
ATOM 4347 C CA . HIS A 1 599 ? -27.544 24.183 -7.637 1.00 93.56 599 HIS A CA 1
ATOM 4348 C C . HIS A 1 599 ? -27.113 23.699 -6.252 1.00 93.56 599 HIS A C 1
ATOM 4350 O O . HIS A 1 599 ? -26.467 22.660 -6.137 1.00 93.56 599 HIS A O 1
ATOM 4356 N N . GLN A 1 600 ? -27.431 24.455 -5.200 1.00 91.69 600 GLN A N 1
ATOM 4357 C CA . GLN A 1 600 ? -27.015 24.128 -3.831 1.00 91.69 600 GLN A CA 1
ATOM 4358 C C . GLN A 1 600 ? -28.056 23.263 -3.110 1.00 91.69 600 GLN A C 1
ATOM 4360 O O . GLN A 1 600 ? -29.252 23.557 -3.156 1.00 91.69 600 GLN A O 1
ATOM 4365 N N . GLY A 1 601 ? -27.587 22.247 -2.384 1.00 85.50 601 GLY A N 1
ATOM 4366 C CA . GLY A 1 601 ? -28.388 21.412 -1.488 1.00 85.50 601 GLY A CA 1
ATOM 4367 C C . GLY A 1 601 ? -28.268 19.913 -1.769 1.00 85.50 601 GLY A C 1
ATOM 4368 O O . GLY A 1 601 ? -28.037 19.488 -2.898 1.00 85.50 601 GLY A O 1
ATOM 4369 N N . GLY A 1 602 ? -28.438 19.106 -0.718 1.00 89.69 602 GLY A N 1
ATOM 4370 C CA . GLY A 1 602 ? -28.553 17.651 -0.837 1.00 89.69 602 GLY A CA 1
ATOM 4371 C C . GLY A 1 602 ? -29.993 17.223 -1.117 1.00 89.69 602 GLY A C 1
ATOM 4372 O O . GLY A 1 602 ? -30.926 17.778 -0.536 1.00 89.69 602 GLY A O 1
ATOM 4373 N N . LEU A 1 603 ? -30.182 16.225 -1.982 1.00 93.38 603 LEU A N 1
ATOM 4374 C CA . LEU A 1 603 ? -31.501 15.694 -2.340 1.00 93.38 603 LEU A CA 1
ATOM 4375 C C . LEU A 1 603 ? -31.642 14.241 -1.912 1.00 93.38 603 LEU A C 1
ATOM 4377 O O . LEU A 1 603 ? -30.719 13.449 -2.080 1.00 93.38 603 LEU A O 1
ATOM 4381 N N . THR A 1 604 ? -32.827 13.877 -1.433 1.00 95.12 604 THR A N 1
ATOM 4382 C CA . THR A 1 604 ? -33.203 12.478 -1.206 1.00 95.12 604 THR A CA 1
ATOM 4383 C C . THR A 1 604 ? -34.311 12.110 -2.177 1.00 95.12 604 THR A C 1
ATOM 4385 O O . THR A 1 604 ? -35.396 12.669 -2.090 1.00 95.12 604 THR A O 1
ATOM 4388 N N . ILE A 1 605 ? -34.031 11.205 -3.113 1.00 94.75 605 ILE A N 1
ATOM 4389 C CA . ILE A 1 605 ? -34.961 10.799 -4.168 1.00 94.75 605 ILE A CA 1
ATOM 4390 C C . ILE A 1 605 ? -35.248 9.309 -4.006 1.00 94.75 605 ILE A C 1
ATOM 4392 O O . ILE A 1 605 ? -34.375 8.480 -4.246 1.00 94.75 605 ILE A O 1
ATOM 4396 N N . ASP A 1 606 ? -36.469 8.977 -3.610 1.00 93.00 606 ASP A N 1
ATOM 4397 C CA . ASP A 1 606 ? -37.000 7.612 -3.504 1.00 93.00 606 ASP A CA 1
ATOM 4398 C C . ASP A 1 606 ? -38.037 7.289 -4.597 1.00 93.00 606 ASP A C 1
ATOM 4400 O O . ASP A 1 606 ? -38.286 6.128 -4.930 1.00 93.00 606 ASP A O 1
ATOM 4404 N N . GLN A 1 607 ? -38.613 8.324 -5.198 1.00 89.56 607 GLN A N 1
ATOM 4405 C CA . GLN A 1 607 ? -39.592 8.243 -6.270 1.00 89.56 607 GLN A CA 1
ATOM 4406 C C . GLN A 1 607 ? -38.980 7.987 -7.656 1.00 89.56 607 GLN A C 1
ATOM 4408 O O . GLN A 1 607 ? -37.825 8.304 -7.946 1.00 89.56 607 GLN A O 1
ATOM 4413 N N . ALA A 1 608 ? -39.787 7.418 -8.554 1.00 93.75 608 ALA A N 1
ATOM 4414 C CA . ALA A 1 608 ? -39.399 7.108 -9.929 1.00 93.75 608 ALA A CA 1
ATOM 4415 C C . ALA A 1 608 ? -39.445 8.357 -10.826 1.00 93.75 608 ALA A C 1
ATOM 4417 O O . ALA A 1 608 ? -40.346 8.490 -11.646 1.00 93.75 608 ALA A O 1
ATOM 4418 N N . ILE A 1 609 ? -38.508 9.288 -10.650 1.00 94.81 609 ILE A N 1
ATOM 4419 C CA . ILE A 1 609 ? -38.405 10.525 -11.445 1.00 94.81 609 ILE A CA 1
ATOM 4420 C C . ILE A 1 609 ? -37.091 10.588 -12.225 1.00 94.81 609 ILE A C 1
ATOM 4422 O O . ILE A 1 609 ? -36.133 9.887 -11.891 1.00 94.81 609 ILE A O 1
ATOM 4426 N N . THR A 1 610 ? -37.029 11.469 -13.222 1.00 96.25 610 THR A N 1
ATOM 4427 C CA . THR A 1 610 ? -35.791 11.783 -13.947 1.00 96.25 610 THR A CA 1
ATOM 4428 C C . THR A 1 610 ? -35.241 13.135 -13.503 1.00 96.25 610 THR A C 1
ATOM 4430 O O . THR A 1 610 ? -35.936 14.136 -13.607 1.00 96.25 610 THR A O 1
ATOM 4433 N N . LEU A 1 611 ? -33.992 13.190 -13.046 1.00 95.88 611 LEU A N 1
ATOM 4434 C CA . LEU A 1 611 ? -33.237 14.419 -12.807 1.00 95.88 611 LEU A CA 1
ATOM 4435 C C . LEU A 1 611 ? -32.168 14.555 -13.894 1.00 95.88 611 LEU A C 1
ATOM 4437 O O . LEU A 1 611 ? -31.265 13.721 -13.974 1.00 95.88 611 LEU A O 1
ATOM 4441 N N . THR A 1 612 ? -32.258 15.592 -14.727 1.00 96.62 612 THR A N 1
ATOM 4442 C CA . THR A 1 612 ? -31.344 15.779 -15.863 1.00 96.62 612 THR A CA 1
ATOM 4443 C C . THR A 1 612 ? -30.794 17.196 -15.953 1.00 96.62 612 THR A C 1
ATOM 4445 O O . THR A 1 612 ? -31.518 18.159 -15.720 1.00 96.62 612 THR A O 1
ATOM 4448 N N . GLY A 1 613 ? -29.526 17.348 -16.334 1.00 94.56 613 GLY A N 1
ATOM 4449 C CA . GLY A 1 613 ? -28.963 18.655 -16.678 1.00 94.56 613 GLY A CA 1
ATOM 4450 C C . GLY A 1 613 ? -29.287 19.086 -18.109 1.00 94.56 613 GLY A C 1
ATOM 4451 O O . GLY A 1 613 ? -29.358 18.256 -19.021 1.00 94.56 613 GLY A O 1
ATOM 4452 N N . ALA A 1 614 ? -29.487 20.388 -18.308 1.00 91.38 614 ALA A N 1
ATOM 4453 C CA . ALA A 1 614 ? -29.608 21.027 -19.612 1.00 91.38 614 ALA A CA 1
ATOM 4454 C C . ALA A 1 614 ? -28.231 21.472 -20.130 1.00 91.38 614 ALA A C 1
ATOM 4456 O O . ALA A 1 614 ? -27.479 22.131 -19.417 1.00 91.38 614 ALA A O 1
ATOM 4457 N N . GLY A 1 615 ? -27.918 21.158 -21.389 1.00 90.06 615 GLY A N 1
ATOM 4458 C CA . GLY A 1 615 ? -26.626 21.502 -21.989 1.00 90.06 615 GLY A CA 1
ATOM 4459 C C . GLY A 1 615 ? -25.497 20.567 -21.545 1.00 90.06 615 GLY A C 1
ATOM 4460 O O . GLY A 1 615 ? -25.712 19.365 -21.377 1.00 90.06 615 GLY A O 1
ATOM 4461 N N . SER A 1 616 ? -24.283 21.108 -21.400 1.00 92.56 616 SER A N 1
ATOM 4462 C CA . SER A 1 616 ? -23.110 20.330 -20.985 1.00 92.56 616 SER A CA 1
ATOM 4463 C C . SER A 1 616 ? -23.165 19.989 -19.494 1.00 92.56 616 SER A C 1
ATOM 4465 O O . SER A 1 616 ? -23.383 20.870 -18.661 1.00 92.56 616 SER A O 1
ATOM 4467 N N . ARG A 1 617 ? -22.887 18.727 -19.138 1.00 92.56 617 ARG A N 1
ATOM 4468 C CA . ARG A 1 617 ? -22.879 18.257 -17.740 1.00 92.56 617 ARG A CA 1
ATOM 4469 C C . ARG A 1 617 ? -21.904 19.013 -16.831 1.00 92.56 617 ARG A C 1
ATOM 4471 O O . ARG A 1 617 ? -22.138 19.087 -15.629 1.00 92.56 617 ARG A O 1
ATOM 4478 N N . ASP A 1 618 ? -20.838 19.588 -17.388 1.00 92.62 618 ASP A N 1
ATOM 4479 C CA . ASP A 1 618 ? -19.835 20.350 -16.626 1.00 92.62 618 ASP A CA 1
ATOM 4480 C C . ASP A 1 618 ? -20.348 21.744 -16.233 1.00 92.62 618 ASP A C 1
ATOM 4482 O O . ASP A 1 618 ? -19.815 22.385 -15.331 1.00 92.62 618 ASP A O 1
ATOM 4486 N N . GLN A 1 619 ? -21.408 22.212 -16.896 1.00 94.44 619 GLN A N 1
ATOM 4487 C CA . GLN A 1 619 ? -22.057 23.484 -16.600 1.00 94.44 619 GLN A CA 1
ATOM 4488 C C . GLN A 1 619 ? -23.223 23.326 -15.622 1.00 94.44 619 GLN A C 1
ATOM 4490 O O . GLN A 1 619 ? -23.702 24.330 -15.114 1.00 94.44 619 GLN A O 1
ATOM 4495 N N . VAL A 1 620 ? -23.690 22.105 -15.348 1.00 96.75 620 VAL A N 1
ATOM 4496 C CA . VAL A 1 620 ? -24.813 21.835 -14.439 1.00 96.75 620 VAL A CA 1
ATOM 4497 C C . VAL A 1 620 ? -24.278 21.145 -13.193 1.00 96.75 620 VAL A C 1
ATOM 4499 O O . VAL A 1 620 ? -24.051 19.936 -13.194 1.00 96.75 620 VAL A O 1
ATOM 4502 N N . ILE A 1 621 ? -24.067 21.911 -12.125 1.00 96.81 621 ILE A N 1
ATOM 4503 C CA . ILE A 1 621 ? -23.397 21.426 -10.916 1.00 96.81 621 ILE A CA 1
ATOM 4504 C C . ILE A 1 621 ? -24.412 21.343 -9.783 1.00 96.81 621 ILE A C 1
ATOM 4506 O O . ILE A 1 621 ? -24.909 22.363 -9.324 1.00 96.81 621 ILE A O 1
ATOM 4510 N N . LEU A 1 622 ? -24.691 20.139 -9.296 1.00 96.06 622 LEU A N 1
ATOM 4511 C CA . LEU A 1 622 ? -25.384 19.922 -8.034 1.00 96.06 622 LEU A CA 1
ATOM 4512 C C . LEU A 1 622 ? -24.343 19.818 -6.918 1.00 96.06 622 LEU A C 1
ATOM 4514 O O . LEU A 1 622 ? -23.475 18.945 -6.967 1.00 96.06 622 LEU A O 1
ATOM 4518 N N . GLN A 1 623 ? -24.409 20.712 -5.933 1.00 96.12 623 GLN A N 1
ATOM 4519 C CA . GLN A 1 623 ? -23.383 20.850 -4.904 1.00 96.12 623 GLN A CA 1
ATOM 4520 C C . GLN A 1 623 ? -23.959 20.806 -3.489 1.00 96.12 623 GLN A C 1
ATOM 4522 O O . GLN A 1 623 ? -24.987 21.412 -3.195 1.00 96.12 623 GLN A O 1
ATOM 4527 N N . SER A 1 624 ? -23.257 20.124 -2.585 1.00 94.88 624 SER A N 1
ATOM 4528 C CA . SER A 1 624 ? -23.548 20.137 -1.147 1.00 94.88 624 SER A CA 1
ATOM 4529 C C . SER A 1 624 ? -22.252 20.132 -0.338 1.00 94.88 624 SER A C 1
ATOM 4531 O O . SER A 1 624 ? -21.281 19.472 -0.710 1.00 94.88 624 SER A O 1
ATOM 4533 N N . SER A 1 625 ? -22.247 20.846 0.788 1.00 93.88 625 SER A N 1
ATOM 4534 C CA . SER A 1 625 ? -21.156 20.853 1.774 1.00 93.88 625 SER A CA 1
ATOM 4535 C C . SER A 1 625 ? -21.535 20.225 3.123 1.00 93.88 625 SER A C 1
ATOM 4537 O O . SER A 1 625 ? -20.682 20.141 4.004 1.00 93.88 625 SER A O 1
ATOM 4539 N N . GLY A 1 626 ? -22.792 19.794 3.289 1.00 89.69 626 GLY A N 1
ATOM 4540 C CA . GLY A 1 626 ? -23.314 19.192 4.521 1.00 89.69 626 GLY A CA 1
ATOM 4541 C C . GLY A 1 626 ? -23.771 17.743 4.308 1.00 89.69 626 GLY A C 1
ATOM 4542 O O . GLY A 1 626 ? -22.978 16.822 4.494 1.00 89.69 626 GLY A O 1
ATOM 4543 N N . PRO A 1 627 ? -25.041 17.502 3.929 1.00 92.00 627 PRO A N 1
ATOM 4544 C CA . PRO A 1 627 ? -25.535 16.155 3.625 1.00 92.00 627 PRO A CA 1
ATOM 4545 C C . PRO A 1 627 ? -24.942 15.601 2.313 1.00 92.00 627 PRO A C 1
ATOM 4547 O O . PRO A 1 627 ? -24.417 16.388 1.513 1.00 92.00 627 PRO A O 1
ATOM 4550 N N . PRO A 1 628 ? -25.078 14.280 2.040 1.00 94.94 628 PRO A N 1
ATOM 4551 C CA . PRO A 1 628 ? -24.864 13.732 0.699 1.00 94.94 628 PRO A CA 1
ATOM 4552 C C . PRO A 1 628 ? -25.538 14.599 -0.363 1.00 94.94 628 PRO A C 1
ATOM 4554 O O . PRO A 1 628 ? -26.668 15.053 -0.166 1.00 94.94 628 PRO A O 1
ATOM 4557 N N . VAL A 1 629 ? -24.868 14.808 -1.495 1.00 96.75 629 VAL A N 1
ATOM 4558 C CA . VAL A 1 629 ? -25.433 15.602 -2.595 1.00 96.75 629 VAL A CA 1
ATOM 4559 C C . VAL A 1 629 ? -26.674 14.903 -3.149 1.00 96.75 629 VAL A C 1
ATOM 4561 O O . VAL A 1 629 ? -27.704 15.533 -3.375 1.00 96.75 629 VAL A O 1
ATOM 4564 N N . LEU A 1 630 ? -26.595 13.580 -3.307 1.00 97.31 630 LEU A N 1
ATOM 4565 C CA . LEU A 1 630 ? -27.717 12.736 -3.693 1.00 97.31 630 LEU A CA 1
ATOM 4566 C C . LEU A 1 630 ? -27.812 11.530 -2.763 1.00 97.31 630 LEU A C 1
ATOM 4568 O O . LEU A 1 630 ? -26.853 10.781 -2.610 1.00 97.31 630 LEU A O 1
ATOM 4572 N N . THR A 1 631 ? -28.993 11.303 -2.202 1.00 97.38 631 THR A N 1
ATOM 4573 C CA . THR A 1 631 ? -29.383 10.043 -1.572 1.00 97.38 631 THR A CA 1
ATOM 4574 C C . THR A 1 631 ? -30.460 9.405 -2.436 1.00 97.38 631 THR A C 1
ATOM 4576 O O . THR A 1 631 ? -31.537 9.970 -2.597 1.00 97.38 631 THR A O 1
ATOM 4579 N N . LEU A 1 632 ? -30.163 8.254 -3.033 1.00 97.31 632 LEU A N 1
ATOM 4580 C CA . LEU A 1 632 ? -31.037 7.594 -3.997 1.00 97.31 632 LEU A CA 1
ATOM 4581 C C . LEU A 1 632 ? -31.602 6.294 -3.423 1.00 97.31 632 LEU A C 1
ATOM 4583 O O . LEU A 1 632 ? -30.863 5.423 -2.954 1.00 97.31 632 LEU A O 1
ATOM 4587 N N . ALA A 1 633 ? -32.916 6.166 -3.535 1.00 90.44 633 ALA A N 1
ATOM 4588 C CA . ALA A 1 633 ? -33.692 4.960 -3.314 1.00 90.44 633 ALA A CA 1
ATOM 4589 C C . ALA A 1 633 ? -34.696 4.789 -4.476 1.00 90.44 633 ALA A C 1
ATOM 4591 O O . ALA A 1 633 ? -34.874 5.674 -5.312 1.00 90.44 633 ALA A O 1
ATOM 4592 N N . GLY A 1 634 ? -35.339 3.627 -4.579 1.00 91.88 634 GLY A N 1
ATOM 4593 C CA . GLY A 1 634 ? -36.363 3.393 -5.607 1.00 91.88 634 GLY A CA 1
ATOM 4594 C C . GLY A 1 634 ? -35.822 3.369 -7.043 1.00 91.88 634 GLY A C 1
ATOM 4595 O O . GLY A 1 634 ? -34.837 2.688 -7.311 1.00 91.88 634 GLY A O 1
ATOM 4596 N N . LYS A 1 635 ? -36.507 4.026 -7.990 1.00 94.88 635 LYS A N 1
ATOM 4597 C CA . LYS A 1 635 ? -36.255 3.911 -9.449 1.00 94.88 635 LYS A CA 1
ATOM 4598 C C . LYS A 1 635 ? -35.889 5.243 -10.118 1.00 94.88 635 LYS A C 1
ATOM 4600 O O . LYS A 1 635 ? -36.211 5.455 -11.284 1.00 94.88 635 LYS A O 1
ATOM 4605 N N . ALA A 1 636 ? -35.265 6.154 -9.379 1.00 95.50 636 ALA A N 1
ATOM 4606 C CA . ALA A 1 636 ? -34.847 7.444 -9.919 1.00 95.50 636 ALA A CA 1
ATOM 4607 C C . ALA A 1 636 ? -33.805 7.290 -11.044 1.00 95.50 636 ALA A C 1
ATOM 4609 O O . ALA A 1 636 ? -32.928 6.428 -10.966 1.00 95.50 636 ALA A O 1
ATOM 4610 N N . MET A 1 637 ? -33.860 8.156 -12.055 1.00 97.25 637 MET A N 1
ATOM 4611 C CA . MET A 1 637 ? -32.822 8.296 -13.078 1.00 97.25 637 MET A CA 1
ATOM 4612 C C . MET A 1 637 ? -32.150 9.659 -12.937 1.00 97.25 637 MET A C 1
ATOM 4614 O O . MET A 1 637 ? -32.803 10.686 -13.052 1.00 97.25 637 MET A O 1
ATOM 4618 N N . VAL A 1 638 ? -30.841 9.676 -12.713 1.00 97.94 638 VAL A N 1
ATOM 4619 C CA . VAL A 1 638 ? -30.026 10.891 -12.645 1.00 97.94 638 VAL A CA 1
ATOM 4620 C C . VAL A 1 638 ? -29.069 10.890 -13.826 1.00 97.94 638 VAL A C 1
ATOM 4622 O O . VAL A 1 638 ? -28.307 9.934 -13.999 1.00 97.94 638 VAL A O 1
ATOM 4625 N N . THR A 1 639 ? -29.107 11.936 -14.654 1.00 98.19 639 THR A N 1
ATOM 4626 C CA . THR A 1 639 ? -28.299 11.972 -15.873 1.00 98.19 639 THR A CA 1
ATOM 4627 C C . THR A 1 639 ? -27.791 13.354 -16.281 1.00 98.19 639 THR A C 1
ATOM 4629 O O . THR A 1 639 ? -28.385 14.377 -15.957 1.00 98.19 639 THR A O 1
ATOM 4632 N N . ASN A 1 640 ? -26.671 13.380 -17.010 1.00 97.56 640 ASN A N 1
ATOM 4633 C CA . ASN A 1 640 ? -26.116 14.570 -17.662 1.00 97.56 640 ASN A CA 1
ATOM 4634 C C . ASN A 1 640 ? -25.860 15.765 -16.719 1.00 97.56 640 ASN A C 1
ATOM 4636 O O . ASN A 1 640 ? -26.243 16.893 -17.020 1.00 97.56 640 ASN A O 1
ATOM 4640 N N . LEU A 1 641 ? -25.231 15.532 -15.566 1.00 97.50 641 LEU A N 1
ATOM 4641 C CA . LEU A 1 641 ? -24.878 16.599 -14.622 1.00 97.50 641 LEU A CA 1
ATOM 4642 C C . LEU A 1 641 ? -23.611 16.275 -13.822 1.00 97.50 641 LEU A C 1
ATOM 4644 O O . LEU A 1 641 ? -23.135 15.136 -13.810 1.00 97.50 641 LEU A O 1
ATOM 4648 N N . THR A 1 642 ? -23.081 17.280 -13.135 1.00 98.19 642 THR A N 1
ATOM 4649 C CA . THR A 1 642 ? -21.978 17.143 -12.183 1.00 98.19 642 THR A CA 1
ATOM 4650 C C . THR A 1 642 ? -22.517 17.117 -10.755 1.00 98.19 642 THR A C 1
ATOM 4652 O O . THR A 1 642 ? -23.245 18.015 -10.349 1.00 98.19 642 THR A O 1
ATOM 4655 N N . VAL A 1 643 ? -22.146 16.104 -9.978 1.00 98.00 643 VAL A N 1
ATOM 4656 C CA . VAL A 1 643 ? -22.433 15.976 -8.545 1.00 98.00 643 VAL A CA 1
ATOM 4657 C C . VAL A 1 643 ? -21.145 16.278 -7.785 1.00 98.00 643 VAL A C 1
ATOM 4659 O O . VAL A 1 643 ? -20.184 15.519 -7.880 1.00 98.00 643 VAL A O 1
ATOM 4662 N N . SER A 1 644 ? -21.117 17.373 -7.034 1.00 96.88 644 SER A N 1
ATOM 4663 C CA . SER A 1 644 ? -19.917 17.849 -6.344 1.00 96.88 644 SER A CA 1
ATOM 4664 C C . SER A 1 644 ? -20.159 17.939 -4.844 1.00 96.88 644 SER A C 1
ATOM 4666 O O . SER A 1 644 ? -20.900 18.799 -4.368 1.00 96.88 644 SER A O 1
ATOM 4668 N N . TYR A 1 645 ? -19.545 17.049 -4.069 1.00 96.75 645 TYR A N 1
ATOM 4669 C CA . TYR A 1 645 ? -19.526 17.197 -2.618 1.00 96.75 645 TYR A CA 1
ATOM 4670 C C . TYR A 1 645 ? -18.290 17.991 -2.191 1.00 96.75 645 TYR A C 1
ATOM 4672 O O . TYR A 1 645 ? -17.163 17.557 -2.432 1.00 96.75 645 TYR A O 1
ATOM 4680 N N . THR A 1 646 ? -18.502 19.133 -1.536 1.00 95.19 646 THR A N 1
ATOM 4681 C CA . THR A 1 646 ? -17.438 20.068 -1.117 1.00 95.19 646 THR A CA 1
ATOM 4682 C C . THR A 1 646 ? -17.303 20.182 0.405 1.00 95.19 646 THR A C 1
ATOM 4684 O O . THR A 1 646 ? -16.667 21.106 0.911 1.00 95.19 646 THR A O 1
ATOM 4687 N N . GLY A 1 647 ? -17.950 19.284 1.152 1.00 90.00 647 GLY A N 1
ATOM 4688 C CA . GLY A 1 647 ? -17.928 19.263 2.613 1.00 90.00 647 GLY A CA 1
ATOM 4689 C C . GLY A 1 647 ? -16.727 18.522 3.199 1.00 90.00 647 GLY A C 1
ATOM 4690 O O . GLY A 1 647 ? -15.927 17.904 2.488 1.00 90.00 647 GLY A O 1
ATOM 4691 N N . SER A 1 648 ? -16.624 18.559 4.528 1.00 85.94 648 SER A N 1
ATOM 4692 C CA . SER A 1 648 ? -15.635 17.802 5.308 1.00 85.94 648 SER A CA 1
ATOM 4693 C C . SER A 1 648 ? -16.224 16.571 5.999 1.00 85.94 648 SER A C 1
ATOM 4695 O O . SER A 1 648 ? -15.461 15.703 6.423 1.00 85.94 648 SER A O 1
ATOM 4697 N N . SER A 1 649 ? -17.555 16.456 6.085 1.00 85.88 649 SER A N 1
ATOM 4698 C CA . SER A 1 649 ? -18.210 15.310 6.717 1.00 85.88 649 SER A CA 1
ATOM 4699 C C . SER A 1 649 ? -17.901 14.016 5.970 1.00 85.88 649 SER A C 1
ATOM 4701 O O . SER A 1 649 ? -17.769 13.996 4.743 1.00 85.88 649 SER A O 1
ATOM 4703 N N . GLN A 1 650 ? -17.789 12.934 6.732 1.00 88.38 650 GLN A N 1
ATOM 4704 C CA . GLN A 1 650 ? -17.507 11.590 6.247 1.00 88.38 650 GLN A CA 1
ATOM 4705 C C . GLN A 1 650 ? -18.772 10.984 5.632 1.00 88.38 650 GLN A C 1
ATOM 4707 O O . GLN A 1 650 ? -19.566 10.330 6.302 1.00 88.38 650 GLN A O 1
ATOM 4712 N N . THR A 1 651 ? -18.997 11.271 4.352 1.00 92.06 651 THR A N 1
ATOM 4713 C CA . THR A 1 651 ? -20.198 10.859 3.621 1.00 92.06 651 THR A CA 1
ATOM 4714 C C . THR A 1 651 ? -19.902 10.664 2.137 1.00 92.06 651 THR A C 1
ATOM 4716 O O . THR A 1 651 ? -18.917 11.197 1.628 1.00 92.06 651 THR A O 1
ATOM 4719 N N . ASP A 1 652 ? -20.743 9.911 1.433 1.00 95.25 652 ASP A N 1
ATOM 4720 C CA . ASP A 1 652 ? -20.627 9.759 -0.018 1.00 95.25 652 ASP A CA 1
ATOM 4721 C C . ASP A 1 652 ? -21.239 10.962 -0.742 1.00 95.25 652 ASP A C 1
ATOM 4723 O O . ASP A 1 652 ? -22.232 11.533 -0.281 1.00 95.25 652 ASP A O 1
ATOM 4727 N N . ALA A 1 653 ? -20.698 11.322 -1.910 1.00 97.12 653 ALA A N 1
ATOM 4728 C CA . ALA A 1 653 ? -21.326 12.352 -2.741 1.00 97.12 653 ALA A CA 1
ATOM 4729 C C . ALA A 1 653 ? -22.681 11.866 -3.283 1.00 97.12 653 ALA A C 1
ATOM 4731 O O . ALA A 1 653 ? -23.682 12.581 -3.194 1.00 97.12 653 ALA A O 1
ATOM 4732 N N . VAL A 1 654 ? -22.724 10.624 -3.773 1.00 98.19 654 VAL A N 1
ATOM 4733 C CA . VAL A 1 654 ? -23.951 9.903 -4.127 1.00 98.19 654 VAL A CA 1
ATOM 4734 C C . VAL A 1 654 ? -24.079 8.664 -3.249 1.00 98.19 654 VAL A C 1
ATOM 4736 O O . VAL A 1 654 ? -23.282 7.733 -3.356 1.00 98.19 654 VAL A O 1
ATOM 4739 N N . LYS A 1 655 ? -25.117 8.622 -2.420 1.00 97.50 655 LYS A N 1
ATOM 4740 C CA . LYS A 1 655 ? -25.431 7.505 -1.532 1.00 97.50 655 LYS A CA 1
ATOM 4741 C C . LYS A 1 655 ? -26.646 6.739 -2.044 1.00 97.50 655 LYS A C 1
ATOM 4743 O O . LYS A 1 655 ? -27.764 7.235 -1.987 1.00 97.50 655 LYS A O 1
ATOM 4748 N N . ILE A 1 656 ? -26.450 5.515 -2.518 1.00 98.00 656 ILE A N 1
ATOM 4749 C CA . ILE A 1 656 ? -27.526 4.614 -2.944 1.00 98.00 656 ILE A CA 1
ATOM 4750 C C . ILE A 1 656 ? -27.838 3.656 -1.800 1.00 98.00 656 ILE A C 1
ATOM 4752 O O . ILE A 1 656 ? -27.030 2.789 -1.460 1.00 98.00 656 ILE A O 1
ATOM 4756 N N . THR A 1 657 ? -29.012 3.807 -1.197 1.00 96.81 657 THR A N 1
ATOM 4757 C CA . THR A 1 657 ? -29.429 3.000 -0.041 1.00 96.81 657 THR A CA 1
ATOM 4758 C C . THR A 1 657 ? -30.163 1.721 -0.449 1.00 96.81 657 THR A C 1
ATOM 4760 O O . THR A 1 657 ? -30.145 0.746 0.299 1.00 96.81 657 THR A O 1
ATOM 4763 N N . GLY A 1 658 ? -30.764 1.687 -1.645 1.00 93.62 658 GLY A N 1
ATOM 4764 C CA . GLY A 1 658 ? -31.506 0.541 -2.171 1.00 93.62 658 GLY A CA 1
ATOM 4765 C C . GLY A 1 658 ? -32.189 0.827 -3.513 1.00 93.62 658 GLY A C 1
ATOM 4766 O O . GLY A 1 658 ? -31.897 1.820 -4.175 1.00 93.62 658 GLY A O 1
ATOM 4767 N N . GLY A 1 659 ? -33.126 -0.039 -3.912 1.00 95.44 659 GLY A N 1
ATOM 4768 C CA . GLY A 1 659 ? -33.876 0.103 -5.167 1.00 95.44 659 GLY A CA 1
ATOM 4769 C C . GLY A 1 659 ? -33.067 -0.256 -6.417 1.00 95.44 659 GLY A C 1
ATOM 4770 O O . GLY A 1 659 ? -32.143 -1.064 -6.358 1.00 95.44 659 GLY A O 1
ATOM 4771 N N . SER A 1 660 ? -33.429 0.321 -7.557 1.00 97.12 660 SER A N 1
ATOM 4772 C CA . SER A 1 660 ? -32.736 0.186 -8.843 1.00 97.12 660 SER A CA 1
ATOM 4773 C C . SER A 1 660 ? -32.565 1.553 -9.534 1.00 97.12 660 SER A C 1
ATOM 4775 O O . SER A 1 660 ? -33.013 1.717 -10.675 1.00 97.12 660 SER A O 1
ATOM 4777 N N . PRO A 1 661 ? -31.990 2.571 -8.859 1.00 97.88 661 PRO A N 1
ATOM 4778 C CA . PRO A 1 661 ? -31.778 3.868 -9.482 1.00 97.88 661 PRO A CA 1
ATOM 4779 C C . PRO A 1 661 ? -30.713 3.777 -10.580 1.00 97.88 661 PRO A C 1
ATOM 4781 O O . PRO A 1 661 ? -29.815 2.934 -10.535 1.00 97.88 661 PRO A O 1
ATOM 4784 N N . THR A 1 662 ? -30.800 4.670 -11.560 1.00 98.50 662 THR A N 1
ATOM 4785 C CA . THR A 1 662 ? -29.829 4.787 -12.650 1.00 98.50 662 THR A CA 1
ATOM 4786 C C . THR A 1 662 ? -29.057 6.090 -12.513 1.00 98.50 662 THR A C 1
ATOM 4788 O O . THR A 1 662 ? -29.658 7.159 -12.511 1.00 98.50 662 THR A O 1
ATOM 4791 N N . LEU A 1 663 ? -27.730 6.015 -12.434 1.00 98.38 663 LEU A N 1
ATOM 4792 C CA . LEU A 1 663 ? -26.832 7.161 -12.557 1.00 98.38 663 LEU A CA 1
ATOM 4793 C C . LEU A 1 663 ? -26.095 7.033 -13.889 1.00 98.38 663 LEU A C 1
ATOM 4795 O O . LEU A 1 663 ? -25.322 6.088 -14.079 1.00 98.38 663 LEU A O 1
ATOM 4799 N N . LYS A 1 664 ? -26.358 7.950 -14.822 1.00 98.38 664 LYS A N 1
ATOM 4800 C CA . LYS A 1 664 ? -25.872 7.833 -16.198 1.00 98.38 664 LYS A CA 1
ATOM 4801 C C . LYS A 1 664 ? -25.252 9.119 -16.722 1.00 98.38 664 LYS A C 1
ATOM 4803 O O . LYS A 1 664 ? -25.908 10.155 -16.732 1.00 98.38 664 LYS A O 1
ATOM 4808 N N . ASN A 1 665 ? -24.061 9.032 -17.308 1.00 97.81 665 ASN A N 1
ATOM 4809 C CA . ASN A 1 665 ? -23.384 10.173 -17.934 1.00 97.81 665 ASN A CA 1
ATOM 4810 C C . ASN A 1 665 ? -23.191 11.371 -16.976 1.00 97.81 665 ASN A C 1
ATOM 4812 O O . ASN A 1 665 ? -23.387 12.525 -17.357 1.00 97.81 665 ASN A O 1
ATOM 4816 N N . CYS A 1 666 ? -22.827 11.099 -15.723 1.00 98.44 666 CYS A N 1
ATOM 4817 C CA . CYS A 1 666 ? -22.557 12.125 -14.716 1.00 98.44 666 CYS A CA 1
ATOM 4818 C C . CYS A 1 666 ? -21.065 12.218 -14.375 1.00 98.44 666 CYS A C 1
ATOM 4820 O O . CYS A 1 666 ? -20.337 11.225 -14.446 1.00 98.44 666 CYS A O 1
ATOM 4822 N N . THR A 1 667 ? -20.623 13.397 -13.940 1.00 98.44 667 THR A N 1
ATOM 4823 C CA . THR A 1 667 ? -19.333 13.573 -13.252 1.00 98.44 667 THR A CA 1
ATOM 4824 C C . THR A 1 667 ? -19.598 13.614 -11.750 1.00 98.44 667 THR A C 1
ATOM 4826 O O . THR A 1 667 ? -20.482 14.345 -11.319 1.00 98.44 667 THR A O 1
ATOM 4829 N N . VAL A 1 668 ? -18.874 12.845 -10.938 1.00 98.44 668 VAL A N 1
ATOM 4830 C CA . VAL A 1 668 ? -19.032 12.841 -9.478 1.00 98.44 668 VAL A CA 1
ATOM 4831 C C . VAL A 1 668 ? -17.690 13.097 -8.811 1.00 98.44 668 VAL A C 1
ATOM 4833 O O . VAL A 1 668 ? -16.743 12.329 -9.001 1.00 98.44 668 VAL A O 1
ATOM 4836 N N . THR A 1 669 ? -17.631 14.148 -7.998 1.00 97.12 669 THR A N 1
ATOM 4837 C CA . THR A 1 669 ? -16.455 14.537 -7.216 1.00 97.12 669 THR A CA 1
ATOM 4838 C C . THR A 1 669 ? -16.792 14.613 -5.730 1.00 97.12 669 THR A C 1
ATOM 4840 O O . THR A 1 669 ? -17.926 14.908 -5.343 1.00 97.12 669 THR A O 1
ATOM 4843 N N . SER A 1 670 ? -15.813 14.312 -4.872 1.00 95.06 670 SER A N 1
ATOM 4844 C CA . SER A 1 670 ? -16.023 14.323 -3.422 1.00 95.06 670 SER A CA 1
ATOM 4845 C C . SER A 1 670 ? -14.782 14.736 -2.637 1.00 95.06 670 SER A C 1
ATOM 4847 O O . SER A 1 670 ? -13.769 14.035 -2.633 1.00 95.06 670 SER A O 1
ATOM 4849 N N . SER A 1 671 ? -14.889 15.832 -1.881 1.00 93.62 671 SER A N 1
ATOM 4850 C CA . SER A 1 671 ? -13.884 16.246 -0.893 1.00 93.62 671 SER A CA 1
ATOM 4851 C C . SER A 1 671 ? -14.072 15.617 0.493 1.00 93.62 671 SER A C 1
ATOM 4853 O O . SER A 1 671 ? -13.375 16.021 1.431 1.00 93.62 671 SER A O 1
ATOM 4855 N N . ALA A 1 672 ? -15.005 14.668 0.644 1.00 89.88 672 ALA A N 1
ATOM 4856 C CA . ALA A 1 672 ? -15.342 14.053 1.926 1.00 89.88 672 ALA A CA 1
ATOM 4857 C C . ALA A 1 672 ? -14.121 13.441 2.613 1.00 89.88 672 ALA A C 1
ATOM 4859 O O . ALA A 1 672 ? -13.253 12.864 1.962 1.00 89.88 672 ALA A O 1
ATOM 4860 N N . ALA A 1 673 ? -14.045 13.537 3.939 1.00 86.25 673 ALA A N 1
ATOM 4861 C CA . ALA A 1 673 ? -13.010 12.829 4.680 1.00 86.25 673 ALA A CA 1
ATOM 4862 C C . ALA A 1 673 ? -13.164 11.306 4.494 1.00 86.25 673 ALA A C 1
ATOM 4864 O O . ALA A 1 673 ? -14.283 10.785 4.473 1.00 86.25 673 ALA A O 1
ATOM 4865 N N . ALA A 1 674 ? -12.045 10.591 4.370 1.00 85.19 674 ALA A N 1
ATOM 4866 C CA . ALA A 1 674 ? -12.007 9.132 4.326 1.00 85.19 674 ALA A CA 1
ATOM 4867 C C . ALA A 1 674 ? -10.890 8.633 5.247 1.00 85.19 674 ALA A C 1
ATOM 4869 O O . ALA A 1 674 ? -9.707 8.766 4.935 1.00 85.19 674 ALA A O 1
ATOM 4870 N N . ALA A 1 675 ? -11.266 8.093 6.404 1.00 80.88 675 ALA A N 1
ATOM 4871 C CA . ALA A 1 675 ? -10.329 7.577 7.391 1.00 80.88 675 ALA A CA 1
ATOM 4872 C C . ALA A 1 675 ? -10.967 6.415 8.168 1.00 80.88 675 ALA A C 1
ATOM 4874 O O . ALA A 1 675 ? -12.130 6.527 8.547 1.00 80.88 675 ALA A O 1
ATOM 4875 N N . PRO A 1 676 ? -10.226 5.329 8.462 1.00 75.06 676 PRO A N 1
ATOM 4876 C CA . PRO A 1 676 ? -10.739 4.224 9.271 1.00 75.06 676 PRO A CA 1
ATOM 4877 C C . PRO A 1 676 ? -11.435 4.706 10.562 1.00 75.06 676 PRO A C 1
ATOM 4879 O O . PRO A 1 676 ? -10.942 5.649 11.181 1.00 75.06 676 PRO A O 1
ATOM 4882 N N . PRO A 1 677 ? -12.527 4.057 11.010 1.00 71.69 677 PRO A N 1
ATOM 4883 C CA . PRO A 1 677 ? -13.083 2.798 10.501 1.00 71.69 677 PRO A CA 1
ATOM 4884 C C . PRO A 1 677 ? -14.072 2.950 9.332 1.00 71.69 677 PRO A C 1
ATOM 4886 O O . PRO A 1 677 ? -14.447 1.946 8.721 1.00 71.69 677 PRO A O 1
ATOM 4889 N N . GLU A 1 678 ? -14.495 4.169 9.003 1.00 77.00 678 GLU A N 1
ATOM 4890 C CA . GLU A 1 678 ? -15.502 4.427 7.970 1.00 77.00 678 GLU A CA 1
ATOM 4891 C C . GLU A 1 678 ? -14.866 5.046 6.718 1.00 77.00 678 GLU A C 1
ATOM 4893 O O . GLU A 1 678 ? -13.959 5.861 6.773 1.00 77.00 678 GLU A O 1
ATOM 4898 N N . TYR A 1 679 ? -15.304 4.665 5.531 1.00 87.94 679 TYR A N 1
ATOM 4899 C CA . TYR A 1 679 ? -14.767 5.236 4.298 1.00 87.94 679 TYR A CA 1
ATOM 4900 C C . TYR A 1 679 ? -15.899 5.904 3.528 1.00 87.94 679 TYR A C 1
ATOM 4902 O O . TYR A 1 679 ? -17.048 5.477 3.637 1.00 87.94 679 TYR A O 1
ATOM 4910 N N . SER A 1 680 ? -15.561 6.942 2.771 1.00 93.44 680 SER A N 1
ATOM 4911 C CA . SER A 1 680 ? -16.459 7.648 1.860 1.00 93.44 680 SER A CA 1
ATOM 4912 C C . SER A 1 680 ? -16.080 7.365 0.407 1.00 93.44 680 SER A C 1
ATOM 4914 O O . SER A 1 680 ? -14.966 6.919 0.110 1.00 93.44 680 SER A O 1
ATOM 4916 N N . ALA A 1 681 ? -17.003 7.623 -0.511 1.00 96.69 681 ALA A N 1
ATOM 4917 C CA . ALA A 1 681 ? -16.782 7.483 -1.938 1.00 96.69 681 ALA A CA 1
ATOM 4918 C C . ALA A 1 681 ? -17.432 8.609 -2.755 1.00 96.69 681 ALA A C 1
ATOM 4920 O O . ALA A 1 681 ? -18.284 9.356 -2.267 1.00 96.69 681 ALA A O 1
ATOM 4921 N N . CYS A 1 682 ? -17.075 8.710 -4.040 1.00 97.81 682 CYS A N 1
ATOM 4922 C CA . CYS A 1 682 ? -17.912 9.461 -4.977 1.00 97.81 682 CYS A CA 1
ATOM 4923 C C . CYS A 1 682 ? -19.299 8.810 -5.060 1.00 97.81 682 CYS A C 1
ATOM 4925 O O . CYS A 1 682 ? -20.310 9.494 -4.920 1.00 97.81 682 CYS A O 1
ATOM 4927 N N . VAL A 1 683 ? -19.353 7.484 -5.219 1.00 98.38 683 VAL A N 1
ATOM 4928 C CA . VAL A 1 683 ? -20.610 6.723 -5.196 1.00 98.38 683 VAL A CA 1
ATOM 4929 C C . VAL A 1 683 ? -20.518 5.588 -4.180 1.00 98.38 683 VAL A C 1
ATOM 4931 O O . VAL A 1 683 ? -19.669 4.707 -4.314 1.00 98.38 683 VAL A O 1
ATOM 4934 N N . GLY A 1 684 ? -21.405 5.593 -3.187 1.00 97.62 684 GLY A N 1
ATOM 4935 C CA . GLY A 1 684 ? -21.571 4.521 -2.209 1.00 97.62 684 GLY A CA 1
ATOM 4936 C C . GLY A 1 684 ? -22.865 3.744 -2.449 1.00 97.62 684 GLY A C 1
ATOM 4937 O O . GLY A 1 684 ? -23.951 4.312 -2.385 1.00 97.62 684 GLY A O 1
ATOM 4938 N N . VAL A 1 685 ? -22.771 2.440 -2.709 1.00 98.25 685 VAL A N 1
ATOM 4939 C CA . VAL A 1 685 ? -23.907 1.518 -2.864 1.00 98.25 685 VAL A CA 1
ATOM 4940 C C . VAL A 1 685 ? -24.011 0.647 -1.620 1.00 98.25 685 VAL A C 1
ATOM 4942 O O . VAL A 1 685 ? -23.087 -0.098 -1.312 1.00 98.25 685 VAL A O 1
ATOM 4945 N N . TYR A 1 686 ? -25.136 0.720 -0.913 1.00 96.81 686 TYR A N 1
ATOM 4946 C CA . TYR A 1 686 ? -25.384 -0.043 0.317 1.00 96.81 686 TYR A CA 1
ATOM 4947 C C . TYR A 1 686 ? -26.414 -1.167 0.125 1.00 96.81 686 TYR A C 1
ATOM 4949 O O . TYR A 1 686 ? -26.561 -2.030 0.987 1.00 96.81 686 TYR A O 1
ATOM 4957 N N . GLY A 1 687 ? -27.121 -1.182 -1.009 1.00 94.62 687 GLY A N 1
ATOM 4958 C CA . GLY A 1 687 ? -28.150 -2.168 -1.323 1.00 94.62 687 GLY A CA 1
ATOM 4959 C C . GLY A 1 687 ? -28.754 -1.967 -2.713 1.00 94.62 687 GLY A C 1
ATOM 4960 O O . GLY A 1 687 ? -28.424 -1.018 -3.423 1.00 94.62 687 GLY A O 1
ATOM 4961 N N . GLY A 1 688 ? -29.668 -2.861 -3.099 1.00 96.38 688 GLY A N 1
ATOM 4962 C CA . GLY A 1 688 ? -30.388 -2.773 -4.372 1.00 96.38 688 GLY A CA 1
ATOM 4963 C C . GLY A 1 688 ? -29.601 -3.258 -5.597 1.00 96.38 688 GLY A C 1
ATOM 4964 O O . GLY A 1 688 ? -28.613 -3.984 -5.483 1.00 96.38 688 GLY A O 1
ATOM 4965 N N . THR A 1 689 ? -30.081 -2.873 -6.777 1.00 97.88 689 THR A N 1
ATOM 4966 C CA . THR A 1 689 ? -29.557 -3.218 -8.112 1.00 97.88 689 THR A CA 1
ATOM 4967 C C . THR A 1 689 ? -29.419 -1.962 -8.987 1.00 97.88 689 THR A C 1
ATOM 4969 O O . THR A 1 689 ? -30.049 -1.863 -10.040 1.00 97.88 689 THR A O 1
ATOM 4972 N N . PRO A 1 690 ? -28.660 -0.937 -8.549 1.00 98.25 690 PRO A N 1
ATOM 4973 C CA . PRO A 1 690 ? -28.542 0.294 -9.318 1.00 98.25 690 PRO A CA 1
ATOM 4974 C C . PRO A 1 690 ? -27.741 0.084 -10.608 1.00 98.25 690 PRO A C 1
ATOM 4976 O O . PRO A 1 690 ? -26.872 -0.789 -10.684 1.00 98.25 690 PRO A O 1
ATOM 4979 N N . VAL A 1 691 ? -27.996 0.937 -11.598 1.00 98.62 691 VAL A N 1
ATOM 4980 C CA . VAL A 1 691 ? -27.242 0.991 -12.855 1.00 98.62 691 VAL A CA 1
ATOM 4981 C C . VAL A 1 691 ? -26.353 2.228 -12.840 1.00 98.62 691 VAL A C 1
ATOM 4983 O O . VAL A 1 691 ? -26.843 3.353 -12.813 1.00 98.62 691 VAL A O 1
ATOM 4986 N N . LEU A 1 692 ? -25.039 2.028 -12.861 1.00 98.62 692 LEU A N 1
ATOM 4987 C CA . LEU A 1 692 ? -24.040 3.089 -12.951 1.00 98.62 692 LEU A CA 1
ATOM 4988 C C . LEU A 1 692 ? -23.391 2.998 -14.331 1.00 98.62 692 LEU A C 1
ATOM 4990 O O . LEU A 1 692 ? -22.612 2.075 -14.577 1.00 98.62 692 LEU A O 1
ATOM 4994 N N . GLN A 1 693 ? -23.724 3.917 -15.240 1.00 98.44 693 GLN A N 1
ATOM 4995 C CA . GLN A 1 693 ? -23.299 3.832 -16.638 1.00 98.44 693 GLN A CA 1
ATOM 4996 C C . GLN A 1 693 ? -22.656 5.117 -17.175 1.00 98.44 693 GLN A C 1
ATOM 4998 O O . GLN A 1 693 ? -23.262 6.185 -17.141 1.00 98.44 693 GLN A O 1
ATOM 5003 N N . GLY A 1 694 ? -21.462 5.020 -17.763 1.00 97.50 694 GLY A N 1
ATOM 5004 C CA . GLY A 1 694 ? -20.852 6.158 -18.468 1.00 97.50 694 GLY A CA 1
ATOM 5005 C C . GLY A 1 694 ? -20.471 7.339 -17.567 1.00 97.50 694 GLY A C 1
ATOM 5006 O O . GLY A 1 694 ? -20.425 8.473 -18.039 1.00 97.50 694 GLY A O 1
ATOM 5007 N N . ASN A 1 695 ? -20.268 7.111 -16.267 1.00 98.56 695 ASN A N 1
ATOM 5008 C CA . ASN A 1 695 ? -19.950 8.172 -15.311 1.00 98.56 695 ASN A CA 1
ATOM 5009 C C . ASN A 1 695 ? -18.439 8.376 -15.160 1.00 98.56 695 ASN A C 1
ATOM 5011 O O . ASN A 1 695 ? -17.657 7.439 -15.320 1.00 98.56 695 ASN A O 1
ATOM 5015 N N . THR A 1 696 ? -18.041 9.583 -14.768 1.00 98.50 696 THR A N 1
ATOM 5016 C CA . THR A 1 696 ? -16.673 9.916 -14.359 1.00 98.50 696 THR A CA 1
ATOM 5017 C C . THR A 1 696 ? -16.646 10.140 -12.849 1.00 98.50 696 THR A C 1
ATOM 5019 O O . THR A 1 696 ? -17.231 11.103 -12.367 1.00 98.50 696 THR A O 1
ATOM 5022 N N . LEU A 1 697 ? -15.978 9.266 -12.098 1.00 98.25 697 LEU A N 1
ATOM 5023 C CA . LEU A 1 697 ? -15.784 9.385 -10.652 1.00 98.25 697 LEU A CA 1
ATOM 5024 C C . LEU A 1 697 ? -14.339 9.821 -10.397 1.00 98.25 697 LEU A C 1
ATOM 5026 O O . LEU A 1 697 ? -13.409 9.049 -10.640 1.00 98.25 697 LEU A O 1
ATOM 5030 N N . SER A 1 698 ? -14.129 11.056 -9.949 1.00 94.56 698 SER A N 1
ATOM 5031 C CA . SER A 1 698 ? -12.781 11.618 -9.813 1.00 94.56 698 SER A CA 1
ATOM 5032 C C . SER A 1 698 ? -12.629 12.515 -8.591 1.00 94.56 698 SER A C 1
ATOM 5034 O O . SER A 1 698 ? -13.603 12.974 -7.999 1.00 94.56 698 SER A O 1
ATOM 5036 N N . GLY A 1 699 ? -11.380 12.741 -8.176 1.00 84.06 699 GLY A N 1
ATOM 5037 C CA . GLY A 1 699 ? -11.069 13.658 -7.075 1.00 84.06 699 GLY A CA 1
ATOM 5038 C C . GLY A 1 699 ? -11.577 13.202 -5.703 1.00 84.06 699 GLY A C 1
ATOM 5039 O O . GLY A 1 699 ? -11.716 14.034 -4.812 1.00 84.06 699 GLY A O 1
ATOM 5040 N N . SER A 1 700 ? -11.861 11.905 -5.526 1.00 90.75 700 SER A N 1
ATOM 5041 C CA . SER A 1 700 ? -12.283 11.341 -4.241 1.00 90.75 700 SER A CA 1
ATOM 5042 C C . SER A 1 700 ? -11.109 11.249 -3.271 1.00 90.75 700 SER A C 1
ATOM 5044 O O . SER A 1 700 ? -10.092 10.617 -3.571 1.00 90.75 700 SER A O 1
ATOM 5046 N N . ARG A 1 701 ? -11.271 11.797 -2.062 1.00 92.06 701 ARG A N 1
ATOM 5047 C CA . ARG A 1 701 ? -10.358 11.525 -0.934 1.00 92.06 701 ARG A CA 1
ATOM 5048 C C . ARG A 1 701 ? -10.548 10.129 -0.324 1.00 92.06 701 ARG A C 1
ATOM 5050 O O . ARG A 1 701 ? -9.734 9.717 0.496 1.00 92.06 701 ARG A O 1
ATOM 5057 N N . GLY A 1 702 ? -11.594 9.412 -0.724 1.00 93.38 702 GLY A N 1
ATOM 5058 C CA . GLY A 1 702 ? -11.838 8.016 -0.386 1.00 93.38 702 GLY A CA 1
ATOM 5059 C C . GLY A 1 702 ? -11.771 7.136 -1.628 1.00 93.38 702 GLY A C 1
ATOM 5060 O O . GLY A 1 702 ? -10.750 7.100 -2.321 1.00 93.38 702 GLY A O 1
ATOM 5061 N N . MET A 1 703 ? -12.860 6.422 -1.909 1.00 96.31 703 MET A N 1
ATOM 5062 C CA . MET A 1 703 ? -12.977 5.566 -3.092 1.00 96.31 703 MET A CA 1
ATOM 5063 C C . MET A 1 703 ? -13.688 6.264 -4.249 1.00 96.31 703 MET A C 1
ATOM 5065 O O . MET A 1 703 ? -14.504 7.163 -4.041 1.00 96.31 703 MET A O 1
ATOM 5069 N N . GLY A 1 704 ? -13.427 5.833 -5.480 1.00 97.38 704 GLY A N 1
ATOM 5070 C CA . GLY A 1 704 ? -14.265 6.219 -6.616 1.00 97.38 704 GLY A CA 1
ATOM 5071 C C . GLY A 1 704 ? -15.655 5.604 -6.454 1.00 97.38 704 GLY A C 1
ATOM 5072 O O . GLY A 1 704 ? -16.654 6.308 -6.313 1.00 97.38 704 GLY A O 1
ATOM 5073 N N . LEU A 1 705 ? -15.698 4.277 -6.371 1.00 98.44 705 LEU A N 1
ATOM 5074 C CA . LEU A 1 705 ? -16.896 3.493 -6.089 1.00 98.44 705 LEU A CA 1
ATOM 5075 C C . LEU A 1 705 ? -16.700 2.638 -4.835 1.00 98.44 705 LEU A C 1
ATOM 5077 O O . LEU A 1 705 ? -15.733 1.887 -4.725 1.00 98.44 705 LEU A O 1
ATOM 5081 N N . MET A 1 706 ? -17.671 2.678 -3.932 1.00 97.69 706 MET A N 1
ATOM 5082 C CA . MET A 1 706 ? -17.790 1.737 -2.824 1.00 97.69 706 MET A CA 1
ATOM 5083 C C . MET A 1 706 ? -19.093 0.949 -2.960 1.00 97.69 706 MET A C 1
ATOM 5085 O O . MET A 1 706 ? -20.165 1.533 -3.062 1.00 97.69 706 MET A O 1
ATOM 5089 N N . VAL A 1 707 ? -19.013 -0.379 -2.909 1.00 98.12 707 VAL A N 1
ATOM 5090 C CA . VAL A 1 707 ? -20.165 -1.287 -2.881 1.00 98.12 707 VAL A CA 1
ATOM 5091 C C . VAL A 1 707 ? -20.110 -2.085 -1.584 1.00 98.12 707 VAL A C 1
ATOM 5093 O O . VAL A 1 707 ? -19.296 -2.991 -1.416 1.00 98.12 707 VAL A O 1
ATOM 5096 N N . LYS A 1 708 ? -20.966 -1.715 -0.637 1.00 95.38 708 LYS A N 1
ATOM 5097 C CA . LYS A 1 708 ? -21.092 -2.271 0.712 1.00 95.38 708 LYS A CA 1
ATOM 5098 C C . LYS A 1 708 ? -22.442 -2.985 0.829 1.00 95.38 708 LYS A C 1
ATOM 5100 O O . LYS A 1 708 ? -23.293 -2.593 1.621 1.00 95.38 708 LYS A O 1
ATOM 5105 N N . GLY A 1 709 ? -22.627 -4.009 -0.002 1.00 88.62 709 GLY A N 1
ATOM 5106 C CA . GLY A 1 709 ? -23.903 -4.694 -0.234 1.00 88.62 709 GLY A CA 1
ATOM 5107 C C . GLY A 1 709 ? -24.555 -4.324 -1.575 1.00 88.62 709 GLY A C 1
ATOM 5108 O O . GLY A 1 709 ? -24.136 -3.390 -2.254 1.00 88.62 709 GLY A O 1
ATOM 5109 N N . GLY A 1 710 ? -25.579 -5.081 -1.980 1.00 94.50 710 GLY A N 1
ATOM 5110 C CA . GLY A 1 710 ? -26.266 -4.902 -3.268 1.00 94.50 710 GLY A CA 1
ATOM 5111 C C . GLY A 1 710 ? -25.587 -5.603 -4.453 1.00 94.50 710 GLY A C 1
ATOM 5112 O O . GLY A 1 710 ? -24.573 -6.287 -4.308 1.00 94.50 710 GLY A O 1
ATOM 5113 N N . LYS A 1 711 ? -26.196 -5.473 -5.636 1.00 97.62 711 LYS A N 1
ATOM 5114 C CA . LYS A 1 711 ? -25.759 -6.103 -6.894 1.00 97.62 711 LYS A CA 1
ATOM 5115 C C . LYS A 1 711 ? -25.860 -5.101 -8.056 1.00 97.62 711 LYS A C 1
ATOM 5117 O O . LYS A 1 711 ? -26.759 -5.229 -8.887 1.00 97.62 711 LYS A O 1
ATOM 5122 N N . PRO A 1 712 ? -25.001 -4.067 -8.092 1.00 98.31 712 PRO A N 1
ATOM 5123 C CA . PRO A 1 712 ? -25.050 -3.045 -9.132 1.00 98.31 712 PRO A CA 1
ATOM 5124 C C . PRO A 1 712 ? -24.631 -3.581 -10.510 1.00 98.31 712 PRO A C 1
ATOM 5126 O O . PRO A 1 712 ? -23.801 -4.487 -10.613 1.00 98.31 712 PRO A O 1
ATOM 5129 N N . LEU A 1 713 ? -25.147 -2.952 -11.567 1.00 98.50 713 LEU A N 1
ATOM 5130 C CA . LEU A 1 713 ? -24.556 -2.986 -12.905 1.00 98.50 713 LEU A CA 1
ATOM 5131 C C . LEU A 1 713 ? -23.679 -1.744 -13.065 1.00 98.50 713 LEU A C 1
ATOM 5133 O O . LEU A 1 713 ? -24.187 -0.634 -13.190 1.00 98.50 713 LEU A O 1
ATOM 5137 N N . VAL A 1 714 ? -22.361 -1.925 -13.058 1.00 98.69 714 VAL A N 1
ATOM 5138 C CA . VAL A 1 714 ? -21.379 -0.848 -13.214 1.00 98.69 714 VAL A CA 1
ATOM 5139 C C . VAL A 1 714 ? -20.709 -1.011 -14.569 1.00 98.69 714 VAL A C 1
ATOM 5141 O O . VAL A 1 714 ? -19.896 -1.921 -14.746 1.00 98.69 714 VAL A O 1
ATOM 5144 N N . GLN A 1 715 ? -21.074 -0.166 -15.534 1.00 98.31 715 GLN A N 1
ATOM 5145 C CA . GLN A 1 715 ? -20.657 -0.321 -16.925 1.00 98.31 715 GLN A CA 1
ATOM 5146 C C . GLN A 1 715 ? -20.105 0.959 -17.559 1.00 98.31 715 GLN A C 1
ATOM 5148 O O . GLN A 1 715 ? -20.762 1.997 -17.553 1.00 98.31 715 GLN A O 1
ATOM 5153 N N . GLY A 1 716 ? -18.934 0.885 -18.195 1.00 97.31 716 GLY A N 1
ATOM 5154 C CA . GLY A 1 716 ? -18.429 2.005 -19.002 1.00 97.31 716 GLY A CA 1
ATOM 5155 C C . GLY A 1 716 ? -18.077 3.256 -18.193 1.00 97.31 716 GLY A C 1
ATOM 5156 O O . GLY A 1 716 ? -18.137 4.354 -18.733 1.00 97.31 716 GLY A O 1
ATOM 5157 N N . ASN A 1 717 ? -17.787 3.124 -16.897 1.00 98.56 717 ASN A N 1
ATOM 5158 C CA . ASN A 1 717 ? -17.426 4.250 -16.036 1.00 98.56 717 ASN A CA 1
ATOM 5159 C C . ASN A 1 717 ? -15.907 4.442 -15.989 1.00 98.56 717 ASN A C 1
ATOM 5161 O O . ASN A 1 717 ? -15.141 3.486 -16.120 1.00 98.56 717 ASN A O 1
ATOM 5165 N N . THR A 1 718 ? -15.486 5.669 -15.707 1.00 98.56 718 THR A N 1
ATOM 5166 C CA . THR A 1 718 ? -14.090 6.036 -15.460 1.00 98.56 718 THR A CA 1
ATOM 5167 C C . THR A 1 718 ? -13.921 6.408 -13.995 1.00 98.56 718 THR A C 1
ATOM 5169 O O . THR A 1 718 ? -14.606 7.302 -13.506 1.00 98.56 718 THR A O 1
ATOM 5172 N N . MET A 1 719 ? -13.006 5.742 -13.300 1.00 98.19 719 MET A N 1
ATOM 5173 C CA . MET A 1 719 ? -12.616 6.027 -11.920 1.00 98.19 719 MET A CA 1
ATOM 5174 C C . MET A 1 719 ? -11.160 6.462 -11.920 1.00 98.19 719 MET A C 1
ATOM 5176 O O . MET A 1 719 ? -10.285 5.665 -12.255 1.00 98.19 719 MET A O 1
ATOM 5180 N N . ASP A 1 720 ? -10.906 7.719 -11.571 1.00 96.75 720 ASP A N 1
ATOM 5181 C CA . ASP A 1 720 ? -9.583 8.311 -11.732 1.00 96.75 720 ASP A CA 1
ATOM 5182 C C . ASP A 1 720 ? -9.118 9.083 -10.494 1.00 96.75 720 ASP A C 1
ATOM 5184 O O . ASP A 1 720 ? -9.816 9.966 -9.992 1.00 96.75 720 ASP A O 1
ATOM 5188 N N . GLY A 1 721 ? -7.913 8.762 -10.017 1.00 92.50 721 GLY A N 1
ATOM 5189 C CA . GLY A 1 721 ? -7.245 9.535 -8.969 1.00 92.50 721 GLY A CA 1
ATOM 5190 C C . GLY A 1 721 ? -7.880 9.405 -7.582 1.00 92.50 721 GLY A C 1
ATOM 5191 O O . GLY A 1 721 ? -7.935 10.387 -6.845 1.00 92.50 721 GLY A O 1
ATOM 5192 N N . SER A 1 722 ? -8.391 8.221 -7.222 1.00 94.75 722 SER A N 1
ATOM 5193 C CA . SER A 1 722 ? -8.964 7.977 -5.888 1.00 94.75 722 SER A CA 1
ATOM 5194 C C . SER A 1 722 ? -7.869 7.830 -4.825 1.00 94.75 722 SER A C 1
ATOM 5196 O O . SER A 1 722 ? -6.882 7.122 -5.033 1.00 94.75 722 SER A O 1
ATOM 5198 N N . ALA A 1 723 ? -8.037 8.466 -3.663 1.00 94.38 723 ALA A N 1
ATOM 5199 C CA . ALA A 1 723 ? -7.028 8.449 -2.600 1.00 94.38 723 ALA A CA 1
ATOM 5200 C C . ALA A 1 723 ? -7.026 7.178 -1.729 1.00 94.38 723 ALA A C 1
ATOM 5202 O O . ALA A 1 723 ? -6.191 7.072 -0.825 1.00 94.38 723 ALA A O 1
ATOM 5203 N N . VAL A 1 724 ? -7.906 6.209 -2.008 1.00 94.88 724 VAL A N 1
ATOM 5204 C CA . VAL A 1 724 ? -7.840 4.842 -1.471 1.00 94.88 724 VAL A CA 1
ATOM 5205 C C . VAL A 1 724 ? -7.924 3.828 -2.625 1.00 94.88 724 VAL A C 1
ATOM 5207 O O . VAL A 1 724 ? -6.921 3.602 -3.295 1.00 94.88 724 VAL A O 1
ATOM 5210 N N . TYR A 1 725 ? -9.093 3.239 -2.893 1.00 96.62 725 TYR A N 1
ATOM 5211 C CA . TYR A 1 725 ? -9.320 2.307 -4.007 1.00 96.62 725 TYR A CA 1
ATOM 5212 C C . TYR A 1 725 ? -10.107 2.987 -5.126 1.00 96.62 725 TYR A C 1
ATOM 5214 O O . TYR A 1 725 ? -10.952 3.841 -4.856 1.00 96.62 725 TYR A O 1
ATOM 5222 N N . GLY A 1 726 ? -9.905 2.565 -6.372 1.00 97.56 726 GLY A N 1
ATOM 5223 C CA . GLY A 1 726 ? -10.766 2.994 -7.474 1.00 97.56 726 GLY A CA 1
ATOM 5224 C C . GLY A 1 726 ? -12.185 2.456 -7.294 1.00 97.56 726 GLY A C 1
ATOM 5225 O O . GLY A 1 726 ? -13.137 3.229 -7.195 1.00 97.56 726 GLY A O 1
ATOM 5226 N N . ALA A 1 727 ? -12.305 1.134 -7.143 1.00 98.38 727 ALA A N 1
ATOM 5227 C CA . ALA A 1 727 ? -13.535 0.445 -6.762 1.00 98.38 727 ALA A CA 1
ATOM 5228 C C . ALA A 1 727 ? -13.298 -0.495 -5.571 1.00 98.38 727 ALA A C 1
ATOM 5230 O O . ALA A 1 727 ? -12.308 -1.226 -5.538 1.00 98.38 727 ALA A O 1
ATOM 5231 N N . TRP A 1 728 ? -14.219 -0.516 -4.607 1.00 97.69 728 TRP A N 1
ATOM 5232 C CA . TRP A 1 728 ? -14.125 -1.375 -3.427 1.00 97.69 728 TRP A CA 1
ATOM 5233 C C . TRP A 1 728 ? -15.429 -2.119 -3.150 1.00 97.69 728 TRP A C 1
ATOM 5235 O O . TRP A 1 728 ? -16.456 -1.494 -2.890 1.00 97.69 728 TRP A O 1
ATOM 5245 N N . PHE A 1 729 ? -15.378 -3.450 -3.168 1.00 98.44 729 PHE A N 1
ATOM 5246 C CA . PHE A 1 729 ? -16.499 -4.349 -2.903 1.00 98.44 729 PHE A CA 1
ATOM 5247 C C . PHE A 1 729 ? -16.325 -5.014 -1.538 1.00 98.44 729 PHE A C 1
ATOM 5249 O O . PHE A 1 729 ? -15.278 -5.591 -1.243 1.00 98.44 729 PHE A O 1
ATOM 5256 N N . THR A 1 730 ? -17.345 -4.931 -0.687 1.00 97.06 730 THR A N 1
ATOM 5257 C CA . THR A 1 730 ? -17.294 -5.441 0.688 1.00 97.06 730 THR A CA 1
ATOM 5258 C C . THR A 1 730 ? -18.667 -5.872 1.203 1.00 97.06 730 THR A C 1
ATOM 5260 O O . THR A 1 730 ? -19.696 -5.508 0.634 1.00 97.06 730 THR A O 1
ATOM 5263 N N . LYS A 1 731 ? -18.690 -6.619 2.314 1.00 94.62 731 LYS A N 1
ATOM 5264 C CA . LYS A 1 731 ? -19.899 -7.049 3.040 1.00 94.62 731 LYS A CA 1
ATOM 5265 C C . LYS A 1 731 ? -20.919 -7.770 2.145 1.00 94.62 731 LYS A C 1
ATOM 5267 O O . LYS A 1 731 ? -22.078 -7.371 2.079 1.00 94.62 731 LYS A O 1
ATOM 5272 N N . GLY A 1 732 ? -20.482 -8.812 1.437 1.00 93.88 732 GLY A N 1
ATOM 5273 C CA . GLY A 1 732 ? -21.372 -9.615 0.586 1.00 93.88 732 GLY A CA 1
ATOM 5274 C C . GLY A 1 732 ? -21.852 -8.918 -0.695 1.00 93.88 732 GLY A C 1
ATOM 5275 O O . GLY A 1 732 ? -22.837 -9.346 -1.296 1.00 93.88 732 GLY A O 1
ATOM 5276 N N . ALA A 1 733 ? -21.197 -7.829 -1.112 1.00 97.50 733 ALA A N 1
ATOM 5277 C CA . ALA A 1 733 ? -21.487 -7.159 -2.377 1.00 97.50 733 ALA A CA 1
ATOM 5278 C C . ALA A 1 733 ? -21.316 -8.102 -3.580 1.00 97.50 733 ALA A C 1
ATOM 5280 O O . ALA A 1 733 ? -20.348 -8.855 -3.647 1.00 97.50 733 ALA A O 1
ATOM 5281 N N . GLY A 1 734 ? -22.220 -8.019 -4.555 1.00 95.62 734 GLY A N 1
ATOM 5282 C CA . GLY A 1 734 ? -22.125 -8.742 -5.825 1.00 95.62 734 GLY A CA 1
ATOM 5283 C C . GLY A 1 734 ? -22.297 -7.807 -7.019 1.00 95.62 734 GLY A C 1
ATOM 5284 O O . GLY A 1 734 ? -21.907 -6.643 -6.974 1.00 95.62 734 GLY A O 1
ATOM 5285 N N . GLY A 1 735 ? -22.933 -8.307 -8.079 1.00 95.94 735 GLY A N 1
ATOM 5286 C CA . GLY A 1 735 ? -23.204 -7.538 -9.295 1.00 95.94 735 GLY A CA 1
ATOM 5287 C C . GLY A 1 735 ? -22.094 -7.654 -10.339 1.00 95.94 735 GLY A C 1
ATOM 5288 O O . GLY A 1 735 ? -21.220 -8.517 -10.252 1.00 95.94 735 GLY A O 1
ATOM 5289 N N . THR A 1 736 ? -22.157 -6.797 -11.353 1.00 98.25 736 THR A N 1
ATOM 5290 C CA . THR A 1 736 ? -21.255 -6.832 -12.510 1.00 98.25 736 THR A CA 1
ATOM 5291 C C . THR A 1 736 ? -20.502 -5.520 -12.637 1.00 98.25 736 THR A C 1
ATOM 5293 O O . THR A 1 736 ? -21.111 -4.454 -12.726 1.00 98.25 736 THR A O 1
ATOM 5296 N N . PHE A 1 737 ? -19.182 -5.608 -12.715 1.00 98.69 737 PHE A N 1
ATOM 5297 C CA . PHE A 1 737 ? -18.272 -4.503 -12.966 1.00 98.69 737 PHE A CA 1
ATOM 5298 C C . PHE A 1 737 ? -17.636 -4.727 -14.336 1.00 98.69 737 PHE A C 1
ATOM 5300 O O . PHE A 1 737 ? -16.741 -5.563 -14.473 1.00 98.69 737 PHE A O 1
ATOM 5307 N N . THR A 1 738 ? -18.163 -4.058 -15.366 1.00 98.12 738 THR A N 1
ATOM 5308 C CA . THR A 1 738 ? -17.831 -4.343 -16.768 1.00 98.12 738 THR A CA 1
ATOM 5309 C C . THR A 1 738 ? -17.398 -3.137 -17.586 1.00 98.12 738 THR A C 1
ATOM 5311 O O . THR A 1 738 ? -17.994 -2.070 -17.493 1.00 98.12 738 THR A O 1
ATOM 5314 N N . ASN A 1 739 ? -16.397 -3.304 -18.450 1.00 98.00 739 ASN A N 1
ATOM 5315 C CA . ASN A 1 739 ? -15.950 -2.260 -19.383 1.00 98.00 739 ASN A CA 1
ATOM 5316 C C . ASN A 1 739 ? -15.633 -0.910 -18.707 1.00 98.00 739 ASN A C 1
ATOM 5318 O O . ASN A 1 739 ? -15.827 0.143 -19.307 1.00 98.00 739 ASN A O 1
ATOM 5322 N N . ASN A 1 740 ? -15.194 -0.919 -17.446 1.00 98.62 740 ASN A N 1
ATOM 5323 C CA . ASN A 1 740 ? -14.807 0.289 -16.718 1.00 98.62 740 ASN A CA 1
ATOM 5324 C C . ASN A 1 740 ? -13.304 0.548 -16.858 1.00 98.62 740 ASN A C 1
ATOM 5326 O O . ASN A 1 740 ? -12.518 -0.373 -17.086 1.00 98.62 740 ASN A O 1
ATOM 5330 N N . THR A 1 741 ? -12.904 1.802 -16.667 1.00 98.75 741 THR A N 1
ATOM 5331 C CA . THR A 1 741 ? -11.501 2.221 -16.589 1.00 98.75 741 THR A CA 1
ATOM 5332 C C . THR A 1 741 ? -11.185 2.672 -15.168 1.00 98.75 741 THR A C 1
ATOM 5334 O O . THR A 1 741 ? -11.843 3.574 -14.656 1.00 98.75 741 THR A O 1
ATOM 5337 N N . VAL A 1 742 ? -10.186 2.058 -14.530 1.00 98.62 742 VAL A N 1
ATOM 5338 C CA . VAL A 1 742 ? -9.750 2.380 -13.163 1.00 98.62 742 VAL A CA 1
ATOM 5339 C C . VAL A 1 742 ? -8.273 2.755 -13.165 1.00 98.62 742 VAL A C 1
ATOM 5341 O O . VAL A 1 742 ? -7.420 1.906 -13.448 1.00 98.62 742 VAL A O 1
ATOM 5344 N N . THR A 1 743 ? -7.973 4.018 -12.852 1.00 98.12 743 THR A N 1
ATOM 5345 C CA . THR A 1 743 ? -6.618 4.572 -12.957 1.00 98.12 743 THR A CA 1
ATOM 5346 C C . THR A 1 743 ? -6.182 5.411 -11.767 1.00 98.12 743 THR A C 1
ATOM 5348 O O . THR A 1 743 ? -6.986 6.093 -11.131 1.00 98.12 743 THR A O 1
ATOM 5351 N N . ARG A 1 744 ? -4.866 5.415 -11.508 1.00 96.56 744 ARG A N 1
ATOM 5352 C CA . ARG A 1 744 ? -4.194 6.352 -10.588 1.00 96.56 744 ARG A CA 1
ATOM 5353 C C . ARG A 1 744 ? -4.735 6.348 -9.155 1.00 96.56 744 ARG A C 1
ATOM 5355 O O . ARG A 1 744 ? -4.652 7.363 -8.464 1.00 96.56 744 ARG A O 1
ATOM 5362 N N . SER A 1 745 ? -5.256 5.216 -8.686 1.00 96.81 745 SER A N 1
ATOM 5363 C CA . SER A 1 745 ? -5.612 5.057 -7.273 1.00 96.81 745 SER A CA 1
ATOM 5364 C C . SER A 1 745 ? -4.348 4.941 -6.420 1.00 96.81 745 SER A C 1
ATOM 5366 O O . SER A 1 745 ? -3.338 4.381 -6.854 1.00 96.81 745 SER A O 1
ATOM 5368 N N . THR A 1 746 ? -4.371 5.482 -5.203 1.00 96.38 746 THR A N 1
ATOM 5369 C CA . THR A 1 746 ? -3.204 5.443 -4.299 1.00 96.38 746 THR A CA 1
ATOM 5370 C C . THR A 1 746 ? -3.014 4.097 -3.597 1.00 96.38 746 THR A C 1
ATOM 5372 O O . THR A 1 746 ? -1.940 3.877 -3.037 1.00 96.38 746 THR A O 1
ATOM 5375 N N . ARG A 1 747 ? -4.024 3.222 -3.628 1.00 96.38 747 ARG A N 1
ATOM 5376 C CA . ARG A 1 747 ? -3.928 1.798 -3.293 1.00 96.38 747 ARG A CA 1
ATOM 5377 C C . ARG A 1 747 ? -4.165 0.948 -4.540 1.00 96.38 747 ARG A C 1
ATOM 5379 O O . ARG A 1 747 ? -3.719 1.310 -5.630 1.00 96.38 747 ARG A O 1
ATOM 5386 N N . SER A 1 748 ? -4.843 -0.186 -4.386 1.00 98.19 748 SER A N 1
ATOM 5387 C CA . SER A 1 748 ? -5.198 -1.061 -5.496 1.00 98.19 748 SER A CA 1
ATOM 5388 C C . SER A 1 748 ? -6.315 -0.461 -6.359 1.00 98.19 748 SER A C 1
ATOM 5390 O O . SER A 1 748 ? -7.128 0.336 -5.883 1.00 98.19 748 SER A O 1
ATOM 5392 N N . GLY A 1 749 ? -6.379 -0.846 -7.633 1.00 98.31 749 GLY A N 1
ATOM 5393 C CA . GLY A 1 749 ? -7.439 -0.388 -8.536 1.00 98.31 749 GLY A CA 1
ATOM 5394 C C . GLY A 1 749 ? -8.813 -0.894 -8.093 1.00 98.31 749 GLY A C 1
ATOM 5395 O O . GLY A 1 749 ? -9.714 -0.105 -7.802 1.00 98.31 749 GLY A O 1
ATOM 5396 N N . VAL A 1 750 ? -8.955 -2.216 -7.987 1.00 98.81 750 VAL A N 1
ATOM 5397 C CA . VAL A 1 750 ? -10.178 -2.891 -7.531 1.00 98.81 750 VAL A CA 1
ATOM 5398 C C . VAL A 1 750 ? -9.865 -3.735 -6.300 1.00 98.81 750 VAL A C 1
ATOM 5400 O O . VAL A 1 750 ? -9.024 -4.624 -6.367 1.00 98.81 750 VAL A O 1
ATOM 5403 N N . GLY A 1 751 ? -10.546 -3.484 -5.183 1.00 98.31 751 GLY A N 1
ATOM 5404 C CA . GLY A 1 751 ? -10.457 -4.309 -3.975 1.00 98.31 751 GLY A CA 1
ATOM 5405 C C . GLY A 1 751 ? -11.748 -5.090 -3.726 1.00 98.31 751 GLY A C 1
ATOM 5406 O O . GLY A 1 751 ? -12.833 -4.515 -3.809 1.00 98.31 751 GLY A O 1
ATOM 5407 N N . ILE A 1 752 ? -11.642 -6.376 -3.394 1.00 98.69 752 ILE A N 1
ATOM 5408 C CA . ILE A 1 752 ? -12.778 -7.264 -3.121 1.00 98.69 752 ILE A CA 1
ATOM 5409 C C . ILE A 1 752 ? -12.540 -7.998 -1.803 1.00 98.69 752 ILE A C 1
ATOM 5411 O O . ILE A 1 752 ? -11.551 -8.714 -1.670 1.00 98.69 752 ILE A O 1
ATOM 5415 N N . LYS A 1 753 ? -13.442 -7.822 -0.831 1.00 97.25 753 LYS A N 1
ATOM 5416 C CA . LYS A 1 753 ? -13.284 -8.400 0.509 1.00 97.25 753 LYS A CA 1
ATOM 5417 C C . LYS A 1 753 ? -14.577 -8.727 1.241 1.00 97.25 753 LYS A C 1
ATOM 5419 O O . LYS A 1 753 ? -15.664 -8.373 0.796 1.00 97.25 753 LYS A O 1
ATOM 5424 N N . ASN A 1 754 ? -14.451 -9.328 2.421 1.00 95.69 754 ASN A N 1
ATOM 5425 C CA . ASN A 1 754 ? -15.520 -9.607 3.378 1.00 95.69 754 ASN A CA 1
ATOM 5426 C C . ASN A 1 754 ? -16.731 -10.291 2.718 1.00 95.69 754 ASN A C 1
ATOM 5428 O O . ASN A 1 754 ? -17.851 -9.766 2.773 1.00 95.69 754 ASN A O 1
ATOM 5432 N N . GLY A 1 755 ? -16.498 -11.409 2.027 1.00 95.69 755 GLY A N 1
ATOM 5433 C CA . GLY A 1 755 ? -17.539 -12.198 1.364 1.00 95.69 755 GLY A CA 1
ATOM 5434 C C . GLY A 1 755 ? -18.138 -11.571 0.103 1.00 95.69 755 GLY A C 1
ATOM 5435 O O . GLY A 1 755 ? -19.127 -12.088 -0.412 1.00 95.69 755 GLY A O 1
ATOM 5436 N N . ALA A 1 756 ? -17.613 -10.444 -0.389 1.00 98.25 756 ALA A N 1
ATOM 5437 C CA . ALA A 1 756 ? -18.052 -9.883 -1.665 1.00 98.25 756 ALA A CA 1
ATOM 5438 C C . ALA A 1 756 ? -17.638 -10.787 -2.836 1.00 98.25 756 ALA A C 1
ATOM 5440 O O . ALA A 1 756 ? -16.528 -11.302 -2.830 1.00 98.25 756 ALA A O 1
ATOM 5441 N N . ALA A 1 757 ? -18.505 -10.940 -3.838 1.00 98.00 757 ALA A N 1
ATOM 5442 C CA . ALA A 1 757 ? -18.301 -11.799 -5.006 1.00 98.00 757 ALA A CA 1
ATOM 5443 C C . ALA A 1 757 ? -18.840 -11.152 -6.304 1.00 98.00 757 ALA A C 1
ATOM 5445 O O . ALA A 1 757 ? -19.851 -11.600 -6.856 1.00 98.00 757 ALA A O 1
ATOM 5446 N N . PRO A 1 758 ? -18.233 -10.053 -6.793 1.00 98.38 758 PRO A N 1
ATOM 5447 C CA . PRO A 1 758 ? -18.620 -9.435 -8.058 1.00 98.38 758 PRO A CA 1
ATOM 5448 C C . PRO A 1 758 ? -18.071 -10.203 -9.274 1.00 98.38 758 PRO A C 1
ATOM 5450 O O . PRO A 1 758 ? -17.067 -10.916 -9.201 1.00 98.38 758 PRO A O 1
ATOM 5453 N N . VAL A 1 759 ? -18.695 -9.986 -10.434 1.00 98.75 759 VAL A N 1
ATOM 5454 C CA . VAL A 1 759 ? -18.125 -10.349 -11.741 1.00 98.75 759 VAL A CA 1
ATOM 5455 C C . VAL A 1 759 ? -17.383 -9.138 -12.299 1.00 98.75 759 VAL A C 1
ATOM 5457 O O . VAL A 1 759 ? -18.006 -8.152 -12.692 1.00 98.75 759 VAL A O 1
ATOM 5460 N N . VAL A 1 760 ? -16.055 -9.208 -12.343 1.00 98.75 760 VAL A N 1
ATOM 5461 C CA . VAL A 1 760 ? -15.162 -8.164 -12.862 1.00 98.75 760 VAL A CA 1
ATOM 5462 C C . VAL A 1 760 ? -14.725 -8.567 -14.263 1.00 98.75 760 VAL A C 1
ATOM 5464 O O . VAL A 1 760 ? -13.865 -9.438 -14.418 1.00 98.75 760 VAL A O 1
ATOM 5467 N N . LYS A 1 761 ? -15.336 -7.969 -15.294 1.00 98.50 761 LYS A N 1
ATOM 5468 C CA . LYS A 1 761 ? -15.146 -8.410 -16.680 1.00 98.50 761 LYS A CA 1
ATOM 5469 C C . LYS A 1 761 ? -14.889 -7.299 -17.700 1.00 98.50 761 LYS A C 1
ATOM 5471 O O . LYS A 1 761 ? -15.658 -6.352 -17.775 1.00 98.50 761 LYS A O 1
ATOM 5476 N N . GLY A 1 762 ? -13.877 -7.429 -18.557 1.00 97.38 762 GLY A N 1
ATOM 5477 C CA . GLY A 1 762 ? -13.665 -6.465 -19.652 1.00 97.38 762 GLY A CA 1
ATOM 5478 C C . GLY A 1 762 ? -13.143 -5.093 -19.212 1.00 97.38 762 GLY A C 1
ATOM 5479 O O . GLY A 1 762 ? -13.274 -4.126 -19.953 1.00 97.38 762 GLY A O 1
ATOM 5480 N N . ASN A 1 763 ? -12.616 -4.955 -17.992 1.00 98.75 763 ASN A N 1
ATOM 5481 C CA . ASN A 1 763 ? -12.180 -3.662 -17.456 1.00 98.75 763 ASN A CA 1
ATOM 5482 C C . ASN A 1 763 ? -10.721 -3.360 -17.809 1.00 98.75 763 ASN A C 1
ATOM 5484 O O . ASN A 1 763 ? -9.908 -4.269 -17.955 1.00 98.75 763 ASN A O 1
ATOM 5488 N N . THR A 1 764 ? -10.380 -2.074 -17.863 1.00 98.81 764 THR A N 1
ATOM 5489 C CA . THR A 1 764 ? -8.995 -1.592 -17.921 1.00 98.81 764 THR A CA 1
ATOM 5490 C C . THR A 1 764 ? -8.582 -1.084 -16.544 1.00 98.81 764 THR A C 1
ATOM 5492 O O . THR A 1 764 ? -9.133 -0.099 -16.058 1.00 98.81 764 THR A O 1
ATOM 5495 N N . VAL A 1 765 ? -7.612 -1.739 -15.910 1.00 98.81 765 VAL A N 1
ATOM 5496 C CA . VAL A 1 765 ? -7.125 -1.403 -14.565 1.00 98.81 765 VAL A CA 1
ATOM 5497 C C . VAL A 1 765 ? -5.627 -1.134 -14.628 1.00 98.81 765 VAL A C 1
ATOM 5499 O O . VAL A 1 765 ? -4.830 -2.063 -14.781 1.00 98.81 765 VAL A O 1
ATOM 5502 N N . ARG A 1 766 ? -5.229 0.139 -14.543 1.00 98.31 766 ARG A N 1
ATOM 5503 C CA . ARG A 1 766 ? -3.834 0.527 -14.783 1.00 98.31 766 ARG A CA 1
ATOM 5504 C C . ARG A 1 766 ? -3.330 1.678 -13.935 1.00 98.31 766 ARG A C 1
ATOM 5506 O O . ARG A 1 766 ? -4.112 2.498 -13.467 1.00 98.31 766 ARG A O 1
ATOM 5513 N N . ASP A 1 767 ? -2.012 1.760 -13.798 1.00 97.50 767 ASP A N 1
ATOM 5514 C CA . ASP A 1 767 ? -1.315 2.876 -13.151 1.00 97.50 767 ASP A CA 1
ATOM 5515 C C . ASP A 1 767 ? -1.787 3.144 -11.705 1.00 97.50 767 ASP A C 1
ATOM 5517 O O . ASP A 1 767 ? -1.765 4.284 -11.237 1.00 97.50 767 ASP A O 1
ATOM 5521 N N . ASN A 1 768 ? -2.264 2.116 -10.991 1.00 98.50 768 ASN A N 1
ATOM 5522 C CA . ASN A 1 768 ? -2.585 2.202 -9.562 1.00 98.50 768 ASN A CA 1
ATOM 5523 C C . ASN A 1 768 ? -1.327 1.914 -8.732 1.00 98.50 768 ASN A C 1
ATOM 5525 O O . ASN A 1 768 ? -0.433 1.206 -9.190 1.00 98.50 768 ASN A O 1
ATOM 5529 N N . LYS A 1 769 ? -1.218 2.471 -7.522 1.00 98.31 769 LYS A N 1
ATOM 5530 C CA . LYS A 1 769 ? 0.033 2.395 -6.743 1.00 98.31 769 LYS A CA 1
ATOM 5531 C C . LYS A 1 769 ? 0.319 1.026 -6.120 1.00 98.31 769 LYS A C 1
ATOM 5533 O O . LYS A 1 769 ? 1.481 0.741 -5.852 1.00 98.31 769 LYS A O 1
ATOM 5538 N N . GLU A 1 770 ? -0.703 0.213 -5.875 1.00 98.38 770 GLU A N 1
ATOM 5539 C CA . GLU A 1 770 ? -0.551 -1.163 -5.384 1.00 98.38 770 GLU A CA 1
ATOM 5540 C C . GLU A 1 770 ? -0.950 -2.153 -6.490 1.00 98.38 770 GLU A C 1
ATOM 5542 O O . GLU A 1 770 ? -0.483 -2.032 -7.622 1.00 98.38 770 GLU A O 1
ATOM 5547 N N . SER A 1 771 ? -1.791 -3.138 -6.176 1.00 98.56 771 SER A N 1
ATOM 5548 C CA . SER A 1 771 ? -2.223 -4.172 -7.106 1.00 98.56 771 SER A CA 1
ATOM 5549 C C . SER A 1 771 ? -3.302 -3.663 -8.061 1.00 98.56 771 SER A C 1
ATOM 5551 O O . SER A 1 771 ? -4.071 -2.752 -7.746 1.00 98.56 771 SER A O 1
ATOM 5553 N N . GLY A 1 772 ? -3.399 -4.249 -9.252 1.00 98.62 772 GLY A N 1
ATOM 5554 C CA . GLY A 1 772 ? -4.512 -3.949 -10.152 1.00 98.62 772 GLY A CA 1
ATOM 5555 C C . GLY A 1 772 ? -5.839 -4.378 -9.525 1.00 98.62 772 GLY A C 1
ATOM 5556 O O . GLY A 1 772 ? -6.707 -3.550 -9.238 1.00 98.62 772 GLY A O 1
ATOM 5557 N N . ILE A 1 773 ? -5.970 -5.677 -9.261 1.00 98.88 773 ILE A N 1
ATOM 5558 C CA . ILE A 1 773 ? -7.140 -6.290 -8.624 1.00 98.88 773 ILE A CA 1
ATOM 5559 C C . ILE A 1 773 ? -6.666 -7.067 -7.394 1.00 98.88 773 ILE A C 1
ATOM 5561 O O . ILE A 1 773 ? -5.787 -7.911 -7.527 1.00 98.88 773 ILE A O 1
ATOM 5565 N N . PHE A 1 774 ? -7.250 -6.811 -6.223 1.00 98.75 774 PHE A N 1
ATOM 5566 C CA . PHE A 1 774 ? -6.897 -7.485 -4.972 1.00 98.75 774 PHE A CA 1
ATOM 5567 C C . PHE A 1 774 ? -8.118 -8.132 -4.310 1.00 98.75 774 PHE A C 1
ATOM 5569 O O . PHE A 1 774 ? -9.093 -7.451 -3.982 1.00 98.75 774 PHE A O 1
ATOM 5576 N N . ILE A 1 775 ? -8.053 -9.446 -4.102 1.00 98.75 775 ILE A N 1
ATOM 5577 C CA . ILE A 1 775 ? -9.086 -10.272 -3.469 1.00 98.75 775 ILE A CA 1
ATOM 5578 C C . ILE A 1 775 ? -8.557 -10.730 -2.108 1.00 98.75 775 ILE A C 1
ATOM 5580 O O . ILE A 1 775 ? -7.568 -11.457 -2.047 1.00 98.75 775 ILE A O 1
ATOM 5584 N N . TYR A 1 776 ? -9.185 -10.289 -1.017 1.00 98.25 776 TYR A N 1
ATOM 5585 C CA . TYR A 1 776 ? -8.644 -10.470 0.333 1.00 98.25 776 TYR A CA 1
ATOM 5586 C C . TYR A 1 776 ? -9.713 -10.528 1.417 1.00 98.25 776 TYR A C 1
ATOM 5588 O O . TYR A 1 776 ? -10.836 -10.102 1.185 1.00 98.25 776 TYR A O 1
ATOM 5596 N N . GLN A 1 777 ? -9.387 -11.032 2.609 1.00 96.94 777 GLN A N 1
ATOM 5597 C CA . GLN A 1 777 ? -10.307 -11.124 3.757 1.00 96.94 777 GLN A CA 1
ATOM 5598 C C . GLN A 1 777 ? -11.638 -11.785 3.376 1.00 96.94 777 GLN A C 1
ATOM 5600 O O . GLN A 1 777 ? -12.685 -11.142 3.420 1.00 96.94 777 GLN A O 1
ATOM 5605 N N . ASP A 1 778 ? -11.588 -13.036 2.913 1.00 96.75 778 ASP A N 1
ATOM 5606 C CA . ASP A 1 778 ? -12.755 -13.808 2.452 1.00 96.75 778 ASP A CA 1
ATOM 5607 C C . ASP A 1 778 ? -13.499 -13.198 1.246 1.00 96.75 778 ASP A C 1
ATOM 5609 O O . ASP A 1 778 ? -14.657 -13.522 0.983 1.00 96.75 778 ASP A O 1
ATOM 5613 N N . GLY A 1 779 ? -12.878 -12.269 0.513 1.00 97.75 779 GLY A N 1
ATOM 5614 C CA . GLY A 1 779 ? -13.384 -11.826 -0.786 1.00 97.75 779 GLY A CA 1
ATOM 5615 C C . GLY A 1 779 ? -13.370 -12.961 -1.810 1.00 97.75 779 GLY A C 1
ATOM 5616 O O . GLY A 1 779 ? -12.507 -13.833 -1.766 1.00 97.75 779 GLY A O 1
ATOM 5617 N N . ALA A 1 780 ? -14.302 -12.926 -2.755 1.00 96.75 780 ALA A N 1
ATOM 5618 C CA . ALA A 1 780 ? -14.427 -13.882 -3.846 1.00 96.75 780 ALA A CA 1
ATOM 5619 C C . ALA A 1 780 ? -14.776 -13.186 -5.169 1.00 96.75 780 ALA A C 1
ATOM 5621 O O . ALA A 1 780 ? -14.822 -11.961 -5.244 1.00 96.75 780 ALA A O 1
ATOM 5622 N N . GLY A 1 781 ? -15.022 -13.944 -6.236 1.00 94.31 781 GLY A N 1
ATOM 5623 C CA . GLY A 1 781 ? -15.513 -13.384 -7.493 1.00 94.31 781 GLY A CA 1
ATOM 5624 C C . GLY A 1 781 ? -14.838 -13.932 -8.740 1.00 94.31 781 GLY A C 1
ATOM 5625 O O . GLY A 1 781 ? -13.893 -14.721 -8.701 1.00 94.31 781 GLY A O 1
ATOM 5626 N N . THR A 1 782 ? -15.359 -13.483 -9.880 1.00 98.31 782 THR A N 1
ATOM 5627 C CA . THR A 1 782 ? -14.938 -13.921 -11.214 1.00 98.31 782 THR A CA 1
ATOM 5628 C C . THR A 1 782 ? -14.238 -12.778 -11.936 1.00 98.31 782 THR A C 1
ATOM 5630 O O . THR A 1 782 ? -14.846 -11.736 -12.178 1.00 98.31 782 THR A O 1
ATOM 5633 N N . ILE A 1 783 ? -12.971 -12.980 -12.296 1.00 98.62 783 ILE A N 1
ATOM 5634 C CA . ILE A 1 783 ? -12.102 -11.991 -12.936 1.00 98.62 783 ILE A CA 1
ATOM 5635 C C . ILE A 1 783 ? -11.823 -12.441 -14.370 1.00 98.62 783 ILE A C 1
ATOM 5637 O O . ILE A 1 783 ? -11.030 -13.357 -14.600 1.00 98.62 783 ILE A O 1
ATOM 5641 N N . GLN A 1 784 ? -12.496 -11.826 -15.344 1.00 98.38 784 GLN A N 1
ATOM 5642 C CA . GLN A 1 784 ? -12.436 -12.277 -16.734 1.00 98.38 784 GLN A CA 1
ATOM 5643 C C . GLN A 1 784 ? -12.148 -11.183 -17.752 1.00 98.38 784 GLN A C 1
ATOM 5645 O O . GLN A 1 784 ? -12.733 -10.112 -17.701 1.00 98.38 784 GLN A O 1
ATOM 5650 N N . GLN A 1 785 ? -11.337 -11.472 -18.769 1.00 98.31 785 GLN A N 1
ATOM 5651 C CA . GLN A 1 785 ? -11.190 -10.573 -19.926 1.00 98.31 785 GLN A CA 1
ATOM 5652 C C . GLN A 1 785 ? -10.763 -9.137 -19.563 1.00 98.31 785 GLN A C 1
ATOM 5654 O O . GLN A 1 785 ? -11.096 -8.198 -20.277 1.00 98.31 785 GLN A O 1
ATOM 5659 N N . ASN A 1 786 ? -10.072 -8.936 -18.437 1.00 98.75 786 ASN A N 1
ATOM 5660 C CA . ASN A 1 786 ? -9.606 -7.615 -18.020 1.00 98.75 786 ASN A CA 1
ATOM 5661 C C . ASN A 1 786 ? -8.201 -7.337 -18.560 1.00 98.75 786 ASN A C 1
ATOM 5663 O O . ASN A 1 786 ? -7.375 -8.244 -18.659 1.00 98.75 786 ASN A O 1
ATOM 5667 N N . THR A 1 787 ? -7.915 -6.065 -18.818 1.00 98.81 787 THR A N 1
ATOM 5668 C CA . THR A 1 787 ? -6.577 -5.554 -19.121 1.00 98.81 787 THR A CA 1
ATOM 5669 C C . THR A 1 787 ? -6.011 -4.911 -17.859 1.00 98.81 787 THR A C 1
ATOM 5671 O O . THR A 1 787 ? -6.490 -3.861 -17.429 1.00 98.81 787 THR A O 1
ATOM 5674 N N . VAL A 1 788 ? -5.017 -5.550 -17.239 1.00 98.81 788 VAL A N 1
ATOM 5675 C CA . VAL A 1 788 ? -4.444 -5.152 -15.946 1.00 98.81 788 VAL A CA 1
ATOM 5676 C C . VAL A 1 788 ? -2.965 -4.815 -16.111 1.00 98.81 788 VAL A C 1
ATOM 5678 O O . VAL A 1 788 ? -2.127 -5.715 -16.213 1.00 98.81 788 VAL A O 1
ATOM 5681 N N . THR A 1 789 ? -2.631 -3.524 -16.168 1.00 98.44 789 THR A N 1
ATOM 5682 C CA . THR A 1 789 ? -1.311 -3.096 -16.658 1.00 98.44 789 THR A CA 1
ATOM 5683 C C . THR A 1 789 ? -0.646 -1.994 -15.850 1.00 98.44 789 THR A C 1
ATOM 5685 O O . THR A 1 789 ? -1.314 -1.050 -15.451 1.00 98.44 789 THR A O 1
ATOM 5688 N N . GLY A 1 790 ? 0.677 -2.039 -15.680 1.00 96.25 790 GLY A N 1
ATOM 5689 C CA . GLY A 1 790 ? 1.429 -0.909 -15.112 1.00 96.25 790 GLY A CA 1
ATOM 5690 C C . GLY A 1 790 ? 1.081 -0.570 -13.658 1.00 96.25 790 GLY A C 1
ATOM 5691 O O . GLY A 1 790 ? 1.253 0.571 -13.238 1.00 96.25 790 GLY A O 1
ATOM 5692 N N . ASN A 1 791 ? 0.532 -1.517 -12.889 1.00 98.69 791 ASN A N 1
ATOM 5693 C CA . ASN A 1 791 ? 0.229 -1.293 -11.477 1.00 98.69 791 ASN A CA 1
ATOM 5694 C C . ASN A 1 791 ? 1.496 -1.464 -10.617 1.00 98.69 791 ASN A C 1
ATOM 5696 O O . ASN A 1 791 ? 2.404 -2.230 -10.953 1.00 98.69 791 ASN A O 1
ATOM 5700 N N . GLY A 1 792 ? 1.557 -0.722 -9.511 1.00 98.06 792 GLY A N 1
ATOM 5701 C CA . GLY A 1 792 ? 2.747 -0.547 -8.679 1.00 98.06 792 GLY A CA 1
ATOM 5702 C C . GLY A 1 792 ? 3.145 -1.756 -7.830 1.00 98.06 792 GLY A C 1
ATOM 5703 O O . GLY A 1 792 ? 4.240 -1.747 -7.269 1.00 98.06 792 GLY A O 1
ATOM 5704 N N . SER A 1 793 ? 2.302 -2.790 -7.772 1.00 97.69 793 SER A N 1
ATOM 5705 C CA . SER A 1 793 ? 2.600 -4.091 -7.167 1.00 97.69 793 SER A CA 1
ATOM 5706 C C . SER A 1 793 ? 2.214 -5.238 -8.116 1.00 97.69 793 SER A C 1
ATOM 5708 O O . SER A 1 793 ? 2.806 -5.375 -9.188 1.00 97.69 793 SER A O 1
ATOM 5710 N N . PHE A 1 794 ? 1.248 -6.080 -7.747 1.00 98.38 794 PHE A N 1
ATOM 5711 C CA . PHE A 1 794 ? 0.833 -7.248 -8.519 1.00 98.38 794 PHE A CA 1
ATOM 5712 C C . PHE A 1 794 ? -0.230 -6.883 -9.561 1.00 98.38 794 PHE A C 1
ATOM 5714 O O . PHE A 1 794 ? -0.968 -5.909 -9.417 1.00 98.38 794 PHE A O 1
ATOM 5721 N N . GLY A 1 795 ? -0.354 -7.679 -10.620 1.00 98.62 795 GLY A N 1
ATOM 5722 C CA . GLY A 1 795 ? -1.489 -7.541 -11.529 1.00 98.62 795 GLY A CA 1
ATOM 5723 C C . GLY A 1 795 ? -2.798 -7.922 -10.833 1.00 98.62 795 GLY A C 1
ATOM 5724 O O . GLY A 1 795 ? -3.646 -7.071 -10.556 1.00 98.62 795 GLY A O 1
ATOM 5725 N N . ILE A 1 796 ? -2.939 -9.208 -10.518 1.00 98.81 796 ILE A N 1
ATOM 5726 C CA . ILE A 1 796 ? -4.057 -9.776 -9.762 1.00 98.81 796 ILE A CA 1
ATOM 5727 C C . ILE A 1 796 ? -3.495 -10.467 -8.519 1.00 98.81 796 ILE A C 1
ATOM 5729 O O . ILE A 1 796 ? -2.674 -11.373 -8.628 1.00 98.81 796 ILE A O 1
ATOM 5733 N N . GLU A 1 797 ? -3.945 -10.047 -7.345 1.00 98.75 797 GLU A N 1
ATOM 5734 C CA . GLU A 1 797 ? -3.510 -10.553 -6.045 1.00 98.75 797 GLU A CA 1
ATOM 5735 C C . GLU A 1 797 ? -4.675 -11.237 -5.323 1.00 98.75 797 GLU A C 1
ATOM 5737 O O . GLU A 1 797 ? -5.797 -10.723 -5.302 1.00 98.75 797 GLU A O 1
ATOM 5742 N N . VAL A 1 798 ? -4.407 -12.394 -4.722 1.00 98.69 798 VAL A N 1
ATOM 5743 C CA . VAL A 1 798 ? -5.342 -13.146 -3.882 1.00 98.69 798 VAL A CA 1
ATOM 5744 C C . VAL A 1 798 ? -4.635 -13.492 -2.573 1.00 98.69 798 VAL A C 1
ATOM 5746 O O . VAL A 1 798 ? -3.688 -14.275 -2.569 1.00 98.69 798 VAL A O 1
ATOM 5749 N N . GLY A 1 799 ? -5.075 -12.897 -1.470 1.00 97.81 799 GLY A N 1
ATOM 5750 C CA . GLY A 1 799 ? -4.411 -12.999 -0.167 1.00 97.81 799 GLY A CA 1
ATOM 5751 C C . GLY A 1 799 ? -5.404 -13.110 0.982 1.00 97.81 799 GLY A C 1
ATOM 5752 O O . GLY A 1 799 ? -6.604 -12.969 0.770 1.00 97.81 799 GLY A O 1
ATOM 5753 N N . GLN A 1 800 ? -4.935 -13.317 2.212 1.00 97.19 800 GLN A N 1
ATOM 5754 C CA . GLN A 1 800 ? -5.761 -13.221 3.426 1.00 97.19 800 GLN A CA 1
ATOM 5755 C C . GLN A 1 800 ? -7.104 -13.986 3.345 1.00 97.19 800 GLN A C 1
ATOM 5757 O O . GLN A 1 800 ? -8.163 -13.394 3.556 1.00 97.19 800 GLN A O 1
ATOM 5762 N N . ALA A 1 801 ? -7.076 -15.277 2.998 1.00 97.31 801 ALA A N 1
ATOM 5763 C CA . ALA A 1 801 ? -8.255 -16.135 2.799 1.00 97.31 801 ALA A CA 1
ATOM 5764 C C . ALA A 1 801 ? -9.172 -15.757 1.612 1.00 97.31 801 ALA A C 1
ATOM 5766 O O . ALA A 1 801 ? -10.324 -16.189 1.540 1.00 97.31 801 ALA A O 1
ATOM 5767 N N . GLY A 1 802 ? -8.683 -14.962 0.655 1.00 97.75 802 GLY A N 1
ATOM 5768 C CA . GLY A 1 802 ? -9.397 -14.645 -0.584 1.00 97.75 802 GLY A CA 1
ATOM 5769 C C . GLY A 1 802 ? -9.591 -15.870 -1.490 1.00 97.75 802 GLY A C 1
ATOM 5770 O O . GLY A 1 802 ? -8.707 -16.717 -1.608 1.00 97.75 802 GLY A O 1
ATOM 5771 N N . LYS A 1 803 ? -10.746 -15.966 -2.159 1.00 97.25 803 LYS A N 1
ATOM 5772 C CA . LYS A 1 803 ? -11.146 -17.120 -2.982 1.00 97.25 803 LYS A CA 1
ATOM 5773 C C . LYS A 1 803 ? -11.635 -16.690 -4.360 1.00 97.25 803 LYS A C 1
ATOM 5775 O O . LYS A 1 803 ? -12.820 -16.459 -4.571 1.00 97.25 803 LYS A O 1
ATOM 5780 N N . ALA A 1 804 ? -10.723 -16.580 -5.319 1.00 97.06 804 ALA A N 1
ATOM 5781 C CA . ALA A 1 804 ? -11.090 -16.244 -6.691 1.00 97.06 804 ALA A CA 1
ATOM 5782 C C . ALA A 1 804 ? -11.698 -17.467 -7.403 1.00 97.06 804 ALA A C 1
ATOM 5784 O O . ALA A 1 804 ? -10.993 -18.436 -7.704 1.00 97.06 804 ALA A O 1
ATOM 5785 N N . ASP A 1 805 ? -12.994 -17.402 -7.718 1.00 94.44 805 ASP A N 1
ATOM 5786 C CA . ASP A 1 805 ? -13.745 -18.501 -8.346 1.00 94.44 805 ASP A CA 1
ATOM 5787 C C . ASP A 1 805 ? -13.229 -18.830 -9.747 1.00 94.44 805 ASP A C 1
ATOM 5789 O O . ASP A 1 805 ? -13.313 -19.975 -10.203 1.00 94.44 805 ASP A O 1
ATOM 5793 N N . ARG A 1 806 ? -12.737 -17.803 -10.448 1.00 97.94 806 ARG A N 1
ATOM 5794 C CA . ARG A 1 806 ? -12.208 -17.900 -11.806 1.00 97.94 806 ARG A CA 1
ATOM 5795 C C . ARG A 1 806 ? -11.373 -16.672 -12.162 1.00 97.94 806 ARG A C 1
ATOM 5797 O O . ARG A 1 806 ? -11.868 -15.551 -12.078 1.00 97.94 806 ARG A O 1
ATOM 5804 N N . ILE A 1 807 ? -10.149 -16.895 -12.635 1.00 98.62 807 ILE A N 1
ATOM 5805 C CA . ILE A 1 807 ? -9.273 -15.889 -13.251 1.00 98.62 807 ILE A CA 1
ATOM 5806 C C . ILE A 1 807 ? -8.930 -16.370 -14.665 1.00 98.62 807 ILE A C 1
ATOM 5808 O O . ILE A 1 807 ? -8.113 -17.275 -14.833 1.00 98.62 807 ILE A O 1
ATOM 5812 N N . GLU A 1 808 ? -9.582 -15.816 -15.689 1.00 98.25 808 GLU A N 1
ATOM 5813 C CA . GLU A 1 808 ? -9.502 -16.344 -17.061 1.00 98.25 808 GLU A CA 1
ATOM 5814 C C . GLU A 1 808 ? -9.653 -15.267 -18.148 1.00 98.25 808 GLU A C 1
ATOM 5816 O O . GLU A 1 808 ? -10.477 -14.363 -18.066 1.00 98.25 808 GLU A O 1
ATOM 5821 N N . GLY A 1 809 ? -8.881 -15.386 -19.220 1.00 97.69 809 GLY A N 1
ATOM 5822 C CA . GLY A 1 809 ? -8.896 -14.504 -20.383 1.00 97.69 809 GLY A CA 1
ATOM 5823 C C . GLY A 1 809 ? -8.334 -13.110 -20.115 1.00 97.69 809 GLY A C 1
ATOM 5824 O O . GLY A 1 809 ? -8.577 -12.216 -20.915 1.00 97.69 809 GLY A O 1
ATOM 5825 N N . ASN A 1 810 ? -7.642 -12.886 -18.995 1.00 98.69 810 ASN A N 1
ATOM 5826 C CA . ASN A 1 810 ? -7.101 -11.573 -18.646 1.00 98.69 810 ASN A CA 1
ATOM 5827 C C . ASN A 1 810 ? -5.753 -11.325 -19.335 1.00 98.69 810 ASN A C 1
ATOM 5829 O O . ASN A 1 810 ? -4.931 -12.235 -19.453 1.00 98.69 810 ASN A O 1
ATOM 5833 N N . THR A 1 811 ? -5.507 -10.073 -19.709 1.00 98.75 811 THR A N 1
ATOM 5834 C CA . THR A 1 811 ? -4.210 -9.576 -20.179 1.00 98.75 811 THR A CA 1
ATOM 5835 C C . THR A 1 811 ? -3.550 -8.813 -19.039 1.00 98.75 811 THR A C 1
ATOM 5837 O O . THR A 1 811 ? -3.969 -7.705 -18.712 1.00 98.75 811 THR A O 1
ATOM 5840 N N . VAL A 1 812 ? -2.535 -9.403 -18.409 1.00 98.69 812 VAL A N 1
ATOM 5841 C CA . VAL A 1 812 ? -1.863 -8.845 -17.228 1.00 98.69 812 VAL A CA 1
ATOM 5842 C C . VAL A 1 812 ? -0.402 -8.566 -17.558 1.00 98.69 812 VAL A C 1
ATOM 5844 O O . VAL A 1 812 ? 0.403 -9.498 -17.656 1.00 98.69 812 VAL A O 1
ATOM 5847 N N . THR A 1 813 ? -0.048 -7.296 -17.760 1.00 98.06 813 THR A N 1
ATOM 5848 C CA . THR A 1 813 ? 1.268 -6.940 -18.311 1.00 98.06 813 THR A CA 1
ATOM 5849 C C . THR A 1 813 ? 1.925 -5.726 -17.665 1.00 98.06 813 THR A C 1
ATOM 5851 O O . THR A 1 813 ? 1.257 -4.803 -17.214 1.00 98.06 813 THR A O 1
ATOM 5854 N N . GLY A 1 814 ? 3.258 -5.692 -17.615 1.00 96.00 814 GLY A N 1
ATOM 5855 C CA . GLY A 1 814 ? 3.984 -4.497 -17.161 1.00 96.00 814 GLY A CA 1
ATOM 5856 C C . GLY A 1 814 ? 3.776 -4.114 -15.690 1.00 96.00 814 GLY A C 1
ATOM 5857 O O . GLY A 1 814 ? 4.023 -2.965 -15.342 1.00 96.00 814 GLY A O 1
ATOM 5858 N N . ASN A 1 815 ? 3.271 -5.008 -14.831 1.00 98.56 815 ASN A N 1
ATOM 5859 C CA . ASN A 1 815 ? 3.093 -4.714 -13.404 1.00 98.56 815 ASN A CA 1
ATOM 5860 C C . ASN A 1 815 ? 4.426 -4.859 -12.648 1.00 98.56 815 ASN A C 1
ATOM 5862 O O . ASN A 1 815 ? 5.296 -5.643 -13.034 1.00 98.56 815 ASN A O 1
ATOM 5866 N N . HIS A 1 816 ? 4.600 -4.101 -11.564 1.00 98.31 816 HIS A N 1
ATOM 5867 C CA . HIS A 1 816 ? 5.890 -3.980 -10.875 1.00 98.31 816 HIS A CA 1
ATOM 5868 C C . HIS A 1 816 ? 6.292 -5.200 -10.025 1.00 98.31 816 HIS A C 1
ATOM 5870 O O . HIS A 1 816 ? 7.390 -5.210 -9.465 1.00 98.31 816 HIS A O 1
ATOM 5876 N N . SER A 1 817 ? 5.446 -6.229 -9.956 1.00 98.12 817 SER A N 1
ATOM 5877 C CA . SER A 1 817 ? 5.692 -7.511 -9.289 1.00 98.12 817 SER A CA 1
ATOM 5878 C C . SER A 1 817 ? 5.099 -8.675 -10.108 1.00 98.12 817 SER A C 1
ATOM 5880 O O . SER A 1 817 ? 5.182 -8.657 -11.335 1.00 98.12 817 SER A O 1
ATOM 5882 N N . HIS A 1 818 ? 4.560 -9.723 -9.478 1.00 98.12 818 HIS A N 1
ATOM 5883 C CA . HIS A 1 818 ? 3.948 -10.874 -10.159 1.00 98.12 818 HIS A CA 1
ATOM 5884 C C . HIS A 1 818 ? 2.697 -10.505 -10.973 1.00 98.12 818 HIS A C 1
ATOM 5886 O O . HIS A 1 818 ? 1.963 -9.577 -10.629 1.00 98.12 818 HIS A O 1
ATOM 5892 N N . GLY A 1 819 ? 2.433 -11.271 -12.038 1.00 98.31 819 GLY A N 1
ATOM 5893 C CA . GLY A 1 819 ? 1.206 -11.137 -12.827 1.00 98.31 819 GLY A CA 1
ATOM 5894 C C . GLY A 1 819 ? -0.021 -11.551 -12.013 1.00 98.31 819 GLY A C 1
ATOM 5895 O O . GLY A 1 819 ? -0.832 -10.704 -11.651 1.00 98.31 819 GLY A O 1
ATOM 5896 N N . ILE A 1 820 ? -0.128 -12.840 -11.691 1.00 98.69 820 ILE A N 1
ATOM 5897 C CA . ILE A 1 820 ? -1.116 -13.402 -10.762 1.00 98.69 820 ILE A CA 1
ATOM 5898 C C . ILE A 1 820 ? -0.376 -13.916 -9.526 1.00 98.69 820 ILE A C 1
ATOM 5900 O O . ILE A 1 820 ? 0.562 -14.705 -9.648 1.00 98.69 820 ILE A O 1
ATOM 5904 N N . TYR A 1 821 ? -0.795 -13.486 -8.341 1.00 98.62 821 TYR A N 1
ATOM 5905 C CA . TYR A 1 821 ? -0.150 -13.830 -7.080 1.00 98.62 821 TYR A CA 1
ATOM 5906 C C . TYR A 1 821 ? -1.157 -14.336 -6.052 1.00 98.62 821 TYR A C 1
ATOM 5908 O O . TYR A 1 821 ? -2.145 -13.657 -5.785 1.00 98.62 821 TYR A O 1
ATOM 5916 N N . VAL A 1 822 ? -0.912 -15.517 -5.481 1.00 98.56 822 VAL A N 1
ATOM 5917 C CA . VAL A 1 822 ? -1.776 -16.128 -4.460 1.00 98.56 822 VAL A CA 1
ATOM 5918 C C . VAL A 1 822 ? -0.969 -16.441 -3.204 1.00 98.56 822 VAL A C 1
ATOM 5920 O O . VAL A 1 822 ? -0.047 -17.251 -3.254 1.00 98.56 822 VAL A O 1
ATOM 5923 N N . HIS A 1 823 ? -1.304 -15.840 -2.066 1.00 98.31 823 HIS A N 1
ATOM 5924 C CA . HIS A 1 823 ? -0.544 -16.025 -0.828 1.00 98.31 823 HIS A CA 1
ATOM 5925 C C . HIS A 1 823 ? -1.429 -16.123 0.416 1.00 98.31 823 HIS A C 1
ATOM 5927 O O . HIS A 1 823 ? -2.617 -15.821 0.374 1.00 98.31 823 HIS A O 1
ATOM 5933 N N . ASP A 1 824 ? -0.821 -16.514 1.532 1.00 97.38 824 ASP A N 1
ATOM 5934 C CA . ASP A 1 824 ? -1.463 -16.811 2.818 1.00 97.38 824 ASP A CA 1
ATOM 5935 C C . ASP A 1 824 ? -2.317 -18.086 2.810 1.00 97.38 824 ASP A C 1
ATOM 5937 O O . ASP A 1 824 ? -2.946 -18.466 1.818 1.00 97.38 824 ASP A O 1
ATOM 5941 N N . GLU A 1 825 ? -2.346 -18.747 3.962 1.00 95.19 825 GLU A N 1
ATOM 5942 C CA . GLU A 1 825 ? -3.127 -19.956 4.178 1.00 95.19 825 GLU A CA 1
ATOM 5943 C C . GLU A 1 825 ? -4.629 -19.676 4.008 1.00 95.19 825 GLU A C 1
ATOM 5945 O O . GLU A 1 825 ? -5.156 -18.654 4.451 1.00 95.19 825 GLU A O 1
ATOM 5950 N N . GLY A 1 826 ? -5.325 -20.586 3.323 1.00 94.75 826 GLY A N 1
ATOM 5951 C CA . GLY A 1 826 ? -6.752 -20.456 3.018 1.00 94.75 826 GLY A CA 1
ATOM 5952 C C . GLY A 1 826 ? -7.076 -19.625 1.771 1.00 94.75 826 GLY A C 1
ATOM 5953 O O . GLY A 1 826 ? -8.230 -19.644 1.335 1.00 94.75 826 GLY A O 1
ATOM 5954 N N . SER A 1 827 ? -6.092 -18.948 1.166 1.00 98.38 827 SER A N 1
ATOM 5955 C CA . SER A 1 827 ? -6.276 -18.243 -0.107 1.00 98.38 827 SER A CA 1
ATOM 5956 C C . SER A 1 827 ? -6.206 -19.199 -1.297 1.00 98.38 827 SER A C 1
ATOM 5958 O O . SER A 1 827 ? -5.315 -20.047 -1.389 1.00 98.38 827 SER A O 1
ATOM 5960 N N . GLN A 1 828 ? -7.122 -19.038 -2.249 1.00 97.88 828 GLN A N 1
ATOM 5961 C CA . GLN A 1 828 ? -7.241 -19.928 -3.400 1.00 97.88 828 GLN A CA 1
ATOM 5962 C C . GLN A 1 828 ? -7.659 -19.168 -4.658 1.00 97.88 828 GLN A C 1
ATOM 5964 O O . GLN A 1 828 ? -8.525 -18.296 -4.614 1.00 97.88 828 GLN A O 1
ATOM 5969 N N . ALA A 1 829 ? -7.097 -19.542 -5.805 1.00 98.06 829 ALA A N 1
ATOM 5970 C CA . ALA A 1 829 ? -7.551 -19.054 -7.100 1.00 98.06 829 ALA A CA 1
ATOM 5971 C C . ALA A 1 829 ? -7.656 -20.183 -8.122 1.00 98.06 829 ALA A C 1
ATOM 5973 O O . ALA A 1 829 ? -6.715 -20.959 -8.292 1.00 98.06 829 ALA A O 1
ATOM 5974 N N . ARG A 1 830 ? -8.771 -20.237 -8.857 1.00 98.25 830 ARG A N 1
ATOM 5975 C CA . ARG A 1 830 ? -8.908 -21.101 -10.037 1.00 98.25 830 ARG A CA 1
ATOM 5976 C C . ARG A 1 830 ? -8.511 -20.320 -11.287 1.00 98.25 830 ARG A C 1
ATOM 5978 O O . ARG A 1 830 ? -9.215 -19.400 -11.702 1.00 98.25 830 ARG A O 1
ATOM 5985 N N . VAL A 1 831 ? -7.371 -20.660 -11.872 1.00 98.44 831 VAL A N 1
ATOM 5986 C CA . VAL A 1 831 ? -6.720 -19.905 -12.945 1.00 98.44 831 VAL A CA 1
ATOM 5987 C C . VAL A 1 831 ? -6.807 -20.680 -14.260 1.00 98.44 831 VAL A C 1
ATOM 5989 O O . VAL A 1 831 ? -6.280 -21.787 -14.380 1.00 98.44 831 VAL A O 1
ATOM 5992 N N . GLY A 1 832 ? -7.484 -20.081 -15.241 1.00 97.00 832 GLY A N 1
ATOM 5993 C CA . GLY A 1 832 ? -7.578 -20.568 -16.619 1.00 97.00 832 GLY A CA 1
ATOM 5994 C C . GLY A 1 832 ? -6.532 -19.924 -17.532 1.00 97.00 832 GLY A C 1
ATOM 5995 O O . GLY A 1 832 ? -5.495 -19.442 -17.074 1.00 97.00 832 GLY A O 1
ATOM 5996 N N . ALA A 1 833 ? -6.806 -19.879 -18.836 1.00 97.38 833 ALA A N 1
ATOM 5997 C CA . ALA A 1 833 ? -5.899 -19.269 -19.809 1.00 97.38 833 ALA A CA 1
ATOM 5998 C C . ALA A 1 833 ? -5.825 -17.744 -19.624 1.00 97.38 833 ALA A C 1
ATOM 6000 O O . ALA A 1 833 ? -6.843 -17.071 -19.728 1.00 97.38 833 ALA A O 1
ATOM 6001 N N . ASN A 1 834 ? -4.639 -17.182 -19.382 1.00 98.38 834 ASN A N 1
ATOM 6002 C CA . ASN A 1 834 ? -4.411 -15.735 -19.276 1.00 98.38 834 ASN A CA 1
ATOM 6003 C C . ASN A 1 834 ? -3.156 -15.334 -20.068 1.00 98.38 834 ASN A C 1
ATOM 6005 O O . ASN A 1 834 ? -2.228 -16.128 -20.221 1.00 98.38 834 ASN A O 1
ATOM 6009 N N . THR A 1 835 ? -3.104 -14.094 -20.551 1.00 98.44 835 THR A N 1
ATOM 6010 C CA . THR A 1 835 ? -1.926 -13.531 -21.220 1.00 98.44 835 THR A CA 1
ATOM 6011 C C . THR A 1 835 ? -1.117 -12.723 -20.213 1.00 98.44 835 THR A C 1
ATOM 6013 O O . THR A 1 835 ? -1.526 -11.639 -19.806 1.00 98.44 835 THR A O 1
ATOM 6016 N N . LEU A 1 836 ? 0.034 -13.255 -19.803 1.00 98.06 836 LEU A N 1
ATOM 6017 C CA . LEU A 1 836 ? 0.864 -12.700 -18.734 1.00 98.06 836 LEU A CA 1
ATOM 6018 C C . LEU A 1 836 ? 2.266 -12.405 -19.283 1.00 98.06 836 LEU A C 1
ATOM 6020 O O . LEU A 1 836 ? 3.002 -13.332 -19.616 1.00 98.06 836 LEU A O 1
ATOM 6024 N N . SER A 1 837 ? 2.654 -11.135 -19.403 1.00 96.25 837 SER A N 1
ATOM 6025 C CA . SER A 1 837 ? 3.953 -1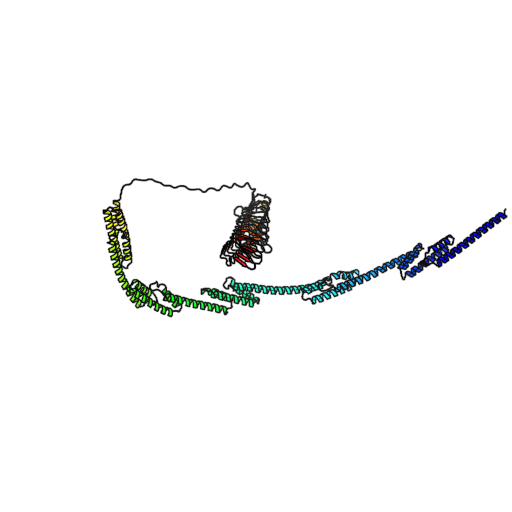0.772 -19.995 1.00 96.25 837 SER A CA 1
ATOM 6026 C C . SER A 1 837 ? 4.506 -9.446 -19.474 1.00 96.25 837 SER A C 1
ATOM 6028 O O . SER A 1 837 ? 3.764 -8.552 -19.088 1.00 96.25 837 SER A O 1
ATOM 6030 N N . GLY A 1 838 ? 5.833 -9.309 -19.429 1.00 95.06 838 GLY A N 1
ATOM 6031 C CA . GLY A 1 838 ? 6.492 -8.057 -19.033 1.00 95.06 838 GLY A CA 1
ATOM 6032 C C . GLY A 1 838 ? 6.235 -7.598 -17.590 1.00 95.06 838 GLY A C 1
ATOM 6033 O O . GLY A 1 838 ? 6.519 -6.451 -17.277 1.00 95.06 838 GLY A O 1
ATOM 6034 N N . ASN A 1 839 ? 5.681 -8.449 -16.721 1.00 98.00 839 ASN A N 1
ATOM 6035 C CA . ASN A 1 839 ? 5.606 -8.185 -15.282 1.00 98.00 839 ASN A CA 1
ATOM 6036 C C . ASN A 1 839 ? 6.997 -8.412 -14.657 1.00 98.00 839 ASN A C 1
ATOM 6038 O O . ASN A 1 839 ? 7.718 -9.306 -15.101 1.00 98.00 839 ASN A O 1
ATOM 6042 N N . ASN A 1 840 ? 7.383 -7.630 -13.645 1.00 97.75 840 ASN A N 1
ATOM 6043 C CA . ASN A 1 840 ? 8.726 -7.727 -13.046 1.00 97.75 840 ASN A CA 1
ATOM 6044 C C . ASN A 1 840 ? 8.935 -9.027 -12.253 1.00 97.75 840 ASN A C 1
ATOM 6046 O O . ASN A 1 840 ? 10.066 -9.476 -12.071 1.00 97.75 840 ASN A O 1
ATOM 6050 N N . GLY A 1 841 ? 7.852 -9.607 -11.738 1.00 95.81 841 GLY A N 1
ATOM 6051 C CA . GLY A 1 841 ? 7.854 -10.905 -11.081 1.00 95.81 841 GLY A CA 1
ATOM 6052 C C . GLY A 1 841 ? 7.459 -12.039 -12.028 1.00 95.81 841 GLY A C 1
ATOM 6053 O O . GLY A 1 841 ? 7.218 -11.866 -13.218 1.00 95.81 841 GLY A O 1
ATOM 6054 N N . LYS A 1 842 ? 7.337 -13.242 -11.465 1.00 97.19 842 LYS A N 1
ATOM 6055 C CA . LYS A 1 842 ? 6.777 -14.416 -12.155 1.00 97.19 842 LYS A CA 1
ATOM 6056 C C . LYS A 1 842 ? 5.386 -14.131 -12.767 1.00 97.19 842 LYS A C 1
ATOM 6058 O O . LYS A 1 842 ? 4.605 -13.409 -12.140 1.00 97.19 842 LYS A O 1
ATOM 6063 N N . PRO A 1 843 ? 5.047 -14.738 -13.925 1.00 96.19 843 PRO A N 1
ATOM 6064 C CA . PRO A 1 843 ? 3.712 -14.643 -14.519 1.00 96.19 843 PRO A CA 1
ATOM 6065 C C . PRO A 1 843 ? 2.613 -15.059 -13.541 1.00 96.19 843 PRO A C 1
ATOM 6067 O O . PRO A 1 843 ? 1.682 -14.298 -13.304 1.00 96.19 843 PRO A O 1
ATOM 6070 N N . GLU A 1 844 ? 2.782 -16.220 -12.913 1.00 97.12 844 GLU A N 1
ATOM 6071 C CA . GLU A 1 844 ? 1.919 -16.736 -11.856 1.00 97.12 844 GLU A CA 1
ATOM 6072 C C . GLU A 1 844 ? 2.794 -17.212 -10.696 1.00 97.12 844 GLU A C 1
ATOM 6074 O O . GLU A 1 844 ? 3.844 -17.828 -10.914 1.00 97.12 844 GLU A O 1
ATOM 6079 N N . HIS A 1 845 ? 2.393 -16.923 -9.461 1.00 97.56 845 HIS A N 1
ATOM 6080 C CA . HIS A 1 845 ? 3.125 -17.355 -8.279 1.00 97.56 845 HIS A CA 1
ATOM 6081 C C . HIS A 1 845 ? 2.193 -17.616 -7.100 1.00 97.56 845 HIS A C 1
ATOM 6083 O O . HIS A 1 845 ? 1.280 -16.835 -6.844 1.00 97.56 845 HIS A O 1
ATOM 6089 N N . SER A 1 846 ? 2.459 -18.694 -6.366 1.00 96.88 846 SER A N 1
ATOM 6090 C CA . SER A 1 846 ? 1.841 -18.961 -5.075 1.00 96.88 846 SER A CA 1
ATOM 6091 C C . SER A 1 846 ? 2.887 -19.149 -3.976 1.00 96.88 846 SER A C 1
ATOM 6093 O O . SER A 1 846 ? 3.925 -19.770 -4.221 1.00 96.88 846 SER A O 1
ATOM 6095 N N . GLU A 1 847 ? 2.612 -18.648 -2.771 1.00 95.25 847 GLU A N 1
ATOM 6096 C CA . GLU A 1 847 ? 3.465 -18.827 -1.586 1.00 95.25 847 GLU A CA 1
ATOM 6097 C C . GLU A 1 847 ? 2.656 -18.898 -0.279 1.00 95.25 847 GLU A C 1
ATOM 6099 O O . GLU A 1 847 ? 1.450 -18.672 -0.273 1.00 95.25 847 GLU A O 1
ATOM 6104 N N . LYS A 1 848 ? 3.322 -19.200 0.847 1.00 93.44 848 LYS A N 1
ATOM 6105 C CA . LYS A 1 848 ? 2.752 -19.129 2.212 1.00 93.44 848 LYS A CA 1
ATOM 6106 C C . LYS A 1 848 ? 1.398 -19.841 2.390 1.00 93.44 848 LYS A C 1
ATOM 6108 O O . LYS A 1 848 ? 0.543 -19.362 3.123 1.00 93.44 848 LYS A O 1
ATOM 6113 N N . GLY A 1 849 ? 1.200 -20.973 1.716 1.00 92.50 849 GLY A N 1
ATOM 6114 C CA . GLY A 1 849 ? -0.045 -21.748 1.794 1.00 92.50 849 GLY A CA 1
ATOM 6115 C C . GLY A 1 849 ? -1.148 -21.315 0.819 1.00 92.50 849 GLY A C 1
ATOM 6116 O O . GLY A 1 849 ? -2.184 -21.974 0.768 1.00 92.50 849 GLY A O 1
ATOM 6117 N N . GLY A 1 850 ? -0.922 -20.276 0.009 1.00 96.19 850 GLY A N 1
ATOM 6118 C CA . GLY A 1 850 ? -1.812 -19.907 -1.086 1.00 96.19 850 GLY A CA 1
ATOM 6119 C C . GLY A 1 850 ? -1.829 -20.974 -2.184 1.00 96.19 850 GLY A C 1
ATOM 6120 O O . GLY A 1 850 ? -0.794 -21.560 -2.515 1.00 96.19 850 GLY A O 1
ATOM 6121 N N . ARG A 1 851 ? -3.004 -21.230 -2.768 1.00 97.75 851 ARG A N 1
ATOM 6122 C CA . ARG A 1 851 ? -3.212 -22.314 -3.738 1.00 97.75 851 ARG A CA 1
ATOM 6123 C C . ARG A 1 851 ? -3.716 -21.807 -5.087 1.00 97.75 851 ARG A C 1
ATOM 6125 O O . ARG A 1 851 ? -4.724 -21.110 -5.166 1.00 97.75 851 ARG A O 1
ATOM 6132 N N . ILE A 1 852 ? -3.055 -22.231 -6.161 1.00 98.06 852 ILE A N 1
ATOM 6133 C CA . ILE A 1 852 ? -3.541 -22.055 -7.534 1.00 98.06 852 ILE A CA 1
ATOM 6134 C C . ILE A 1 852 ? -4.051 -23.401 -8.046 1.00 98.06 852 ILE A C 1
ATOM 6136 O O . ILE A 1 852 ? -3.296 -24.368 -8.105 1.00 98.06 852 ILE A O 1
ATOM 6140 N N . ASP A 1 853 ? -5.316 -23.441 -8.451 1.00 96.75 853 ASP A N 1
ATOM 6141 C CA . ASP A 1 853 ? -5.930 -24.570 -9.149 1.00 96.75 853 ASP A CA 1
ATOM 6142 C C . ASP A 1 853 ? -6.145 -24.226 -10.621 1.00 96.75 853 ASP A C 1
ATOM 6144 O O . ASP A 1 853 ? -6.400 -23.074 -10.963 1.00 96.75 853 ASP A O 1
ATOM 6148 N N . ARG A 1 854 ? -6.070 -25.219 -11.507 1.00 96.31 854 ARG A N 1
ATOM 6149 C CA . ARG A 1 854 ? -6.307 -25.023 -12.945 1.00 96.31 854 ARG A CA 1
ATOM 6150 C C . ARG A 1 854 ? -7.778 -25.235 -13.300 1.00 96.31 854 ARG A C 1
ATOM 6152 O O . ARG A 1 854 ? -8.443 -26.068 -12.682 1.00 96.31 854 ARG A O 1
ATOM 6159 N N . LEU A 1 855 ? -8.276 -24.439 -14.248 1.00 88.94 855 LEU A N 1
ATOM 6160 C CA . LEU A 1 855 ? -9.639 -24.527 -14.790 1.00 88.94 855 LEU A CA 1
ATOM 6161 C C . LEU A 1 855 ? -9.754 -25.467 -15.981 1.00 88.94 855 LEU A C 1
ATOM 6163 O O . LEU A 1 855 ? -8.771 -25.551 -16.751 1.00 88.94 855 LEU A O 1
#

pLDDT: mean 87.22, std 11.6, range [28.77, 98.88]

Radius of gyration: 69.9 Å; chains: 1; bounding box: 174×62×235 Å

Sequence (855 aa):
LRQAADAARAAADAAEAARLAAQASATQALTADAERLVNAFSPFADPGPALALCDRLAAAGEGPRADALRRRLADIYWAEAERQAATDPAAALGTIQSALRAFPQETRFLERQKTLAEALTAARTTAEREAALQALRKVIADKRTELGPGKSTDRILPDLNRLESEFGLASEAAATRQAIVGYYRDAARKAADRETAIAILQDALPVAPDRAALQAEIDAHLAALKAEVASAAATTAQAKTIENKRVQALALAGNPVGKKAAALPGLLAELDRLGATAAAAEVRQAARAAFEAKVAAARAVTDFDPLLEAAARVFPAGSPELAGLQAKKEEFIAGRKTERVAQIRQALENYPPGSPAKALPGLFQELDALGEGQLATDLGGKLRERLTAAARTALPGDPKAAQAIVREALTLPPCKGDATLKALAAEAETAEQAAGEKRRADLVARIDQAIAGPGFPAQPEAVARLITDLEKEPGGAEPAKAARRQAAEALLAAGRAALDGKDLAAARRHADRVKTFVPDHPGQAALAKAIADAAKPPEPPPQPPVTPPATSPVPPQPPDQPPATALEIVVTPGGSPTLAQALAQAKPGMTIKLQPGTHQGGLTIDQAITLTGAGSRDQVILQSSGPPVLTLAGKAMVTNLTVSYTGSSQTDAVKITGGSPTLKNCTVTSSAAAAPPEYSACVGVYGGTPVLQGNTLSGSRGMGLMVKGGKPLVQGNTMDGSAVYGAWFTKGAGGTFTNNTVTRSTRSGVGIKNGAAPVVKGNTVRDNKESGIFIYQDGAGTIQQNTVTGNGSFGIEVGQAGKADRIEGNTVTGNHSHGIYVHDEGSQARVGANTLSGNNGKPEHSEKGGRIDRL

Foldseek 3Di:
DVVVVVVVVVVVVVVVVVVVVVLVVVLVVLLVVLVVDLVPDALPDDCVVNLVSLVVNVVSVNVVSSVVSLVSSLVNLVVVLVVCCVPPLPVSLVSLVSSCVSCVPDVVSVVSNVVSVVVVVVVVPVVVLVVVLVVLVVVLVVVLVVDDQPAAPPVNLVSLVCCCPVVVNVVVSQVSLVVNLVRLCVVLVVDPALVSSLSSLVSSLSSHPDNPVSVVVSVVSVVVVVVVVVVVVVVVVLVVVLVVLLVVLLVCLLPLLDPVVLCNLVSLVVNVVSVVPVSSVVSLVSNLVNLVVQLVVDDDLVSLPSSLVSNCSSDPPPDPSSVVSVVSSVVVVVVVLVVLLVVLLVCLVPDDQLDQCVCNQVSLVVCVVSVNNVSSQVSLVVSLVVLLVVLVVCQVPPLPSSLSSLVRQCVHPSSPPPPSSVVSNVSSVVSVVVVLVVVLVVLLVVLVVLLPDPCCLVDVVVSLVSLVVLCPRVPSVVSSLVSLVSSLVSLLVQLVVCVVVVVLVSNLSSLVCSCSSPVPDPSSVVSVVSSVVVDDDDDDDDDDDDDDDDDDDDDDDDDDDDPDPAVEAEDEAVDPPAPVNVQVPDAARHEYEYEFDEREDADEDAGNYEYEYDDAQDRAEQEYAPAQSYEYHAAYEYERHEQEYPHAAAEENYEYQEHAYEYEHYEFEHPYDADPPGGYESYEAQEYEYEYYQYEQDHAQGESYEYNYYAYHAANYEQEQHAAEPYEAENQAEHEHAQYEFENYQEEHYEFEHNHEYEYEHYEFEHYQEEPYEFEHQGEYEAALYEFEHYNYEDYEWEHLGEYPEHYNYAFAHYAEEHYEFEAANTEHAYEDYHFYHHNYHPYDYDHNGYYHYD

Secondary structure (DSSP, 8-state):
-HHHHHHHHHHHHHHHHHHHHHHHHHHHHHHHHHHHHHHT--TTS--HHHHHHHHHHHHTT-HHHHHHHHHHHHHHHHHHHHHHHTT-HHHHHHHHHHHHHH-TT-HHHHHHHHHHHHHHHHHHHHHHHHHHHHHHHHHHHHHHHT--TT--GGGTHHHHHHHHHTT--HHHHHHHHHHHHHHHHHHHHT-SSHHHHHHHHHHHGGG-SSHHHHHHHHHHHHHHHHHHHHHHHHHHHHHHHHHHHHHHHHHHHTSTTSGGGGGHHHHHHHHHHTT-HHHHHHHHHHHHHHHHHHHHT--SGGGHHHHHHHHHHHS-TT-HHHHHHHHHHHHHHHHHHHHHHHHHHHHHHTPPTTS--TTHHHHHHHHHHTT-HHHHHHHHHHHHHHHHHHHHHHTTT-HHHHHHHHHHHTTSGGGTT-HHHHHHHHHHHHHHHHHHHHHHHHHHHHHHHHHHSTTTTT-THHHHHHHHHHHHSTT-HHHHHHHHHHHHHHHHHHHHHHHHTT-HHHHHHHHHHHTTT-TT-HHHHHHHHHHHHTS------------------PPPPP-PPPP----EEEE-TT-SS-HHHHHHHPPTT-EEEEPSEEEES-EEE-SS-EEEESS-GGGEEEEESSS-SEEE-TT-EEESSEEEE---SS--SEEE-SS--EEES-EEEE----BTTB--EEEEE-SS--EEES-EEES-SSEEEEEESS--EEES-EEE--SS-SEEEETT--SEEES-EEE--SS-SEEE-TT---EEES-EEES-SS-SEEE-TT-EEEEES-EEES-SS-SEEE-TT-EEEEEES-EEES-SS-SEEE-STT-EEEE-S-EEES-SS-SEEE-TT-EEEE-